Protein 4ZTY (pdb70)

Sequence (768 aa):
VQSSVLGFPRMGVLRDLKKANEAYWADKISQEALLAEGKRLRLAHWKIQKDAGVDIIPSNDFAHYDHVLDHIQLFNAVPERYTSQKLSPLDEYFAMGRGHQKGGVDVPALEMVKWFDSNYHYVKPTLQDNQTFSLAKDPKPVREFLEAKEAGFQTRPVLVGPVSFLALGKADRGSSVDPITLLDKLVPVYVELLKQLKAAGAESVVVQIDEPVLVFDLRPEVKAAFKPAYEAIAAAGDAVPKVVVATYFGDIVHNFDVLPAFSGAAGLHVDLVRNPEQLEPVLKQLGPNQILSAGVVDGRNIWKNDFAKSLEILQTAVKALGSERVIVATSSSLIHTPHTLASEKKLPSDVYEWFSFAVEKVKEVATLAKAVTEPEAVKAELEANAAAIKARTDSKRTNDPAVKERQAQVTPEQHNRKAPFNTRYAEQKKHLSLPLFPTTTIGSFPQTSEIRVQRNKFTKGEISAEEYERFIEKEIELAVKIQDELDLDVYVHGEPERNDMVQYFGERLNGYVFTTHAWVQSYGSRCVRPPIIVGDISRPAPMTVKESKYAASISKKPMKGMLTGPVTCLRWSFPRVDVHQSVQCQQLALALRDEVVDLEKNGIYVIQVDEPALREGLPLRKGQEREAYLKWAVDSFKLATAGVENSTQIHSHFCYSEFQDFFHAIAALDADVLSIENSKSDAKLLKVFIDEEYPRHIGPGVYDIHSPRVPTLEEFKQRIEEMLAYLKPEQLWINPDCCGLKTRKWDEVKGALSHMVEAAKYFREKYANKA

Solvent-accessible surface area: 30976 Å² total; per-residue (Å²): 43,92,0,0,1,2,0,4,10,5,11,6,68,117,69,23,1,47,161,9,0,68,13,32,60,62,134,157,56,50,48,122,43,0,79,60,45,0,100,106,3,23,50,39,13,8,113,42,1,107,97,14,42,9,73,23,7,2,0,6,20,10,0,18,11,0,23,0,0,14,3,0,34,6,0,68,0,21,2,131,40,1,60,57,22,177,37,37,99,16,37,26,7,8,1,0,3,116,13,45,132,89,72,80,64,112,12,78,40,8,78,22,46,84,6,25,14,3,54,4,13,5,0,33,0,2,0,46,73,124,16,91,19,58,34,20,201,91,14,21,0,20,104,4,0,65,27,0,94,153,50,46,20,92,7,9,0,16,0,2,0,1,0,0,0,1,36,13,12,66,28,7,165,85,27,102,24,49,15,9,93,5,11,112,104,0,14,76,14,0,20,78,0,0,84,62,0,63,90,16,19,0,100,26,0,1,0,12,0,0,1,0,1,58,60,24,107,104,92,5,68,68,5,0,123,57,0,8,86,33,7,47,90,23,45,133,48,9,5,124,6,8,0,0,0,7,6,9,11,0,46,50,2,46,98,6,16,90,17,8,88,57,12,25,1,7,1,0,4,3,55,94,6,62,110,1,8,107,59,0,14,166,84,22,19,120,128,20,42,0,1,0,0,6,0,23,0,62,7,0,11,51,17,33,16,62,131,7,26,127,32,0,76,48,0,26,186,60,21,35,33,147,51,4,12,0,0,0,1,0,23,0,10,14,1,0,20,17,22,82,22,6,177,170,13,49,106,61,0,63,81,8,2,2,0,0,40,43,1,0,99,9,0,14,8,0,4,92,3,10,74,86,64,125,68,16,128,78,76,37,116,58,6,55,50,5,26,134,34,22,84,88,16,186,80,18,83,42,103,73,12,157,97,98,31,73,112,30,53,103,126,73,28,82,24,132,15,92,20,134,74,0,59,47,68,0,97,136,81,1,88,31,47,64,1,10,0,3,0,9,2,19,12,2,43,56,69,88,11,103,58,18,18,82,74,73,103,150,62,109,17,64,54,113,87,16,70,127,20,8,49,114,36,1,68,66,4,5,102,6,0,49,120,18,55,0,11,0,0,0,1,5,32,10,15,20,83,72,72,4,52,13,0,2,98,83,12,70,14,22,10,64,8,52,73,2,58,14,9,6,66,1,5,132,13,50,90,20,5,0,0,0,1,19,2,31,48,87,54,82,7,0,12,114,24,0,108,55,0,26,83,69,24,134,62,10,2,2,0,10,3,3,0,0,0,0,1,0,50,65,6,14,21,4,74,52,50,113,59,32,54,0,0,45,5,0,0,10,2,1,44,43,0,1,41,26,0,37,160,44,40,0,54,0,0,2,0,15,3,22,0,2,74,31,7,31,10,29,66,134,32,162,77,51,122,54,12,38,137,38,0,12,38,6,1,43,1,0,5,6,19,0,87,20,26,2,0,3,6,1,12,3,58,44,28,89,12,128,126,6,9,134,7,0,34,44,5,38,0,0,4,0,9,2,42,3,23,154,29,84,10,121,44,1,116,43,7,87,87,74,146,13,84,20,11,0,0,0,0,10,1,37,2,106,32,81,133,52,14,66,63,109,73,1,34,98,27,0,66,64,0,27,75,62,6,134,38,104,17,1,2,0,1,0,5,25,14,0,92,88,33,132,47,104,25,0,81,23,0,0,44,60,0,2,84,0,0,68,97,2,47,134,98,82,49,151,178,168

Secondary structure (DSSP, 8-state):
-EEE-S---SS-TT-HHHHHHHHHHTTSS-HHHHHHHHHHHHHHHHHHHHHHT-SBEEES---SS-HHHHHHHHTT---HHHHTT---HHHHHHHHHH-B--TT--BPPPPEEE-TTSS-EEEPPEE-TT----PPSS-HHHHHHHHHHHTT--EEEEEE-HHHHHHT-EEPTT----GGGGHHHHHHHHHHHHHHHHHHT--EEEEE-GGGGSPPPHHHHTTHHHHHHHHHHTGGGS-EEEEE--SS--GGGTTTGGGGTTSSEEEEETTT-GGGHHHHHTTS-TTPEEEEEEE-SSS-BPP-HHHHHHHHHHHHHHH-GGGEEEEESS-GGGS-S-GGG--SS-TTTGGGB--HHHHHHHHHHHHHHHH-GGGGHHHHHHHHHHHHHHHH-GGG--HHHHHHHHT--GGGGS-SS-HHHHHHHHHHHHTPPSS-BB--SB----HHHHHHHHHHHTTSS-HHHHHHHHHHHHHHHHHHHHHHT-SBB--B-TT-S-TTHHHHTTSEEEE--SS--EEEETTEEE---EEEEEEE--S-SSHHHHHHHHHT-SS-BEEEEE-HHHHHHTSB--SSS-HHHHHHHHHHHHHHHHHHHHHTT--EEEEE-TTTTTTS-SS-SHHHHHHHHHHHHHHHHHHTTS-TTSEEEEEES-S--TTTHHHHHHT--SEEEE--TTS-GGGGHHHHHTT--SEEEE--S-TTS-----HHHHHHHHHHHTTTS-GGGB-B--SS--TTS-HHHHHHHHHHHHHHHHHHHHHTSPP-

Structure (mmCIF, N/CA/C/O backbone):
data_4ZTY
#
_entry.id   4ZTY
#
_cell.length_a   78.045
_cell.length_b   95.198
_cell.length_c   115.124
_cell.angle_alpha   90.00
_cell.angle_beta   90.00
_cell.angle_gamma   90.00
#
_symmetry.space_group_name_H-M   'P 21 21 21'
#
loop_
_entity.id
_entity.type
_entity.pdbx_description
1 polymer 'Cobalamin-Independent Methionine synthase'
2 non-polymer 'CADMIUM ION'
3 non-polymer GLYCEROL
4 non-polymer 'NITRATE ION'
5 non-polymer 2-AMINO-2-HYDROXYMETHYL-PROPANE-1,3-DIOL
6 water water
#
loop_
_atom_site.group_PDB
_atom_site.id
_atom_site.type_symbol
_atom_site.label_atom_id
_atom_site.label_alt_id
_atom_site.label_comp_id
_atom_site.label_asym_id
_atom_site.label_entity_id
_atom_site.label_seq_id
_atom_site.pdbx_PDB_ins_code
_atom_site.Cartn_x
_atom_site.Cartn_y
_atom_site.Cartn_z
_atom_site.occupancy
_atom_site.B_iso_or_equiv
_atom_site.auth_seq_id
_atom_site.auth_comp_id
_atom_site.auth_asym_id
_atom_site.auth_atom_id
_atom_site.pdbx_PDB_model_num
ATOM 1 N N . VAL A 1 2 ? 51.862 -16.628 -4.374 1.00 36.25 2 VAL A N 1
ATOM 2 C CA . VAL A 1 2 ? 50.888 -15.626 -3.960 1.00 44.07 2 VAL A CA 1
ATOM 3 C C . VAL A 1 2 ? 51.441 -14.846 -2.781 1.00 24.88 2 VAL A C 1
ATOM 4 O O . VAL A 1 2 ? 51.987 -15.431 -1.845 1.00 26.66 2 VAL A O 1
ATOM 8 N N . GLN A 1 3 ? 51.307 -13.522 -2.830 1.00 16.27 3 GLN A N 1
ATOM 9 C CA . GLN A 1 3 ? 51.838 -12.670 -1.778 1.00 12.93 3 GLN A CA 1
ATOM 10 C C . GLN A 1 3 ? 50.784 -12.318 -0.743 1.00 23.54 3 GLN A C 1
ATOM 11 O O . GLN A 1 3 ? 49.597 -12.224 -1.059 1.00 18.47 3 GLN A O 1
ATOM 17 N N . SER A 1 4 ? 51.234 -12.123 0.490 1.00 15.62 4 SER A N 1
ATOM 18 C CA . SER A 1 4 ? 50.374 -11.642 1.570 1.00 15.04 4 SER A CA 1
ATOM 19 C C . SER A 1 4 ? 50.595 -10.146 1.806 1.00 17.62 4 SER A C 1
ATOM 20 O O . SER A 1 4 ? 51.692 -9.626 1.579 1.00 18.31 4 SER A O 1
ATOM 23 N N . SER A 1 5 ? 49.550 -9.461 2.271 1.00 14.04 5 SER A N 1
ATOM 24 C CA . SER A 1 5 ? 49.577 -8.006 2.416 1.00 9.41 5 SER A CA 1
ATOM 25 C C . SER A 1 5 ? 48.815 -7.574 3.670 1.00 14.03 5 SER A C 1
ATOM 26 O O . SER A 1 5 ? 47.767 -8.132 3.970 1.00 14.31 5 SER A O 1
ATOM 29 N N . VAL A 1 6 ? 49.345 -6.580 4.382 1.00 16.32 6 VAL A N 1
ATOM 30 C CA . VAL A 1 6 ? 48.681 -5.974 5.542 1.00 8.35 6 VAL A CA 1
ATOM 31 C C . VAL A 1 6 ? 48.468 -4.494 5.206 1.00 10.66 6 VAL A C 1
ATOM 32 O O . VAL A 1 6 ? 49.401 -3.812 4.803 1.00 15.51 6 VAL A O 1
ATOM 36 N N . LEU A 1 7 ? 47.237 -4.006 5.326 1.00 10.63 7 LEU A N 1
ATOM 37 C CA . LEU A 1 7 ? 46.945 -2.653 4.874 1.00 15.17 7 LEU A CA 1
ATOM 38 C C . LEU A 1 7 ? 47.385 -1.627 5.894 1.00 13.36 7 LEU A C 1
ATOM 39 O O . LEU A 1 7 ? 47.610 -0.472 5.558 1.00 13.83 7 LEU A O 1
ATOM 44 N N . GLY A 1 8 ? 47.502 -2.048 7.148 1.00 11.90 8 GLY A N 1
ATOM 45 C CA . GLY A 1 8 ? 47.932 -1.141 8.203 1.00 12.22 8 GLY A CA 1
ATOM 46 C C . GLY A 1 8 ? 47.988 -1.898 9.514 1.00 12.75 8 GLY A C 1
ATOM 47 O O . GLY A 1 8 ? 47.250 -2.859 9.678 1.00 12.31 8 GLY A O 1
ATOM 48 N N . PHE A 1 9 ? 48.852 -1.461 10.433 1.00 12.48 9 PHE A N 1
ATOM 49 C CA . PHE A 1 9 ? 49.046 -2.153 11.710 1.00 11.70 9 PHE A CA 1
ATOM 50 C C . PHE A 1 9 ? 48.683 -1.204 12.861 1.00 10.43 9 PHE A C 1
ATOM 51 O O . PHE A 1 9 ? 48.943 -0.007 12.773 1.00 14.87 9 PHE A O 1
ATOM 59 N N . PRO A 1 10 ? 48.077 -1.732 13.939 1.00 13.95 10 PRO A N 1
ATOM 60 C CA . PRO A 1 10 ? 47.726 -0.827 15.045 1.00 13.44 10 PRO A CA 1
ATOM 61 C C . PRO A 1 10 ? 48.961 -0.105 15.615 1.00 15.05 10 PRO A C 1
ATOM 62 O O . PRO A 1 10 ? 50.066 -0.659 15.699 1.00 17.23 10 PRO A O 1
ATOM 66 N N . ARG A 1 11 ? 48.757 1.149 15.992 1.00 13.72 11 ARG A N 1
ATOM 67 C CA . ARG A 1 11 ? 49.861 2.051 16.283 1.00 18.15 11 ARG A CA 1
ATOM 68 C C . ARG A 1 11 ? 50.260 2.125 17.748 1.00 15.59 11 ARG A C 1
ATOM 69 O O . ARG A 1 11 ? 51.375 2.527 18.050 1.00 17.39 11 ARG A O 1
ATOM 77 N N . MET A 1 12 ? 49.348 1.765 18.651 1.00 17.61 12 MET A N 1
ATOM 78 C CA . MET A 1 12 ? 49.504 2.143 20.068 1.00 18.19 12 MET A CA 1
ATOM 79 C C . MET A 1 12 ? 50.583 1.362 20.808 1.00 24.29 12 MET A C 1
ATOM 80 O O . MET A 1 12 ? 51.152 1.863 21.781 1.00 23.37 12 MET A O 1
ATOM 85 N N . GLY A 1 13 ? 50.873 0.147 20.349 1.00 18.73 13 GLY A N 1
ATOM 86 C CA . GLY A 1 13 ? 51.876 -0.681 20.992 1.00 20.91 13 GLY A CA 1
ATOM 87 C C . GLY A 1 13 ? 51.290 -1.669 21.978 1.00 12.35 13 GLY A C 1
ATOM 88 O O . GLY A 1 13 ? 50.165 -1.503 22.466 1.00 17.14 13 GLY A O 1
ATOM 89 N N . VAL A 1 14 ? 52.058 -2.706 22.277 1.00 19.52 14 VAL A N 1
ATOM 90 C CA . VAL A 1 14 ? 51.556 -3.824 23.071 1.00 19.56 14 VAL A CA 1
ATOM 91 C C . VAL A 1 14 ? 50.947 -3.367 24.412 1.00 20.74 14 VAL A C 1
ATOM 92 O O . VAL A 1 14 ? 49.961 -3.947 24.873 1.00 18.10 14 VAL A O 1
ATOM 96 N N . LEU A 1 15 ? 51.483 -2.294 24.999 1.00 15.58 15 LEU A N 1
ATOM 97 C CA . LEU A 1 15 ? 50.968 -1.791 26.280 1.00 18.50 15 LEU A CA 1
ATOM 98 C C . LEU A 1 15 ? 50.537 -0.333 26.177 1.00 23.15 15 LEU A C 1
ATOM 99 O O . LEU A 1 15 ? 50.667 0.433 27.128 1.00 20.59 15 LEU A O 1
ATOM 104 N N . ARG A 1 16 ? 50.016 0.037 25.012 1.00 21.24 16 ARG A N 1
ATOM 105 C CA . ARG A 1 16 ? 49.642 1.419 24.712 1.00 17.49 16 ARG A CA 1
ATOM 106 C C . ARG A 1 16 ? 50.821 2.370 24.929 1.00 13.25 16 ARG A C 1
ATOM 107 O O . ARG A 1 16 ? 50.651 3.500 25.389 1.00 26.74 16 ARG A O 1
ATOM 115 N N . ASP A 1 17 ? 52.008 1.889 24.565 1.00 17.32 17 ASP A N 1
ATOM 116 C CA . ASP A 1 17 ? 53.248 2.647 24.647 1.00 29.51 17 ASP A CA 1
ATOM 117 C C . ASP A 1 17 ? 53.114 4.039 24.042 1.00 26.74 17 ASP A C 1
ATOM 118 O O . ASP A 1 17 ? 53.660 5.004 24.569 1.00 18.54 17 ASP A O 1
ATOM 123 N N . LEU A 1 18 ? 52.404 4.135 22.919 1.00 22.12 18 LEU A N 1
ATOM 124 C CA . LEU A 1 18 ? 52.287 5.402 22.204 1.00 16.45 18 LEU A CA 1
ATOM 125 C C . LEU A 1 18 ? 51.459 6.395 22.996 1.00 22.90 18 LEU A C 1
ATOM 126 O O . LEU A 1 18 ? 51.780 7.575 23.044 1.00 21.65 18 LEU A O 1
ATOM 131 N N . LYS A 1 19 ? 50.379 5.912 23.598 1.00 14.78 19 LYS A N 1
ATOM 132 C CA . LYS A 1 19 ? 49.559 6.745 24.463 1.00 22.80 19 LYS A CA 1
ATOM 133 C C . LYS A 1 19 ? 50.401 7.275 25.628 1.00 24.08 19 LYS A C 1
ATOM 134 O O . LYS A 1 19 ? 50.391 8.472 25.929 1.00 17.13 19 LYS A O 1
ATOM 140 N N . LYS A 1 20 ? 51.150 6.385 26.264 1.00 22.08 20 LYS A N 1
ATOM 141 C CA . LYS A 1 20 ? 51.939 6.774 27.436 1.00 23.72 20 LYS A CA 1
ATOM 142 C C . LYS A 1 20 ? 52.980 7.824 27.077 1.00 36.41 20 LYS A C 1
ATOM 143 O O . LYS A 1 20 ? 53.192 8.786 27.823 1.00 26.43 20 LYS A O 1
ATOM 149 N N . ALA A 1 21 ? 53.617 7.641 25.923 1.00 25.50 21 ALA A N 1
ATOM 150 C CA . ALA A 1 21 ? 54.684 8.528 25.501 1.00 27.03 21 ALA A CA 1
ATOM 151 C C . ALA A 1 21 ? 54.126 9.864 25.028 1.00 19.84 21 ALA A C 1
ATOM 152 O O . ALA A 1 21 ? 54.652 10.918 25.392 1.00 23.05 21 ALA A O 1
ATOM 154 N N . ASN A 1 22 ? 53.068 9.824 24.216 1.00 19.61 22 ASN A N 1
ATOM 155 C CA . ASN A 1 22 ? 52.393 11.054 23.803 1.00 21.51 22 ASN A CA 1
ATOM 156 C C . ASN A 1 22 ? 52.015 11.910 25.003 1.00 31.21 22 ASN A C 1
ATOM 157 O O . ASN A 1 22 ? 52.338 13.093 25.067 1.00 21.52 22 ASN A O 1
ATOM 162 N N . GLU A 1 23 ? 51.319 11.292 25.950 1.00 23.23 23 GLU A N 1
ATOM 163 C CA . GLU A 1 23 ? 50.819 12.004 27.119 1.00 21.54 23 GLU A CA 1
ATOM 164 C C . GLU A 1 23 ? 51.959 12.480 28.026 1.00 14.21 23 GLU A C 1
ATOM 165 O O . GLU A 1 23 ? 51.856 13.546 28.638 1.00 29.35 23 GLU A O 1
ATOM 171 N N . ALA A 1 24 ? 53.050 11.718 28.095 1.00 23.47 24 ALA A N 1
ATOM 172 C CA . ALA A 1 24 ? 54.191 12.154 28.902 1.00 24.67 24 ALA A CA 1
ATOM 173 C C . ALA A 1 24 ? 54.833 13.377 28.263 1.00 36.76 24 ALA A C 1
ATOM 174 O O . ALA A 1 24 ? 55.291 14.284 28.961 1.00 31.91 24 ALA A O 1
ATOM 176 N N . TYR A 1 25 ? 54.839 13.411 26.932 1.00 27.81 25 TYR A N 1
ATOM 177 C CA . TYR A 1 25 ? 55.316 14.577 26.202 1.00 28.22 25 TYR A CA 1
ATOM 178 C C . TYR A 1 25 ? 54.398 15.786 26.401 1.00 28.94 25 TYR A C 1
ATOM 179 O O . TYR A 1 25 ? 54.877 16.899 26.604 1.00 30.29 25 TYR A O 1
ATOM 188 N N . TRP A 1 26 ? 53.086 15.577 26.348 1.00 17.90 26 TRP A N 1
ATOM 189 C CA . TRP A 1 26 ? 52.156 16.697 26.495 1.00 19.87 26 TRP A CA 1
ATOM 190 C C . TRP A 1 26 ? 52.242 17.276 27.907 1.00 40.08 26 TRP A C 1
ATOM 191 O O . TRP A 1 26 ? 51.900 18.433 28.139 1.00 32.15 26 TRP A O 1
ATOM 202 N N . ALA A 1 27 ? 52.706 16.464 28.848 1.00 21.04 27 ALA A N 1
ATOM 203 C CA . ALA A 1 27 ? 52.791 16.889 30.245 1.00 23.97 27 ALA A CA 1
ATOM 204 C C . ALA A 1 27 ? 54.212 17.318 30.612 1.00 61.93 27 ALA A C 1
ATOM 205 O O . ALA A 1 27 ? 54.539 17.450 31.794 1.00 38.41 27 ALA A O 1
ATOM 207 N N . ASP A 1 28 ? 55.044 17.526 29.590 1.00 27.42 28 ASP A N 1
ATOM 208 C CA . ASP A 1 28 ? 56.427 17.978 29.755 1.00 27.28 28 ASP A CA 1
ATOM 209 C C . ASP A 1 28 ? 57.324 16.998 30.498 1.00 41.03 28 ASP A C 1
ATOM 210 O O . ASP A 1 28 ? 58.367 17.393 31.016 1.00 47.63 28 ASP A O 1
ATOM 215 N N . LYS A 1 29 ? 56.943 15.727 30.549 1.00 27.17 29 LYS A N 1
ATOM 216 C CA . LYS A 1 29 ? 57.754 14.756 31.278 1.00 27.02 29 LYS A CA 1
ATOM 217 C C . LYS A 1 29 ? 58.824 14.112 30.395 1.00 49.12 29 LYS A C 1
ATOM 218 O O . LYS A 1 29 ? 59.795 13.564 30.909 1.00 40.34 29 LYS A O 1
ATOM 224 N N . ILE A 1 30 ? 58.659 14.178 29.074 1.00 39.79 30 ILE A N 1
ATOM 225 C CA . ILE A 1 30 ? 59.721 13.747 28.158 1.00 37.50 30 ILE A CA 1
ATOM 226 C C . ILE A 1 30 ? 59.918 14.768 27.034 1.00 21.92 30 ILE A C 1
ATOM 227 O O . ILE A 1 30 ? 59.026 15.564 26.742 1.00 29.32 30 ILE A O 1
ATOM 232 N N . SER A 1 31 ? 61.098 14.747 26.421 1.00 29.80 31 SER A N 1
ATOM 233 C CA . SER A 1 31 ? 61.421 15.685 25.355 1.00 28.02 31 SER A CA 1
ATOM 234 C C . SER A 1 31 ? 60.796 15.250 24.039 1.00 37.88 31 SER A C 1
ATOM 235 O O . SER A 1 31 ? 60.300 14.133 23.925 1.00 26.42 31 SER A O 1
ATOM 238 N N . GLN A 1 32 ? 60.843 16.136 23.050 1.00 31.63 32 GLN A N 1
ATOM 239 C CA . GLN A 1 32 ? 60.410 15.803 21.700 1.00 32.73 32 GLN A CA 1
ATOM 240 C C . GLN A 1 32 ? 61.226 14.652 21.124 1.00 31.85 32 GLN A C 1
ATOM 241 O O . GLN A 1 32 ? 60.666 13.715 20.554 1.00 29.27 32 GLN A O 1
ATOM 247 N N . GLU A 1 33 ? 62.547 14.719 21.282 1.00 23.40 33 GLU A N 1
ATOM 248 C CA . GLU A 1 33 ? 63.432 13.661 20.796 1.00 31.30 33 GLU A CA 1
ATOM 249 C C . GLU A 1 33 ? 63.041 12.310 21.388 1.00 28.12 33 GLU A C 1
ATOM 250 O O . GLU A 1 33 ? 62.983 11.302 20.679 1.00 27.53 33 GLU A O 1
ATOM 256 N N . ALA A 1 34 ? 62.759 12.300 22.688 1.00 26.40 34 ALA A N 1
ATOM 257 C CA . ALA A 1 34 ? 62.371 11.072 23.372 1.00 23.20 34 ALA A CA 1
ATOM 258 C C . ALA A 1 34 ? 61.063 10.515 22.814 1.00 44.61 34 ALA A C 1
ATOM 259 O O . ALA A 1 34 ? 60.925 9.309 22.618 1.00 27.58 34 ALA A O 1
ATOM 261 N N . LEU A 1 35 ? 60.100 11.396 22.572 1.00 22.72 35 LEU A N 1
ATOM 262 C CA . LEU A 1 35 ? 58.814 10.970 22.039 1.00 30.34 35 LEU A CA 1
ATOM 263 C C . LEU A 1 35 ? 58.969 10.427 20.621 1.00 29.73 35 LEU A C 1
ATOM 264 O O . LEU A 1 35 ? 58.424 9.374 20.287 1.00 26.03 35 LEU A O 1
ATOM 269 N N . LEU A 1 36 ? 59.721 11.142 19.791 1.00 20.51 36 LEU A N 1
ATOM 270 C CA . LEU A 1 36 ? 59.963 10.695 18.423 1.00 22.62 36 LEU A CA 1
ATOM 271 C C . LEU A 1 36 ? 60.716 9.369 18.415 1.00 38.19 36 LEU A C 1
ATOM 272 O O . LEU A 1 36 ? 60.484 8.527 17.554 1.00 23.27 36 LEU A O 1
ATOM 277 N N . ALA A 1 37 ? 61.605 9.174 19.385 1.00 21.40 37 ALA A N 1
ATOM 278 C CA . ALA A 1 37 ? 62.347 7.921 19.483 1.00 21.95 37 ALA A CA 1
ATOM 279 C C . ALA A 1 37 ? 61.421 6.761 19.821 1.00 22.69 37 ALA A C 1
ATOM 280 O O . ALA A 1 37 ? 61.625 5.637 19.355 1.00 28.24 37 ALA A O 1
ATOM 282 N N . GLU A 1 38 ? 60.408 7.021 20.642 1.00 19.33 38 GLU A N 1
ATOM 283 C CA . GLU A 1 38 ? 59.453 5.972 20.962 1.00 19.31 38 GLU A CA 1
ATOM 284 C C . GLU A 1 38 ? 58.603 5.633 19.725 1.00 18.38 38 GLU A C 1
ATOM 285 O O . GLU A 1 38 ? 58.316 4.469 19.465 1.00 21.63 38 GLU A O 1
ATOM 291 N N . GLY A 1 39 ? 58.201 6.659 18.983 1.00 17.75 39 GLY A N 1
ATOM 292 C CA . GLY A 1 39 ? 57.488 6.446 17.735 1.00 21.25 39 GLY A CA 1
ATOM 293 C C . GLY A 1 39 ? 58.315 5.559 16.818 1.00 19.95 39 GLY A C 1
ATOM 294 O O . GLY A 1 39 ? 57.811 4.592 16.253 1.00 20.78 39 GLY A O 1
ATOM 295 N N . LYS A 1 40 ? 59.602 5.870 16.697 1.00 21.41 40 LYS A N 1
ATOM 296 C CA . LYS A 1 40 ? 60.490 5.076 15.859 1.00 19.56 40 LYS A CA 1
ATOM 297 C C . LYS A 1 40 ? 60.610 3.650 16.373 1.00 27.36 40 LYS A C 1
ATOM 298 O O . LYS A 1 40 ? 60.573 2.701 15.594 1.00 18.24 40 LYS A O 1
ATOM 304 N N . ARG A 1 41 ? 60.752 3.492 17.684 1.00 20.72 41 ARG A N 1
ATOM 305 C CA . ARG A 1 41 ? 60.890 2.160 18.254 1.00 13.59 41 ARG A CA 1
ATOM 306 C C . ARG A 1 41 ? 59.663 1.303 17.946 1.00 19.39 41 ARG A C 1
ATOM 307 O O . ARG A 1 41 ? 59.791 0.121 17.641 1.00 18.78 41 ARG A O 1
ATOM 315 N N . LEU A 1 42 ? 58.478 1.903 18.035 1.00 15.21 42 LEU A N 1
ATOM 316 C CA . LEU A 1 42 ? 57.223 1.194 17.751 1.00 21.32 42 LEU A CA 1
ATOM 317 C C . LEU A 1 42 ? 57.098 0.789 16.272 1.00 16.80 42 LEU A C 1
ATOM 318 O O . LEU A 1 42 ? 56.734 -0.345 15.960 1.00 16.04 42 LEU A O 1
ATOM 323 N N . ARG A 1 43 ? 57.382 1.715 15.364 1.00 17.55 43 ARG A N 1
ATOM 324 C CA . ARG A 1 43 ? 57.337 1.369 13.942 1.00 16.75 43 ARG A CA 1
ATOM 325 C C . ARG A 1 43 ? 58.236 0.174 13.658 1.00 19.42 43 ARG A C 1
ATOM 326 O O . ARG A 1 43 ? 57.813 -0.782 13.010 1.00 20.59 43 ARG A O 1
ATOM 334 N N . LEU A 1 44 ? 59.455 0.204 14.199 1.00 17.08 44 LEU A N 1
ATOM 335 C CA . LEU A 1 44 ? 60.424 -0.862 13.964 1.00 22.05 44 LEU A CA 1
ATOM 336 C C . LEU A 1 44 ? 59.936 -2.190 14.525 1.00 19.57 44 LEU A C 1
ATOM 337 O O . LEU A 1 44 ? 60.041 -3.222 13.861 1.00 19.22 44 LEU A O 1
ATOM 342 N N . ALA A 1 45 ? 59.401 -2.153 15.746 1.00 21.32 45 ALA A N 1
ATOM 343 C CA . ALA A 1 45 ? 58.900 -3.351 16.407 1.00 20.12 45 ALA A CA 1
ATOM 344 C C . ALA A 1 45 ? 57.751 -3.974 15.626 1.00 21.45 45 ALA A C 1
ATOM 345 O O . ALA A 1 45 ? 57.646 -5.195 15.523 1.00 18.66 45 ALA A O 1
ATOM 347 N N . HIS A 1 46 ? 56.885 -3.129 15.082 1.00 18.27 46 HIS A N 1
ATOM 348 C CA . HIS A 1 46 ? 55.701 -3.626 14.384 1.00 16.03 46 HIS A CA 1
ATOM 349 C C . HIS A 1 46 ? 56.037 -4.108 12.972 1.00 16.83 46 HIS A C 1
ATOM 350 O O . HIS A 1 46 ? 55.442 -5.074 12.488 1.00 16.57 46 HIS A O 1
ATOM 357 N N . TRP A 1 47 ? 56.987 -3.447 12.314 1.00 16.76 47 TRP A N 1
ATOM 358 C CA . TRP A 1 47 ? 57.495 -3.971 11.046 1.00 18.52 47 TRP A CA 1
ATOM 359 C C . TRP A 1 47 ? 58.091 -5.360 11.261 1.00 19.93 47 TRP A C 1
ATOM 360 O O . TRP A 1 47 ? 57.868 -6.266 10.459 1.00 17.42 47 TRP A O 1
ATOM 371 N N . LYS A 1 48 ? 58.842 -5.528 12.353 1.00 16.35 48 LYS A N 1
ATOM 372 C CA . LYS A 1 48 ? 59.450 -6.819 12.685 1.00 17.19 48 LYS A CA 1
ATOM 373 C C . LYS A 1 48 ? 58.416 -7.917 12.929 1.00 17.58 48 LYS A C 1
ATOM 374 O O . LYS A 1 48 ? 58.580 -9.050 12.477 1.00 16.27 48 LYS A O 1
ATOM 380 N N . ILE A 1 49 ? 57.371 -7.589 13.681 1.00 15.95 49 ILE A N 1
ATOM 381 C CA . ILE A 1 49 ? 56.262 -8.511 13.873 1.00 17.09 49 ILE A CA 1
ATOM 382 C C . ILE A 1 49 ? 55.757 -9.011 12.526 1.00 14.88 49 ILE A C 1
ATOM 383 O O . ILE A 1 49 ? 55.561 -10.211 12.309 1.00 19.45 49 ILE A O 1
ATOM 388 N N . GLN A 1 50 ? 55.569 -8.081 11.604 1.00 14.44 50 GLN A N 1
ATOM 389 C CA . GLN A 1 50 ? 54.990 -8.442 10.318 1.00 14.54 50 GLN A CA 1
ATOM 390 C C . GLN A 1 50 ? 55.970 -9.247 9.460 1.00 16.76 50 GLN A C 1
ATOM 391 O O . GLN A 1 50 ? 55.590 -10.238 8.839 1.00 14.69 50 GLN A O 1
ATOM 397 N N . LYS A 1 51 ? 57.233 -8.842 9.445 1.00 18.34 51 LYS A N 1
ATOM 398 C CA . LYS A 1 51 ? 58.228 -9.603 8.689 1.00 17.36 51 LYS A CA 1
ATOM 399 C C . LYS A 1 51 ? 58.417 -11.004 9.276 1.00 19.27 51 LYS A C 1
ATOM 400 O O . LYS A 1 51 ? 58.495 -11.981 8.534 1.00 16.95 51 LYS A O 1
ATOM 406 N N . ASP A 1 52 ? 58.471 -11.103 10.607 1.00 19.74 52 ASP A N 1
ATOM 407 C CA . ASP A 1 52 ? 58.658 -12.391 11.280 1.00 24.15 52 ASP A CA 1
ATOM 408 C C . ASP A 1 52 ? 57.492 -13.331 11.016 1.00 32.23 52 ASP A C 1
ATOM 409 O O . ASP A 1 52 ? 57.667 -14.552 10.985 1.00 18.46 52 ASP A O 1
ATOM 414 N N . ALA A 1 53 ? 56.305 -12.755 10.839 1.00 15.88 53 ALA A N 1
ATOM 415 C CA . ALA A 1 53 ? 55.098 -13.531 10.529 1.00 18.03 53 ALA A CA 1
ATOM 416 C C . ALA A 1 53 ? 55.090 -14.044 9.086 1.00 18.58 53 ALA A C 1
ATOM 417 O O . ALA A 1 53 ? 54.292 -14.908 8.736 1.00 21.48 53 ALA A O 1
ATOM 419 N N . GLY A 1 54 ? 55.961 -13.497 8.248 1.00 17.56 54 GLY A N 1
ATOM 420 C CA . GLY A 1 54 ? 56.048 -13.955 6.873 1.00 14.30 54 GLY A CA 1
ATOM 421 C C . GLY A 1 54 ? 55.264 -13.097 5.893 1.00 25.62 54 GLY A C 1
ATOM 422 O O . GLY A 1 54 ? 55.071 -13.493 4.753 1.00 21.37 54 GLY A O 1
ATOM 423 N N . VAL A 1 55 ? 54.813 -11.924 6.327 1.00 17.76 55 VAL A N 1
ATOM 424 C CA . VAL A 1 55 ? 54.085 -11.012 5.434 1.00 17.19 55 VAL A CA 1
ATOM 425 C C . VAL A 1 55 ? 54.978 -10.490 4.307 1.00 14.08 55 VAL A C 1
ATOM 426 O O . VAL A 1 55 ? 56.063 -9.991 4.570 1.00 16.15 55 VAL A O 1
ATOM 430 N N . ASP A 1 56 ? 54.520 -10.588 3.057 1.00 14.70 56 ASP A N 1
ATOM 431 C CA . ASP A 1 56 ? 55.315 -10.119 1.919 1.00 20.08 56 ASP A CA 1
ATOM 432 C C . ASP A 1 56 ? 55.232 -8.617 1.715 1.00 20.62 56 ASP A C 1
ATOM 433 O O . ASP A 1 56 ? 56.229 -7.957 1.428 1.00 19.99 56 ASP A O 1
ATOM 438 N N . ILE A 1 57 ? 54.026 -8.086 1.842 1.00 15.64 57 ILE A N 1
ATOM 439 C CA . ILE A 1 57 ? 53.785 -6.684 1.583 1.00 11.66 57 ILE A CA 1
ATOM 440 C C . ILE A 1 57 ? 53.442 -6.001 2.898 1.00 19.85 57 ILE A C 1
ATOM 441 O O . ILE A 1 57 ? 52.345 -6.157 3.416 1.00 17.20 57 ILE A O 1
ATOM 446 N N . ILE A 1 58 ? 54.415 -5.267 3.429 1.00 17.09 58 ILE A N 1
ATOM 447 C CA . ILE A 1 58 ? 54.349 -4.650 4.755 1.00 14.91 58 ILE A CA 1
ATOM 448 C C . ILE A 1 58 ? 54.134 -3.150 4.601 1.00 9.20 58 ILE A C 1
ATOM 449 O O . ILE A 1 58 ? 54.853 -2.504 3.846 1.00 15.00 58 ILE A O 1
ATOM 454 N N . PRO A 1 59 ? 53.118 -2.596 5.281 1.00 12.39 59 PRO A N 1
ATOM 455 C CA . PRO A 1 59 ? 52.811 -1.177 5.104 1.00 16.30 59 PRO A CA 1
ATOM 456 C C . PRO A 1 59 ? 53.763 -0.247 5.852 1.00 18.63 59 PRO A C 1
ATOM 457 O O . PRO A 1 59 ? 54.235 -0.570 6.943 1.00 17.52 59 PRO A O 1
ATOM 461 N N . SER A 1 60 ? 54.042 0.905 5.255 1.00 14.03 60 SER A N 1
ATOM 462 C CA . SER A 1 60 ? 54.624 2.014 5.998 1.00 16.30 60 SER A CA 1
ATOM 463 C C . SER A 1 60 ? 53.742 3.237 5.768 1.00 13.54 60 SER A C 1
ATOM 464 O O . SER A 1 60 ? 52.854 3.218 4.918 1.00 17.63 60 SER A O 1
ATOM 467 N N . ASN A 1 61 ? 53.984 4.283 6.555 1.00 15.06 61 ASN A N 1
ATOM 468 C CA . ASN A 1 61 ? 53.150 5.488 6.630 1.00 15.10 61 ASN A CA 1
ATOM 469 C C . ASN A 1 61 ? 51.776 5.221 7.264 1.00 16.78 61 ASN A C 1
ATOM 470 O O . ASN A 1 61 ? 50.957 6.127 7.368 1.00 18.57 61 ASN A O 1
ATOM 475 N N . ASP A 1 62 ? 51.533 3.989 7.704 1.00 15.04 62 ASP A N 1
ATOM 476 C CA . ASP A 1 62 ? 50.306 3.687 8.448 1.00 12.32 62 ASP A CA 1
ATOM 477 C C . ASP A 1 62 ? 50.401 4.170 9.898 1.00 21.56 62 ASP A C 1
ATOM 478 O O . ASP A 1 62 ? 49.388 4.450 10.544 1.00 21.48 62 ASP A O 1
ATOM 483 N N . PHE A 1 63 ? 51.622 4.257 10.408 1.00 14.77 63 PHE A N 1
ATOM 484 C CA . PHE A 1 63 ? 51.835 4.774 11.761 1.00 14.79 63 PHE A CA 1
ATOM 485 C C . PHE A 1 63 ? 51.443 6.242 11.827 1.00 21.45 63 PHE A C 1
ATOM 486 O O . PHE A 1 63 ? 51.604 6.978 10.856 1.00 21.24 63 PHE A O 1
ATOM 494 N N . ALA A 1 64 ? 50.916 6.659 12.975 1.00 21.40 64 ALA A N 1
ATOM 495 C CA . ALA A 1 64 ? 50.625 8.064 13.224 1.00 17.04 64 ALA A CA 1
ATOM 496 C C . ALA A 1 64 ? 50.735 8.346 14.724 1.00 20.29 64 ALA A C 1
ATOM 497 O O . ALA A 1 64 ? 50.432 7.477 15.540 1.00 16.97 64 ALA A O 1
ATOM 499 N N . HIS A 1 65 ? 51.191 9.539 15.091 1.00 21.83 65 HIS A N 1
ATOM 500 C CA . HIS A 1 65 ? 51.245 9.908 16.505 1.00 17.42 65 HIS A CA 1
ATOM 501 C C . HIS A 1 65 ? 49.863 10.287 17.001 1.00 20.61 65 HIS A C 1
ATOM 502 O O . HIS A 1 65 ? 49.581 10.206 18.194 1.00 26.07 65 HIS A O 1
ATOM 509 N N . TYR A 1 66 ? 48.989 10.681 16.083 1.00 18.00 66 TYR A N 1
ATOM 510 C CA . TYR A 1 66 ? 47.643 11.083 16.477 1.00 17.17 66 TYR A CA 1
ATOM 511 C C . TYR A 1 66 ? 46.567 10.606 15.489 1.00 23.17 66 TYR A C 1
ATOM 512 O O . TYR A 1 66 ? 45.607 9.942 15.865 1.00 18.80 66 TYR A O 1
ATOM 521 N N . ASP A 1 67 ? 46.732 10.953 14.218 1.00 22.18 67 ASP A N 1
ATOM 522 C CA . ASP A 1 67 ? 45.773 10.574 13.185 1.00 23.04 67 ASP A CA 1
ATOM 523 C C . ASP A 1 67 ? 46.469 10.615 11.826 1.00 16.68 67 ASP A C 1
ATOM 524 O O . ASP A 1 67 ? 47.271 11.508 11.575 1.00 15.80 67 ASP A O 1
ATOM 529 N N . HIS A 1 68 ? 46.187 9.646 10.958 1.00 15.25 68 HIS A N 1
ATOM 530 C CA . HIS A 1 68 ? 46.860 9.619 9.670 1.00 15.57 68 HIS A CA 1
ATOM 531 C C . HIS A 1 68 ? 46.294 10.661 8.692 1.00 16.89 68 HIS A C 1
ATOM 532 O O . HIS A 1 68 ? 47.017 11.142 7.822 1.00 19.13 68 HIS A O 1
ATOM 539 N N . VAL A 1 69 ? 45.021 11.013 8.818 1.00 15.83 69 VAL A N 1
ATOM 540 C CA . VAL A 1 69 ? 44.489 12.053 7.932 1.00 17.05 69 VAL A CA 1
ATOM 541 C C . VAL A 1 69 ? 45.137 13.374 8.330 1.00 19.62 69 VAL A C 1
ATOM 542 O O . VAL A 1 69 ? 45.556 14.153 7.477 1.00 18.03 69 VAL A O 1
ATOM 546 N N . LEU A 1 70 ? 45.264 13.598 9.635 1.00 14.65 70 LEU A N 1
ATOM 547 C CA . LEU A 1 70 ? 46.026 14.737 10.142 1.00 14.11 70 LEU A CA 1
ATOM 548 C C . LEU A 1 70 ? 47.454 14.770 9.591 1.00 13.07 70 LEU A C 1
ATOM 549 O O . LEU A 1 70 ? 47.966 15.843 9.283 1.00 17.90 70 LEU A O 1
ATOM 554 N N . ASP A 1 71 ? 48.097 13.604 9.474 1.00 18.45 71 ASP A N 1
ATOM 555 C CA . ASP A 1 71 ? 49.436 13.533 8.889 1.00 16.14 71 ASP A CA 1
ATOM 556 C C . ASP A 1 71 ? 49.429 14.077 7.471 1.00 18.24 71 ASP A C 1
ATOM 557 O O . ASP A 1 71 ? 50.386 14.714 7.049 1.00 17.34 71 ASP A O 1
ATOM 562 N N . HIS A 1 72 ? 48.356 13.802 6.742 1.00 17.36 72 HIS A N 1
ATOM 563 C CA . HIS A 1 72 ? 48.247 14.245 5.346 1.00 18.20 72 HIS A CA 1
ATOM 564 C C . HIS A 1 72 ? 47.994 15.745 5.259 1.00 18.50 72 HIS A C 1
ATOM 565 O O . HIS A 1 72 ? 48.424 16.405 4.317 1.00 16.49 72 HIS A O 1
ATOM 572 N N . ILE A 1 73 ? 47.284 16.290 6.237 1.00 21.94 73 ILE A N 1
ATOM 573 C CA . ILE A 1 73 ? 47.063 17.727 6.263 1.00 21.49 73 ILE A CA 1
ATOM 574 C C . ILE A 1 73 ? 48.400 18.438 6.350 1.00 13.47 73 ILE A C 1
ATOM 575 O O . ILE A 1 73 ? 48.677 19.382 5.609 1.00 20.95 73 ILE A O 1
ATOM 580 N N . GLN A 1 74 ? 49.239 17.966 7.259 1.00 14.67 74 GLN A N 1
ATOM 581 C CA . GLN A 1 74 ? 50.551 18.551 7.430 1.00 18.21 74 GLN A CA 1
ATOM 582 C C . GLN A 1 74 ? 51.436 18.278 6.209 1.00 21.66 74 GLN A C 1
ATOM 583 O O . GLN A 1 74 ? 52.234 19.123 5.797 1.00 22.24 74 GLN A O 1
ATOM 589 N N . LEU A 1 75 ? 51.269 17.098 5.625 1.00 18.94 75 LEU A N 1
ATOM 590 C CA . LEU A 1 75 ? 52.105 16.649 4.506 1.00 25.79 75 LEU A CA 1
ATOM 591 C C . LEU A 1 75 ? 51.934 17.517 3.259 1.00 24.26 75 LEU A C 1
ATOM 592 O O . LEU A 1 75 ? 52.882 17.718 2.484 1.00 17.91 75 LEU A O 1
ATOM 597 N N . PHE A 1 76 ? 50.717 18.015 3.061 1.00 17.48 76 PHE A N 1
ATOM 598 C CA . PHE A 1 76 ? 50.392 18.817 1.888 1.00 19.37 76 PHE A CA 1
ATOM 599 C C . PHE A 1 76 ? 50.334 20.304 2.231 1.00 26.66 76 PHE A C 1
ATOM 600 O O . PHE A 1 76 ? 49.786 21.117 1.473 1.00 17.06 76 PHE A O 1
ATOM 608 N N . ASN A 1 77 ? 50.932 20.647 3.367 1.00 18.69 77 ASN A N 1
ATOM 609 C CA . ASN A 1 77 ? 50.919 22.012 3.901 1.00 26.77 77 ASN A CA 1
ATOM 610 C C . ASN A 1 77 ? 49.531 22.659 3.857 1.00 29.48 77 ASN A C 1
ATOM 611 O O . ASN A 1 77 ? 49.380 23.807 3.426 1.00 27.48 77 ASN A O 1
ATOM 616 N N . ALA A 1 78 ? 48.520 21.917 4.304 1.00 22.11 78 ALA A N 1
ATOM 617 C CA . ALA A 1 78 ? 47.149 22.414 4.311 1.00 16.82 78 ALA A CA 1
ATOM 618 C C . ALA A 1 78 ? 46.760 22.940 5.688 1.00 36.13 78 ALA A C 1
ATOM 619 O O . ALA A 1 78 ? 45.582 22.964 6.039 1.00 23.15 78 ALA A O 1
ATOM 621 N N . VAL A 1 79 ? 47.761 23.361 6.456 1.00 32.73 79 VAL A N 1
ATOM 622 C CA . VAL A 1 79 ? 47.561 23.855 7.817 1.00 26.55 79 VAL A CA 1
ATOM 623 C C . VAL A 1 79 ? 47.024 25.289 7.854 1.00 26.47 79 VAL A C 1
ATOM 624 O O . VAL A 1 79 ? 47.629 26.191 7.294 1.00 26.02 79 VAL A O 1
ATOM 628 N N . PRO A 1 80 ? 45.880 25.505 8.515 1.00 25.26 80 PRO A N 1
ATOM 629 C CA . PRO A 1 80 ? 45.363 26.879 8.617 1.00 28.37 80 PRO A CA 1
ATOM 630 C C . PRO A 1 80 ? 46.323 27.848 9.331 1.00 29.11 80 PRO A C 1
ATOM 631 O O . PRO A 1 80 ? 47.184 27.433 10.117 1.00 27.41 80 PRO A O 1
ATOM 635 N N . GLU A 1 81 ? 46.165 29.136 9.045 1.00 32.59 81 GLU A N 1
ATOM 636 C CA . GLU A 1 81 ? 47.080 30.159 9.546 1.00 36.44 81 GLU A CA 1
ATOM 637 C C . GLU A 1 81 ? 47.150 30.199 11.071 1.00 62.58 81 GLU A C 1
ATOM 638 O O . GLU A 1 81 ? 48.223 30.377 11.655 1.00 28.17 81 GLU A O 1
ATOM 644 N N . ARG A 1 82 ? 46.009 30.012 11.721 1.00 24.39 82 ARG A N 1
ATOM 645 C CA . ARG A 1 82 ? 45.976 30.073 13.184 1.00 24.73 82 ARG A CA 1
ATOM 646 C C . ARG A 1 82 ? 46.927 29.066 13.839 1.00 46.41 82 ARG A C 1
ATOM 647 O O . ARG A 1 82 ? 47.289 29.227 14.999 1.00 29.21 82 ARG A O 1
ATOM 655 N N . TYR A 1 83 ? 47.363 28.048 13.099 1.00 24.76 83 TYR A N 1
ATOM 656 C CA . TYR A 1 83 ? 48.337 27.106 13.652 1.00 33.04 83 TYR A CA 1
ATOM 657 C C . TYR A 1 83 ? 49.763 27.451 13.236 1.00 31.65 83 TYR A C 1
ATOM 658 O O . TYR A 1 83 ? 50.699 27.322 14.023 1.00 33.95 83 TYR A O 1
ATOM 667 N N . THR A 1 84 ? 49.935 27.888 11.997 1.00 28.75 84 THR A N 1
ATOM 668 C CA . THR A 1 84 ? 51.272 28.156 11.492 1.00 40.28 84 THR A CA 1
ATOM 669 C C . THR A 1 84 ?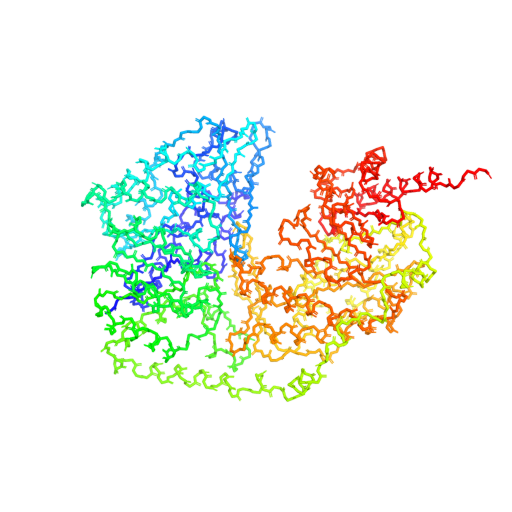 51.862 29.458 12.054 1.00 28.22 84 THR A C 1
ATOM 670 O O . THR A 1 84 ? 53.083 29.618 12.105 1.00 31.39 84 THR A O 1
ATOM 674 N N . SER A 1 85 ? 51.006 30.376 12.488 1.00 39.58 85 SER A N 1
ATOM 675 C CA . SER A 1 85 ? 51.487 31.663 12.991 1.00 55.74 85 SER A CA 1
ATOM 676 C C . SER A 1 85 ? 52.115 31.539 14.378 1.00 49.11 85 SER A C 1
ATOM 677 O O . SER A 1 85 ? 52.842 32.429 14.819 1.00 40.89 85 SER A O 1
ATOM 680 N N . GLN A 1 86 ? 51.856 30.427 15.059 1.00 43.11 86 GLN A N 1
ATOM 681 C CA . GLN A 1 86 ? 52.409 30.221 16.399 1.00 41.00 86 GLN A CA 1
ATOM 682 C C . GLN A 1 86 ? 53.878 29.792 16.349 1.00 32.32 86 GLN A C 1
ATOM 683 O O . GLN A 1 86 ? 54.523 29.660 17.382 1.00 41.74 86 GLN A O 1
ATOM 689 N N . LYS A 1 87 ? 54.392 29.567 15.143 1.00 40.68 87 LYS A N 1
ATOM 690 C CA . LYS A 1 87 ? 55.797 29.219 14.953 1.00 42.60 87 LYS A CA 1
ATOM 691 C C . LYS A 1 87 ? 56.227 28.026 15.802 1.00 78.55 87 LYS A C 1
ATOM 692 O O . LYS A 1 87 ? 57.289 28.050 16.425 1.00 32.47 87 LYS A O 1
ATOM 698 N N . LEU A 1 88 ? 55.395 26.990 15.835 1.00 32.82 88 LEU A N 1
ATOM 699 C CA . LEU A 1 88 ? 55.706 25.791 16.608 1.00 25.28 88 LEU A CA 1
ATOM 700 C C . LEU A 1 88 ? 56.583 24.832 15.819 1.00 48.66 88 LEU A C 1
ATOM 701 O O . LEU A 1 88 ? 56.724 24.965 14.606 1.00 30.80 88 LEU A O 1
ATOM 706 N N . SER A 1 89 ? 57.177 23.866 16.512 1.00 39.91 89 SER A N 1
ATOM 707 C CA . SER A 1 89 ? 57.839 22.764 15.833 1.00 30.86 89 SER A CA 1
ATOM 708 C C . SER A 1 89 ? 56.767 22.001 15.048 1.00 31.41 89 SER A C 1
ATOM 709 O O . SER A 1 89 ? 55.582 22.074 15.387 1.00 25.00 89 SER A O 1
ATOM 712 N N . PRO A 1 90 ? 57.170 21.296 13.979 1.00 34.33 90 PRO A N 1
ATOM 713 C CA . PRO A 1 90 ? 56.214 20.490 13.208 1.00 32.17 90 PRO A CA 1
ATOM 714 C C . PRO A 1 90 ? 55.367 19.564 14.088 1.00 22.84 90 PRO A C 1
ATOM 715 O O . PRO A 1 90 ? 54.163 19.429 13.862 1.00 30.46 90 PRO A O 1
ATOM 719 N N . LEU A 1 91 ? 55.995 18.939 15.081 1.00 26.58 91 LEU A N 1
ATOM 720 C CA . LEU A 1 91 ? 55.281 18.035 15.974 1.00 22.24 91 LEU A CA 1
ATOM 721 C C . LEU A 1 91 ? 54.229 18.765 16.810 1.00 21.69 91 LEU A C 1
ATOM 722 O O . LEU A 1 91 ? 53.098 18.293 16.957 1.00 26.77 91 LEU A O 1
ATOM 727 N N . ASP A 1 92 ? 54.598 19.916 17.360 1.00 28.05 92 ASP A N 1
ATOM 728 C CA . ASP A 1 92 ? 53.689 20.651 18.231 1.00 32.94 92 ASP A CA 1
ATOM 729 C C . ASP A 1 92 ? 52.565 21.240 17.401 1.00 27.73 92 ASP A C 1
ATOM 730 O O . ASP A 1 92 ? 51.419 21.319 17.847 1.00 29.09 92 ASP A O 1
ATOM 735 N N . GLU A 1 93 ? 52.900 21.640 16.179 1.00 26.46 93 GLU A N 1
ATOM 736 C CA . GLU A 1 93 ? 51.907 22.137 15.230 1.00 19.17 93 GLU A CA 1
ATOM 737 C C . GLU A 1 93 ? 50.894 21.044 14.875 1.00 18.40 93 GLU A C 1
ATOM 738 O O . GLU A 1 93 ? 49.685 21.272 14.809 1.00 25.66 93 GLU A O 1
ATOM 744 N N . TYR A 1 94 ? 51.423 19.855 14.623 1.00 29.46 94 TYR A N 1
ATOM 745 C CA . TYR A 1 94 ? 50.625 18.663 14.383 1.00 21.63 94 TYR A CA 1
ATOM 746 C C . TYR A 1 94 ? 49.653 18.435 15.535 1.00 33.06 94 TYR A C 1
ATOM 747 O O . TYR A 1 94 ? 48.437 18.377 15.344 1.00 23.31 94 TYR A O 1
ATOM 756 N N . PHE A 1 95 ? 50.196 18.340 16.741 1.00 22.78 95 PHE A N 1
ATOM 757 C CA . PHE A 1 95 ? 49.359 18.150 17.921 1.00 29.22 95 PHE A CA 1
ATOM 758 C C . PHE A 1 95 ? 48.363 19.294 18.123 1.00 25.13 95 PHE A C 1
ATOM 759 O O . PHE A 1 95 ? 47.221 19.058 18.519 1.00 33.12 95 PHE A O 1
ATOM 767 N N . ALA A 1 96 ? 48.786 20.524 17.839 1.00 28.62 96 ALA A N 1
ATOM 768 C CA . ALA A 1 96 ? 47.897 21.682 17.953 1.00 21.51 96 ALA A CA 1
ATOM 769 C C . ALA A 1 96 ? 46.613 21.479 17.159 1.00 29.60 96 ALA A C 1
ATOM 770 O O . ALA A 1 96 ? 45.517 21.704 17.668 1.00 27.33 96 ALA A O 1
ATOM 772 N N . MET A 1 97 ? 46.747 21.043 15.911 1.00 29.92 97 MET A N 1
ATOM 773 C CA . MET A 1 97 ? 45.573 20.786 15.080 1.00 17.66 97 MET A CA 1
ATOM 774 C C . MET A 1 97 ? 44.683 19.665 15.623 1.00 22.00 97 MET A C 1
ATOM 775 O O . MET A 1 97 ? 43.464 19.693 15.468 1.00 28.20 97 MET A O 1
ATOM 780 N N . GLY A 1 98 ? 45.305 18.660 16.225 1.00 22.54 98 GLY A N 1
ATOM 781 C CA . GLY A 1 98 ? 44.569 17.520 16.737 1.00 28.73 98 GLY A CA 1
ATOM 782 C C . GLY A 1 98 ? 43.880 17.755 18.069 1.00 23.53 98 GLY A C 1
ATOM 783 O O . GLY A 1 98 ? 42.770 17.274 18.274 1.00 26.26 98 GLY A O 1
ATOM 784 N N . ARG A 1 99 ? 44.530 18.480 18.979 1.00 32.88 99 ARG A N 1
ATOM 785 C CA . ARG A 1 99 ? 43.967 18.668 20.319 1.00 42.83 99 ARG A CA 1
ATOM 786 C C . ARG A 1 99 ? 43.934 20.109 20.834 1.00 38.56 99 ARG A C 1
ATOM 787 O O . ARG A 1 99 ? 43.297 20.373 21.848 1.00 42.47 99 ARG A O 1
ATOM 795 N N . GLY A 1 100 ? 44.611 21.036 20.162 1.00 35.20 100 GLY A N 1
ATOM 796 C CA . GLY A 1 100 ? 44.610 22.428 20.591 1.00 27.36 100 GLY A CA 1
ATOM 797 C C . GLY A 1 100 ? 45.959 22.907 21.092 1.00 36.51 100 GLY A C 1
ATOM 798 O O . GLY A 1 100 ? 46.874 22.101 21.248 1.00 42.49 100 GLY A O 1
ATOM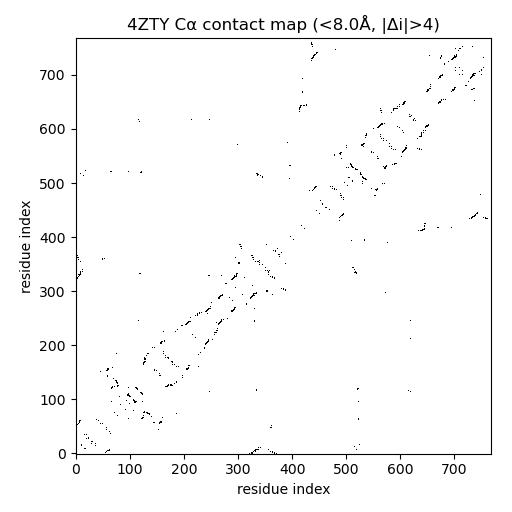 799 N N . HIS A 1 101 ? 46.090 24.213 21.339 1.00 44.00 101 HIS A N 1
ATOM 800 C CA . HIS A 1 101 ? 47.353 24.788 21.830 1.00 51.51 101 HIS A CA 1
ATOM 801 C C . HIS A 1 101 ? 47.170 26.159 22.502 1.00 34.11 101 HIS A C 1
ATOM 802 O O . HIS A 1 101 ? 46.180 26.845 22.253 1.00 39.37 101 HIS A O 1
ATOM 809 N N . GLN A 1 102 ? 48.130 26.547 23.348 1.00 128.02 102 GLN A N 1
ATOM 810 C CA . GLN A 1 102 ? 48.093 27.832 24.064 1.00 115.70 102 GLN A CA 1
ATOM 811 C C . GLN A 1 102 ? 49.431 28.589 24.047 1.00 125.42 102 GLN A C 1
ATOM 812 O O . GLN A 1 102 ? 50.212 28.484 24.995 1.00 60.75 102 GLN A O 1
ATOM 818 N N . LYS A 1 103 ? 49.679 29.366 22.991 1.00 110.74 103 LYS A N 1
ATOM 819 C CA . LYS A 1 103 ? 50.925 30.135 22.858 1.00 132.21 103 LYS A CA 1
ATOM 820 C C . LYS A 1 103 ? 50.695 31.642 22.996 1.00 144.76 103 LYS A C 1
ATOM 821 O O . LYS A 1 103 ? 49.648 32.149 22.605 1.00 140.58 103 LYS A O 1
ATOM 827 N N . GLY A 1 104 ? 51.673 32.352 23.557 1.00 84.10 104 GLY A N 1
ATOM 828 C CA . GLY A 1 104 ? 51.643 33.807 23.621 1.00 86.09 104 GLY A CA 1
ATOM 829 C C . GLY A 1 104 ? 50.409 34.406 24.269 1.00 99.60 104 GLY A C 1
ATOM 830 O O . GLY A 1 104 ? 50.148 35.603 24.137 1.00 93.35 104 GLY A O 1
ATOM 831 N N . GLY A 1 105 ? 49.654 33.570 24.976 1.00 118.24 105 GLY A N 1
ATOM 832 C CA . GLY A 1 105 ? 48.387 33.972 25.553 1.00 97.85 105 GLY A CA 1
ATOM 833 C C . GLY A 1 105 ? 47.215 33.339 24.825 1.00 118.34 105 GLY A C 1
ATOM 834 O O . GLY A 1 105 ? 46.201 33.007 25.441 1.00 116.39 105 GLY A O 1
ATOM 835 N N . VAL A 1 106 ? 47.367 33.155 23.515 1.00 114.04 106 VAL A N 1
ATOM 836 C CA . VAL A 1 106 ? 46.272 32.697 22.660 1.00 127.66 106 VAL A CA 1
ATOM 837 C C . VAL A 1 106 ? 45.814 31.274 22.994 1.00 102.52 106 VAL A C 1
ATOM 838 O O . VAL A 1 106 ? 46.534 30.505 23.634 1.00 66.59 106 VAL A O 1
ATOM 842 N N . ASP A 1 107 ? 44.601 30.944 22.561 1.00 50.64 107 ASP A N 1
ATOM 843 C CA . ASP A 1 107 ? 44.000 29.639 22.823 1.00 79.31 107 ASP A CA 1
ATOM 844 C C . ASP A 1 107 ? 43.440 29.049 21.534 1.00 38.63 107 ASP A C 1
ATOM 845 O O . ASP A 1 107 ? 42.291 29.312 21.170 1.00 40.71 107 ASP A O 1
ATOM 850 N N . VAL A 1 108 ? 44.248 28.249 20.847 1.00 41.91 108 VAL A N 1
ATOM 851 C CA . VAL A 1 108 ? 43.856 27.729 19.541 1.00 42.67 108 VAL A CA 1
ATOM 852 C C . VAL A 1 108 ? 43.192 26.362 19.662 1.00 30.26 108 VAL A C 1
ATOM 853 O O . VAL A 1 108 ? 43.808 25.406 20.140 1.00 32.42 108 VAL A O 1
ATOM 857 N N . PRO A 1 109 ? 41.928 26.267 19.220 1.00 21.67 109 PRO A N 1
ATOM 858 C CA . PRO A 1 109 ? 41.144 25.032 19.285 1.00 25.11 109 PRO A CA 1
ATOM 859 C C . PRO A 1 109 ? 41.617 24.025 18.253 1.00 36.56 109 PRO A C 1
ATOM 860 O O . PRO A 1 109 ? 42.339 24.395 17.332 1.00 31.51 109 PRO A O 1
ATOM 864 N N . ALA A 1 110 ? 41.205 22.773 18.407 1.00 30.38 110 ALA A N 1
ATOM 865 C CA . ALA A 1 110 ? 41.573 21.724 17.469 1.00 25.56 110 ALA A CA 1
ATOM 866 C C . ALA A 1 110 ? 40.720 21.823 16.219 1.00 26.34 110 ALA A C 1
ATOM 867 O O . ALA A 1 110 ? 39.671 22.465 16.222 1.00 27.41 110 ALA A O 1
ATOM 869 N N . LEU A 1 111 ? 41.174 21.187 15.147 1.00 23.85 111 LEU A N 1
ATOM 870 C CA . LEU A 1 111 ? 40.321 20.965 13.996 1.00 22.48 111 LEU A CA 1
ATOM 871 C C . LEU A 1 111 ? 39.229 19.962 14.355 1.00 17.99 111 LEU A C 1
ATOM 872 O O . LEU A 1 111 ? 39.377 19.174 15.293 1.00 23.99 111 LEU A O 1
ATOM 877 N N . GLU A 1 112 ? 38.128 20.002 13.617 1.00 18.73 112 GLU A N 1
ATOM 878 C CA . GLU A 1 112 ? 37.039 19.066 13.823 1.00 18.37 112 GLU A CA 1
ATOM 879 C C . GLU A 1 112 ? 37.474 17.620 13.605 1.00 52.07 112 GLU A C 1
ATOM 880 O O . GLU A 1 112 ? 38.174 17.303 12.646 1.00 21.49 112 GLU A O 1
ATOM 886 N N . MET A 1 113 ? 37.070 16.744 14.515 1.00 21.47 113 MET A N 1
ATOM 887 C CA . MET A 1 113 ? 37.272 15.320 14.321 1.00 25.72 113 MET A CA 1
ATOM 888 C C . MET A 1 113 ? 35.921 14.643 14.229 1.00 24.17 113 MET A C 1
ATOM 889 O O . MET A 1 113 ? 34.998 14.994 14.959 1.00 22.06 113 MET A O 1
ATOM 894 N N . VAL A 1 114 ? 35.793 13.707 13.293 1.00 20.64 114 VAL A N 1
ATOM 895 C CA . VAL A 1 114 ? 34.557 12.970 13.089 1.00 16.86 114 VAL A CA 1
ATOM 896 C C . VAL A 1 114 ? 34.907 11.509 12.880 1.00 22.54 114 VAL A C 1
ATOM 897 O O . VAL A 1 114 ? 36.071 11.166 12.739 1.00 17.13 114 VAL A O 1
ATOM 901 N N . LYS A 1 115 ? 33.895 10.655 12.853 1.00 14.91 115 LYS A N 1
ATOM 902 C CA . LYS A 1 115 ? 34.131 9.228 12.792 1.00 25.43 115 LYS A CA 1
ATOM 903 C C . LYS A 1 115 ? 34.583 8.819 11.392 1.00 34.00 115 LYS A C 1
ATOM 904 O O . LYS A 1 115 ? 34.106 9.351 10.388 1.00 19.46 115 LYS A O 1
ATOM 910 N N . TRP A 1 116 ? 35.544 7.900 11.354 1.00 15.68 116 TRP A N 1
ATOM 911 C CA . TRP A 1 116 ? 36.073 7.323 10.115 1.00 15.96 116 TRP A CA 1
ATOM 912 C C . TRP A 1 116 ? 35.103 6.270 9.592 1.00 17.15 116 TRP A C 1
ATOM 913 O O . TRP A 1 116 ? 35.084 5.141 10.088 1.00 17.48 116 TRP A O 1
ATOM 924 N N . PHE A 1 117 ? 34.302 6.661 8.602 1.00 16.80 117 PHE A N 1
ATOM 925 C CA . PHE A 1 117 ? 33.283 5.804 7.981 1.00 12.76 117 PHE A CA 1
ATOM 926 C C . PHE A 1 117 ? 32.375 5.205 9.050 1.00 14.77 117 PHE A C 1
ATOM 927 O O . PHE A 1 117 ? 31.839 5.954 9.857 1.00 23.69 117 PHE A O 1
ATOM 935 N N . ASP A 1 118 ? 32.198 3.890 9.072 1.00 14.15 118 ASP A N 1
ATOM 936 C CA . ASP A 1 118 ? 31.315 3.290 10.070 1.00 17.65 118 ASP A CA 1
ATOM 937 C C . ASP A 1 118 ? 32.101 2.671 11.221 1.00 23.66 118 ASP A C 1
ATOM 938 O O . ASP A 1 118 ? 31.568 1.873 11.990 1.00 17.94 118 ASP A O 1
ATOM 943 N N . SER A 1 119 ? 33.372 3.036 11.334 1.00 24.35 119 SER A N 1
ATOM 944 C CA . SER A 1 119 ? 34.217 2.518 12.410 1.00 27.14 119 SER A CA 1
ATOM 945 C C . SER A 1 119 ? 34.099 3.369 13.671 1.00 32.54 119 SER A C 1
ATOM 946 O O . SER A 1 119 ? 33.430 4.408 13.674 1.00 23.58 119 SER A O 1
ATOM 949 N N . ASN A 1 120 ? 34.765 2.938 14.739 1.00 37.27 120 ASN A N 1
ATOM 950 C CA . ASN A 1 120 ? 34.797 3.719 15.970 1.00 55.30 120 ASN A CA 1
ATOM 951 C C . ASN A 1 120 ? 36.051 4.589 16.038 1.00 32.86 120 ASN A C 1
ATOM 952 O O . ASN A 1 120 ? 36.323 5.242 17.043 1.00 26.56 120 ASN A O 1
ATOM 957 N N . TYR A 1 121 ? 36.813 4.596 14.954 1.00 17.14 121 TYR A N 1
ATOM 958 C CA . TYR A 1 121 ? 37.993 5.433 14.862 1.00 22.55 121 TYR A CA 1
ATOM 959 C C . TYR A 1 121 ? 37.590 6.841 14.402 1.00 17.56 121 TYR A C 1
ATOM 960 O O . TYR A 1 121 ? 36.637 6.997 13.627 1.00 18.50 121 TYR A O 1
ATOM 969 N N . HIS A 1 122 ? 38.299 7.857 14.889 1.00 17.66 122 HIS A N 1
ATOM 970 C CA . HIS A 1 122 ? 38.063 9.250 14.480 1.00 22.11 122 HIS A CA 1
ATOM 971 C C . HIS A 1 122 ? 39.241 9.879 13.762 1.00 17.02 122 HIS A C 1
ATOM 972 O O . HIS A 1 122 ? 40.388 9.747 14.203 1.00 19.14 122 HIS A O 1
ATOM 979 N N . TYR A 1 123 ? 38.954 10.610 12.689 1.00 16.25 123 TYR A N 1
ATOM 980 C CA . TYR A 1 123 ? 40.006 11.318 11.964 1.00 13.49 123 TYR A CA 1
ATOM 981 C C . TYR A 1 123 ? 39.778 12.815 12.020 1.00 20.89 123 TYR A C 1
ATOM 982 O O . TYR A 1 123 ? 38.678 13.287 12.325 1.00 20.28 123 TYR A O 1
ATOM 991 N N . VAL A 1 124 ? 40.837 13.551 11.716 1.00 17.56 124 VAL A N 1
ATOM 992 C CA . VAL A 1 124 ? 40.799 15.004 11.683 1.00 19.72 124 VAL A CA 1
ATOM 993 C C . VAL A 1 124 ? 40.472 15.448 10.274 1.00 31.69 124 VAL A C 1
ATOM 994 O O . VAL A 1 124 ? 41.178 15.063 9.348 1.00 17.32 124 VAL A O 1
ATOM 998 N N . LYS A 1 125 ? 39.417 16.245 10.113 1.00 23.28 125 LYS A N 1
ATOM 999 C CA . LYS A 1 125 ? 38.991 16.692 8.789 1.00 21.18 125 LYS A CA 1
ATOM 1000 C C . LYS A 1 125 ? 39.910 17.765 8.209 1.00 17.95 125 LYS A C 1
ATOM 1001 O O . LYS A 1 125 ? 40.174 18.783 8.848 1.00 19.18 125 LYS A O 1
ATOM 1007 N N . PRO A 1 126 ? 40.403 17.532 6.982 1.00 20.82 126 PRO A N 1
ATOM 1008 C CA . PRO A 1 126 ? 41.103 18.588 6.240 1.00 18.51 126 PRO A CA 1
ATOM 1009 C C . PRO A 1 126 ? 40.220 19.838 6.196 1.00 15.01 126 PRO A C 1
ATOM 1010 O O . PRO A 1 126 ? 39.059 19.769 5.804 1.00 17.38 126 PRO A O 1
ATOM 1014 N N . THR A 1 127 ? 40.781 20.958 6.623 1.00 18.41 127 THR A N 1
ATOM 1015 C CA . THR A 1 127 ? 40.031 22.185 6.829 1.00 16.22 127 THR A CA 1
ATOM 1016 C C . THR A 1 127 ? 40.675 23.287 6.001 1.00 17.75 127 THR A C 1
ATOM 1017 O O . THR A 1 127 ? 41.766 23.750 6.316 1.00 24.26 127 THR A O 1
ATOM 1021 N N . LEU A 1 128 ? 39.983 23.687 4.939 1.00 20.73 128 LEU A N 1
ATOM 1022 C CA . LEU A 1 128 ? 40.627 24.338 3.798 1.00 19.60 128 LEU A CA 1
ATOM 1023 C C . LEU A 1 128 ? 40.096 25.737 3.522 1.00 20.80 128 LEU A C 1
ATOM 1024 O O . LEU A 1 128 ? 38.913 26.016 3.759 1.00 23.46 128 LEU A O 1
ATOM 1029 N N . GLN A 1 129 ? 40.976 26.606 3.021 1.00 19.75 129 GLN A N 1
ATOM 1030 C CA . GLN A 1 129 ? 40.623 27.991 2.698 1.00 21.82 129 GLN A CA 1
ATOM 1031 C C . GLN A 1 129 ? 40.147 28.128 1.247 1.00 40.73 129 GLN A C 1
ATOM 1032 O O . GLN A 1 129 ? 40.444 27.280 0.399 1.00 25.28 129 GLN A O 1
ATOM 1038 N N . ASP A 1 130 ? 39.413 29.200 0.963 1.00 26.53 130 ASP A N 1
ATOM 1039 C CA . ASP A 1 130 ? 39.015 29.507 -0.407 1.00 29.25 130 ASP A CA 1
ATOM 1040 C C . ASP A 1 130 ? 40.239 29.614 -1.295 1.00 19.16 130 ASP A C 1
ATOM 1041 O O . ASP A 1 130 ? 40.246 29.141 -2.426 1.00 29.02 130 ASP A O 1
ATOM 1046 N N . ASN A 1 131 ? 41.278 30.244 -0.765 1.00 23.50 131 ASN A N 1
ATOM 1047 C CA . ASN A 1 131 ? 42.489 30.469 -1.541 1.00 39.81 131 ASN A CA 1
ATOM 1048 C C . ASN A 1 131 ? 43.531 29.386 -1.290 1.00 31.52 131 ASN A C 1
ATOM 1049 O O . ASN A 1 131 ? 44.720 29.599 -1.511 1.00 33.82 131 ASN A O 1
ATOM 1054 N N . GLN A 1 132 ? 43.078 28.222 -0.830 1.00 19.26 132 GLN A N 1
ATOM 1055 C CA . GLN A 1 132 ? 43.986 27.122 -0.523 1.00 18.53 132 GLN A CA 1
ATOM 1056 C C . GLN A 1 132 ? 44.863 26.714 -1.694 1.00 15.77 132 GLN A C 1
ATOM 1057 O O . GLN A 1 132 ? 44.356 26.455 -2.784 1.00 20.26 132 GLN A O 1
ATOM 1063 N N . THR A 1 133 ? 46.166 26.636 -1.453 1.00 22.20 133 THR A N 1
ATOM 1064 C CA . THR A 1 133 ? 47.063 25.903 -2.334 1.00 26.16 133 THR A CA 1
ATOM 1065 C C . THR A 1 133 ? 47.787 24.840 -1.508 1.00 18.59 133 THR A C 1
ATOM 1066 O O . THR A 1 133 ? 47.723 24.836 -0.276 1.00 24.21 133 THR A O 1
ATOM 1070 N N . PHE A 1 134 ? 48.471 23.935 -2.187 1.00 16.77 134 PHE A N 1
ATOM 1071 C CA . PHE A 1 134 ? 49.169 22.846 -1.520 1.00 27.35 134 PHE A CA 1
ATOM 1072 C C . PHE A 1 134 ? 50.635 22.773 -1.937 1.00 28.83 134 PHE A C 1
ATOM 1073 O O . PHE A 1 134 ? 50.994 23.138 -3.053 1.00 27.08 134 PHE A O 1
ATOM 1081 N N . SER A 1 135 ? 51.485 22.303 -1.036 1.00 18.85 135 SER A N 1
ATOM 1082 C CA . SER A 1 135 ? 52.862 21.977 -1.410 1.00 19.28 135 SER A CA 1
ATOM 1083 C C . SER A 1 135 ? 53.378 20.885 -0.487 1.00 27.96 135 SER A C 1
ATOM 1084 O O . SER A 1 135 ? 52.840 20.688 0.600 1.00 22.85 135 SER A O 1
ATOM 1087 N N . LEU A 1 136 ? 54.415 20.172 -0.913 1.00 17.10 136 LEU A N 1
ATOM 1088 C CA . LEU A 1 136 ? 54.920 19.055 -0.126 1.00 19.26 136 LEU A CA 1
ATOM 1089 C C . LEU A 1 136 ? 55.747 19.557 1.059 1.00 26.68 136 LEU A C 1
ATOM 1090 O O . LEU A 1 136 ? 56.629 20.393 0.898 1.00 28.14 136 LEU A O 1
ATOM 1095 N N . ALA A 1 137 ? 55.447 19.053 2.250 1.00 24.90 137 ALA A N 1
ATOM 1096 C CA . ALA A 1 137 ? 56.185 19.433 3.448 1.00 22.93 137 ALA A CA 1
ATOM 1097 C C . ALA A 1 137 ? 57.658 19.074 3.326 1.00 32.16 137 ALA A C 1
ATOM 1098 O O . ALA A 1 137 ? 58.038 18.176 2.564 1.00 32.98 137 ALA A O 1
ATOM 1100 N N . LYS A 1 138 ? 58.493 19.795 4.063 1.00 29.19 138 LYS A N 1
ATOM 1101 C CA . LYS A 1 138 ? 59.888 19.418 4.170 1.00 26.93 138 LYS A CA 1
ATOM 1102 C C . LYS A 1 138 ? 59.962 18.094 4.908 1.00 31.46 138 LYS A C 1
ATOM 1103 O O . LYS A 1 138 ? 59.190 17.859 5.844 1.00 29.94 138 LYS A O 1
ATOM 1109 N N . ASP A 1 139 ? 60.874 17.230 4.473 1.00 25.65 139 ASP A N 1
ATOM 1110 C CA . ASP A 1 139 ? 61.044 15.918 5.088 1.00 24.59 139 ASP A CA 1
ATOM 1111 C C . ASP A 1 139 ? 59.700 15.178 5.168 1.00 20.42 139 ASP A C 1
ATOM 1112 O O . ASP A 1 139 ? 59.204 14.896 6.262 1.00 27.83 139 ASP A O 1
ATOM 1117 N N . PRO A 1 140 ? 59.095 14.884 4.006 1.00 22.59 140 PRO A N 1
ATOM 1118 C CA . PRO A 1 140 ? 57.742 14.315 4.023 1.00 19.80 140 PRO A CA 1
ATOM 1119 C C . PRO A 1 140 ? 57.701 12.947 4.707 1.00 20.35 140 PRO A C 1
ATOM 1120 O O . PRO A 1 140 ? 58.549 12.095 4.459 1.00 19.63 140 PRO A O 1
ATOM 1124 N N . LYS A 1 141 ? 56.710 12.770 5.576 1.00 20.92 141 LYS A N 1
ATOM 1125 C CA . LYS A 1 141 ? 56.604 11.600 6.449 1.00 16.74 141 LYS A CA 1
ATOM 1126 C C . LYS A 1 141 ? 56.673 10.252 5.722 1.00 16.38 141 LYS A C 1
ATOM 1127 O O . LYS A 1 141 ? 57.444 9.383 6.136 1.00 21.29 141 LYS A O 1
ATOM 1133 N N . PRO A 1 142 ? 55.887 10.067 4.630 1.00 16.08 142 PRO A N 1
ATOM 1134 C CA . PRO A 1 142 ? 55.957 8.774 3.935 1.00 14.07 142 PRO A CA 1
ATOM 1135 C C . PRO A 1 142 ? 57.366 8.409 3.469 1.00 20.83 142 PRO A C 1
ATOM 1136 O O . PRO A 1 142 ? 57.748 7.240 3.520 1.00 17.84 142 PRO A O 1
ATOM 1140 N N . VAL A 1 143 ? 58.114 9.404 3.000 1.00 15.88 143 VAL A N 1
ATOM 1141 C CA . VAL A 1 143 ? 59.464 9.172 2.493 1.00 17.89 143 VAL A CA 1
ATOM 1142 C C . VAL A 1 143 ? 60.407 8.814 3.636 1.00 14.76 143 VAL A C 1
ATOM 1143 O O . VAL A 1 143 ? 61.128 7.816 3.583 1.00 17.29 143 VAL A O 1
ATOM 1147 N N . ARG A 1 144 ? 60.362 9.654 4.665 1.00 18.64 144 ARG A N 1
ATOM 1148 C CA . ARG A 1 144 ? 61.073 9.470 5.927 1.00 24.57 144 ARG A CA 1
ATOM 1149 C C . ARG A 1 144 ? 60.898 8.054 6.480 1.00 22.91 144 ARG A C 1
ATOM 1150 O O . ARG A 1 144 ? 61.861 7.372 6.851 1.00 19.39 144 ARG A O 1
ATOM 1158 N N . GLU A 1 145 ? 59.650 7.613 6.549 1.00 20.57 145 GLU A N 1
ATOM 1159 C CA . GLU A 1 145 ? 59.354 6.351 7.205 1.00 17.39 145 GLU A CA 1
ATOM 1160 C C . GLU A 1 145 ? 59.658 5.150 6.312 1.00 15.01 145 GLU A C 1
ATOM 1161 O O . GLU A 1 145 ? 60.099 4.104 6.801 1.00 19.17 145 GLU A O 1
ATOM 1167 N N . PHE A 1 146 ? 59.468 5.311 5.010 1.00 18.99 146 PHE A N 1
ATOM 1168 C CA . PHE A 1 146 ? 59.878 4.281 4.067 1.00 18.86 146 PHE A CA 1
ATOM 1169 C C . PHE A 1 146 ? 61.391 4.023 4.175 1.00 20.57 146 PHE A C 1
ATOM 1170 O O . PHE A 1 146 ? 61.834 2.871 4.174 1.00 16.93 146 PHE A O 1
ATOM 1178 N N . LEU A 1 147 ? 62.171 5.099 4.270 1.00 15.91 147 LEU A N 1
ATOM 1179 C CA . LEU A 1 147 ? 63.631 4.997 4.312 1.00 22.37 147 LEU A CA 1
ATOM 1180 C C . LEU A 1 147 ? 64.083 4.425 5.646 1.00 19.64 147 LEU A C 1
ATOM 1181 O O . LEU A 1 147 ? 65.042 3.662 5.719 1.00 26.15 147 LEU A O 1
ATOM 1186 N N . GLU A 1 148 ? 63.368 4.801 6.697 1.00 18.93 148 GLU A N 1
ATOM 1187 C CA . GLU A 1 148 ? 63.562 4.233 8.019 1.00 18.87 148 GLU A CA 1
ATOM 1188 C C . GLU A 1 148 ? 63.387 2.719 8.031 1.00 21.68 148 GLU A C 1
ATOM 1189 O O . GLU A 1 148 ? 64.237 1.989 8.530 1.00 19.19 148 GLU A O 1
ATOM 1195 N N . ALA A 1 149 ? 62.284 2.243 7.469 1.00 17.25 149 ALA A N 1
ATOM 1196 C CA . ALA A 1 149 ? 62.054 0.808 7.358 1.00 22.79 149 ALA A CA 1
ATOM 1197 C C . ALA A 1 149 ? 63.127 0.159 6.493 1.00 21.00 149 ALA A C 1
ATOM 1198 O O . ALA A 1 149 ? 63.678 -0.893 6.841 1.00 21.96 149 ALA A O 1
ATOM 1200 N N . LYS A 1 150 ? 63.422 0.796 5.367 1.00 15.84 150 LYS A N 1
ATOM 1201 C CA . LYS A 1 150 ? 64.408 0.270 4.428 1.00 20.21 150 LYS A CA 1
ATOM 1202 C C . LYS A 1 150 ? 65.759 0.084 5.102 1.00 25.48 150 LYS A C 1
ATOM 1203 O O . LYS A 1 150 ? 66.398 -0.955 4.944 1.00 24.63 150 LYS A O 1
ATOM 1209 N N . GLU A 1 151 ? 66.175 1.087 5.869 1.00 21.29 151 GLU A N 1
ATOM 1210 C CA . GLU A 1 151 ? 67.450 1.029 6.585 1.00 31.03 151 GLU A CA 1
ATOM 1211 C C . GLU A 1 151 ? 67.498 -0.084 7.629 1.00 36.46 151 GLU A C 1
ATOM 1212 O O . GLU A 1 151 ? 68.570 -0.600 7.949 1.00 29.62 151 GLU A O 1
ATOM 1218 N N . ALA A 1 152 ? 66.343 -0.459 8.164 1.00 27.93 152 ALA A N 1
ATOM 1219 C CA . ALA A 1 152 ? 66.299 -1.518 9.162 1.00 23.05 152 ALA A CA 1
ATOM 1220 C C . ALA A 1 152 ? 66.098 -2.887 8.515 1.00 27.42 152 ALA A C 1
ATOM 1221 O O . ALA A 1 152 ? 65.916 -3.885 9.208 1.00 29.68 152 ALA A O 1
ATOM 1223 N N . GLY A 1 153 ? 66.121 -2.931 7.185 1.00 25.39 153 GLY A N 1
ATOM 1224 C CA . GLY A 1 153 ? 65.993 -4.189 6.472 1.00 27.13 153 GLY A CA 1
ATOM 1225 C C . GLY A 1 153 ? 64.584 -4.563 6.040 1.00 39.05 153 GLY A C 1
ATOM 1226 O O . GLY A 1 153 ? 64.353 -5.692 5.599 1.00 27.66 153 GLY A O 1
ATOM 1227 N N . PHE A 1 154 ? 63.645 -3.627 6.155 1.00 18.20 154 PHE A N 1
ATOM 1228 C CA . PHE A 1 154 ? 62.267 -3.867 5.718 1.00 24.28 154 PHE A CA 1
ATOM 1229 C C . PHE A 1 154 ? 61.911 -3.111 4.435 1.00 24.79 154 PHE A C 1
ATOM 1230 O O . PHE A 1 154 ? 61.840 -1.887 4.439 1.00 29.63 154 PHE A O 1
ATOM 1238 N N . GLN A 1 155 ? 61.665 -3.835 3.348 1.00 23.65 155 GLN A N 1
ATOM 1239 C CA . GLN A 1 155 ? 61.047 -3.223 2.177 1.00 16.79 155 GLN A CA 1
ATOM 1240 C C . GLN A 1 155 ? 59.553 -3.098 2.489 1.00 25.60 155 GLN A C 1
ATOM 1241 O O . GLN A 1 155 ? 58.910 -4.064 2.896 1.00 25.95 155 GLN A O 1
ATOM 1247 N N . THR A 1 156 ? 59.008 -1.898 2.355 1.00 18.22 156 THR A N 1
ATOM 1248 C CA . THR A 1 156 ? 57.593 -1.695 2.673 1.00 11.06 156 THR A CA 1
ATOM 1249 C C . THR A 1 156 ? 56.829 -1.051 1.525 1.00 16.78 156 THR A C 1
ATOM 1250 O O . THR A 1 156 ? 57.431 -0.572 0.556 1.00 16.14 156 THR A O 1
ATOM 1254 N N . ARG A 1 157 ? 55.504 -1.062 1.645 1.00 16.09 157 ARG A N 1
ATOM 1255 C CA . ARG A 1 157 ? 54.619 -0.403 0.691 1.00 15.40 157 ARG A CA 1
ATOM 1256 C C . ARG A 1 157 ? 53.941 0.796 1.352 1.00 12.44 157 ARG A C 1
ATOM 1257 O O . ARG A 1 157 ? 53.096 0.624 2.238 1.00 18.71 157 ARG A O 1
ATOM 1265 N N . PRO A 1 158 ? 54.323 2.017 0.949 1.00 16.15 158 PRO A N 1
ATOM 1266 C CA . PRO A 1 158 ? 53.707 3.205 1.554 1.00 16.10 158 PRO A CA 1
ATOM 1267 C C . PRO A 1 158 ? 52.200 3.247 1.351 1.00 21.53 158 PRO A C 1
ATOM 1268 O O . PRO A 1 158 ? 51.694 2.845 0.293 1.00 14.37 158 PRO A O 1
ATOM 1272 N N . VAL A 1 159 ? 51.498 3.714 2.380 1.00 15.46 159 VAL A N 1
ATOM 1273 C CA . VAL A 1 159 ? 50.062 3.939 2.324 1.00 15.36 159 VAL A CA 1
ATOM 1274 C C . VAL A 1 159 ? 49.720 5.426 2.341 1.00 18.59 159 VAL A C 1
ATOM 1275 O O . VAL A 1 159 ? 50.059 6.152 3.285 1.00 15.35 159 VAL A O 1
ATOM 1279 N N . LEU A 1 160 ? 49.011 5.863 1.311 1.00 14.00 160 LEU A N 1
ATOM 1280 C CA . LEU A 1 160 ? 48.506 7.226 1.243 1.00 14.35 160 LEU A CA 1
ATOM 1281 C C . LEU A 1 160 ? 46.989 7.210 1.237 1.00 19.72 160 LEU A C 1
ATOM 1282 O O . LEU A 1 160 ? 46.384 6.301 0.691 1.00 18.90 160 LEU A O 1
ATOM 1287 N N . VAL A 1 161 ? 46.380 8.218 1.842 1.00 15.24 161 VAL A N 1
ATOM 1288 C CA . VAL A 1 161 ? 44.984 8.522 1.561 1.00 13.82 161 VAL A CA 1
ATOM 1289 C C . VAL A 1 161 ? 44.985 9.252 0.229 1.00 18.54 161 VAL A C 1
ATOM 1290 O O . VAL A 1 161 ? 45.735 10.211 0.070 1.00 14.06 161 VAL A O 1
ATOM 1294 N N . GLY A 1 162 ? 44.182 8.792 -0.729 1.00 13.91 162 GLY A N 1
ATOM 1295 C CA . GLY A 1 162 ? 44.204 9.376 -2.066 1.00 9.61 162 GLY A CA 1
ATOM 1296 C C . GLY A 1 162 ? 43.647 10.783 -2.152 1.00 14.39 162 GLY A C 1
ATOM 1297 O O . GLY A 1 162 ? 42.919 11.231 -1.260 1.00 16.09 162 GLY A O 1
ATOM 1298 N N . PRO A 1 163 ? 43.957 11.486 -3.253 1.00 15.02 163 PRO A N 1
ATOM 1299 C CA . PRO A 1 163 ? 43.601 12.904 -3.368 1.00 15.41 163 PRO A CA 1
ATOM 1300 C C . PRO A 1 163 ? 42.102 13.138 -3.338 1.00 13.51 163 PRO A C 1
ATOM 1301 O O . PRO A 1 163 ? 41.680 14.138 -2.777 1.00 18.57 163 PRO A O 1
ATOM 1305 N N . VAL A 1 164 ? 41.315 12.243 -3.933 1.00 12.22 164 VAL A N 1
ATOM 1306 C CA . VAL A 1 164 ? 39.871 12.463 -3.999 1.00 13.61 164 VAL A CA 1
ATOM 1307 C C . VAL A 1 164 ? 39.246 12.294 -2.615 1.00 12.52 164 VAL A C 1
ATOM 1308 O O . VAL A 1 164 ? 38.533 13.176 -2.145 1.00 18.91 164 VAL A O 1
ATOM 1312 N N . SER A 1 165 ? 39.536 11.176 -1.962 1.00 16.04 165 SER A N 1
ATOM 1313 C CA . SER A 1 165 ? 39.055 10.958 -0.595 1.00 17.21 165 SER A CA 1
ATOM 1314 C C . SER A 1 165 ? 39.526 12.056 0.364 1.00 18.19 165 SER A C 1
ATOM 1315 O O . SER A 1 165 ? 38.753 12.514 1.205 1.00 16.66 165 SER A O 1
ATOM 1318 N N . PHE A 1 166 ? 40.773 12.501 0.222 1.00 12.45 166 PHE A N 1
ATOM 1319 C CA . PHE A 1 166 ? 41.314 13.548 1.099 1.00 14.03 166 PHE A CA 1
ATOM 1320 C C . PHE A 1 166 ? 40.448 14.803 1.050 1.00 22.56 166 PHE A C 1
ATOM 1321 O O . PHE A 1 166 ? 40.122 15.377 2.084 1.00 16.13 166 PHE A O 1
ATOM 1329 N N . LEU A 1 167 ? 40.059 15.215 -0.153 1.00 18.42 167 LEU A N 1
ATOM 1330 C CA . LEU A 1 167 ? 39.212 16.395 -0.305 1.00 21.28 167 LEU A CA 1
ATOM 1331 C C . LEU A 1 167 ? 37.765 16.073 0.033 1.00 18.73 167 LEU A C 1
ATOM 1332 O O . LEU A 1 167 ? 37.069 16.893 0.629 1.00 21.47 167 LEU A O 1
ATOM 1337 N N . ALA A 1 168 ? 37.312 14.877 -0.337 1.00 12.48 168 ALA A N 1
ATOM 1338 C CA . ALA A 1 168 ? 35.917 14.496 -0.078 1.00 19.10 168 ALA A CA 1
ATOM 1339 C C . ALA A 1 168 ? 35.645 14.424 1.423 1.00 27.47 168 ALA A C 1
ATOM 1340 O O . ALA A 1 168 ? 34.523 14.656 1.878 1.00 22.52 168 ALA A O 1
ATOM 1342 N N . LEU A 1 169 ? 36.681 14.119 2.192 1.00 15.41 169 LEU A N 1
ATOM 1343 C CA . LEU A 1 169 ? 36.540 14.018 3.646 1.00 12.18 169 LEU A CA 1
ATOM 1344 C C . LEU A 1 169 ? 36.820 15.352 4.322 1.00 24.58 169 LEU A C 1
ATOM 1345 O O . LEU A 1 169 ? 36.827 15.448 5.548 1.00 19.30 169 LEU A O 1
ATOM 1350 N N . GLY A 1 170 ? 37.041 16.387 3.515 1.00 21.74 170 GLY A N 1
ATOM 1351 C CA . GLY A 1 170 ? 37.407 17.689 4.037 1.00 18.16 170 GLY A CA 1
ATOM 1352 C C . GLY A 1 170 ? 36.240 18.659 4.108 1.00 19.80 170 GLY A C 1
ATOM 1353 O O . GLY A 1 170 ? 35.110 18.312 3.785 1.00 16.82 170 GLY A O 1
ATOM 1354 N N . LYS A 1 171 ? 36.525 19.884 4.532 1.00 20.03 171 LYS A N 1
ATOM 1355 C CA . LYS A 1 171 ? 35.495 20.901 4.699 1.00 23.37 171 LYS A CA 1
ATOM 1356 C C . LYS A 1 171 ? 36.098 22.272 4.496 1.00 21.07 171 LYS A C 1
ATOM 1357 O O . LYS A 1 171 ? 37.310 22.435 4.614 1.00 19.14 171 LYS A O 1
ATOM 1363 N N . ALA A 1 172 ? 35.259 23.266 4.222 1.00 23.36 172 ALA A N 1
ATOM 1364 C CA . ALA A 1 172 ? 35.738 24.645 4.211 1.00 28.06 172 ALA A CA 1
ATOM 1365 C C . ALA A 1 172 ? 35.997 25.127 5.632 1.00 36.81 172 ALA A C 1
ATOM 1366 O O . ALA A 1 172 ? 35.242 24.809 6.554 1.00 24.75 172 ALA A O 1
ATOM 1368 N N . ASP A 1 173 ? 37.065 25.898 5.808 1.00 23.71 173 ASP A N 1
ATOM 1369 C CA . ASP A 1 173 ? 37.353 26.510 7.099 1.00 29.94 173 ASP A CA 1
ATOM 1370 C C . ASP A 1 173 ? 36.344 27.612 7.403 1.00 33.68 173 ASP A C 1
ATOM 1371 O O . ASP A 1 173 ? 35.572 28.012 6.535 1.00 25.16 173 ASP A O 1
ATOM 1376 N N . ARG A 1 174 ? 36.341 28.101 8.636 1.00 31.20 174 ARG A N 1
ATOM 1377 C CA . ARG A 1 174 ? 35.485 29.232 8.953 1.00 33.25 174 ARG A CA 1
ATOM 1378 C C . ARG A 1 174 ? 36.024 30.439 8.202 1.00 24.95 174 ARG A C 1
ATOM 1379 O O . ARG A 1 174 ? 37.238 30.673 8.169 1.00 33.46 174 ARG A O 1
ATOM 1387 N N . GLY A 1 175 ? 35.124 31.176 7.564 1.00 29.72 175 GLY A N 1
ATOM 1388 C CA . GLY A 1 175 ? 35.503 32.332 6.773 1.00 27.79 175 GLY A CA 1
ATOM 1389 C C . GLY A 1 175 ? 35.595 31.998 5.296 1.00 37.85 175 GLY A C 1
ATOM 1390 O O . GLY A 1 175 ? 35.797 32.880 4.463 1.00 45.81 175 GLY A O 1
ATOM 1391 N N . SER A 1 176 ? 35.458 30.715 4.976 1.00 28.18 176 SER A N 1
ATOM 1392 C CA . SER A 1 176 ? 35.548 30.248 3.596 1.00 38.98 176 SER A CA 1
ATOM 1393 C C . SER A 1 176 ? 34.315 29.433 3.256 1.00 28.98 176 SER A C 1
ATOM 1394 O O . SER A 1 176 ? 33.590 28.990 4.144 1.00 35.56 176 SER A O 1
ATOM 1397 N N . SER A 1 177 ? 34.074 29.241 1.968 1.00 25.16 177 SER A N 1
ATOM 1398 C CA . SER A 1 177 ? 32.904 28.499 1.526 1.00 30.99 177 SER A CA 1
ATOM 1399 C C . SER A 1 177 ? 33.275 27.517 0.421 1.00 22.12 177 SER A C 1
ATOM 1400 O O . SER A 1 177 ? 32.396 26.927 -0.217 1.00 27.54 177 SER A O 1
ATOM 1403 N N . VAL A 1 178 ? 34.575 27.358 0.192 1.00 24.50 178 VAL A N 1
ATOM 1404 C CA . VAL A 1 178 ? 35.053 26.490 -0.883 1.00 21.06 178 VAL A CA 1
ATOM 1405 C C . VAL A 1 178 ? 34.509 25.066 -0.727 1.00 36.39 178 VAL A C 1
ATOM 1406 O O . VAL A 1 178 ? 34.443 24.519 0.375 1.00 26.77 178 VAL A O 1
ATOM 1410 N N . ASP A 1 179 ? 34.056 24.501 -1.834 1.00 21.69 179 ASP A N 1
ATOM 1411 C CA . ASP A 1 179 ? 33.752 23.080 -1.902 1.00 35.07 179 ASP A CA 1
ATOM 1412 C C . ASP A 1 179 ? 35.059 22.339 -2.169 1.00 30.90 179 ASP A C 1
ATOM 1413 O O . ASP A 1 179 ? 35.620 22.446 -3.264 1.00 22.68 179 ASP A O 1
ATOM 1418 N N . PRO A 1 180 ? 35.564 21.608 -1.159 1.00 26.72 180 PRO A N 1
ATOM 1419 C CA . PRO A 1 180 ? 36.922 21.043 -1.190 1.00 23.58 180 PRO A CA 1
ATOM 1420 C C . PRO A 1 180 ? 37.311 20.320 -2.486 1.00 16.58 180 PRO A C 1
ATOM 1421 O O . PRO A 1 180 ? 38.445 20.483 -2.926 1.00 18.55 180 PRO A O 1
ATOM 1425 N N . ILE A 1 181 ? 36.400 19.560 -3.084 1.00 18.56 181 ILE A N 1
ATOM 1426 C CA . ILE A 1 181 ? 36.749 18.767 -4.261 1.00 19.55 181 ILE A CA 1
ATOM 1427 C C . ILE A 1 181 ? 37.180 19.665 -5.429 1.00 24.74 181 ILE A C 1
ATOM 1428 O O . ILE A 1 181 ? 37.932 19.229 -6.301 1.00 17.69 181 ILE A O 1
ATOM 1433 N N . THR A 1 182 ? 36.738 20.922 -5.429 1.00 19.09 182 THR A N 1
ATOM 1434 C CA . THR A 1 182 ? 37.108 21.863 -6.499 1.00 23.20 182 THR A CA 1
ATOM 1435 C C . THR A 1 182 ? 38.570 22.267 -6.423 1.00 28.17 182 THR A C 1
ATOM 1436 O O . THR A 1 182 ? 39.086 22.907 -7.336 1.00 18.32 182 THR A O 1
ATOM 1440 N N . LEU A 1 183 ? 39.235 21.904 -5.331 1.00 20.78 183 LEU A N 1
ATOM 1441 C CA . LEU A 1 183 ? 40.662 22.172 -5.181 1.00 18.22 183 LEU A CA 1
ATOM 1442 C C . LEU A 1 183 ? 41.529 21.068 -5.785 1.00 17.22 183 LEU A C 1
ATOM 1443 O O . LEU A 1 183 ? 42.754 21.077 -5.626 1.00 22.77 183 LEU A O 1
ATOM 1448 N N . LEU A 1 184 ? 40.890 20.110 -6.454 1.00 14.85 184 LEU A N 1
ATOM 1449 C CA . LEU A 1 184 ? 41.583 18.908 -6.924 1.00 25.09 184 LEU A CA 1
ATOM 1450 C C . LEU A 1 184 ? 42.825 19.250 -7.740 1.00 24.75 184 LEU A C 1
ATOM 1451 O O . LEU A 1 184 ? 43.916 18.742 -7.470 1.00 18.27 184 LEU A O 1
ATOM 1456 N N . ASP A 1 185 ? 42.662 20.138 -8.720 1.00 18.09 185 ASP A N 1
ATOM 1457 C CA . ASP A 1 185 ? 43.756 20.479 -9.635 1.00 13.41 185 ASP A CA 1
ATOM 1458 C C . ASP A 1 185 ? 44.970 21.072 -8.926 1.00 17.89 185 ASP A C 1
ATOM 1459 O O . ASP A 1 185 ? 46.102 20.953 -9.398 1.00 17.23 185 ASP A O 1
ATOM 1464 N N . LYS A 1 186 ? 44.732 21.694 -7.779 1.00 20.17 186 LYS A N 1
ATOM 1465 C CA . LYS A 1 186 ? 45.812 22.255 -6.977 1.00 18.71 186 LYS A CA 1
ATOM 1466 C C . LYS A 1 186 ? 46.519 21.210 -6.122 1.00 20.22 186 LYS A C 1
ATOM 1467 O O . LYS A 1 186 ? 47.675 21.397 -5.732 1.00 17.73 186 LYS A O 1
ATOM 1473 N N . LEU A 1 187 ? 45.830 20.103 -5.860 1.00 16.42 187 LEU A N 1
ATOM 1474 C CA . LEU A 1 187 ? 46.336 19.069 -4.965 1.00 17.71 187 LEU A CA 1
ATOM 1475 C C . LEU A 1 187 ? 47.052 17.952 -5.722 1.00 21.99 187 LEU A C 1
ATOM 1476 O O . LEU A 1 187 ? 48.094 17.469 -5.295 1.00 15.63 187 LEU A O 1
ATOM 1481 N N . VAL A 1 188 ? 46.491 17.543 -6.851 1.00 15.09 188 VAL A N 1
ATOM 1482 C CA . VAL A 1 188 ? 47.040 16.401 -7.575 1.00 18.54 188 VAL A CA 1
ATOM 1483 C C . VAL A 1 188 ? 48.558 16.522 -7.894 1.00 18.71 188 VAL A C 1
ATOM 1484 O O . VAL A 1 188 ? 49.301 15.552 -7.713 1.00 18.02 188 VAL A O 1
ATOM 1488 N N . PRO A 1 189 ? 49.037 17.707 -8.331 1.00 22.74 189 PRO A N 1
ATOM 1489 C CA . PRO A 1 189 ? 50.477 17.782 -8.639 1.00 17.26 189 PRO A CA 1
ATOM 1490 C C . PRO A 1 189 ? 51.374 17.464 -7.443 1.00 23.47 189 PRO A C 1
ATOM 1491 O O . PRO A 1 189 ? 52.493 16.974 -7.620 1.00 16.03 189 PRO A O 1
ATOM 1495 N N . VAL A 1 190 ? 50.889 17.756 -6.241 1.00 18.22 190 VAL A N 1
ATOM 1496 C CA . VAL A 1 190 ? 51.649 17.475 -5.028 1.00 15.37 190 VAL A CA 1
ATOM 1497 C C . VAL A 1 190 ? 51.704 15.965 -4.739 1.00 15.42 190 VAL A C 1
ATOM 1498 O O . VAL A 1 190 ? 52.727 15.456 -4.282 1.00 19.67 190 VAL A O 1
ATOM 1502 N N . TYR A 1 191 ? 50.613 15.246 -5.001 1.00 13.77 191 TYR A N 1
ATOM 1503 C CA . TYR A 1 191 ? 50.661 13.790 -4.937 1.00 13.12 191 TYR A CA 1
ATOM 1504 C C . TYR A 1 191 ? 51.673 13.244 -5.934 1.00 18.56 191 TYR A C 1
ATOM 1505 O O . TYR A 1 191 ? 52.494 12.379 -5.609 1.00 17.09 191 TYR A O 1
ATOM 1514 N N . VAL A 1 192 ? 51.609 13.751 -7.158 1.00 17.09 192 VAL A N 1
ATOM 1515 C CA . VAL A 1 192 ? 52.522 13.286 -8.192 1.00 19.12 192 VAL A CA 1
ATOM 1516 C C . VAL A 1 192 ? 53.978 13.511 -7.740 1.00 14.12 192 VAL A C 1
ATOM 1517 O O . VAL A 1 192 ? 54.822 12.617 -7.860 1.00 17.24 192 VAL A O 1
ATOM 1521 N N . GLU A 1 193 ? 54.264 14.673 -7.168 1.00 19.02 193 GLU A N 1
ATOM 1522 C CA . GLU A 1 193 ? 55.624 14.950 -6.702 1.00 16.05 193 GLU A CA 1
ATOM 1523 C C . GLU A 1 193 ? 56.009 14.001 -5.570 1.00 21.02 193 GLU A C 1
ATOM 1524 O O . GLU A 1 193 ? 57.123 13.468 -5.549 1.00 17.42 193 GLU A O 1
ATOM 1530 N N . LEU A 1 194 ? 55.088 13.794 -4.627 1.00 18.95 194 LEU A N 1
ATOM 1531 C CA . LEU A 1 194 ? 55.328 12.879 -3.509 1.00 20.38 194 LEU A CA 1
ATOM 1532 C C . LEU A 1 194 ? 55.599 11.474 -4.023 1.00 20.74 194 LEU A C 1
ATOM 1533 O O . LEU A 1 194 ? 56.497 10.792 -3.549 1.00 18.87 194 LEU A O 1
ATOM 1538 N N . LEU A 1 195 ? 54.813 11.047 -5.004 1.00 17.52 195 LEU A N 1
ATOM 1539 C CA . LEU A 1 195 ? 54.976 9.713 -5.557 1.00 16.13 195 LEU A CA 1
ATOM 1540 C C . LEU A 1 195 ? 56.310 9.571 -6.274 1.00 23.10 195 LEU A C 1
ATOM 1541 O O . LEU A 1 195 ? 56.928 8.512 -6.233 1.00 15.88 195 LEU A O 1
ATOM 1546 N N . LYS A 1 196 ? 56.766 10.633 -6.927 1.00 20.99 196 LYS A N 1
ATOM 1547 C CA . LYS A 1 196 ? 58.082 10.582 -7.548 1.00 16.93 196 LYS A CA 1
ATOM 1548 C C . LYS A 1 196 ? 59.174 10.442 -6.487 1.00 15.88 196 LYS A C 1
ATOM 1549 O O . LYS A 1 196 ? 60.148 9.698 -6.670 1.00 17.88 196 LYS A O 1
ATOM 1555 N N . GLN A 1 197 ? 58.997 11.126 -5.362 1.00 17.36 197 GLN A N 1
ATOM 1556 C CA . GLN A 1 197 ? 59.995 11.041 -4.307 1.00 15.20 197 GLN A CA 1
ATOM 1557 C C . GLN A 1 197 ? 60.031 9.657 -3.672 1.00 24.00 197 GLN A C 1
ATOM 1558 O O . GLN A 1 197 ? 61.105 9.174 -3.313 1.00 20.92 197 GLN A O 1
ATOM 1564 N N . LEU A 1 198 ? 58.873 9.008 -3.552 1.00 16.78 198 LEU A N 1
ATOM 1565 C CA . LEU A 1 198 ? 58.834 7.657 -3.002 1.00 17.01 198 LEU A CA 1
ATOM 1566 C C . LEU A 1 198 ? 59.499 6.671 -3.949 1.00 20.27 198 LEU A C 1
ATOM 1567 O O . LEU A 1 198 ? 60.250 5.793 -3.514 1.00 20.86 198 LEU A O 1
ATOM 1572 N N . LYS A 1 199 ? 59.217 6.816 -5.241 1.00 19.63 199 LYS A N 1
ATOM 1573 C CA . LYS A 1 199 ? 59.834 5.964 -6.249 1.00 21.16 199 LYS A CA 1
ATOM 1574 C C . LYS A 1 199 ? 61.356 6.114 -6.203 1.00 19.96 199 LYS A C 1
ATOM 1575 O O . LYS A 1 199 ? 62.092 5.130 -6.224 1.00 25.25 199 LYS A O 1
ATOM 1581 N N . ALA A 1 200 ? 61.813 7.354 -6.106 1.00 24.95 200 ALA A N 1
ATOM 1582 C CA . ALA A 1 200 ? 63.239 7.640 -6.049 1.00 32.52 200 ALA A CA 1
ATOM 1583 C C . ALA A 1 200 ? 63.884 7.063 -4.785 1.00 28.61 200 ALA A C 1
ATOM 1584 O O . ALA A 1 200 ? 65.045 6.654 -4.804 1.00 20.78 200 ALA A O 1
ATOM 1586 N N . ALA A 1 201 ? 63.131 7.017 -3.689 1.00 22.89 201 ALA A N 1
ATOM 1587 C CA . ALA A 1 201 ? 63.647 6.465 -2.439 1.00 26.23 201 ALA A CA 1
ATOM 1588 C C . ALA A 1 201 ? 63.736 4.943 -2.492 1.00 23.94 201 ALA A C 1
ATOM 1589 O O . ALA A 1 201 ? 64.406 4.328 -1.665 1.00 21.91 201 ALA A O 1
ATOM 1591 N N . GLY A 1 202 ? 63.052 4.335 -3.460 1.00 25.05 202 GLY A N 1
ATOM 1592 C CA . GLY A 1 202 ? 63.100 2.894 -3.623 1.00 20.23 202 GLY A CA 1
ATOM 1593 C C . GLY A 1 202 ? 61.772 2.160 -3.520 1.00 23.67 202 GLY A C 1
ATOM 1594 O O . GLY A 1 202 ? 61.744 0.936 -3.576 1.00 17.20 202 GLY A O 1
ATOM 1595 N N . ALA A 1 203 ? 60.671 2.891 -3.379 1.00 20.95 203 ALA A N 1
ATOM 1596 C CA . ALA A 1 203 ? 59.363 2.254 -3.235 1.00 22.81 203 ALA A CA 1
ATOM 1597 C C . ALA A 1 203 ? 58.870 1.729 -4.576 1.00 27.64 203 ALA A C 1
ATOM 1598 O O . ALA A 1 203 ? 58.698 2.493 -5.529 1.00 25.24 203 ALA A O 1
ATOM 1600 N N . GLU A 1 204 ? 58.633 0.424 -4.651 1.00 19.00 204 GLU A N 1
ATOM 1601 C CA . GLU A 1 204 ? 58.219 -0.183 -5.919 1.00 21.10 204 GLU A CA 1
ATOM 1602 C C . GLU A 1 204 ? 56.720 -0.042 -6.149 1.00 22.32 204 GLU A C 1
ATOM 1603 O O . GLU A 1 204 ? 56.252 0.004 -7.287 1.00 15.80 204 GLU A O 1
ATOM 1609 N N . SER A 1 205 ? 55.965 0.007 -5.061 1.00 20.24 205 SER A N 1
ATOM 1610 C CA . SER A 1 205 ? 54.527 0.196 -5.152 1.00 15.26 205 SER A CA 1
ATOM 1611 C C . SER A 1 205 ? 54.020 1.006 -3.968 1.00 14.75 205 SER A C 1
ATOM 1612 O O . SER A 1 205 ? 54.717 1.177 -2.962 1.00 20.85 205 SER A O 1
ATOM 1615 N N . VAL A 1 206 ? 52.806 1.513 -4.123 1.00 15.52 206 VAL A N 1
ATOM 1616 C CA A VAL A 1 206 ? 52.155 2.295 -3.079 0.34 11.81 206 VAL A CA 1
ATOM 1617 C CA B VAL A 1 206 ? 52.148 2.284 -3.078 0.33 12.47 206 VAL A CA 1
ATOM 1618 C CA C VAL A 1 206 ? 52.151 2.310 -3.097 0.33 12.51 206 VAL A CA 1
ATOM 1619 C C . VAL A 1 206 ? 50.679 1.898 -2.993 1.00 18.90 206 VAL A C 1
ATOM 1620 O O . VAL A 1 206 ? 50.049 1.580 -3.997 1.00 19.36 206 VAL A O 1
ATOM 1630 N N . GLN A 1 207 ? 50.143 1.892 -1.780 1.00 15.36 207 GLN A N 1
ATOM 1631 C CA . GLN A 1 207 ? 48.728 1.651 -1.546 1.00 13.74 207 GLN A CA 1
ATOM 1632 C C . GLN A 1 207 ? 48.045 3.008 -1.424 1.00 16.20 207 GLN A C 1
ATOM 1633 O O . GLN A 1 207 ? 48.382 3.814 -0.553 1.00 14.06 207 GLN A O 1
ATOM 1639 N N . ILE A 1 208 ? 47.114 3.291 -2.323 1.00 12.34 208 ILE A N 1
ATOM 1640 C CA . ILE A 1 208 ? 46.416 4.559 -2.251 1.00 13.00 208 ILE A CA 1
ATOM 1641 C C . ILE A 1 208 ? 44.965 4.302 -1.900 1.00 17.58 208 ILE A C 1
ATOM 1642 O O . ILE A 1 208 ? 44.212 3.743 -2.693 1.00 16.53 208 ILE A O 1
ATOM 1647 N N . ASP A 1 209 ? 44.585 4.704 -0.697 1.00 9.89 209 ASP A N 1
ATOM 1648 C CA . ASP A 1 209 ? 43.239 4.453 -0.211 1.00 8.00 209 ASP A CA 1
ATOM 1649 C C . ASP A 1 209 ? 42.295 5.453 -0.821 1.00 18.68 209 ASP A C 1
ATOM 1650 O O . ASP A 1 209 ? 42.474 6.650 -0.637 1.00 14.51 209 ASP A O 1
ATOM 1655 N N . GLU A 1 210 ? 41.279 4.967 -1.526 1.00 14.06 210 GLU A N 1
ATOM 1656 C CA . GLU A 1 210 ? 40.178 5.824 -1.904 1.00 10.58 210 GLU A CA 1
ATOM 1657 C C . GLU A 1 210 ? 38.887 5.282 -1.324 1.00 17.27 210 GLU A C 1
ATOM 1658 O O . GLU A 1 210 ? 38.016 4.842 -2.059 1.00 15.92 210 GLU A O 1
ATOM 1664 N N . PRO A 1 211 ? 38.762 5.311 0.011 1.00 12.60 211 PRO A N 1
ATOM 1665 C CA . PRO A 1 211 ? 37.612 4.673 0.649 1.00 15.18 211 PRO A CA 1
ATOM 1666 C C . PRO A 1 211 ? 36.249 5.303 0.312 1.00 15.62 211 PRO A C 1
ATOM 1667 O O . PRO A 1 211 ? 35.240 4.614 0.448 1.00 14.23 211 PRO A O 1
ATOM 1671 N N . VAL A 1 212 ? 36.196 6.552 -0.139 1.00 12.78 212 VAL A N 1
ATOM 1672 C CA . VAL A 1 212 ? 34.894 7.130 -0.488 1.00 13.24 212 VAL A CA 1
ATOM 1673 C C . VAL A 1 212 ? 34.198 6.410 -1.652 1.00 17.44 212 VAL A C 1
ATOM 1674 O O . VAL A 1 212 ? 33.022 6.675 -1.917 1.00 15.62 212 VAL A O 1
ATOM 1678 N N . LEU A 1 213 ? 34.903 5.499 -2.332 1.00 13.47 213 LEU A N 1
ATOM 1679 C CA . LEU A 1 213 ? 34.273 4.671 -3.369 1.00 12.48 213 LEU A CA 1
ATOM 1680 C C . LEU A 1 213 ? 33.166 3.765 -2.831 1.00 11.40 213 LEU A C 1
ATOM 1681 O O . LEU A 1 213 ? 32.367 3.248 -3.614 1.00 14.99 213 LEU A O 1
ATOM 1686 N N . VAL A 1 214 ? 33.112 3.552 -1.513 1.00 15.34 214 VAL A N 1
ATOM 1687 C CA . VAL A 1 214 ? 32.001 2.771 -0.959 1.00 12.40 214 VAL A CA 1
ATOM 1688 C C . VAL A 1 214 ? 30.750 3.634 -0.731 1.00 17.20 214 VAL A C 1
ATOM 1689 O O . VAL A 1 214 ? 29.668 3.110 -0.441 1.00 18.46 214 VAL A O 1
ATOM 1693 N N . PHE A 1 215 ? 30.897 4.948 -0.883 1.00 17.04 215 PHE A N 1
ATOM 1694 C CA . PHE A 1 215 ? 29.782 5.883 -0.739 1.00 20.09 215 PHE A CA 1
ATOM 1695 C C . PHE A 1 215 ? 28.931 5.954 -2.006 1.00 19.32 215 PHE A C 1
ATOM 1696 O O . PHE A 1 215 ? 29.375 5.558 -3.095 1.00 15.01 215 PHE A O 1
ATOM 1704 N N . ASP A 1 216 ? 27.714 6.482 -1.870 1.00 16.68 216 ASP A N 1
ATOM 1705 C CA . ASP A 1 216 ? 27.027 7.077 -3.021 1.00 16.95 216 ASP A CA 1
ATOM 1706 C C . ASP A 1 216 ? 27.695 8.420 -3.268 1.00 22.47 216 ASP A C 1
ATOM 1707 O O . ASP A 1 216 ? 27.694 9.293 -2.398 1.00 21.87 216 ASP A O 1
ATOM 1712 N N . LEU A 1 217 ? 28.281 8.583 -4.443 1.00 18.30 217 LEU A N 1
ATOM 1713 C CA . LEU A 1 217 ? 29.134 9.737 -4.695 1.00 24.67 217 LEU A CA 1
ATOM 1714 C C . LEU A 1 217 ? 28.394 10.898 -5.356 1.00 15.76 217 LEU A C 1
ATOM 1715 O O . LEU A 1 217 ? 27.657 10.693 -6.313 1.00 22.61 217 LEU A O 1
ATOM 1720 N N . ARG A 1 218 ? 28.622 12.108 -4.852 1.00 30.93 218 ARG A N 1
ATOM 1721 C CA . ARG A 1 218 ? 28.231 13.314 -5.574 1.00 40.91 218 ARG A CA 1
ATOM 1722 C C . ARG A 1 218 ? 28.935 13.295 -6.925 1.00 39.85 218 ARG A C 1
ATOM 1723 O O . ARG A 1 218 ? 30.079 12.854 -7.018 1.00 31.38 218 ARG A O 1
ATOM 1731 N N . PRO A 1 219 ? 28.254 13.755 -7.981 1.00 49.48 219 PRO A N 1
ATOM 1732 C CA . PRO A 1 219 ? 28.838 13.754 -9.328 1.00 34.29 219 PRO A CA 1
ATOM 1733 C C . PRO A 1 219 ? 30.165 14.523 -9.431 1.00 17.81 219 PRO A C 1
ATOM 1734 O O . PRO A 1 219 ? 31.021 14.129 -10.217 1.00 30.00 219 PRO A O 1
ATOM 1738 N N . GLU A 1 220 ? 30.330 15.582 -8.643 1.00 37.21 220 GLU A N 1
ATOM 1739 C CA . GLU A 1 220 ? 31.585 16.332 -8.632 1.00 40.23 220 GLU A CA 1
ATOM 1740 C C . GLU A 1 220 ? 32.741 15.487 -8.106 1.00 40.17 220 GLU A C 1
ATOM 1741 O O . GLU A 1 220 ? 33.855 15.561 -8.605 1.00 21.38 220 GLU A O 1
ATOM 1747 N N . VAL A 1 221 ? 32.474 14.693 -7.080 1.00 20.75 221 VAL A N 1
ATOM 1748 C CA . VAL A 1 221 ? 33.498 13.837 -6.499 1.00 27.57 221 VAL A CA 1
ATOM 1749 C C . VAL A 1 221 ? 33.788 12.681 -7.444 1.00 18.46 221 VAL A C 1
ATOM 1750 O O . VAL A 1 221 ? 34.941 12.328 -7.683 1.00 24.37 221 VAL A O 1
ATOM 1754 N N . LYS A 1 222 ? 32.730 12.104 -7.998 1.00 19.30 222 LYS A N 1
ATOM 1755 C CA . LYS A 1 222 ? 32.870 11.018 -8.955 1.00 16.89 222 LYS A CA 1
ATOM 1756 C C . LYS A 1 222 ? 33.709 11.459 -10.165 1.00 42.39 222 LYS A C 1
ATOM 1757 O O . LYS A 1 222 ? 34.531 10.697 -10.673 1.00 18.01 222 LYS A O 1
ATOM 1763 N N . ALA A 1 223 ? 33.512 12.700 -10.604 1.00 22.05 223 ALA A N 1
ATOM 1764 C CA . ALA A 1 223 ? 34.230 13.239 -11.768 1.00 22.81 223 ALA A CA 1
ATOM 1765 C C . ALA A 1 223 ? 35.713 13.490 -11.487 1.00 20.66 223 ALA A C 1
ATOM 1766 O O . ALA A 1 223 ? 36.506 13.684 -12.409 1.00 28.90 223 ALA A O 1
ATOM 1768 N N . ALA A 1 224 ? 36.098 13.449 -10.215 1.00 15.96 224 ALA A N 1
ATOM 1769 C CA . ALA A 1 224 ? 37.458 13.800 -9.820 1.00 14.19 224 ALA A CA 1
ATOM 1770 C C . ALA A 1 224 ? 38.460 12.675 -10.050 1.00 19.16 224 ALA A C 1
ATOM 1771 O O . ALA A 1 224 ? 39.654 12.931 -10.203 1.00 18.49 224 ALA A O 1
ATOM 1773 N N . PHE A 1 225 ? 37.986 11.431 -10.075 1.00 17.32 225 PHE A N 1
ATOM 1774 C CA . PHE A 1 225 ? 38.909 10.298 -10.112 1.00 14.87 225 PHE A CA 1
ATOM 1775 C C . PHE A 1 225 ? 39.667 10.243 -11.437 1.00 16.79 225 PHE A C 1
ATOM 1776 O O . PHE A 1 225 ? 40.863 9.958 -11.466 1.00 14.48 225 PHE A O 1
ATOM 1784 N N . LYS A 1 226 ? 38.977 10.535 -12.539 1.00 15.30 226 LYS A N 1
ATOM 1785 C CA . LYS A 1 226 ? 39.626 10.457 -13.844 1.00 16.46 226 LYS A CA 1
ATOM 1786 C C . LYS A 1 226 ? 40.858 11.383 -13.935 1.00 10.11 226 LYS A C 1
ATOM 1787 O O . LYS A 1 226 ? 41.966 10.883 -14.157 1.00 21.10 226 LYS A O 1
ATOM 1793 N N . PRO A 1 227 ? 40.688 12.714 -13.735 1.00 16.22 227 PRO A N 1
ATOM 1794 C CA . PRO A 1 227 ? 41.900 13.529 -13.827 1.00 17.05 227 PRO A CA 1
ATOM 1795 C C . PRO A 1 227 ? 42.939 13.192 -12.761 1.00 19.04 227 PRO A C 1
ATOM 1796 O O . PRO A 1 227 ? 44.123 13.249 -13.067 1.00 17.28 227 PRO A O 1
ATOM 1800 N N . ALA A 1 228 ? 42.523 12.835 -11.547 1.00 16.13 228 ALA A N 1
ATOM 1801 C CA . ALA A 1 228 ? 43.505 12.545 -10.509 1.00 16.90 228 ALA A CA 1
ATOM 1802 C C . ALA A 1 228 ? 44.365 11.357 -10.910 1.00 18.80 228 ALA A C 1
ATOM 1803 O O . ALA A 1 228 ? 45.595 11.394 -10.824 1.00 17.86 228 ALA A O 1
ATOM 1805 N N . TYR A 1 229 ? 43.731 10.290 -11.359 1.00 14.36 229 TYR A N 1
ATOM 1806 C CA . TYR A 1 229 ? 44.505 9.079 -11.591 1.00 17.30 229 TYR A CA 1
ATOM 1807 C C . TYR A 1 229 ? 45.096 9.044 -12.995 1.00 20.43 229 TYR A C 1
ATOM 1808 O O . TYR A 1 229 ? 46.073 8.339 -13.228 1.00 14.91 229 TYR A O 1
ATOM 1817 N N . GLU A 1 230 ? 44.560 9.847 -13.911 1.00 17.17 230 GLU A N 1
ATOM 1818 C CA . GLU A 1 230 ? 45.259 10.049 -15.186 1.00 27.97 230 GLU A CA 1
ATOM 1819 C C . GLU A 1 230 ? 46.629 10.696 -14.966 1.00 23.22 230 GLU A C 1
ATOM 1820 O O . GLU A 1 230 ? 47.614 10.303 -15.589 1.00 18.55 230 GLU A O 1
ATOM 1826 N N . ALA A 1 231 ? 46.689 11.680 -14.072 1.00 21.88 231 ALA A N 1
ATOM 1827 C CA . ALA A 1 231 ? 47.945 12.373 -13.787 1.00 16.61 231 ALA A CA 1
ATOM 1828 C C . ALA A 1 231 ? 48.998 11.426 -13.237 1.00 31.04 231 ALA A C 1
ATOM 1829 O O . ALA A 1 231 ? 50.178 11.502 -13.595 1.00 19.70 231 ALA A O 1
ATOM 1831 N N . ILE A 1 232 ? 48.567 10.542 -12.347 1.00 17.65 232 ILE A N 1
ATOM 1832 C CA . ILE A 1 232 ? 49.467 9.566 -11.764 1.00 15.81 232 ILE A CA 1
ATOM 1833 C C . ILE A 1 232 ? 49.954 8.569 -12.821 1.00 15.94 232 ILE A C 1
ATOM 1834 O O . ILE A 1 232 ? 51.151 8.289 -12.915 1.00 23.67 232 ILE A O 1
ATOM 1839 N N . ALA A 1 233 ? 49.041 8.042 -13.625 1.00 14.47 233 ALA A N 1
ATOM 1840 C CA . ALA A 1 233 ? 49.448 7.121 -14.689 1.00 15.77 233 ALA A CA 1
ATOM 1841 C C . ALA A 1 233 ? 50.394 7.783 -15.694 1.00 21.31 233 ALA A C 1
ATOM 1842 O O . ALA A 1 233 ? 51.351 7.152 -16.158 1.00 18.52 233 ALA A O 1
ATOM 1844 N N . ALA A 1 234 ? 50.144 9.054 -16.008 1.00 20.00 234 ALA A N 1
ATOM 1845 C CA . ALA A 1 234 ? 50.946 9.757 -17.014 1.00 25.79 234 ALA A CA 1
ATOM 1846 C C . ALA A 1 234 ? 52.405 9.906 -16.581 1.00 47.91 234 ALA A C 1
ATOM 1847 O O . ALA A 1 234 ? 53.281 10.100 -17.415 1.00 21.26 234 ALA A O 1
ATOM 1849 N N . ALA A 1 235 ? 52.674 9.794 -15.284 1.00 25.46 235 ALA A N 1
ATOM 1850 C CA . ALA A 1 235 ? 54.042 9.918 -14.784 1.00 27.29 235 ALA A CA 1
ATOM 1851 C C . ALA A 1 235 ? 54.884 8.672 -15.091 1.00 22.03 235 ALA A C 1
ATOM 1852 O O . ALA A 1 235 ? 56.097 8.670 -14.907 1.00 22.62 235 ALA A O 1
ATOM 1854 N N . GLY A 1 236 ? 54.239 7.611 -15.559 1.00 22.28 236 GLY A N 1
ATOM 1855 C CA . GLY A 1 236 ? 54.954 6.417 -15.985 1.00 22.61 236 GLY A CA 1
ATOM 1856 C C . GLY A 1 236 ? 55.801 5.757 -14.910 1.00 45.97 236 GLY A C 1
ATOM 1857 O O . GLY A 1 236 ? 55.356 5.597 -13.775 1.00 19.95 236 GLY A O 1
ATOM 1858 N N . ASP A 1 237 ? 57.027 5.382 -15.268 1.00 21.47 237 ASP A N 1
ATOM 1859 C CA . ASP A 1 237 ? 57.938 4.700 -14.347 1.00 31.27 237 ASP A CA 1
ATOM 1860 C C . ASP A 1 237 ? 58.544 5.635 -13.306 1.00 16.00 237 ASP A C 1
ATOM 1861 O O . ASP A 1 237 ? 59.286 5.189 -12.432 1.00 21.34 237 ASP A O 1
ATOM 1866 N N . ALA A 1 238 ? 58.243 6.927 -13.401 1.00 18.95 238 ALA A N 1
ATOM 1867 C CA . ALA A 1 238 ? 58.758 7.890 -12.434 1.00 18.24 238 ALA A CA 1
ATOM 1868 C C . ALA A 1 238 ? 58.011 7.794 -11.101 1.00 19.62 238 ALA A C 1
ATOM 1869 O O . ALA A 1 238 ? 58.441 8.381 -10.120 1.00 18.43 238 ALA A O 1
ATOM 1871 N N . VAL A 1 239 ? 56.884 7.079 -11.077 1.00 20.83 239 VAL A N 1
ATOM 1872 C CA . VAL A 1 239 ? 56.144 6.868 -9.825 1.00 17.70 239 VAL A CA 1
ATOM 1873 C C . VAL A 1 239 ? 55.977 5.373 -9.576 1.00 17.71 239 VAL A C 1
ATOM 1874 O O . VAL A 1 239 ? 56.158 4.574 -10.492 1.00 19.28 239 VAL A O 1
ATOM 1878 N N . PRO A 1 240 ? 55.650 4.979 -8.331 1.00 18.21 240 PRO A N 1
ATOM 1879 C CA . PRO A 1 240 ? 55.483 3.546 -8.075 1.00 19.23 240 PRO A CA 1
ATOM 1880 C C . PRO A 1 240 ? 54.226 2.976 -8.722 1.00 17.11 240 PRO A C 1
ATOM 1881 O O . PRO A 1 240 ? 53.354 3.730 -9.128 1.00 15.90 240 PRO A O 1
ATOM 1885 N N . LYS A 1 241 ? 54.144 1.653 -8.788 1.00 15.33 241 LYS A N 1
ATOM 1886 C CA . LYS A 1 241 ? 52.900 0.968 -9.094 1.00 13.60 241 LYS A CA 1
ATOM 1887 C C . LYS A 1 241 ? 51.871 1.299 -8.014 1.00 18.49 241 LYS A C 1
ATOM 1888 O O . LYS A 1 241 ? 52.226 1.438 -6.848 1.00 18.06 241 LYS A O 1
ATOM 1894 N N . VAL A 1 242 ? 50.608 1.430 -8.407 1.00 18.45 242 VAL A N 1
ATOM 1895 C CA . VAL A 1 242 ? 49.570 1.890 -7.491 1.00 12.92 242 VAL A CA 1
ATOM 1896 C C . VAL A 1 242 ? 48.494 0.834 -7.293 1.00 15.13 242 VAL A C 1
ATOM 1897 O O . VAL A 1 242 ? 47.909 0.344 -8.254 1.00 14.77 242 VAL A O 1
ATOM 1901 N N . VAL A 1 243 ? 48.250 0.474 -6.041 1.00 14.27 243 VAL A N 1
ATOM 1902 C CA . VAL A 1 243 ? 47.100 -0.358 -5.707 1.00 15.63 243 VAL A CA 1
ATOM 1903 C C . VAL A 1 243 ? 46.075 0.562 -5.054 1.00 16.05 243 VAL A C 1
ATOM 1904 O O . VAL A 1 243 ? 46.344 1.161 -4.004 1.00 13.67 243 VAL A O 1
ATOM 1908 N N . VAL A 1 244 ? 44.922 0.712 -5.701 1.00 16.31 244 VAL A N 1
ATOM 1909 C CA . VAL A 1 244 ? 43.836 1.511 -5.140 1.00 13.33 244 VAL A CA 1
ATOM 1910 C C . VAL A 1 244 ? 43.021 0.666 -4.159 1.00 10.89 244 VAL A C 1
ATOM 1911 O O . VAL A 1 244 ? 42.558 -0.420 -4.507 1.00 17.43 244 VAL A O 1
ATOM 1915 N N . ALA A 1 245 ? 42.853 1.159 -2.928 1.00 11.04 245 ALA A N 1
ATOM 1916 C CA . ALA A 1 245 ? 42.215 0.357 -1.891 1.00 10.90 245 ALA A CA 1
ATOM 1917 C C . ALA A 1 245 ? 40.857 0.895 -1.461 1.00 11.47 245 ALA A C 1
ATOM 1918 O O . ALA A 1 245 ? 40.679 2.095 -1.320 1.00 10.84 245 ALA A O 1
ATOM 1920 N N . THR A 1 246 ? 39.916 -0.022 -1.231 1.00 12.48 246 THR A N 1
ATOM 1921 C CA . THR A 1 246 ? 38.576 0.295 -0.741 1.00 16.82 246 THR A CA 1
ATOM 1922 C C . THR A 1 246 ? 38.227 -0.687 0.371 1.00 13.32 246 THR A C 1
ATOM 1923 O O . THR A 1 246 ? 38.713 -1.810 0.370 1.00 13.31 246 THR A O 1
ATOM 1927 N N . TYR A 1 247 ? 37.386 -0.284 1.321 1.00 14.18 247 TYR A N 1
ATOM 1928 C CA . TYR A 1 247 ? 37.046 -1.193 2.411 1.00 11.20 247 TYR A CA 1
ATOM 1929 C C . TYR A 1 247 ? 35.785 -0.717 3.135 1.00 14.20 247 TYR A C 1
ATOM 1930 O O . TYR A 1 247 ? 35.342 0.418 2.931 1.00 11.34 247 TYR A O 1
ATOM 1939 N N . PHE A 1 248 ? 35.217 -1.605 3.953 1.00 15.67 248 PHE A N 1
ATOM 1940 C CA . PHE A 1 248 ? 34.033 -1.330 4.788 1.00 15.38 248 PHE A CA 1
ATOM 1941 C C . PHE A 1 248 ? 32.735 -1.344 3.990 1.00 23.65 248 PHE A C 1
ATOM 1942 O O . PHE A 1 248 ? 31.664 -1.042 4.524 1.00 22.94 248 PHE A O 1
ATOM 1950 N N . GLY A 1 249 ? 32.815 -1.687 2.715 1.00 14.88 249 GLY A N 1
ATOM 1951 C CA . GLY A 1 249 ? 31.613 -1.757 1.903 1.00 10.63 249 GLY A CA 1
ATOM 1952 C C . GLY A 1 249 ? 31.973 -2.255 0.527 1.00 13.62 249 GLY A C 1
ATOM 1953 O O . GLY A 1 249 ? 33.159 -2.432 0.233 1.00 16.30 249 GLY A O 1
ATOM 1954 N N . ASP A 1 250 ? 30.966 -2.490 -0.311 1.00 11.98 250 ASP A N 1
ATOM 1955 C CA . ASP A 1 250 ? 31.249 -2.917 -1.670 1.00 11.37 250 ASP A CA 1
ATOM 1956 C C . ASP A 1 250 ? 31.372 -1.685 -2.571 1.00 16.76 250 ASP A C 1
ATOM 1957 O O . ASP A 1 250 ? 31.022 -0.570 -2.174 1.00 14.80 250 ASP A O 1
ATOM 1962 N N . ILE A 1 251 ? 31.903 -1.890 -3.772 1.00 12.76 251 ILE A N 1
ATOM 1963 C CA . ILE A 1 251 ? 32.104 -0.803 -4.724 1.00 12.78 251 ILE A CA 1
ATOM 1964 C C . ILE A 1 251 ? 31.361 -1.075 -6.043 1.00 16.40 251 ILE A C 1
ATOM 1965 O O . ILE A 1 251 ? 31.530 -0.363 -7.021 1.00 12.87 251 ILE A O 1
ATOM 1970 N N . VAL A 1 252 ? 30.522 -2.100 -6.057 1.00 9.81 252 VAL A N 1
ATOM 1971 C CA . VAL A 1 252 ? 29.886 -2.551 -7.307 1.00 12.74 252 VAL A CA 1
ATOM 1972 C C . VAL A 1 252 ? 28.893 -1.531 -7.870 1.00 19.67 252 VAL A C 1
ATOM 1973 O O . VAL A 1 252 ? 28.517 -1.597 -9.046 1.00 11.92 252 VAL A O 1
ATOM 1977 N N . HIS A 1 253 ? 28.480 -0.585 -7.036 1.00 16.69 253 HIS A N 1
ATOM 1978 C CA . HIS A 1 253 ? 27.629 0.507 -7.495 1.00 13.63 253 HIS A CA 1
ATOM 1979 C C . HIS A 1 253 ? 28.428 1.598 -8.202 1.00 17.35 253 HIS A C 1
ATOM 1980 O O . HIS A 1 253 ? 27.858 2.541 -8.758 1.00 16.25 253 HIS A O 1
ATOM 1987 N N . ASN A 1 254 ? 29.748 1.476 -8.177 1.00 13.37 254 ASN A N 1
ATOM 1988 C CA . ASN A 1 254 ? 30.596 2.510 -8.762 1.00 16.57 254 ASN A CA 1
ATOM 1989 C C . ASN A 1 254 ? 31.490 1.971 -9.876 1.00 13.51 254 ASN A C 1
ATOM 1990 O O . ASN A 1 254 ? 32.586 2.475 -10.095 1.00 13.10 254 ASN A O 1
ATOM 1995 N N . PHE A 1 255 ? 31.005 0.967 -10.603 1.00 11.60 255 PHE A N 1
ATOM 1996 C CA . PHE A 1 255 ? 31.807 0.392 -11.686 1.00 17.12 255 PHE A CA 1
ATOM 1997 C C . PHE A 1 255 ? 32.091 1.422 -12.791 1.00 19.17 255 PHE A C 1
ATOM 1998 O O . PHE A 1 255 ? 33.041 1.271 -13.552 1.00 14.11 255 PHE A O 1
ATOM 2006 N N . ASP A 1 256 ? 31.279 2.472 -12.868 1.00 14.76 256 ASP A N 1
ATOM 2007 C CA . ASP A 1 256 ? 31.530 3.554 -13.828 1.00 20.96 256 ASP A CA 1
ATOM 2008 C C . ASP A 1 256 ? 32.696 4.468 -13.400 1.00 25.27 256 ASP A C 1
ATOM 2009 O O . ASP A 1 256 ? 33.163 5.305 -14.173 1.00 18.45 256 ASP A O 1
ATOM 2014 N N . VAL A 1 257 ? 33.184 4.298 -12.177 1.00 16.44 257 VAL A N 1
ATOM 2015 C CA . VAL A 1 257 ? 34.330 5.081 -11.717 1.00 16.66 257 VAL A CA 1
ATOM 2016 C C . VAL A 1 257 ? 35.638 4.335 -11.971 1.00 20.93 257 VAL A C 1
ATOM 2017 O O . VAL A 1 257 ? 36.680 4.950 -12.234 1.00 19.01 257 VAL A O 1
ATOM 2021 N N . LEU A 1 258 ? 35.571 3.003 -11.928 1.00 17.89 258 LEU A N 1
ATOM 2022 C CA . LEU A 1 258 ? 36.750 2.152 -12.119 1.00 16.15 258 LEU A CA 1
ATOM 2023 C C . LEU A 1 258 ? 37.620 2.399 -13.364 1.00 18.79 258 LEU A C 1
ATOM 2024 O O . LEU A 1 258 ? 38.822 2.180 -13.296 1.00 15.47 258 LEU A O 1
ATOM 2029 N N . PRO A 1 259 ? 37.031 2.817 -14.505 1.00 16.75 259 PRO A N 1
ATOM 2030 C CA . PRO A 1 259 ? 37.930 3.119 -15.634 1.00 16.57 259 PRO A CA 1
ATOM 2031 C C . PRO A 1 259 ? 39.020 4.161 -15.316 1.00 26.49 259 PRO A C 1
ATOM 2032 O O . PRO A 1 259 ? 40.065 4.167 -15.964 1.00 20.71 259 PRO A O 1
ATOM 2036 N N . ALA A 1 260 ? 38.795 5.012 -14.320 1.00 16.04 260 ALA A N 1
ATOM 2037 C CA . ALA A 1 260 ? 39.813 5.978 -13.927 1.00 18.33 260 ALA A CA 1
ATOM 2038 C C . ALA A 1 260 ? 41.083 5.273 -13.456 1.00 17.17 260 ALA A C 1
ATOM 2039 O O . ALA A 1 260 ? 42.171 5.839 -13.500 1.00 18.82 260 ALA A O 1
ATOM 2041 N N . PHE A 1 261 ? 40.937 4.033 -13.003 1.00 19.26 261 PHE A N 1
ATOM 2042 C CA . PHE A 1 261 ? 42.055 3.290 -12.450 1.00 18.59 261 PHE A CA 1
ATOM 2043 C C . PHE A 1 261 ? 42.673 2.313 -13.435 1.00 14.08 261 PHE A C 1
ATOM 2044 O O . PHE A 1 261 ? 43.418 1.438 -13.027 1.00 18.15 261 PHE A O 1
ATOM 2052 N N . SER A 1 262 ? 42.389 2.453 -14.731 1.00 11.67 262 SER A N 1
ATOM 2053 C CA . SER A 1 262 ? 42.890 1.459 -15.678 1.00 12.59 262 SER A CA 1
ATOM 2054 C C . SER A 1 262 ? 44.412 1.470 -15.781 1.00 17.89 262 SER A C 1
ATOM 2055 O O . SER A 1 262 ? 45.018 0.457 -16.116 1.00 16.98 262 SER A O 1
ATOM 2058 N N . GLY A 1 263 ? 45.030 2.610 -15.485 1.00 17.33 263 GLY A N 1
ATOM 2059 C CA . GLY A 1 263 ? 46.477 2.680 -15.475 1.00 13.88 263 GLY A CA 1
ATOM 2060 C C . GLY A 1 263 ? 47.099 2.362 -14.124 1.00 22.74 263 GLY A C 1
ATOM 2061 O O . GLY A 1 263 ? 48.312 2.500 -13.954 1.00 20.97 263 GLY A O 1
ATOM 2062 N N . ALA A 1 264 ? 46.272 1.958 -13.156 1.00 19.57 264 ALA A N 1
ATOM 2063 C CA . ALA A 1 264 ? 46.773 1.522 -11.846 1.00 22.48 264 ALA A CA 1
ATOM 2064 C C . ALA A 1 264 ? 47.049 0.017 -11.855 1.00 21.49 264 ALA A C 1
ATOM 2065 O O . ALA A 1 264 ? 46.449 -0.716 -12.637 1.00 16.75 264 ALA A O 1
ATOM 2067 N N . ALA A 1 265 ? 47.952 -0.435 -10.988 1.00 15.80 265 ALA A N 1
ATOM 2068 C CA . ALA A 1 265 ? 48.417 -1.821 -11.008 1.00 13.09 265 ALA A CA 1
ATOM 2069 C C . ALA A 1 265 ? 47.447 -2.790 -10.351 1.00 15.84 265 ALA A C 1
ATOM 2070 O O . ALA A 1 265 ? 47.438 -3.986 -10.663 1.00 15.27 265 ALA A O 1
ATOM 2072 N N . GLY A 1 266 ? 46.639 -2.289 -9.426 1.00 15.80 266 GLY A N 1
ATOM 2073 C CA . GLY A 1 266 ? 45.768 -3.183 -8.692 1.00 20.26 266 GLY A CA 1
ATOM 2074 C C . GLY A 1 266 ? 44.646 -2.495 -7.951 1.00 15.12 266 GLY A C 1
ATOM 2075 O O . GLY A 1 266 ? 44.631 -1.274 -7.795 1.00 12.83 266 GLY A O 1
ATOM 2076 N N . LEU A 1 267 ? 43.700 -3.308 -7.502 1.00 12.25 267 LEU A N 1
ATOM 2077 C CA . LEU A 1 267 ? 42.542 -2.839 -6.772 1.00 15.07 267 LEU A CA 1
ATOM 2078 C C . LEU A 1 267 ? 42.352 -3.722 -5.556 1.00 17.29 267 LEU A C 1
ATOM 2079 O O . LEU A 1 267 ? 42.386 -4.946 -5.674 1.00 13.08 267 LEU A O 1
ATOM 2084 N N . HIS A 1 268 ? 42.159 -3.103 -4.398 1.00 13.10 268 HIS A N 1
ATOM 2085 C CA . HIS A 1 268 ? 41.820 -3.834 -3.182 1.00 10.64 268 HIS A CA 1
ATOM 2086 C C . HIS A 1 268 ? 40.337 -3.690 -2.829 1.00 8.03 268 HIS A C 1
ATOM 2087 O O . HIS A 1 268 ? 39.796 -2.578 -2.805 1.00 12.55 268 HIS A O 1
ATOM 2094 N N . VAL A 1 269 ? 39.679 -4.820 -2.571 1.00 12.44 269 VAL A N 1
ATOM 2095 C CA . VAL A 1 269 ? 38.304 -4.789 -2.088 1.00 10.50 269 VAL A CA 1
ATOM 2096 C C . VAL A 1 269 ? 38.157 -5.599 -0.819 1.00 17.16 269 VAL A C 1
ATOM 2097 O O . VAL A 1 269 ? 38.885 -6.567 -0.591 1.00 10.07 269 VAL A O 1
ATOM 2101 N N . ASP A 1 270 ? 37.192 -5.179 -0.011 1.00 13.12 270 ASP A N 1
ATOM 2102 C CA . ASP A 1 270 ? 36.856 -5.790 1.273 1.00 15.40 270 ASP A CA 1
ATOM 2103 C C . ASP A 1 270 ? 35.922 -6.971 1.038 1.00 14.76 270 ASP A C 1
ATOM 2104 O O . ASP A 1 270 ? 34.723 -6.796 0.788 1.00 16.56 270 ASP A O 1
ATOM 2109 N N . LEU A 1 271 ? 36.469 -8.177 1.087 1.00 12.92 271 LEU A N 1
ATOM 2110 C CA . LEU A 1 271 ? 35.663 -9.373 0.885 1.00 10.47 271 LEU A CA 1
ATOM 2111 C C . LEU A 1 271 ? 35.197 -10.014 2.189 1.00 12.53 271 LEU A C 1
ATOM 2112 O O . LEU A 1 271 ? 34.644 -11.119 2.180 1.00 14.77 271 LEU A O 1
ATOM 2117 N N . VAL A 1 272 ? 35.407 -9.321 3.304 1.00 13.27 272 VAL A N 1
ATOM 2118 C CA . VAL A 1 272 ? 34.879 -9.776 4.593 1.00 10.92 272 VAL A CA 1
ATOM 2119 C C . VAL A 1 272 ? 33.488 -9.165 4.801 1.00 12.93 272 VAL A C 1
ATOM 2120 O O . VAL A 1 272 ? 32.521 -9.865 5.095 1.00 17.45 272 VAL A O 1
ATOM 2124 N N . ARG A 1 273 ? 33.388 -7.858 4.597 1.00 17.55 273 ARG A N 1
ATOM 2125 C CA . ARG A 1 273 ? 32.108 -7.168 4.663 1.00 21.02 273 ARG A CA 1
ATOM 2126 C C . ARG A 1 273 ? 31.204 -7.574 3.495 1.00 16.88 273 ARG A C 1
ATOM 2127 O O . ARG A 1 273 ? 30.004 -7.779 3.666 1.00 20.10 273 ARG A O 1
ATOM 2135 N N . ASN A 1 274 ? 31.794 -7.714 2.313 1.00 15.00 274 ASN A N 1
ATOM 2136 C CA . ASN A 1 274 ? 31.026 -8.009 1.107 1.00 12.80 274 ASN A CA 1
ATOM 2137 C C . ASN A 1 274 ? 31.689 -9.066 0.237 1.00 17.50 274 ASN A C 1
ATOM 2138 O O . ASN A 1 274 ? 32.180 -8.762 -0.855 1.00 17.07 274 ASN A O 1
ATOM 2143 N N . PRO A 1 275 ? 31.704 -10.322 0.711 1.00 14.89 275 PRO A N 1
ATOM 2144 C CA . PRO A 1 275 ? 32.324 -11.392 -0.075 1.00 10.57 275 PRO A CA 1
ATOM 2145 C C . PRO A 1 275 ? 31.660 -11.548 -1.445 1.00 15.47 275 PRO A C 1
ATOM 2146 O O . PRO A 1 275 ? 32.301 -11.975 -2.400 1.00 17.07 275 PRO A O 1
ATOM 2150 N N . GLU A 1 276 ? 30.389 -11.184 -1.540 1.00 15.81 276 GLU A N 1
ATOM 2151 C CA . GLU A 1 276 ? 29.637 -11.426 -2.776 1.00 17.61 276 GLU A CA 1
ATOM 2152 C C . GLU A 1 276 ? 30.071 -10.518 -3.930 1.00 19.84 276 GLU A C 1
ATOM 2153 O O . GLU A 1 276 ? 29.783 -10.805 -5.092 1.00 17.60 276 GLU A O 1
ATOM 2159 N N . GLN A 1 277 ? 30.765 -9.431 -3.625 1.00 12.66 277 GLN A N 1
ATOM 2160 C CA . GLN A 1 277 ? 31.219 -8.534 -4.691 1.00 12.32 277 GLN A CA 1
ATOM 2161 C C . GLN A 1 277 ? 32.413 -9.096 -5.462 1.00 11.40 277 GLN A C 1
ATOM 2162 O O . GLN A 1 277 ? 32.835 -8.507 -6.463 1.00 13.97 277 GLN A O 1
ATOM 2168 N N . LEU A 1 278 ? 32.967 -10.221 -5.011 1.00 11.72 278 LEU A N 1
ATOM 2169 C CA . LEU A 1 278 ? 34.197 -10.735 -5.623 1.00 14.92 278 LEU A CA 1
ATOM 2170 C C . LEU A 1 278 ? 34.078 -10.921 -7.133 1.00 16.66 278 LEU A C 1
ATOM 2171 O O . LEU A 1 278 ? 34.832 -10.342 -7.901 1.00 14.61 278 LEU A O 1
ATOM 2176 N N . GLU A 1 279 ? 33.133 -11.741 -7.563 1.00 11.71 279 GLU A N 1
ATOM 2177 C CA . GLU A 1 279 ? 33.087 -12.112 -8.975 1.00 18.87 279 GLU A CA 1
ATOM 2178 C C . GLU A 1 279 ? 32.635 -10.969 -9.906 1.00 14.30 279 GLU A C 1
ATOM 2179 O O . GLU A 1 279 ? 33.193 -10.812 -10.990 1.00 17.13 279 GLU A O 1
ATOM 2185 N N . PRO A 1 280 ? 31.646 -10.159 -9.488 1.00 12.97 280 PRO A N 1
ATOM 2186 C CA . PRO A 1 280 ? 31.368 -8.969 -10.307 1.00 14.08 280 PRO A CA 1
ATOM 2187 C C . PRO A 1 280 ? 32.588 -8.046 -10.450 1.00 16.64 280 PRO A C 1
ATOM 2188 O O . PRO A 1 280 ? 32.843 -7.493 -11.514 1.00 15.62 280 PRO A O 1
ATOM 2192 N N . VAL A 1 281 ? 33.350 -7.884 -9.381 1.00 10.67 281 VAL A N 1
ATOM 2193 C CA . VAL A 1 281 ? 34.574 -7.081 -9.469 1.00 10.74 281 VAL A CA 1
ATOM 2194 C C . VAL A 1 281 ? 35.616 -7.720 -10.397 1.00 12.94 281 VAL A C 1
ATOM 2195 O O . VAL A 1 281 ? 36.293 -7.019 -11.149 1.00 18.07 281 VAL A O 1
ATOM 2199 N N . LEU A 1 282 ? 35.731 -9.041 -10.365 1.00 15.47 282 LEU A N 1
ATOM 2200 C CA . LEU A 1 282 ? 36.678 -9.730 -11.250 1.00 16.30 282 LEU A CA 1
ATOM 2201 C C . LEU A 1 282 ? 36.436 -9.347 -12.707 1.00 19.22 282 LEU A C 1
ATOM 2202 O O . LEU A 1 282 ? 37.372 -9.131 -13.465 1.00 20.34 282 LEU A O 1
ATOM 2207 N N . LYS A 1 283 ? 35.168 -9.241 -13.080 1.00 15.11 283 LYS A N 1
ATOM 2208 C CA . LYS A 1 283 ? 34.808 -8.919 -14.461 1.00 20.40 283 LYS A CA 1
ATOM 2209 C C . LYS A 1 283 ? 35.219 -7.503 -14.870 1.00 30.19 283 LYS A C 1
ATOM 2210 O O . LYS A 1 283 ? 35.277 -7.186 -16.052 1.00 22.57 283 LYS A O 1
ATOM 2216 N N . GLN A 1 284 ? 35.487 -6.652 -13.889 1.00 13.37 284 GLN A N 1
ATOM 2217 C CA . GLN A 1 284 ? 35.781 -5.250 -14.155 1.00 16.51 284 GLN A CA 1
ATOM 2218 C C . GLN A 1 284 ? 37.281 -4.935 -14.115 1.00 25.04 284 GLN A C 1
ATOM 2219 O O . GLN A 1 284 ? 37.688 -3.796 -14.330 1.00 24.09 284 GLN A O 1
ATOM 2225 N N . LEU A 1 285 ? 38.099 -5.939 -13.824 1.00 16.74 285 LEU A N 1
ATOM 2226 C CA . LEU A 1 285 ? 39.539 -5.729 -13.754 1.00 17.91 285 LEU A CA 1
ATOM 2227 C C . LEU A 1 285 ? 40.156 -5.649 -15.146 1.00 21.69 285 LEU A C 1
ATOM 2228 O O . LEU A 1 285 ? 39.731 -6.355 -16.069 1.00 21.09 285 LEU A O 1
ATOM 2233 N N . GLY A 1 286 ? 41.153 -4.784 -15.292 1.00 15.14 286 GLY A N 1
ATOM 2234 C CA . GLY A 1 286 ? 41.959 -4.745 -16.501 1.00 19.88 286 GLY A CA 1
ATOM 2235 C C . GLY A 1 286 ? 42.758 -6.029 -16.660 1.00 16.60 286 GLY A C 1
ATOM 2236 O O . GLY A 1 286 ? 43.009 -6.729 -15.678 1.00 15.84 286 GLY A O 1
ATOM 2237 N N . PRO A 1 287 ? 43.170 -6.340 -17.905 1.00 18.72 287 PRO A N 1
ATOM 2238 C CA . PRO A 1 287 ? 43.891 -7.548 -18.327 1.00 29.63 287 PRO A CA 1
ATOM 2239 C C . PRO A 1 287 ? 45.092 -7.902 -17.456 1.00 20.61 287 PRO A C 1
ATOM 2240 O O . PRO A 1 287 ? 45.367 -9.081 -17.242 1.00 24.03 287 PRO A O 1
ATOM 2244 N N . ASN A 1 288 ? 45.805 -6.894 -16.968 1.00 18.15 288 ASN A N 1
ATOM 2245 C CA . ASN A 1 288 ? 46.996 -7.138 -16.163 1.00 20.85 288 ASN A CA 1
ATOM 2246 C C . ASN A 1 288 ? 46.891 -6.634 -14.726 1.00 21.08 288 ASN A C 1
ATOM 2247 O O . ASN A 1 288 ? 47.887 -6.609 -14.012 1.00 25.04 288 ASN A O 1
ATOM 2252 N N . GLN A 1 289 ? 45.696 -6.241 -14.302 1.00 15.39 289 GLN A N 1
ATOM 2253 C CA . GLN A 1 289 ? 45.539 -5.688 -12.958 1.00 15.32 289 GLN A CA 1
ATOM 2254 C C . GLN A 1 289 ? 45.491 -6.785 -11.914 1.00 16.02 289 GLN A C 1
ATOM 2255 O O . GLN A 1 289 ? 45.034 -7.891 -12.182 1.00 16.05 289 GLN A O 1
ATOM 2261 N N . ILE A 1 290 ? 45.966 -6.455 -10.716 1.00 14.09 290 ILE A N 1
ATOM 2262 C CA . ILE A 1 290 ? 46.073 -7.407 -9.625 1.00 9.88 290 ILE A CA 1
ATOM 2263 C C . ILE A 1 290 ? 44.888 -7.195 -8.695 1.00 15.29 290 ILE A C 1
ATOM 2264 O O . ILE A 1 290 ? 44.518 -6.060 -8.433 1.00 21.78 290 ILE A O 1
ATOM 2269 N N . LEU A 1 291 ? 44.289 -8.273 -8.202 1.00 11.90 291 LEU A N 1
ATOM 2270 C CA . LEU A 1 291 ? 43.242 -8.131 -7.195 1.00 11.31 291 LEU A CA 1
ATOM 2271 C C . LEU A 1 291 ? 43.839 -8.367 -5.801 1.00 17.38 291 LEU A C 1
ATOM 2272 O O . LEU A 1 291 ? 44.380 -9.440 -5.523 1.00 17.41 291 LEU A O 1
ATOM 2277 N N . SER A 1 292 ? 43.765 -7.353 -4.948 1.00 13.54 292 SER A N 1
ATOM 2278 C CA . SER A 1 292 ? 44.129 -7.521 -3.554 1.00 23.83 292 SER A CA 1
ATOM 2279 C C . SER A 1 292 ? 42.853 -7.948 -2.827 1.00 20.12 292 SER A C 1
ATOM 2280 O O . SER A 1 292 ? 41.902 -7.177 -2.684 1.00 13.38 292 SER A O 1
ATOM 2283 N N . ALA A 1 293 ? 42.817 -9.218 -2.439 1.00 10.66 293 ALA A N 1
ATOM 2284 C CA . ALA A 1 293 ? 41.600 -9.815 -1.905 1.00 12.28 293 ALA A CA 1
ATOM 2285 C C . ALA A 1 293 ? 41.601 -9.704 -0.377 1.00 14.72 293 ALA A C 1
ATOM 2286 O O . ALA A 1 293 ? 42.320 -10.433 0.306 1.00 10.69 293 ALA A O 1
ATOM 2288 N N . GLY A 1 294 ? 40.819 -8.768 0.149 1.00 13.00 294 GLY A N 1
ATOM 2289 C CA . GLY A 1 294 ? 40.775 -8.536 1.584 1.00 12.80 294 GLY A CA 1
ATOM 2290 C C . GLY A 1 294 ? 39.894 -9.558 2.288 1.00 15.96 294 GLY A C 1
ATOM 2291 O O . GLY A 1 294 ? 38.678 -9.381 2.361 1.00 12.28 294 GLY A O 1
ATOM 2292 N N . VAL A 1 295 ? 40.506 -10.632 2.783 1.00 14.99 295 VAL A N 1
ATOM 2293 C CA . VAL A 1 295 ? 39.767 -11.771 3.344 1.00 14.82 295 VAL A CA 1
ATOM 2294 C C . VAL A 1 295 ? 40.047 -12.020 4.832 1.00 13.91 295 VAL A C 1
ATOM 2295 O O . VAL A 1 295 ? 39.400 -12.866 5.450 1.00 13.38 295 VAL A O 1
ATOM 2299 N N . VAL A 1 296 ? 40.995 -11.289 5.410 1.00 11.01 296 VAL A N 1
ATOM 2300 C CA . VAL A 1 296 ? 41.222 -11.389 6.859 1.00 11.02 296 VAL A CA 1
ATOM 2301 C C . VAL A 1 296 ? 40.674 -10.134 7.546 1.00 15.90 296 VAL A C 1
ATOM 2302 O O . VAL A 1 296 ? 41.126 -9.026 7.285 1.00 15.44 296 VAL A O 1
ATOM 2306 N N . ASP A 1 297 ? 39.684 -10.327 8.414 1.00 13.09 297 ASP A N 1
ATOM 2307 C CA . ASP A 1 297 ? 38.895 -9.233 8.996 1.00 8.54 297 ASP A CA 1
ATOM 2308 C C . ASP A 1 297 ? 39.744 -8.181 9.717 1.00 16.65 297 ASP A C 1
ATOM 2309 O O . ASP A 1 297 ? 40.476 -8.500 10.650 1.00 15.46 297 ASP A O 1
ATOM 2314 N N . GLY A 1 298 ? 39.634 -6.924 9.302 1.00 9.44 298 GLY A N 1
ATOM 2315 C CA . GLY A 1 298 ? 40.416 -5.869 9.931 1.00 9.65 298 GLY A CA 1
ATOM 2316 C C . GLY A 1 298 ? 39.624 -5.144 11.017 1.00 15.05 298 GLY A C 1
ATOM 2317 O O . GLY A 1 298 ? 40.136 -4.224 11.666 1.00 17.17 298 GLY A O 1
ATOM 2318 N N . ARG A 1 299 ? 38.378 -5.566 11.218 1.00 15.41 299 ARG A N 1
ATOM 2319 C CA . ARG A 1 299 ? 37.448 -4.831 12.085 1.00 17.83 299 ARG A CA 1
ATOM 2320 C C . ARG A 1 299 ? 36.939 -5.645 13.267 1.00 25.82 299 ARG A C 1
ATOM 2321 O O . ARG A 1 299 ? 36.151 -5.150 14.069 1.00 18.76 299 ARG A O 1
ATOM 2329 N N . ASN A 1 300 ? 37.358 -6.898 13.375 1.00 22.29 300 ASN A N 1
ATOM 2330 C CA . ASN A 1 300 ? 36.864 -7.742 14.466 1.00 16.81 300 ASN A CA 1
ATOM 2331 C C . ASN A 1 300 ? 37.963 -8.684 14.950 1.00 19.21 300 ASN A C 1
ATOM 2332 O O . ASN A 1 300 ? 39.061 -8.690 14.396 1.00 19.90 300 ASN A O 1
ATOM 2337 N N . ILE A 1 301 ? 37.672 -9.489 15.965 1.00 15.74 301 ILE A N 1
ATOM 2338 C CA . ILE A 1 301 ? 38.731 -10.206 16.664 1.00 15.61 301 ILE A CA 1
ATOM 2339 C C . ILE A 1 301 ? 38.654 -11.725 16.555 1.00 17.14 301 ILE A C 1
ATOM 2340 O O . ILE A 1 301 ? 39.235 -12.438 17.381 1.00 15.50 301 ILE A O 1
ATOM 2345 N N . TRP A 1 302 ? 37.940 -12.219 15.549 1.00 14.83 302 TRP A N 1
ATOM 2346 C CA . TRP A 1 302 ? 37.758 -13.656 15.404 1.00 11.57 302 TRP A CA 1
ATOM 2347 C C . TRP A 1 302 ? 38.838 -14.263 14.534 1.00 15.07 302 TRP A C 1
ATOM 2348 O O . TRP A 1 302 ? 39.277 -13.661 13.569 1.00 18.57 302 TRP A O 1
ATOM 2359 N N . LYS A 1 303 ? 39.266 -15.461 14.905 1.00 15.92 303 LYS A N 1
ATOM 2360 C CA . LYS A 1 303 ? 40.162 -16.261 14.075 1.00 15.62 303 LYS A CA 1
ATOM 2361 C C . LYS A 1 303 ? 39.562 -16.451 12.690 1.00 14.41 303 LYS A C 1
ATOM 2362 O O . LYS A 1 303 ? 38.376 -16.760 12.562 1.00 16.55 303 LYS A O 1
ATOM 2368 N N . ASN A 1 304 ? 40.375 -16.276 11.651 1.00 14.13 304 ASN A N 1
ATOM 2369 C CA . ASN A 1 304 ? 39.875 -16.427 10.287 1.00 12.45 304 ASN A CA 1
ATOM 2370 C C . ASN A 1 304 ? 39.427 -17.857 10.019 1.00 17.55 304 ASN A C 1
ATOM 2371 O O . ASN A 1 304 ? 40.045 -18.809 10.483 1.00 18.48 304 ASN A O 1
ATOM 2376 N N . ASP A 1 305 ? 38.339 -18.003 9.272 1.00 11.90 305 ASP A N 1
ATOM 2377 C CA . ASP A 1 305 ? 37.925 -19.310 8.782 1.00 11.92 305 ASP A CA 1
ATOM 2378 C C . ASP A 1 305 ? 38.752 -19.584 7.529 1.00 15.90 305 ASP A C 1
ATOM 2379 O O . ASP A 1 305 ? 38.398 -19.107 6.453 1.00 17.38 305 ASP A O 1
ATOM 2384 N N . PHE A 1 306 ? 39.860 -20.318 7.674 1.00 18.10 306 PHE A N 1
ATOM 2385 C CA . PHE A 1 306 ? 40.801 -20.495 6.559 1.00 13.51 306 PHE A CA 1
ATOM 2386 C C . PHE A 1 306 ? 40.142 -21.161 5.364 1.00 17.94 306 PHE A C 1
ATOM 2387 O O . PHE A 1 306 ? 40.374 -20.758 4.228 1.00 17.20 306 PHE A O 1
ATOM 2395 N N . ALA A 1 307 ? 39.331 -22.187 5.611 1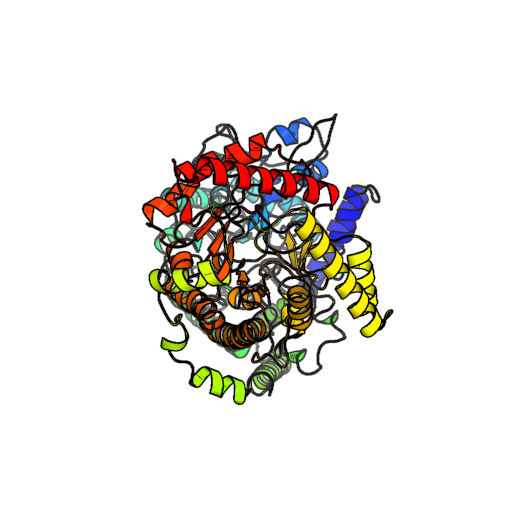.00 18.51 307 ALA A N 1
ATOM 2396 C CA . ALA A 1 307 ? 38.721 -22.929 4.509 1.00 20.07 307 ALA A CA 1
ATOM 2397 C C . ALA A 1 307 ? 37.816 -22.020 3.680 1.00 21.20 307 ALA A C 1
ATOM 2398 O O . ALA A 1 307 ? 37.836 -22.052 2.456 1.00 18.63 307 ALA A O 1
ATOM 2400 N N . LYS A 1 308 ? 37.035 -21.194 4.355 1.00 14.76 308 LYS A N 1
ATOM 2401 C CA . LYS A 1 308 ? 36.146 -20.264 3.666 1.00 22.86 308 LYS A CA 1
ATOM 2402 C C . LYS A 1 308 ? 36.938 -19.200 2.888 1.00 22.19 308 LYS A C 1
ATOM 2403 O O . LYS A 1 308 ? 36.600 -18.876 1.746 1.00 17.72 308 LYS A O 1
ATOM 2409 N N . SER A 1 309 ? 37.984 -18.655 3.508 1.00 16.43 309 SER A N 1
ATOM 2410 C CA . SER A 1 309 ? 38.873 -17.710 2.823 1.00 16.13 309 SER A CA 1
ATOM 2411 C C . SER A 1 309 ? 39.547 -18.332 1.587 1.00 19.87 309 SER A C 1
ATOM 2412 O O . SER A 1 309 ? 39.669 -17.677 0.552 1.00 19.17 309 SER A O 1
ATOM 2415 N N . LEU A 1 310 ? 39.968 -19.592 1.673 1.00 16.25 310 LEU A N 1
ATOM 2416 C CA . LEU A 1 310 ? 40.677 -20.203 0.534 1.00 12.52 310 LEU A CA 1
ATOM 2417 C C . LEU A 1 310 ? 39.749 -20.459 -0.645 1.00 14.62 310 LEU A C 1
ATOM 2418 O O . LEU A 1 310 ? 40.173 -20.387 -1.800 1.00 14.94 310 LEU A O 1
ATOM 2423 N N . GLU A 1 311 ? 38.486 -20.753 -0.361 1.00 18.07 311 GLU A N 1
ATOM 2424 C CA . GLU A 1 311 ? 37.507 -20.886 -1.437 1.00 18.90 311 GLU A CA 1
ATOM 2425 C C . GLU A 1 311 ? 37.355 -19.572 -2.210 1.00 26.41 311 GLU A C 1
ATOM 2426 O O . GLU A 1 311 ? 37.293 -19.558 -3.444 1.00 21.32 311 GLU A O 1
ATOM 2432 N N . ILE A 1 312 ? 37.294 -18.468 -1.477 1.00 17.34 312 ILE A N 1
ATOM 2433 C CA . ILE A 1 312 ? 37.252 -17.138 -2.083 1.00 18.77 312 ILE A CA 1
ATOM 2434 C C . ILE A 1 312 ? 38.512 -16.868 -2.912 1.00 25.75 312 ILE A C 1
ATOM 2435 O O . ILE A 1 312 ? 38.431 -16.461 -4.069 1.00 15.27 312 ILE A O 1
ATOM 2440 N N . LEU A 1 313 ? 39.676 -17.113 -2.316 1.00 16.23 313 LEU A N 1
ATOM 2441 C CA . LEU A 1 313 ? 40.953 -16.915 -2.992 1.00 11.22 313 LEU A CA 1
ATOM 2442 C C . LEU A 1 313 ? 41.085 -17.792 -4.234 1.00 18.42 313 LEU A C 1
ATOM 2443 O O . LEU A 1 313 ? 41.562 -17.326 -5.266 1.00 20.48 313 LEU A O 1
ATOM 2448 N N . GLN A 1 314 ? 40.646 -19.047 -4.158 1.00 17.57 314 GLN A N 1
ATOM 2449 C CA . GLN A 1 314 ? 40.821 -19.934 -5.316 1.00 19.91 314 GLN A CA 1
ATOM 2450 C C . GLN A 1 314 ? 39.909 -19.504 -6.462 1.00 17.37 314 GLN A C 1
ATOM 2451 O O . GLN A 1 314 ? 40.250 -19.686 -7.631 1.00 18.67 314 GLN A O 1
ATOM 2457 N N . THR A 1 315 ? 38.758 -18.934 -6.130 1.00 16.94 315 THR A N 1
ATOM 2458 C CA . THR A 1 315 ? 37.901 -18.357 -7.170 1.00 19.56 315 THR A CA 1
ATOM 2459 C C . THR A 1 315 ? 38.645 -17.264 -7.923 1.00 19.90 315 THR A C 1
ATOM 2460 O O . THR A 1 315 ? 38.632 -17.226 -9.155 1.00 16.56 315 THR A O 1
ATOM 2464 N N . ALA A 1 316 ? 39.308 -16.387 -7.175 1.00 19.29 316 ALA A N 1
ATOM 2465 C CA . ALA A 1 316 ? 40.098 -15.314 -7.768 1.00 19.26 316 ALA A CA 1
ATOM 2466 C C . ALA A 1 316 ? 41.289 -15.846 -8.574 1.00 20.95 316 ALA A C 1
ATOM 2467 O O . ALA A 1 316 ? 41.557 -15.375 -9.672 1.00 16.89 316 ALA A O 1
ATOM 2469 N N . VAL A 1 317 ? 42.018 -16.807 -8.015 1.00 14.13 317 VAL A N 1
ATOM 2470 C CA . VAL A 1 317 ? 43.176 -17.391 -8.710 1.00 14.96 317 VAL A CA 1
ATOM 2471 C C . VAL A 1 317 ? 42.753 -18.086 -10.000 1.00 18.24 317 VAL A C 1
ATOM 2472 O O . VAL A 1 317 ? 43.450 -18.017 -11.016 1.00 21.90 317 VAL A O 1
ATOM 2476 N N . LYS A 1 318 ? 41.608 -18.756 -9.955 1.00 15.60 318 LYS A N 1
ATOM 2477 C CA . LYS A 1 318 ? 41.085 -19.426 -11.151 1.00 21.08 318 LYS A CA 1
ATOM 2478 C C . LYS A 1 318 ? 40.778 -18.418 -12.273 1.00 24.42 318 LYS A C 1
ATOM 2479 O O . LYS A 1 318 ? 41.065 -18.667 -13.446 1.00 22.93 318 LYS A O 1
ATOM 2485 N N . ALA A 1 319 ? 40.216 -17.271 -11.919 1.00 18.06 319 ALA A N 1
ATOM 2486 C CA . ALA A 1 319 ? 39.907 -16.254 -12.928 1.00 14.97 319 ALA A CA 1
ATOM 2487 C C . ALA A 1 319 ? 41.135 -15.482 -13.396 1.00 30.78 319 ALA A C 1
ATOM 2488 O O . ALA A 1 319 ? 41.235 -15.121 -14.570 1.00 21.47 319 ALA A O 1
ATOM 2490 N N . LEU A 1 320 ? 42.066 -15.212 -12.490 1.00 14.83 320 LEU A N 1
ATOM 2491 C CA . LEU A 1 320 ? 43.148 -14.274 -12.815 1.00 17.35 320 LEU A CA 1
ATOM 2492 C C . LEU A 1 320 ? 44.536 -14.885 -12.965 1.00 20.68 320 LEU A C 1
ATOM 2493 O O . LEU A 1 320 ? 45.419 -14.262 -13.546 1.00 19.75 320 LEU A O 1
ATOM 2498 N N . GLY A 1 321 ? 44.734 -16.087 -12.432 1.00 20.05 321 GLY A N 1
ATOM 2499 C CA . GLY A 1 321 ? 46.074 -16.632 -12.285 1.00 17.28 321 GLY A CA 1
ATOM 2500 C C . GLY A 1 321 ? 46.650 -16.205 -10.947 1.00 22.52 321 GLY A C 1
ATOM 2501 O O . GLY A 1 321 ? 46.321 -15.131 -10.433 1.00 19.21 321 GLY A O 1
ATOM 2502 N N . SER A 1 322 ? 47.519 -17.029 -10.374 1.00 22.89 322 SER A N 1
ATOM 2503 C CA . SER A 1 322 ? 48.010 -16.754 -9.025 1.00 25.54 322 SER A CA 1
ATOM 2504 C C . SER A 1 322 ? 48.845 -15.465 -8.957 1.00 29.23 322 SER A C 1
ATOM 2505 O O . SER A 1 322 ? 48.859 -14.798 -7.928 1.00 24.03 322 SER A O 1
ATOM 2508 N N . GLU A 1 323 ? 49.508 -15.084 -10.047 1.00 21.05 323 GLU A N 1
ATOM 2509 C CA . GLU A 1 323 ? 50.335 -13.880 -10.014 1.00 21.91 323 GLU A CA 1
ATOM 2510 C C . GLU A 1 323 ? 49.519 -12.580 -9.983 1.00 19.49 323 GLU A C 1
ATOM 2511 O O . GLU A 1 323 ? 50.072 -11.496 -9.828 1.00 21.07 323 GLU A O 1
ATOM 2517 N N . ARG A 1 324 ? 48.206 -12.679 -10.123 1.00 15.61 324 ARG A N 1
ATOM 2518 C CA . ARG A 1 324 ? 47.374 -11.478 -10.107 1.00 16.82 324 ARG A CA 1
ATOM 2519 C C . ARG A 1 324 ? 46.467 -11.440 -8.876 1.00 13.08 324 ARG A C 1
ATOM 2520 O O . ARG A 1 324 ? 45.464 -10.727 -8.866 1.00 15.05 324 ARG A O 1
ATOM 2528 N N . VAL A 1 325 ? 46.824 -12.227 -7.861 1.00 9.79 325 VAL A N 1
ATOM 2529 C CA . VAL A 1 325 ? 46.065 -12.251 -6.605 1.00 10.31 325 VAL A CA 1
ATOM 2530 C C . VAL A 1 325 ? 46.974 -12.011 -5.411 1.00 20.30 325 VAL A C 1
ATOM 2531 O O . VAL A 1 325 ? 48.030 -12.627 -5.309 1.00 13.78 325 VAL A O 1
ATOM 2535 N N . ILE A 1 326 ? 46.544 -11.126 -4.511 1.00 12.00 326 ILE A N 1
ATOM 2536 C CA . ILE A 1 326 ? 47.247 -10.846 -3.259 1.00 11.06 326 ILE A CA 1
ATOM 2537 C C . ILE A 1 326 ? 46.301 -11.169 -2.110 1.00 13.68 326 ILE A C 1
ATOM 2538 O O . ILE A 1 326 ? 45.133 -10.799 -2.170 1.00 15.97 326 ILE A O 1
ATOM 2543 N N . VAL A 1 327 ? 46.775 -11.889 -1.092 1.00 11.90 327 VAL A N 1
ATOM 2544 C CA . VAL A 1 327 ? 45.956 -12.128 0.100 1.00 10.41 327 VAL A CA 1
ATOM 2545 C C . VAL A 1 327 ? 46.157 -10.986 1.076 1.00 12.22 327 VAL A C 1
ATOM 2546 O O . VAL A 1 327 ? 47.275 -10.703 1.483 1.00 15.47 327 VAL A O 1
ATOM 2550 N N . ALA A 1 328 ? 45.075 -10.329 1.467 1.00 12.84 328 ALA A N 1
ATOM 2551 C CA . ALA A 1 328 ? 45.224 -9.100 2.238 1.00 13.91 328 ALA A CA 1
ATOM 2552 C C . ALA A 1 328 ? 44.270 -9.053 3.420 1.00 11.62 328 ALA A C 1
ATOM 2553 O O . ALA A 1 328 ? 43.281 -9.792 3.467 1.00 13.61 328 ALA A O 1
ATOM 2555 N N . THR A 1 329 ? 44.573 -8.190 4.378 1.00 12.58 329 THR A N 1
ATOM 2556 C CA . THR A 1 329 ? 43.598 -7.864 5.400 1.00 11.38 329 THR A CA 1
ATOM 2557 C C . THR A 1 329 ? 42.470 -7.076 4.713 1.00 15.38 329 THR A C 1
ATOM 2558 O O . THR A 1 329 ? 42.710 -6.365 3.734 1.00 10.67 329 THR A O 1
ATOM 2562 N N . SER A 1 330 ? 41.242 -7.209 5.205 1.00 12.29 330 SER A N 1
ATOM 2563 C CA . SER A 1 330 ? 40.102 -6.532 4.566 1.00 12.78 330 SER A CA 1
ATOM 2564 C C . SER A 1 330 ? 40.254 -5.016 4.665 1.00 15.83 330 SER A C 1
ATOM 2565 O O . SER A 1 330 ? 39.895 -4.269 3.757 1.00 13.20 330 SER A O 1
ATOM 2568 N N . SER A 1 331 ? 40.800 -4.564 5.785 1.00 16.00 331 SER A N 1
ATOM 2569 C CA . SER A 1 331 ? 41.086 -3.154 5.970 1.00 11.53 331 SER A CA 1
ATOM 2570 C C . SER A 1 331 ? 42.368 -3.050 6.766 1.00 16.55 331 SER A C 1
ATOM 2571 O O . SER A 1 331 ? 42.988 -4.063 7.075 1.00 17.46 331 SER A O 1
ATOM 2574 N N . SER A 1 332 ? 42.746 -1.832 7.123 1.00 14.64 332 SER A N 1
ATOM 2575 C CA . SER A 1 332 ? 43.834 -1.645 8.059 1.00 19.83 332 SER A CA 1
ATOM 2576 C C . SER A 1 332 ? 43.522 -2.364 9.360 1.00 14.56 332 SER A C 1
ATOM 2577 O O . SER A 1 332 ? 42.352 -2.499 9.741 1.00 13.77 332 SER A O 1
ATOM 2580 N N . LEU A 1 333 ? 44.563 -2.815 10.054 1.00 15.93 333 LEU A N 1
ATOM 2581 C CA . LEU A 1 333 ? 44.350 -3.449 11.351 1.00 21.40 333 LEU A CA 1
ATOM 2582 C C . LEU A 1 333 ? 44.362 -2.458 12.518 1.00 17.84 333 LEU A C 1
ATOM 2583 O O . LEU A 1 333 ? 44.335 -2.880 13.671 1.00 16.28 333 LEU A O 1
ATOM 2588 N N . ILE A 1 334 ? 44.367 -1.150 12.252 1.00 14.38 334 ILE A N 1
ATOM 2589 C CA . ILE A 1 334 ? 44.267 -0.203 13.376 1.00 19.27 334 ILE A CA 1
ATOM 2590 C C . ILE A 1 334 ? 42.959 -0.359 14.139 1.00 19.06 334 ILE A C 1
ATOM 2591 O O . ILE A 1 334 ? 42.843 0.117 15.272 1.00 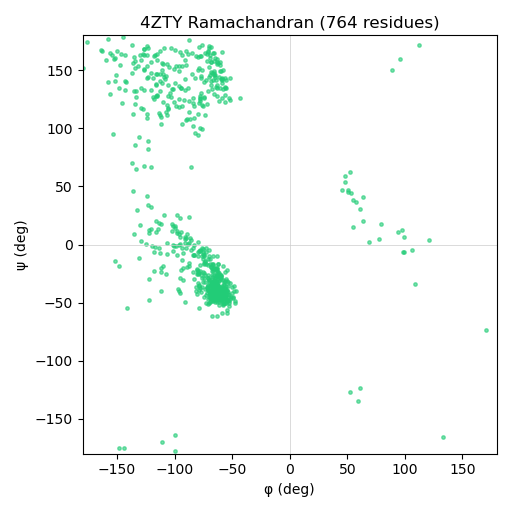21.41 334 ILE A O 1
ATOM 2596 N N . HIS A 1 335 ? 41.979 -1.028 13.535 1.00 14.57 335 HIS A N 1
ATOM 2597 C CA . HIS A 1 335 ? 40.702 -1.258 14.210 1.00 16.45 335 HIS A CA 1
ATOM 2598 C C . HIS A 1 335 ? 40.684 -2.502 15.102 1.00 29.74 335 HIS A C 1
ATOM 2599 O O . HIS A 1 335 ? 39.649 -2.832 15.664 1.00 15.07 335 HIS A O 1
ATOM 2606 N N . THR A 1 336 ? 41.820 -3.183 15.246 1.00 13.75 336 THR A N 1
ATOM 2607 C CA . THR A 1 336 ? 41.880 -4.386 16.078 1.00 13.32 336 THR A CA 1
ATOM 2608 C C . THR A 1 336 ? 42.908 -4.191 17.206 1.00 19.28 336 THR A C 1
ATOM 2609 O O . THR A 1 336 ? 43.795 -3.342 17.093 1.00 15.33 336 THR A O 1
ATOM 2613 N N . PRO A 1 337 ? 42.778 -4.954 18.311 1.00 14.30 337 PRO A N 1
ATOM 2614 C CA . PRO A 1 337 ? 43.755 -4.941 19.409 1.00 11.96 337 PRO A CA 1
ATOM 2615 C C . PRO A 1 337 ? 45.107 -5.489 18.968 1.00 18.58 337 PRO A C 1
ATOM 2616 O O . PRO A 1 337 ? 45.167 -6.161 17.943 1.00 17.43 337 PRO A O 1
ATOM 2620 N N . HIS A 1 338 ? 46.155 -5.246 19.750 1.00 21.31 338 HIS A N 1
ATOM 2621 C CA . HIS A 1 338 ? 47.510 -5.654 19.368 1.00 20.85 338 HIS A CA 1
ATOM 2622 C C . HIS A 1 338 ? 47.674 -7.166 19.360 1.00 16.56 338 HIS A C 1
ATOM 2623 O O . HIS A 1 338 ? 47.953 -7.748 18.323 1.00 12.77 338 HIS A O 1
ATOM 2630 N N . THR A 1 339 ? 47.498 -7.823 20.502 1.00 18.99 339 THR A N 1
ATOM 2631 C CA . THR A 1 339 ? 47.736 -9.264 20.527 1.00 15.01 339 THR A CA 1
ATOM 2632 C C . THR A 1 339 ? 46.916 -10.013 21.553 1.00 21.69 339 THR A C 1
ATOM 2633 O O . THR A 1 339 ? 46.690 -9.547 22.681 1.00 17.36 339 THR A O 1
ATOM 2637 N N . LEU A 1 340 ? 46.469 -11.190 21.135 1.00 15.32 340 LEU A N 1
ATOM 2638 C CA . LEU A 1 340 ? 45.719 -12.081 21.995 1.00 12.31 340 LEU A CA 1
ATOM 2639 C C . LEU A 1 340 ? 46.579 -12.558 23.166 1.00 21.83 340 LEU A C 1
ATOM 2640 O O . LEU A 1 340 ? 46.059 -12.868 24.232 1.00 15.29 340 LEU A O 1
ATOM 2645 N N . ALA A 1 341 ? 47.893 -12.600 22.965 1.00 14.93 341 ALA A N 1
ATOM 2646 C CA . ALA A 1 341 ? 48.803 -13.154 23.976 1.00 22.39 341 ALA A CA 1
ATOM 2647 C C . ALA A 1 341 ? 48.804 -12.360 25.291 1.00 29.60 341 ALA A C 1
ATOM 2648 O O . ALA A 1 341 ? 49.160 -12.898 26.343 1.00 25.53 341 ALA A O 1
ATOM 2650 N N . SER A 1 342 ? 48.403 -11.091 25.238 1.00 18.74 342 SER A N 1
ATOM 2651 C CA . SER A 1 342 ? 48.348 -10.261 26.445 1.00 21.02 342 SER A CA 1
ATOM 2652 C C . SER A 1 342 ? 47.191 -10.634 27.358 1.00 19.04 342 SER A C 1
ATOM 2653 O O . SER A 1 342 ? 47.150 -10.214 28.518 1.00 19.98 342 SER A O 1
ATOM 2656 N N . GLU A 1 343 ? 46.253 -11.415 26.835 1.00 16.65 343 GLU A N 1
ATOM 2657 C CA . GLU A 1 343 ? 45.069 -11.810 27.595 1.00 12.14 343 GLU A CA 1
ATOM 2658 C C . GLU A 1 343 ? 45.328 -13.072 28.413 1.00 29.93 343 GLU A C 1
ATOM 2659 O O . GLU A 1 343 ? 45.523 -14.148 27.846 1.00 26.12 343 GLU A O 1
ATOM 2665 N N . LYS A 1 344 ? 45.310 -12.952 29.736 1.00 28.39 344 LYS A N 1
ATOM 2666 C CA . LYS A 1 344 ? 45.637 -14.105 30.579 1.00 21.24 344 LYS A CA 1
ATOM 2667 C C . LYS A 1 344 ? 44.458 -14.594 31.397 1.00 28.55 344 LYS A C 1
ATOM 2668 O O . LYS A 1 344 ? 44.562 -15.596 32.099 1.00 33.92 344 LYS A O 1
ATOM 2674 N N . LYS A 1 345 ? 43.328 -13.909 31.302 1.00 19.63 345 LYS A N 1
ATOM 2675 C CA . LYS A 1 345 ? 42.184 -14.270 32.139 1.00 26.29 345 LYS A CA 1
ATOM 2676 C C . LYS A 1 345 ? 40.927 -14.609 31.352 1.00 27.53 345 LYS A C 1
ATOM 2677 O O . LYS A 1 345 ? 39.846 -14.683 31.927 1.00 22.12 345 LYS A O 1
ATOM 2683 N N . LEU A 1 346 ? 41.050 -14.798 30.042 1.00 18.99 346 LEU A N 1
ATOM 2684 C CA . LEU A 1 346 ? 39.903 -15.208 29.241 1.00 15.06 346 LEU A CA 1
ATOM 2685 C C . LEU A 1 346 ? 39.522 -16.644 29.577 1.00 21.41 346 LEU A C 1
ATOM 2686 O O . LEU A 1 346 ? 40.374 -17.426 29.998 1.00 30.04 346 LEU A O 1
ATOM 2691 N N . PRO A 1 347 ? 38.240 -16.995 29.402 1.00 19.30 347 PRO A N 1
ATOM 2692 C CA . PRO A 1 347 ? 37.822 -18.393 29.549 1.00 21.54 347 PRO A CA 1
ATOM 2693 C C . PRO A 1 347 ? 38.591 -19.275 28.576 1.00 43.09 347 PRO A C 1
ATOM 2694 O O . PRO A 1 347 ? 38.717 -18.920 27.404 1.00 24.01 347 PRO A O 1
ATOM 2698 N N . SER A 1 348 ? 39.099 -20.406 29.053 1.00 23.16 348 SER A N 1
ATOM 2699 C CA . SER A 1 348 ? 40.007 -21.228 28.260 1.00 33.21 348 SER A CA 1
ATOM 2700 C C . SER A 1 348 ? 39.434 -21.642 26.906 1.00 25.48 348 SER A C 1
ATOM 2701 O O . SER A 1 348 ? 40.186 -21.822 25.946 1.00 25.06 348 SER A O 1
ATOM 2704 N N . ASP A 1 349 ? 38.112 -21.776 26.812 1.00 23.30 349 ASP A N 1
ATOM 2705 C CA . ASP A 1 349 ? 37.514 -22.251 25.568 1.00 19.71 349 ASP A CA 1
ATOM 2706 C C . ASP A 1 349 ? 37.418 -21.182 24.461 1.00 24.16 349 ASP A C 1
ATOM 2707 O O . ASP A 1 349 ? 37.249 -21.527 23.286 1.00 21.63 349 ASP A O 1
ATOM 2712 N N . VAL A 1 350 ? 37.536 -19.903 24.808 1.00 27.11 350 VAL A N 1
ATOM 2713 C CA . VAL A 1 350 ? 37.360 -18.866 23.785 1.00 20.47 350 VAL A CA 1
ATOM 2714 C C . VAL A 1 350 ? 38.669 -18.425 23.113 1.00 29.01 350 VAL A C 1
ATOM 2715 O O . VAL A 1 350 ? 38.623 -17.870 22.011 1.00 16.96 350 VAL A O 1
ATOM 2719 N N . TYR A 1 351 ? 39.825 -18.672 23.741 1.00 18.51 351 TYR A N 1
ATOM 2720 C CA . TYR A 1 351 ? 41.116 -18.337 23.105 1.00 22.28 351 TYR A CA 1
ATOM 2721 C C . TYR A 1 351 ? 41.238 -18.831 21.684 1.00 18.28 351 TYR A C 1
ATOM 2722 O O . TYR A 1 351 ? 41.701 -18.102 20.799 1.00 23.39 351 TYR A O 1
ATOM 2731 N N . GLU A 1 352 ? 40.858 -20.082 21.458 1.00 19.63 352 GLU A N 1
ATOM 2732 C CA . GLU A 1 352 ? 41.087 -20.667 20.150 1.00 21.54 352 GLU A CA 1
ATOM 2733 C C . GLU A 1 352 ? 40.148 -20.109 19.078 1.00 12.31 352 GLU A C 1
ATOM 2734 O O . GLU A 1 352 ? 40.293 -20.446 17.907 1.00 19.65 352 GLU A O 1
ATOM 2740 N N . TRP A 1 353 ? 39.222 -19.230 19.465 1.00 21.47 353 TRP A N 1
ATOM 2741 C CA . TRP A 1 353 ? 38.328 -18.582 18.496 1.00 12.79 353 TRP A CA 1
ATOM 2742 C C . TRP A 1 353 ? 38.813 -17.187 18.109 1.00 18.05 353 TRP A C 1
ATOM 2743 O O . TRP A 1 353 ? 38.251 -16.568 17.206 1.00 18.82 353 TRP A O 1
ATOM 2754 N N . PHE A 1 354 ? 39.832 -16.677 18.801 1.00 12.40 354 PHE A N 1
ATOM 2755 C CA . PHE A 1 354 ? 40.257 -15.292 18.607 1.00 16.76 354 PHE A CA 1
ATOM 2756 C C . PHE A 1 354 ? 41.552 -15.148 17.805 1.00 19.10 354 PHE A C 1
ATOM 2757 O O . PHE A 1 354 ? 42.405 -16.034 17.808 1.00 19.47 354 PHE A O 1
ATOM 2765 N N . SER A 1 355 ? 41.669 -13.998 17.142 1.00 14.61 355 SER A N 1
ATOM 2766 C CA . SER A 1 355 ? 42.895 -13.504 16.510 1.00 13.25 355 SER A CA 1
ATOM 2767 C C . SER A 1 355 ? 42.899 -11.987 16.636 1.00 9.94 355 SER A C 1
ATOM 2768 O O . SER A 1 355 ? 41.960 -11.333 16.177 1.00 14.65 355 SER A O 1
ATOM 2771 N N . PHE A 1 356 ? 43.916 -11.418 17.270 1.00 13.87 356 PHE A N 1
ATOM 2772 C CA . PHE A 1 356 ? 44.039 -9.967 17.280 1.00 16.30 356 PHE A CA 1
ATOM 2773 C C . PHE A 1 356 ? 45.064 -9.647 16.194 1.00 9.90 356 PHE A C 1
ATOM 2774 O O . PHE A 1 356 ? 45.367 -10.513 15.369 1.00 12.86 356 PHE A O 1
ATOM 2782 N N . ALA A 1 357 ? 45.622 -8.444 16.178 1.00 15.42 357 ALA A N 1
ATOM 2783 C CA . ALA A 1 357 ? 46.410 -8.038 15.002 1.00 14.02 357 ALA A CA 1
ATOM 2784 C C . ALA A 1 357 ? 47.678 -8.877 14.786 1.00 19.84 357 ALA A C 1
ATOM 2785 O O . ALA A 1 357 ? 48.012 -9.227 13.652 1.00 13.36 357 ALA A O 1
ATOM 2787 N N . VAL A 1 358 ? 48.388 -9.204 15.862 1.00 12.05 358 VAL A N 1
ATOM 2788 C CA . VAL A 1 358 ? 49.601 -10.006 15.704 1.00 19.26 358 VAL A CA 1
ATOM 2789 C C . VAL A 1 358 ? 49.246 -11.368 15.098 1.00 15.20 358 VAL A C 1
ATOM 2790 O O . VAL A 1 358 ? 49.946 -11.879 14.218 1.00 17.79 358 VAL A O 1
ATOM 2794 N N . GLU A 1 359 ? 48.127 -11.931 15.537 1.00 13.37 359 GLU A N 1
ATOM 2795 C CA . GLU A 1 359 ? 47.642 -13.194 14.977 1.00 9.27 359 GLU A CA 1
ATOM 2796 C C . GLU A 1 359 ? 47.133 -13.066 13.525 1.00 16.28 359 GLU A C 1
ATOM 2797 O O . GLU A 1 359 ? 47.326 -13.978 12.700 1.00 16.70 359 GLU A O 1
ATOM 2803 N N . LYS A 1 360 ? 46.508 -11.938 13.198 1.00 10.46 360 LYS A N 1
ATOM 2804 C CA . LYS A 1 360 ? 46.008 -11.735 11.825 1.00 10.51 360 LYS A CA 1
ATOM 2805 C C . LYS A 1 360 ? 47.102 -11.575 10.771 1.00 13.47 360 LYS A C 1
ATOM 2806 O O . LYS A 1 360 ? 46.913 -11.982 9.612 1.00 15.09 360 LYS A O 1
ATOM 2812 N N . VAL A 1 361 ? 48.228 -10.958 11.127 1.00 14.75 361 VAL A N 1
ATOM 2813 C CA . VAL A 1 361 ? 49.257 -10.768 10.105 1.00 20.41 361 VAL A CA 1
ATOM 2814 C C . VAL A 1 361 ? 49.881 -12.122 9.792 1.00 17.30 361 VAL A C 1
ATOM 2815 O O . VAL A 1 361 ? 50.318 -12.352 8.666 1.00 18.47 361 VAL A O 1
ATOM 2819 N N . LYS A 1 362 ? 49.890 -13.021 10.778 1.00 16.69 362 LYS A N 1
ATOM 2820 C CA . LYS A 1 362 ? 50.287 -14.406 10.556 1.00 18.61 362 LYS A CA 1
ATOM 2821 C C . LYS A 1 362 ? 49.259 -15.113 9.665 1.00 24.82 362 LYS A C 1
ATOM 2822 O O . LYS A 1 362 ? 49.622 -15.854 8.756 1.00 20.86 362 LYS A O 1
ATOM 2828 N N . GLU A 1 363 ? 47.976 -14.875 9.920 1.00 16.41 363 GLU A N 1
ATOM 2829 C CA . GLU A 1 363 ? 46.916 -15.454 9.084 1.00 17.42 363 GLU A CA 1
ATOM 2830 C C . GLU A 1 363 ? 47.037 -15.128 7.586 1.00 17.28 363 GLU A C 1
ATOM 2831 O O . GLU A 1 363 ? 46.827 -16.015 6.741 1.00 12.77 363 GLU A O 1
ATOM 2837 N N . VAL A 1 364 ? 47.362 -13.889 7.222 1.00 15.94 364 VAL A N 1
ATOM 2838 C CA . VAL A 1 364 ? 47.423 -13.598 5.779 1.00 13.66 364 VAL A CA 1
ATOM 2839 C C . VAL A 1 364 ? 48.596 -14.353 5.155 1.00 18.07 364 VAL A C 1
ATOM 2840 O O . VAL A 1 364 ? 48.520 -14.789 4.009 1.00 13.68 364 VAL A O 1
ATOM 2844 N N . ALA A 1 365 ? 49.667 -14.538 5.918 1.00 18.54 365 ALA A N 1
ATOM 2845 C CA . ALA A 1 365 ? 50.833 -15.256 5.415 1.00 20.20 365 ALA A CA 1
ATOM 2846 C C . ALA A 1 365 ? 50.532 -16.750 5.251 1.00 17.69 365 ALA A C 1
ATOM 2847 O O . ALA A 1 365 ? 50.877 -17.352 4.239 1.00 15.20 365 ALA A O 1
ATOM 2849 N N . THR A 1 366 ? 49.883 -17.342 6.251 1.00 12.48 366 THR A N 1
ATOM 2850 C CA . THR A 1 366 ? 49.490 -18.743 6.191 1.00 17.39 366 THR A CA 1
ATOM 2851 C C . THR A 1 366 ? 48.569 -19.008 4.996 1.00 18.57 366 THR A C 1
ATOM 2852 O O . THR A 1 366 ? 48.756 -19.969 4.242 1.00 15.50 366 THR A O 1
ATOM 2856 N N . LEU A 1 367 ? 47.574 -18.146 4.826 1.00 12.74 367 LEU A N 1
ATOM 2857 C CA . LEU A 1 367 ? 46.667 -18.234 3.675 1.00 10.00 367 LEU A CA 1
ATOM 2858 C C . LEU A 1 367 ? 47.395 -18.135 2.345 1.00 10.24 367 LEU A C 1
ATOM 2859 O O . LEU A 1 367 ? 47.094 -18.882 1.410 1.00 18.72 367 LEU A O 1
ATOM 2864 N N . ALA A 1 368 ? 48.330 -17.200 2.238 1.00 17.96 368 ALA A N 1
ATOM 2865 C CA . ALA A 1 368 ? 49.025 -17.005 0.967 1.00 15.85 368 ALA A CA 1
ATOM 2866 C C . ALA A 1 368 ? 49.824 -18.254 0.613 1.00 21.32 368 ALA A C 1
ATOM 2867 O O . ALA A 1 368 ? 49.852 -18.677 -0.543 1.00 16.31 368 ALA A O 1
ATOM 2869 N N . LYS A 1 369 ? 50.456 -18.858 1.612 1.00 20.56 369 LYS A N 1
ATOM 2870 C CA . LYS A 1 369 ? 51.185 -20.105 1.396 1.00 20.43 369 LYS A CA 1
ATOM 2871 C C . LYS A 1 369 ? 50.231 -21.241 1.025 1.00 15.56 369 LYS A C 1
ATOM 2872 O O . LYS A 1 369 ? 50.524 -22.068 0.150 1.00 16.47 369 LYS A O 1
ATOM 2878 N N . ALA A 1 370 ? 49.079 -21.273 1.684 1.00 11.28 370 ALA A N 1
ATOM 2879 C CA . ALA A 1 370 ? 48.098 -22.337 1.474 1.00 12.53 370 ALA A CA 1
ATOM 2880 C C . ALA A 1 370 ? 47.450 -22.306 0.093 1.00 17.02 370 ALA A C 1
ATOM 2881 O O . ALA A 1 370 ? 46.980 -23.339 -0.400 1.00 15.74 370 ALA A O 1
ATOM 2883 N N . VAL A 1 371 ? 47.406 -21.128 -0.521 1.00 17.33 371 VAL A N 1
ATOM 2884 C CA . VAL A 1 371 ? 46.816 -20.998 -1.858 1.00 15.47 371 VAL A CA 1
ATOM 2885 C C . VAL A 1 371 ? 47.490 -21.926 -2.857 1.00 27.71 371 VAL A C 1
ATOM 2886 O O . VAL A 1 371 ? 46.816 -22.610 -3.636 1.00 25.67 371 VAL A O 1
ATOM 2890 N N . THR A 1 372 ? 48.816 -21.973 -2.816 1.00 19.50 372 THR A N 1
ATOM 2891 C CA . THR A 1 372 ? 49.562 -22.792 -3.769 1.00 29.99 372 THR A CA 1
ATOM 2892 C C . THR A 1 372 ? 50.270 -24.008 -3.149 1.00 45.38 372 THR A C 1
ATOM 2893 O O . THR A 1 372 ? 50.556 -24.976 -3.838 1.00 19.82 372 THR A O 1
ATOM 2897 N N . GLU A 1 373 ? 50.562 -23.969 -1.854 1.00 26.27 373 GLU A N 1
ATOM 2898 C CA . GLU A 1 373 ? 51.228 -25.104 -1.211 1.00 20.20 373 GLU A CA 1
ATOM 2899 C C . GLU A 1 373 ? 50.575 -25.494 0.107 1.00 16.24 373 GLU A C 1
ATOM 2900 O O . GLU A 1 373 ? 51.204 -25.380 1.155 1.00 24.87 373 GLU A O 1
ATOM 2906 N N . PRO A 1 374 ? 49.324 -25.965 0.065 1.00 15.21 374 PRO A N 1
ATOM 2907 C CA . PRO A 1 374 ? 48.633 -26.253 1.333 1.00 17.43 374 PRO A CA 1
ATOM 2908 C C . PRO A 1 374 ? 49.308 -27.351 2.170 1.00 26.07 374 PRO A C 1
ATOM 2909 O O . PRO A 1 374 ? 49.148 -27.373 3.390 1.00 22.52 374 PRO A O 1
ATOM 2913 N N . GLU A 1 375 ? 50.046 -28.253 1.527 1.00 21.03 375 GLU A N 1
ATOM 2914 C CA . GLU A 1 375 ? 50.760 -29.298 2.257 1.00 24.47 375 GLU A CA 1
ATOM 2915 C C . GLU A 1 375 ? 51.790 -28.712 3.219 1.00 20.53 375 GLU A C 1
ATOM 2916 O O . GLU A 1 375 ? 52.065 -29.290 4.279 1.00 20.86 375 GLU A O 1
ATOM 2922 N N . ALA A 1 376 ? 52.353 -27.565 2.855 1.00 17.81 376 ALA A N 1
ATOM 2923 C CA . ALA A 1 376 ? 53.379 -26.927 3.671 1.00 23.65 376 ALA A CA 1
ATOM 2924 C C . ALA A 1 376 ? 52.816 -26.441 5.010 1.00 18.70 376 ALA A C 1
ATOM 2925 O O . ALA A 1 376 ? 53.568 -26.255 5.972 1.00 21.40 376 ALA A O 1
ATOM 2927 N N . VAL A 1 377 ? 51.499 -26.258 5.073 1.00 14.03 377 VAL A N 1
ATOM 2928 C CA . VAL A 1 377 ? 50.855 -25.746 6.290 1.00 16.67 377 VAL A CA 1
ATOM 2929 C C . VAL A 1 377 ? 49.633 -26.561 6.681 1.00 20.24 377 VAL A C 1
ATOM 2930 O O . VAL A 1 377 ? 48.693 -26.033 7.287 1.00 15.81 377 VAL A O 1
ATOM 2934 N N . LYS A 1 378 ? 49.646 -27.852 6.350 1.00 17.22 378 LYS A N 1
ATOM 2935 C CA . LYS A 1 378 ? 48.473 -28.685 6.557 1.00 18.20 378 LYS A CA 1
ATOM 2936 C C . LYS A 1 378 ? 48.099 -28.764 8.039 1.00 15.12 378 LYS A C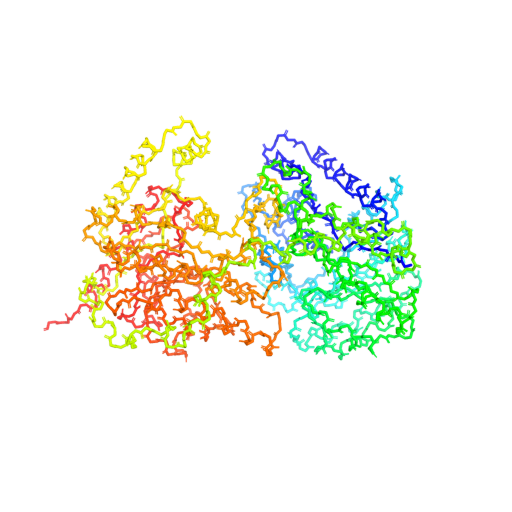 1
ATOM 2937 O O . LYS A 1 378 ? 46.918 -28.744 8.373 1.00 19.85 378 LYS A O 1
ATOM 2943 N N . ALA A 1 379 ? 49.100 -28.824 8.917 1.00 20.87 379 ALA A N 1
ATOM 2944 C CA . ALA A 1 379 ? 48.841 -28.869 10.354 1.00 16.14 379 ALA A CA 1
ATOM 2945 C C . ALA A 1 379 ? 48.128 -27.595 10.817 1.00 19.38 379 ALA A C 1
ATOM 2946 O O . ALA A 1 379 ? 47.212 -27.639 11.644 1.00 17.93 379 ALA A O 1
ATOM 2948 N N . GLU A 1 380 ? 48.532 -26.455 10.264 1.00 18.48 380 GLU A N 1
ATOM 2949 C CA . GLU A 1 380 ? 47.886 -25.193 10.602 1.00 23.36 380 GLU A CA 1
ATOM 2950 C C . GLU A 1 380 ? 46.482 -25.109 10.006 1.00 15.79 380 GLU A C 1
ATOM 2951 O O . GLU A 1 380 ? 45.564 -24.570 10.637 1.00 14.89 380 GLU A O 1
ATOM 2957 N N . LEU A 1 381 ? 46.293 -25.656 8.811 1.00 14.13 381 LEU A N 1
ATOM 2958 C CA . LEU A 1 381 ? 44.963 -25.623 8.210 1.00 16.78 381 LEU A CA 1
ATOM 2959 C C . LEU A 1 381 ? 44.009 -26.494 9.007 1.00 16.08 381 LEU A C 1
ATOM 2960 O O . LEU A 1 381 ? 42.853 -26.134 9.233 1.00 19.04 381 LEU A O 1
ATOM 2965 N N . GLU A 1 382 ? 44.499 -27.652 9.430 1.00 15.58 382 GLU A N 1
ATOM 2966 C CA . GLU A 1 382 ? 43.682 -28.564 10.228 1.00 14.42 382 GLU A CA 1
ATOM 2967 C C . GLU A 1 382 ? 43.336 -27.937 11.575 1.00 13.89 382 GLU A C 1
ATOM 2968 O O . GLU A 1 382 ? 42.195 -28.042 12.044 1.00 20.73 382 GLU A O 1
ATOM 2974 N N . ALA A 1 383 ? 44.309 -27.285 12.204 1.00 16.11 383 ALA A N 1
ATOM 2975 C CA . ALA A 1 383 ? 44.061 -26.711 13.524 1.00 17.55 383 ALA A CA 1
ATOM 2976 C C . ALA A 1 383 ? 42.988 -25.628 13.408 1.00 20.24 383 ALA A C 1
ATOM 2977 O O . ALA A 1 383 ? 42.117 -25.483 14.271 1.00 17.21 383 ALA A O 1
ATOM 2979 N N . ASN A 1 384 ? 43.058 -24.874 12.319 1.00 14.34 384 ASN A N 1
ATOM 2980 C CA . ASN A 1 384 ? 42.110 -23.802 12.081 1.00 12.97 384 ASN A CA 1
ATOM 2981 C C . ASN A 1 384 ? 40.692 -24.334 11.905 1.00 12.04 384 ASN A C 1
ATOM 2982 O O . ASN A 1 384 ? 39.749 -23.806 12.499 1.00 20.39 384 ASN A O 1
ATOM 2987 N N . ALA A 1 385 ? 40.552 -25.388 11.107 1.00 15.02 385 ALA A N 1
ATOM 2988 C CA . ALA A 1 385 ? 39.257 -26.012 10.884 1.00 22.40 385 ALA A CA 1
ATOM 2989 C C . ALA A 1 385 ? 38.654 -26.495 12.201 1.00 22.28 385 ALA A C 1
ATOM 2990 O O . ALA A 1 385 ? 37.466 -26.316 12.451 1.00 16.47 385 ALA A O 1
ATOM 2992 N N . ALA A 1 386 ? 39.482 -27.101 13.046 1.00 25.36 386 ALA A N 1
ATOM 2993 C CA . ALA A 1 386 ? 39.017 -27.602 14.336 1.00 20.33 386 ALA A CA 1
ATOM 2994 C C . ALA A 1 386 ? 38.517 -26.463 15.230 1.00 27.15 386 ALA A C 1
ATOM 2995 O O . ALA A 1 386 ? 37.522 -26.615 15.948 1.00 21.52 386 ALA A O 1
ATOM 2997 N N . ALA A 1 387 ? 39.197 -25.320 15.178 1.00 19.95 387 ALA A N 1
ATOM 2998 C CA . ALA A 1 387 ? 38.818 -24.177 16.006 1.00 29.11 387 ALA A CA 1
ATOM 2999 C C . ALA A 1 387 ? 37.463 -23.646 15.577 1.00 17.77 387 ALA A C 1
ATOM 3000 O O . ALA A 1 387 ? 36.606 -23.350 16.420 1.00 26.13 387 ALA A O 1
ATOM 3002 N N . ILE A 1 388 ? 37.269 -23.519 14.267 1.00 19.82 388 ILE A N 1
ATOM 3003 C CA . ILE A 1 388 ? 35.985 -23.074 13.731 1.00 14.03 388 ILE A CA 1
ATOM 3004 C C . ILE A 1 388 ? 34.871 -24.040 14.124 1.00 21.21 388 ILE A C 1
ATOM 3005 O O . ILE A 1 388 ? 33.790 -23.620 14.533 1.00 23.99 388 ILE A O 1
ATOM 3010 N N . LYS A 1 389 ? 35.145 -25.338 14.015 1.00 17.96 389 LYS A N 1
ATOM 3011 C CA . LYS A 1 389 ? 34.194 -26.358 14.437 1.00 20.28 389 LYS A CA 1
ATOM 3012 C C . LYS A 1 389 ? 33.871 -26.276 15.932 1.00 20.91 389 LYS A C 1
ATOM 3013 O O . LYS A 1 389 ? 32.715 -26.445 16.332 1.00 19.04 389 LYS A O 1
ATOM 3019 N N . ALA A 1 390 ? 34.894 -26.036 16.750 1.00 20.05 390 ALA A N 1
ATOM 3020 C CA . ALA A 1 390 ? 34.714 -25.875 18.191 1.00 23.01 390 ALA A CA 1
ATOM 3021 C C . ALA A 1 390 ? 33.763 -24.725 18.487 1.00 33.69 390 ALA A C 1
ATOM 3022 O O . ALA A 1 390 ? 32.876 -24.840 19.336 1.00 18.94 390 ALA A O 1
ATOM 3024 N N . ARG A 1 391 ? 33.956 -23.614 17.777 1.00 15.79 391 ARG A N 1
ATOM 3025 C CA . ARG A 1 391 ? 33.081 -22.452 17.913 1.00 24.15 391 ARG A CA 1
ATOM 3026 C C . ARG A 1 391 ? 31.645 -22.799 17.522 1.00 20.56 391 ARG A C 1
ATOM 3027 O O . ARG A 1 391 ? 30.704 -22.444 18.229 1.00 19.83 391 ARG A O 1
ATOM 3035 N N . THR A 1 392 ? 31.477 -23.493 16.397 1.00 18.25 392 THR A N 1
ATOM 3036 C CA . THR A 1 392 ? 30.149 -23.868 15.922 1.00 22.08 392 THR A CA 1
ATOM 3037 C C . THR A 1 392 ? 29.423 -24.779 16.921 1.00 25.74 392 THR A C 1
ATOM 3038 O O . THR A 1 392 ? 28.208 -24.679 17.106 1.00 22.56 392 THR A O 1
ATOM 3042 N N . ASP A 1 393 ? 30.177 -25.661 17.568 1.00 22.04 393 ASP A N 1
ATOM 3043 C CA . ASP A 1 393 ? 29.581 -26.699 18.411 1.00 26.47 393 ASP A CA 1
ATOM 3044 C C . ASP A 1 393 ? 29.509 -26.314 19.884 1.00 25.76 393 ASP A C 1
ATOM 3045 O O . ASP A 1 393 ? 29.042 -27.097 20.702 1.00 24.32 393 ASP A O 1
ATOM 3050 N N . SER A 1 394 ? 29.978 -25.118 20.223 1.00 21.46 394 SER A N 1
ATOM 3051 C CA . SER A 1 394 ? 30.042 -24.687 21.625 1.00 23.41 394 SER A CA 1
ATOM 3052 C C . SER A 1 394 ? 28.665 -24.494 22.253 1.00 18.68 394 SER A C 1
ATOM 3053 O O . SER A 1 394 ? 27.719 -24.097 21.580 1.00 17.12 394 SER A O 1
ATOM 3056 N N . LYS A 1 395 ? 28.568 -24.769 23.554 1.00 17.51 395 LYS A N 1
ATOM 3057 C CA . LYS A 1 395 ? 27.361 -24.478 24.319 1.00 22.63 395 LYS A CA 1
ATOM 3058 C C . LYS A 1 395 ? 27.036 -22.977 24.248 1.00 27.44 395 LYS A C 1
ATOM 3059 O O . LYS A 1 395 ? 25.873 -22.574 24.203 1.00 20.66 395 LYS A O 1
ATOM 3065 N N . ARG A 1 396 ? 28.076 -22.150 24.223 1.00 25.40 396 ARG A N 1
ATOM 3066 C CA . ARG A 1 396 ? 27.901 -20.697 24.177 1.00 20.43 396 ARG A CA 1
ATOM 3067 C C . ARG A 1 396 ? 27.084 -20.232 22.979 1.00 23.22 396 ARG A C 1
ATOM 3068 O O . ARG A 1 396 ? 26.316 -19.271 23.076 1.00 24.67 396 ARG A O 1
ATOM 3076 N N . THR A 1 397 ? 27.242 -20.915 21.848 1.00 17.12 397 THR A N 1
ATOM 3077 C CA . THR A 1 397 ? 26.561 -20.511 20.620 1.00 20.70 397 THR A CA 1
ATOM 3078 C C . THR A 1 397 ? 25.343 -21.366 20.300 1.00 28.75 397 THR A C 1
ATOM 3079 O O . THR A 1 397 ? 24.790 -21.282 19.199 1.00 23.05 397 THR A O 1
ATOM 3083 N N . ASN A 1 398 ? 24.922 -22.182 21.260 1.00 23.73 398 ASN A N 1
ATOM 3084 C CA . ASN A 1 398 ? 23.765 -23.055 21.063 1.00 21.24 398 ASN A CA 1
ATOM 3085 C C . ASN A 1 398 ? 22.829 -23.071 22.267 1.00 33.23 398 ASN A C 1
ATOM 3086 O O . ASN A 1 398 ? 22.403 -24.133 22.712 1.00 35.90 398 ASN A O 1
ATOM 3091 N N . ASP A 1 399 ? 22.517 -21.894 22.793 1.00 27.92 399 ASP A N 1
ATOM 3092 C CA . ASP A 1 399 ? 21.645 -21.785 23.954 1.00 21.74 399 ASP A CA 1
ATOM 3093 C C . ASP A 1 399 ? 20.203 -22.078 23.523 1.00 26.30 399 ASP A C 1
ATOM 3094 O O . ASP A 1 399 ? 19.602 -21.295 22.793 1.00 24.80 399 ASP A O 1
ATOM 3099 N N . PRO A 1 400 ? 19.642 -23.214 23.974 1.00 26.97 400 PRO A N 1
ATOM 3100 C CA . PRO A 1 400 ? 18.302 -23.617 23.518 1.00 35.47 400 PRO A CA 1
ATOM 3101 C C . PRO A 1 400 ? 17.180 -22.676 23.978 1.00 20.72 400 PRO A C 1
ATOM 3102 O O . PRO A 1 400 ? 16.250 -22.419 23.213 1.00 26.55 400 PRO A O 1
ATOM 3106 N N . ALA A 1 401 ? 17.265 -22.180 25.208 1.00 23.46 401 ALA A N 1
ATOM 3107 C CA . ALA A 1 401 ? 16.249 -21.265 25.743 1.00 18.95 401 ALA A CA 1
ATOM 3108 C C . ALA A 1 401 ? 16.180 -19.970 24.931 1.00 22.81 401 ALA A C 1
ATOM 3109 O O . ALA A 1 401 ? 15.108 -19.521 24.550 1.00 20.81 401 ALA A O 1
ATOM 3111 N N . VAL A 1 402 ? 17.334 -19.375 24.652 1.00 27.40 402 VAL A N 1
ATOM 3112 C CA . VAL A 1 402 ? 17.359 -18.151 23.849 1.00 25.64 402 VAL A CA 1
ATOM 3113 C C . VAL A 1 402 ? 16.821 -18.427 22.442 1.00 21.00 402 VAL A C 1
ATOM 3114 O O . VAL A 1 402 ? 16.015 -17.660 21.909 1.00 24.28 402 VAL A O 1
ATOM 3118 N N . LYS A 1 403 ? 17.234 -19.548 21.856 1.00 24.78 403 LYS A N 1
ATOM 3119 C CA . LYS A 1 403 ? 16.749 -19.920 20.529 1.00 25.42 403 LYS A CA 1
ATOM 3120 C C . LYS A 1 403 ? 15.219 -20.011 20.491 1.00 20.04 403 LYS A C 1
ATOM 3121 O O . LYS A 1 403 ? 14.580 -19.497 19.576 1.00 23.40 403 LYS A O 1
ATOM 3127 N N . GLU A 1 404 ? 14.639 -20.656 21.497 1.00 25.57 404 GLU A N 1
ATOM 3128 C CA . GLU A 1 404 ? 13.191 -20.805 21.570 1.00 32.51 404 GLU A CA 1
ATOM 3129 C C . GLU A 1 404 ? 12.491 -19.467 21.810 1.00 21.76 404 GLU A C 1
ATOM 3130 O O . GLU A 1 404 ? 11.446 -19.196 21.217 1.00 22.55 404 GLU A O 1
ATOM 3136 N N . ARG A 1 405 ? 13.062 -18.622 22.666 1.00 25.07 405 ARG A N 1
ATOM 3137 C CA . ARG A 1 405 ? 12.446 -17.319 22.918 1.00 24.35 405 ARG A CA 1
ATOM 3138 C C . ARG A 1 405 ? 12.397 -16.462 21.645 1.00 21.16 405 ARG A C 1
ATOM 3139 O O . ARG A 1 405 ? 11.368 -15.860 21.336 1.00 25.90 405 ARG A O 1
ATOM 3147 N N . GLN A 1 406 ? 13.499 -16.427 20.898 1.00 21.68 406 GLN A N 1
ATOM 3148 C CA . GLN A 1 406 ? 13.533 -15.680 19.641 1.00 16.84 406 GLN A CA 1
ATOM 3149 C C . GLN A 1 406 ? 12.493 -16.208 18.668 1.00 24.73 406 GLN A C 1
ATOM 3150 O O . GLN A 1 406 ? 11.790 -15.436 18.011 1.00 24.60 406 GLN A O 1
ATOM 3156 N N . ALA A 1 407 ? 12.388 -17.532 18.594 1.00 26.34 407 ALA A N 1
ATOM 3157 C CA . ALA A 1 407 ? 11.494 -18.178 17.634 1.00 34.38 407 ALA A CA 1
ATOM 3158 C C . ALA A 1 407 ? 10.044 -17.761 17.835 1.00 25.32 407 ALA A C 1
ATOM 3159 O O . ALA A 1 407 ? 9.252 -17.786 16.903 1.00 27.91 407 ALA A O 1
ATOM 3161 N N . GLN A 1 408 ? 9.705 -17.368 19.058 1.00 26.58 408 GLN A N 1
ATOM 3162 C CA . GLN A 1 408 ? 8.323 -17.071 19.405 1.00 26.19 408 GLN A CA 1
ATOM 3163 C C . GLN A 1 408 ? 7.998 -15.580 19.375 1.00 28.57 408 GLN A C 1
ATOM 3164 O O . GLN A 1 408 ? 6.867 -15.194 19.638 1.00 29.24 408 GLN A O 1
ATOM 3170 N N . VAL A 1 409 ? 8.985 -14.742 19.068 1.00 30.07 409 VAL A N 1
ATOM 3171 C CA . VAL A 1 409 ? 8.742 -13.305 18.969 1.00 21.60 409 VAL A CA 1
ATOM 3172 C C . VAL A 1 409 ? 7.779 -13.002 17.823 1.00 31.45 409 VAL A C 1
ATOM 3173 O O . VAL A 1 409 ? 7.914 -13.547 16.726 1.00 26.53 409 VAL A O 1
ATOM 3177 N N . THR A 1 410 ? 6.813 -12.127 18.081 1.00 28.86 410 THR A N 1
ATOM 3178 C CA . THR A 1 410 ? 5.812 -11.763 17.082 1.00 28.91 410 THR A CA 1
ATOM 3179 C C . THR A 1 410 ? 5.932 -10.295 16.687 1.00 28.67 410 THR A C 1
ATOM 3180 O O . THR A 1 410 ? 6.500 -9.495 17.429 1.00 27.32 410 THR A O 1
ATOM 3184 N N . PRO A 1 411 ? 5.401 -9.930 15.513 1.00 25.63 411 PRO A N 1
ATOM 3185 C CA . PRO A 1 411 ? 5.430 -8.510 15.136 1.00 33.92 411 PRO A CA 1
ATOM 3186 C C . PRO A 1 411 ? 4.725 -7.607 16.148 1.00 27.64 411 PRO A C 1
ATOM 3187 O O . PRO A 1 411 ? 5.226 -6.532 16.472 1.00 28.39 411 PRO A O 1
ATOM 3191 N N . GLU A 1 412 ? 3.588 -8.059 16.663 1.00 25.23 412 GLU A N 1
ATOM 3192 C CA . GLU A 1 412 ? 2.790 -7.270 17.594 1.00 23.74 412 GLU A CA 1
ATOM 3193 C C . GLU A 1 412 ? 3.554 -6.905 18.880 1.00 36.10 412 GLU A C 1
ATOM 3194 O O . GLU A 1 412 ? 3.282 -5.888 19.516 1.00 22.33 412 GLU A O 1
ATOM 3200 N N . GLN A 1 413 ? 4.514 -7.732 19.264 1.00 24.31 413 GLN A N 1
ATOM 3201 C CA . GLN A 1 413 ? 5.266 -7.475 20.483 1.00 16.69 413 GLN A CA 1
ATOM 3202 C C . GLN A 1 413 ? 6.182 -6.247 20.332 1.00 21.13 413 GLN A C 1
ATOM 3203 O O . GLN A 1 413 ? 6.705 -5.734 21.326 1.00 21.44 413 GLN A O 1
ATOM 3209 N N . HIS A 1 414 ? 6.354 -5.769 19.097 1.00 19.05 414 HIS A N 1
ATOM 3210 C CA . HIS A 1 414 ? 7.179 -4.585 18.836 1.00 16.28 414 HIS A CA 1
ATOM 3211 C C . HIS A 1 414 ? 6.444 -3.254 19.057 1.00 23.22 414 HIS A C 1
ATOM 3212 O O . HIS A 1 414 ? 7.058 -2.187 19.034 1.00 24.78 414 HIS A O 1
ATOM 3219 N N . ASN A 1 415 ? 5.136 -3.309 19.271 1.00 25.87 415 ASN A N 1
ATOM 3220 C CA . ASN A 1 415 ? 4.334 -2.085 19.325 1.00 17.11 415 ASN A CA 1
ATOM 3221 C C . ASN A 1 415 ? 3.842 -1.760 20.720 1.00 21.46 415 ASN A C 1
ATOM 3222 O O . ASN A 1 415 ? 3.509 -2.666 21.478 1.00 25.49 415 ASN A O 1
ATOM 3227 N N . ARG A 1 416 ? 3.781 -0.473 21.056 1.00 19.26 416 ARG A N 1
ATOM 3228 C CA . ARG A 1 416 ? 3.162 -0.042 22.316 1.00 25.14 416 ARG A CA 1
ATOM 3229 C C . ARG A 1 416 ? 1.684 -0.416 22.305 1.00 21.77 416 ARG A C 1
ATOM 3230 O O . ARG A 1 416 ? 1.096 -0.575 21.233 1.00 22.25 416 ARG A O 1
ATOM 3238 N N . LYS A 1 417 ? 1.084 -0.535 23.486 1.00 30.77 417 LYS A N 1
ATOM 3239 C CA . LYS A 1 417 ? -0.338 -0.867 23.601 1.00 24.23 417 LYS A CA 1
ATOM 3240 C C . LYS A 1 417 ? -1.246 0.100 22.832 1.00 43.33 417 LYS A C 1
ATOM 3241 O O . LYS A 1 417 ? -2.259 -0.309 22.270 1.00 33.74 417 LYS A O 1
ATOM 3247 N N . ALA A 1 418 ? -0.875 1.376 22.808 1.00 30.45 418 ALA A N 1
ATOM 3248 C CA . ALA A 1 418 ? -1.679 2.415 22.167 1.00 31.38 418 ALA A CA 1
ATOM 3249 C C . ALA A 1 418 ? -0.785 3.505 21.571 1.00 37.58 418 ALA A C 1
ATOM 3250 O O . ALA A 1 418 ? 0.329 3.706 22.043 1.00 24.22 418 ALA A O 1
ATOM 3252 N N . PRO A 1 419 ? -1.266 4.217 20.534 1.00 42.87 419 PRO A N 1
ATOM 3253 C CA . PRO A 1 419 ? -0.470 5.322 19.974 1.00 25.97 419 PRO A CA 1
ATOM 3254 C C . PRO A 1 419 ? -0.322 6.470 20.961 1.00 22.42 419 PRO A C 1
ATOM 3255 O O . PRO A 1 419 ? -1.064 6.530 21.936 1.00 22.64 419 PRO A O 1
ATOM 3259 N N . PHE A 1 420 ? 0.617 7.374 20.700 1.00 22.67 420 PHE A N 1
ATOM 3260 C CA . PHE A 1 420 ? 0.941 8.470 21.616 1.00 18.20 420 PHE A CA 1
ATOM 3261 C C . PHE A 1 420 ? -0.251 9.355 21.980 1.00 25.44 420 PHE A C 1
ATOM 3262 O O . PHE A 1 420 ? -0.353 9.812 23.117 1.00 24.08 420 PHE A O 1
ATOM 3270 N N . ASN A 1 421 ? -1.136 9.614 21.017 1.00 28.59 421 ASN A N 1
ATOM 3271 C CA . ASN A 1 421 ? -2.357 10.382 21.285 1.00 31.44 421 ASN A CA 1
ATOM 3272 C C . ASN A 1 421 ? -3.134 9.799 22.462 1.00 37.69 421 ASN A C 1
ATOM 3273 O O . ASN A 1 421 ? -3.591 10.521 23.349 1.00 47.63 421 ASN A O 1
ATOM 3278 N N . THR A 1 422 ? -3.268 8.479 22.468 1.00 35.93 422 THR A N 1
ATOM 3279 C CA . THR A 1 422 ? -3.933 7.789 23.564 1.00 29.65 422 THR A CA 1
ATOM 3280 C C . THR A 1 422 ? -3.061 7.771 24.819 1.00 60.34 422 THR A C 1
ATOM 3281 O O . THR A 1 422 ? -3.522 8.136 25.904 1.00 34.56 422 THR A O 1
ATOM 3285 N N . ARG A 1 423 ? -1.803 7.357 24.653 1.00 29.84 423 ARG A N 1
ATOM 3286 C CA . ARG A 1 423 ? -0.845 7.235 25.763 1.00 26.97 423 ARG A CA 1
ATOM 3287 C C . ARG A 1 423 ? -0.678 8.491 26.572 1.00 30.96 423 ARG A C 1
ATOM 3288 O O . ARG A 1 423 ? -0.662 8.453 27.809 1.00 29.54 423 ARG A O 1
ATOM 3296 N N . TYR A 1 424 ? -0.487 9.604 25.871 1.00 27.93 424 TYR A N 1
ATOM 3297 C CA . TYR A 1 424 ? -0.018 10.800 26.541 1.00 25.15 424 TYR A CA 1
ATOM 3298 C C . TYR A 1 424 ? -0.992 11.259 27.616 1.00 40.59 424 TYR A C 1
ATOM 3299 O O . TYR A 1 424 ? -0.588 11.871 28.602 1.00 28.03 424 TYR A O 1
ATOM 3308 N N . ALA A 1 425 ? -2.270 10.962 27.415 1.00 24.99 425 ALA A N 1
ATOM 3309 C CA . ALA A 1 425 ? -3.289 11.287 28.403 1.00 48.84 425 ALA A CA 1
ATOM 3310 C C . ALA A 1 425 ? -2.955 10.621 29.735 1.00 32.63 425 ALA A C 1
ATOM 3311 O O . ALA A 1 425 ? -2.899 11.283 30.766 1.00 31.11 425 ALA A O 1
ATOM 3313 N N . GLU A 1 426 ? -2.710 9.315 29.705 1.00 41.37 426 GLU A N 1
ATOM 3314 C CA . GLU A 1 426 ? -2.352 8.590 30.921 1.00 32.91 426 GLU A CA 1
ATOM 3315 C C . GLU A 1 426 ? -1.067 9.143 31.541 1.00 35.75 426 GLU A C 1
ATOM 3316 O O . GLU A 1 426 ? -0.971 9.301 32.751 1.00 33.11 426 GLU A O 1
ATOM 3322 N N . GLN A 1 427 ? -0.094 9.471 30.698 1.00 25.34 427 GLN A N 1
ATOM 3323 C CA . GLN A 1 427 ? 1.213 9.922 31.166 1.00 15.89 427 GLN A CA 1
ATOM 3324 C C . GLN A 1 427 ? 1.210 11.268 31.898 1.00 28.35 427 GLN A C 1
ATOM 3325 O O . GLN A 1 427 ? 1.895 11.427 32.923 1.00 24.66 427 GLN A O 1
ATOM 3331 N N . LYS A 1 428 ? 0.462 12.241 31.382 1.00 29.67 428 LYS A N 1
ATOM 3332 C CA . LYS A 1 428 ? 0.488 13.585 31.969 1.00 49.75 428 LYS A CA 1
ATOM 3333 C C . LYS A 1 428 ? -0.022 13.571 33.415 1.00 71.36 428 LYS A C 1
ATOM 3334 O O . LYS A 1 428 ? 0.524 14.253 34.283 1.00 37.59 428 LYS A O 1
ATOM 3340 N N . LYS A 1 429 ? -1.057 12.777 33.668 1.00 27.21 429 LYS A N 1
ATOM 3341 C CA . LYS A 1 429 ? -1.565 12.573 35.024 1.00 46.55 429 LYS A CA 1
ATOM 3342 C C . LYS A 1 429 ? -0.523 11.904 35.905 1.00 100.74 429 LYS A C 1
ATOM 3343 O O . LYS A 1 429 ? -0.091 12.466 36.915 1.00 38.87 429 LYS A O 1
ATOM 3349 N N . HIS A 1 430 ? -0.142 10.692 35.503 1.00 32.23 430 HIS A N 1
ATOM 3350 C CA . HIS A 1 430 ? 0.764 9.833 36.261 1.00 29.53 430 HIS A CA 1
ATOM 3351 C C . HIS A 1 430 ? 2.011 10.583 36.696 1.00 36.99 430 HIS A C 1
ATOM 3352 O O . HIS A 1 430 ? 2.428 10.509 37.852 1.00 42.40 430 HIS A O 1
ATOM 3359 N N . LEU A 1 431 ? 2.580 11.340 35.766 1.00 32.20 431 LEU A N 1
ATOM 3360 C CA . LEU A 1 431 ? 3.832 12.042 36.000 1.00 26.19 431 LEU A CA 1
ATOM 3361 C C . LEU A 1 431 ? 3.614 13.416 36.617 1.00 25.37 431 LEU A C 1
ATOM 3362 O O . LEU A 1 431 ? 4.560 14.030 37.120 1.00 44.57 431 LEU A O 1
ATOM 3367 N N . SER A 1 432 ? 2.370 13.888 36.546 1.00 30.16 432 SER A N 1
ATOM 3368 C CA . SER A 1 432 ? 1.979 15.224 37.000 1.00 39.03 432 SER A CA 1
ATOM 3369 C C . SER A 1 432 ? 2.925 16.296 36.480 1.00 35.64 432 SER A C 1
ATOM 3370 O O . SER A 1 432 ? 3.480 17.078 37.247 1.00 49.95 432 SER A O 1
ATOM 3373 N N . LEU A 1 433 ? 3.111 16.327 35.167 1.00 21.89 433 LEU A N 1
ATOM 3374 C CA . LEU A 1 433 ? 4.062 17.253 34.589 1.00 22.88 433 LEU A CA 1
ATOM 3375 C C . LEU A 1 433 ? 3.425 18.596 34.287 1.00 24.57 433 LEU A C 1
ATOM 3376 O O . LEU A 1 433 ? 2.330 18.668 33.721 1.00 27.10 433 LEU A O 1
ATOM 3381 N N . PRO A 1 434 ? 4.125 19.674 34.652 1.00 22.54 434 PRO A N 1
ATOM 3382 C CA . PRO A 1 434 ? 3.731 21.020 34.246 1.00 27.11 434 PRO A CA 1
ATOM 3383 C C . PRO A 1 434 ? 4.107 21.259 32.790 1.00 33.26 434 PRO A C 1
ATOM 3384 O O . PRO A 1 434 ? 4.806 20.436 32.191 1.00 23.07 434 PRO A O 1
ATOM 3388 N N . LEU A 1 435 ? 3.656 22.373 32.230 1.00 21.78 435 LEU A N 1
ATOM 3389 C CA . LEU A 1 435 ? 4.187 22.851 30.966 1.00 18.27 435 LEU A CA 1
ATOM 3390 C C . LEU A 1 435 ? 5.685 23.096 31.135 1.00 22.96 435 LEU A C 1
ATOM 3391 O O . LEU A 1 435 ? 6.146 23.408 32.244 1.00 21.85 435 LEU A O 1
ATOM 3396 N N . PHE A 1 436 ? 6.445 22.913 30.054 1.00 18.21 436 PHE A N 1
ATOM 3397 C CA . PHE A 1 436 ? 7.905 23.041 30.102 1.00 14.24 436 PHE A CA 1
ATOM 3398 C C . PHE A 1 436 ? 8.551 22.272 31.266 1.00 12.89 436 PHE A C 1
ATOM 3399 O O . PHE A 1 436 ? 9.236 22.867 32.098 1.00 17.61 436 PHE A O 1
ATOM 3407 N N . PRO A 1 437 ? 8.342 20.947 31.315 1.00 14.29 437 PRO A N 1
ATOM 3408 C CA . PRO A 1 437 ? 8.950 20.151 32.383 1.00 15.08 437 PRO A CA 1
ATOM 3409 C C . PRO A 1 437 ? 10.473 20.145 32.279 1.00 20.14 437 PRO A C 1
ATOM 3410 O O . PRO A 1 437 ? 11.026 20.181 31.176 1.00 16.83 437 PRO A O 1
ATOM 3414 N N . THR A 1 438 ? 11.137 20.107 33.431 1.00 14.89 438 THR A N 1
ATOM 3415 C CA . THR A 1 438 ? 12.588 20.164 33.489 1.00 14.51 438 THR A CA 1
ATOM 3416 C C . THR A 1 438 ? 13.148 18.801 33.878 1.00 16.09 438 THR A C 1
ATOM 3417 O O . THR A 1 438 ? 12.557 18.091 34.683 1.00 13.47 438 THR A O 1
ATOM 3421 N N . THR A 1 439 ? 14.279 18.434 33.287 1.00 15.50 439 THR A N 1
ATOM 3422 C CA . THR A 1 439 ? 14.938 17.196 33.649 1.00 18.04 439 THR A CA 1
ATOM 3423 C C . THR A 1 439 ? 16.409 17.281 33.258 1.00 16.25 439 THR A C 1
ATOM 3424 O O . THR A 1 439 ? 16.852 18.278 32.688 1.00 18.41 439 THR A O 1
ATOM 3428 N N . THR A 1 440 ? 17.174 16.245 33.573 1.00 14.57 440 THR A N 1
ATOM 3429 C CA . THR A 1 440 ? 18.527 16.159 33.059 1.00 15.60 440 THR A CA 1
ATOM 3430 C C . THR A 1 440 ? 18.678 14.841 32.320 1.00 14.94 440 THR A C 1
ATOM 3431 O O . THR A 1 440 ? 17.807 13.969 32.390 1.00 17.76 440 THR A O 1
ATOM 3435 N N . ILE A 1 441 ? 19.800 14.699 31.629 1.00 17.64 441 ILE A N 1
ATOM 3436 C CA . ILE A 1 441 ? 19.984 13.646 30.651 1.00 17.09 441 ILE A CA 1
ATOM 3437 C C . ILE A 1 441 ? 20.368 12.331 31.299 1.00 18.82 441 ILE A C 1
ATOM 3438 O O . ILE A 1 441 ? 19.926 11.270 30.865 1.00 30.10 441 ILE A O 1
ATOM 3443 N N . GLY A 1 442 ? 21.174 12.390 32.353 1.00 21.36 442 GLY A N 1
ATOM 3444 C CA . GLY A 1 442 ? 21.482 11.172 33.078 1.00 37.26 442 GLY A CA 1
ATOM 3445 C C . GLY A 1 442 ? 22.572 11.229 34.129 1.00 26.79 442 GLY A C 1
ATOM 3446 O O . GLY A 1 442 ? 22.285 11.158 35.322 1.00 30.85 442 GLY A O 1
ATOM 3447 N N . SER A 1 443 ? 23.828 11.304 33.699 1.00 21.23 443 SER A N 1
ATOM 3448 C CA . SER A 1 443 ? 24.932 11.239 34.657 1.00 17.45 443 SER A CA 1
ATOM 3449 C C . SER A 1 443 ? 25.091 12.546 35.412 1.00 15.55 443 SER A C 1
ATOM 3450 O O . SER A 1 443 ? 24.789 13.628 34.899 1.00 17.37 443 SER A O 1
ATOM 3453 N N . PHE A 1 444 ? 25.579 12.431 36.643 1.00 17.04 444 PHE A N 1
ATOM 3454 C CA . PHE A 1 444 ? 25.898 13.584 37.472 1.00 15.21 444 PHE A CA 1
ATOM 3455 C C . PHE A 1 444 ? 27.423 13.627 37.664 1.00 22.02 444 PHE A C 1
ATOM 3456 O O . PHE A 1 444 ? 28.096 12.651 37.344 1.00 23.90 444 PHE A O 1
ATOM 3464 N N . PRO A 1 445 ? 27.971 14.751 38.168 1.00 18.23 445 PRO A N 1
ATOM 3465 C CA . PRO A 1 445 ? 29.429 14.869 38.289 1.00 22.36 445 PRO A CA 1
ATOM 3466 C C . PRO A 1 445 ? 30.164 13.643 38.824 1.00 34.32 445 PRO A C 1
ATOM 3467 O O . PRO A 1 445 ? 29.822 13.104 39.876 1.00 21.64 445 PRO A O 1
ATOM 3471 N N . GLN A 1 446 ? 31.152 13.189 38.055 1.00 25.60 446 GLN A N 1
ATOM 3472 C CA . GLN A 1 446 ? 32.050 12.149 38.521 1.00 33.13 446 GLN A CA 1
ATOM 3473 C C . GLN A 1 446 ? 33.188 12.796 39.285 1.00 34.32 446 GLN A C 1
ATOM 3474 O O . GLN A 1 446 ? 34.063 13.439 38.708 1.00 53.51 446 GLN A O 1
ATOM 3480 N N . THR A 1 447 ? 33.158 12.622 40.596 1.00 26.89 447 THR A N 1
ATOM 3481 C CA . THR A 1 447 ? 34.169 13.192 41.466 1.00 29.46 447 THR A CA 1
ATOM 3482 C C . THR A 1 447 ? 35.267 12.175 41.712 1.00 46.03 447 THR A C 1
ATOM 3483 O O . THR A 1 447 ? 35.074 10.985 41.474 1.00 24.54 447 THR A O 1
ATOM 3487 N N . SER A 1 448 ? 36.413 12.651 42.189 1.00 27.98 448 SER A N 1
ATOM 3488 C CA . SER A 1 448 ? 37.509 11.782 42.603 1.00 31.56 448 SER A CA 1
ATOM 3489 C C . SER A 1 448 ? 37.035 10.640 43.510 1.00 28.23 448 SER A C 1
ATOM 3490 O O . SER A 1 448 ? 37.363 9.475 43.282 1.00 30.92 448 SER A O 1
ATOM 3493 N N . GLU A 1 449 ? 36.256 10.969 44.534 1.00 18.56 449 GLU A N 1
ATOM 3494 C CA . GLU A 1 449 ? 35.789 9.944 45.469 1.00 23.07 449 GLU A CA 1
ATOM 3495 C C . GLU A 1 449 ? 34.923 8.882 44.775 1.00 49.19 449 GLU A C 1
ATOM 3496 O O . GLU A 1 449 ? 35.006 7.699 45.091 1.00 26.06 449 GLU A O 1
ATOM 3502 N N . ILE A 1 450 ? 34.101 9.297 43.819 1.00 37.66 450 ILE A N 1
ATOM 3503 C CA . ILE A 1 450 ? 33.266 8.337 43.098 1.00 27.70 450 ILE A CA 1
ATOM 3504 C C . ILE A 1 450 ? 34.145 7.340 42.330 1.00 25.90 450 ILE A C 1
ATOM 3505 O O . ILE A 1 450 ? 33.888 6.135 42.336 1.00 24.90 450 ILE A O 1
ATOM 3510 N N . ARG A 1 451 ? 35.197 7.841 41.691 1.00 23.79 451 ARG A N 1
ATOM 3511 C CA . ARG A 1 451 ? 36.097 6.982 40.925 1.00 30.11 451 ARG A CA 1
ATOM 3512 C C . ARG A 1 451 ? 36.878 6.056 41.840 1.00 38.43 451 ARG A C 1
ATOM 3513 O O . ARG A 1 451 ? 36.993 4.860 41.577 1.00 55.66 451 ARG A O 1
ATOM 3521 N N . VAL A 1 452 ? 37.412 6.628 42.915 1.00 30.17 452 VAL A N 1
ATOM 3522 C CA . VAL A 1 452 ? 38.211 5.890 43.888 1.00 48.55 452 VAL A CA 1
ATOM 3523 C C . VAL A 1 452 ? 37.431 4.732 44.494 1.00 35.42 452 VAL A C 1
ATOM 3524 O O . VAL A 1 452 ? 37.904 3.592 44.522 1.00 38.54 452 VAL A O 1
ATOM 3528 N N . GLN A 1 453 ? 36.231 5.028 44.976 1.00 40.96 453 GLN A N 1
ATOM 3529 C CA . GLN A 1 453 ? 35.393 4.008 45.589 1.00 32.46 453 GLN A CA 1
ATOM 3530 C C . GLN A 1 453 ? 35.052 2.903 44.597 1.00 41.07 453 GLN A C 1
ATOM 3531 O O . GLN A 1 453 ? 35.111 1.726 44.941 1.00 23.58 453 GLN A O 1
ATOM 3537 N N . ARG A 1 454 ? 34.713 3.284 43.366 1.00 23.00 454 ARG A N 1
ATOM 3538 C CA . ARG A 1 454 ? 34.401 2.299 42.331 1.00 26.02 454 ARG A CA 1
ATOM 3539 C C . ARG A 1 454 ? 35.615 1.406 42.075 1.00 78.84 454 ARG A C 1
ATOM 3540 O O . ARG A 1 454 ? 35.491 0.188 41.962 1.00 35.12 454 ARG A O 1
ATOM 3548 N N . ASN A 1 455 ? 36.790 2.021 42.009 1.00 45.54 455 ASN A N 1
ATOM 3549 C CA . ASN A 1 455 ? 38.036 1.286 41.824 1.00 37.25 455 ASN A CA 1
ATOM 3550 C C . ASN A 1 455 ? 38.324 0.308 42.959 1.00 43.53 455 ASN A C 1
ATOM 3551 O O . ASN A 1 455 ? 38.760 -0.818 42.718 1.00 44.58 455 ASN A O 1
ATOM 3556 N N . LYS A 1 456 ? 38.076 0.736 44.193 1.00 32.49 456 LYS A N 1
ATOM 3557 C CA . LYS A 1 456 ? 38.318 -0.116 45.349 1.00 28.78 456 LYS A CA 1
ATOM 3558 C C . LYS A 1 456 ? 37.402 -1.329 45.345 1.00 69.07 456 LYS A C 1
ATOM 3559 O O . LYS A 1 456 ? 37.814 -2.427 45.713 1.00 48.07 456 LYS A O 1
ATOM 3565 N N . PHE A 1 457 ? 36.157 -1.133 44.930 1.00 42.28 457 PHE A N 1
ATOM 3566 C CA . PHE A 1 457 ? 35.203 -2.229 44.946 1.00 54.05 457 PHE A CA 1
ATOM 3567 C C . PHE A 1 457 ? 35.532 -3.262 43.871 1.00 70.24 457 PHE A C 1
ATOM 3568 O O . PHE A 1 457 ? 35.546 -4.463 44.141 1.00 43.99 457 PHE A O 1
ATOM 3576 N N . THR A 1 458 ? 35.802 -2.791 42.657 1.00 40.34 458 THR A N 1
ATOM 3577 C CA . THR A 1 458 ? 36.100 -3.683 41.538 1.00 45.60 458 THR A CA 1
ATOM 3578 C C . THR A 1 458 ? 37.432 -4.403 41.741 1.00 53.74 458 THR A C 1
ATOM 3579 O O . THR A 1 458 ? 37.664 -5.464 41.171 1.00 56.19 458 THR A O 1
ATOM 3583 N N . LYS A 1 459 ? 38.301 -3.817 42.558 1.00 44.57 459 LYS A N 1
ATOM 3584 C CA . LYS A 1 459 ? 39.575 -4.439 42.899 1.00 69.19 459 LYS A CA 1
ATOM 3585 C C . LYS A 1 459 ? 39.480 -5.256 44.184 1.00 60.24 459 LYS A C 1
ATOM 3586 O O . LYS A 1 459 ? 40.452 -5.884 44.600 1.00 69.70 459 LYS A O 1
ATOM 3592 N N . GLY A 1 460 ? 38.311 -5.233 44.818 1.00 65.53 460 GLY A N 1
ATOM 3593 C CA . GLY A 1 460 ? 38.070 -6.041 46.001 1.00 42.78 460 GLY A CA 1
ATOM 3594 C C . GLY A 1 460 ? 38.626 -5.511 47.315 1.00 47.29 460 GLY A C 1
ATOM 3595 O O . GLY A 1 460 ? 38.741 -6.265 48.284 1.00 53.96 460 GLY A O 1
ATOM 3596 N N . GLU A 1 461 ? 38.960 -4.222 47.364 1.00 46.12 461 GLU A N 1
ATOM 3597 C CA . GLU A 1 461 ? 39.478 -3.612 48.593 1.00 46.88 461 GLU A CA 1
ATOM 3598 C C . GLU A 1 461 ? 38.380 -3.286 49.611 1.00 58.62 461 GLU A C 1
ATOM 3599 O O . GLU A 1 461 ? 38.596 -3.386 50.820 1.00 61.60 461 GLU A O 1
ATOM 3605 N N . ILE A 1 462 ? 37.211 -2.877 49.126 1.00 51.74 462 ILE A N 1
ATOM 3606 C CA . ILE A 1 462 ? 36.057 -2.692 50.004 1.00 53.28 462 ILE A CA 1
ATOM 3607 C C . ILE A 1 462 ? 35.017 -3.767 49.711 1.00 36.35 462 ILE A C 1
ATOM 3608 O O . ILE A 1 462 ? 34.973 -4.320 48.612 1.00 50.13 462 ILE A O 1
ATOM 3613 N N . SER A 1 463 ? 34.187 -4.068 50.701 1.00 30.65 463 SER A N 1
ATOM 3614 C CA . SER A 1 463 ? 33.152 -5.082 50.544 1.00 42.19 463 SER A CA 1
ATOM 3615 C C . SER A 1 463 ? 32.035 -4.588 49.638 1.00 53.95 463 SER A C 1
ATOM 3616 O O . SER A 1 463 ? 31.913 -3.391 49.381 1.00 37.42 463 SER A O 1
ATOM 3619 N N . ALA A 1 464 ? 31.224 -5.520 49.158 1.00 38.63 464 ALA A N 1
ATOM 3620 C CA . ALA A 1 464 ? 30.013 -5.174 48.435 1.00 42.22 464 ALA A CA 1
ATOM 3621 C C . ALA A 1 464 ? 29.094 -4.315 49.303 1.00 41.86 464 ALA A C 1
ATOM 3622 O O . ALA A 1 464 ? 28.510 -3.351 48.824 1.00 39.96 464 ALA A O 1
ATOM 3624 N N . GLU A 1 465 ? 28.986 -4.657 50.585 1.00 35.37 465 GLU A N 1
ATOM 3625 C CA . GLU A 1 465 ? 28.077 -3.954 51.494 1.00 36.42 465 GLU A CA 1
ATOM 3626 C C . GLU A 1 465 ? 28.515 -2.508 51.692 1.00 48.19 465 GLU A C 1
ATOM 3627 O O . GLU A 1 465 ? 27.687 -1.596 51.686 1.00 43.38 465 GLU A O 1
ATOM 3633 N N . GLU A 1 466 ? 29.819 -2.302 51.856 1.00 29.07 466 GLU A N 1
ATOM 3634 C CA . GLU A 1 466 ? 30.363 -0.963 52.056 1.00 48.67 466 GLU A CA 1
ATOM 3635 C C . GLU A 1 466 ? 30.175 -0.091 50.805 1.00 63.42 466 GLU A C 1
ATOM 3636 O O . GLU A 1 466 ? 29.821 1.090 50.893 1.00 26.22 466 GLU A O 1
ATOM 3642 N N . TYR A 1 467 ? 30.398 -0.681 49.637 1.00 19.97 467 TYR A N 1
ATOM 3643 C CA . TYR A 1 467 ? 30.242 0.045 48.374 1.00 19.45 467 TYR A CA 1
ATOM 3644 C C . TYR A 1 467 ? 28.779 0.371 48.119 1.00 30.21 467 TYR A C 1
ATOM 3645 O O . TYR A 1 467 ? 28.431 1.481 47.706 1.00 23.43 467 TYR A O 1
ATOM 3654 N N . GLU A 1 468 ? 27.920 -0.609 48.366 1.00 24.23 468 GLU A N 1
ATOM 3655 C CA . GLU A 1 468 ? 26.489 -0.407 48.213 1.00 20.32 468 GLU A CA 1
ATOM 3656 C C . GLU A 1 468 ? 25.997 0.755 49.068 1.00 28.59 468 GLU A C 1
ATOM 3657 O O . GLU A 1 468 ? 25.192 1.568 48.614 1.00 19.25 468 GLU A O 1
ATOM 3663 N N . ARG A 1 469 ? 26.500 0.855 50.292 1.00 25.56 469 ARG A N 1
ATOM 3664 C CA . ARG A 1 469 ? 26.127 1.965 51.156 1.00 27.17 469 ARG A CA 1
ATOM 3665 C C . ARG A 1 469 ? 26.651 3.302 50.609 1.00 22.10 469 ARG A C 1
ATOM 3666 O O . ARG A 1 469 ? 25.954 4.311 50.675 1.00 24.04 469 ARG A O 1
ATOM 3674 N N . PHE A 1 470 ? 27.870 3.310 50.070 1.00 18.83 470 PHE A N 1
ATOM 3675 C CA . PHE A 1 470 ? 28.416 4.513 49.441 1.00 21.73 470 PHE A CA 1
ATOM 3676 C C . PHE A 1 470 ? 27.530 4.977 48.271 1.00 13.61 470 PHE A C 1
ATOM 3677 O O . PHE A 1 470 ? 27.247 6.166 48.127 1.00 22.59 470 PHE A O 1
ATOM 3685 N N . ILE A 1 471 ? 27.103 4.027 47.452 1.00 17.57 471 ILE A N 1
ATOM 3686 C CA . ILE A 1 471 ? 26.250 4.331 46.301 1.00 25.99 471 ILE A CA 1
ATOM 3687 C C . ILE A 1 471 ? 24.893 4.880 46.748 1.00 15.09 471 ILE A C 1
ATOM 3688 O O . ILE A 1 471 ? 24.363 5.820 46.155 1.00 21.08 471 ILE A O 1
ATOM 3693 N N . GLU A 1 472 ? 24.339 4.304 47.808 1.00 22.96 472 GLU A N 1
ATOM 3694 C CA . GLU A 1 472 ? 23.123 4.844 48.392 1.00 20.11 472 GLU A CA 1
ATOM 3695 C C . GLU A 1 472 ? 23.296 6.299 48.781 1.00 20.17 472 GLU A C 1
ATOM 3696 O O . GLU A 1 472 ? 22.432 7.116 48.492 1.00 18.19 472 GLU A O 1
ATOM 3702 N N . LYS A 1 473 ? 24.399 6.626 49.455 1.00 14.64 473 LYS A N 1
ATOM 3703 C CA . LYS A 1 473 ? 24.583 7.998 49.918 1.00 17.52 473 LYS A CA 1
ATOM 3704 C C . LYS A 1 473 ? 24.786 8.965 48.747 1.00 14.19 473 LYS A C 1
ATOM 3705 O O . LYS A 1 473 ? 24.379 10.122 48.812 1.00 21.49 473 LYS A O 1
ATOM 3711 N N . GLU A 1 474 ? 25.408 8.477 47.683 1.00 18.65 474 GLU A N 1
ATOM 3712 C CA . GLU A 1 474 ? 25.569 9.264 46.468 1.00 15.94 474 GLU A CA 1
ATOM 3713 C C . GLU A 1 474 ? 24.219 9.556 45.822 1.00 18.41 474 GLU A C 1
ATOM 3714 O O . GLU A 1 474 ? 23.958 10.672 45.382 1.00 18.10 474 GLU A O 1
ATOM 3720 N N . ILE A 1 475 ? 23.363 8.541 45.766 1.00 19.35 475 ILE A N 1
ATOM 3721 C CA . ILE A 1 475 ? 22.024 8.717 45.221 1.00 18.25 475 ILE A CA 1
ATOM 3722 C C . ILE A 1 475 ? 21.213 9.663 46.118 1.00 17.71 475 ILE A C 1
ATOM 3723 O O . ILE A 1 475 ? 20.496 10.520 45.618 1.00 16.81 475 ILE A O 1
ATOM 3728 N N . GLU A 1 476 ? 21.364 9.554 47.439 1.00 15.51 476 GLU A N 1
ATOM 3729 C CA . GLU A 1 476 ? 20.632 10.433 48.346 1.00 20.69 476 GLU A CA 1
ATOM 3730 C C . GLU A 1 476 ? 21.037 11.871 48.125 1.00 15.02 476 GLU A C 1
ATOM 3731 O O . GLU A 1 476 ? 20.200 12.771 48.124 1.00 18.97 476 GLU A O 1
ATOM 3737 N N . LEU A 1 477 ? 22.333 12.077 47.942 1.00 15.72 477 LEU A N 1
ATOM 3738 C CA . LEU A 1 477 ? 22.864 13.396 47.636 1.00 18.21 477 LEU A CA 1
ATOM 3739 C C . LEU A 1 477 ? 22.275 13.959 46.344 1.00 11.24 477 LEU A C 1
ATOM 3740 O O . LEU A 1 477 ? 21.855 15.116 46.291 1.00 16.78 477 LEU A O 1
ATOM 3745 N N . ALA A 1 478 ? 22.272 13.144 45.290 1.00 14.19 478 ALA A N 1
ATOM 3746 C CA . ALA A 1 478 ? 21.703 13.573 44.010 1.00 13.12 478 ALA A CA 1
ATOM 3747 C C . ALA A 1 478 ? 20.246 13.998 44.159 1.00 13.11 478 ALA A C 1
ATOM 3748 O O . ALA A 1 478 ? 19.824 15.028 43.638 1.00 16.77 478 ALA A O 1
ATOM 3750 N N . VAL A 1 479 ? 19.481 13.199 44.893 1.00 15.10 479 VAL A N 1
ATOM 3751 C CA . VAL A 1 479 ? 18.071 13.488 45.099 1.00 15.57 479 VAL A CA 1
ATOM 3752 C C . VAL A 1 479 ? 17.880 14.753 45.932 1.00 14.56 479 VAL A C 1
ATOM 3753 O O . VAL A 1 479 ? 17.007 15.564 45.639 1.00 18.29 479 VAL A O 1
ATOM 3757 N N . LYS A 1 480 ? 18.701 14.925 46.964 1.00 14.52 480 LYS A N 1
ATOM 3758 C CA . LYS A 1 480 ? 18.624 16.125 47.790 1.00 10.66 480 LYS A CA 1
ATOM 3759 C C . LYS A 1 480 ? 18.888 17.359 46.937 1.00 12.52 480 LYS A C 1
ATOM 3760 O O . LYS A 1 480 ? 18.153 18.332 46.988 1.00 18.04 480 LYS A O 1
ATOM 3766 N N . ILE A 1 481 ? 19.932 17.303 46.120 1.00 13.80 481 ILE A N 1
ATOM 3767 C CA . ILE A 1 481 ? 20.252 18.427 45.250 1.00 12.97 481 ILE A CA 1
ATOM 3768 C C . ILE A 1 481 ? 19.139 18.697 44.229 1.00 16.97 481 ILE A C 1
ATOM 3769 O O . ILE A 1 481 ? 18.784 19.852 43.986 1.00 15.28 481 ILE A O 1
ATOM 3774 N N . GLN A 1 482 ? 18.563 17.645 43.656 1.00 15.11 482 GLN A N 1
ATOM 3775 C CA . GLN A 1 482 ? 17.462 17.838 42.720 1.00 13.81 482 GLN A CA 1
ATOM 3776 C C . GLN A 1 482 ? 16.224 18.397 43.412 1.00 16.04 482 GLN A C 1
ATOM 3777 O O . GLN A 1 482 ? 15.461 19.157 42.805 1.00 20.64 482 GLN A O 1
ATOM 3783 N N . ASP A 1 483 ? 16.032 18.028 44.675 1.00 14.95 483 ASP A N 1
ATOM 3784 C CA . ASP A 1 483 ? 14.968 18.631 45.486 1.00 19.12 483 ASP A CA 1
ATOM 3785 C C . ASP A 1 483 ? 15.163 20.137 45.558 1.00 16.62 483 ASP A C 1
ATOM 3786 O O . ASP A 1 483 ? 14.224 20.902 45.400 1.00 18.41 483 ASP A O 1
ATOM 3791 N N . GLU A 1 484 ? 16.395 20.560 45.830 1.00 19.11 484 GLU A N 1
ATOM 3792 C CA . GLU A 1 484 ? 16.666 21.974 46.034 1.00 17.32 484 GLU A CA 1
ATOM 3793 C C . GLU A 1 484 ? 16.556 22.722 44.717 1.00 18.56 484 GLU A C 1
ATOM 3794 O O . GLU A 1 484 ? 16.228 23.903 44.694 1.00 22.84 484 GLU A O 1
ATOM 3800 N N . LEU A 1 485 ? 16.785 22.021 43.612 1.00 16.61 485 LEU A N 1
ATOM 3801 C CA . LEU A 1 485 ? 16.685 22.644 42.301 1.00 14.03 485 LEU A CA 1
ATOM 3802 C C . LEU A 1 485 ? 15.243 22.748 41.799 1.00 17.53 485 LEU A C 1
ATOM 3803 O O . LEU A 1 485 ? 14.947 23.559 40.928 1.00 19.60 485 LEU A O 1
ATOM 3808 N N . ASP A 1 486 ? 14.357 21.925 42.353 1.00 19.79 486 ASP A N 1
ATOM 3809 C CA . ASP A 1 486 ? 12.957 21.856 41.910 1.00 18.90 486 ASP A CA 1
ATOM 3810 C C . ASP A 1 486 ? 12.824 21.366 40.464 1.00 17.75 486 ASP A C 1
ATOM 3811 O O . ASP A 1 486 ? 12.004 21.875 39.695 1.00 17.69 486 ASP A O 1
ATOM 3816 N N . LEU A 1 487 ? 13.629 20.373 40.105 1.00 17.24 487 LEU A N 1
ATOM 3817 C CA . LEU A 1 487 ? 13.486 19.698 38.811 1.00 17.91 487 LEU A CA 1
ATOM 3818 C C . LEU A 1 487 ? 12.188 18.883 38.792 1.00 20.97 487 LEU A C 1
ATOM 3819 O O . LEU A 1 487 ? 11.685 18.514 39.841 1.00 16.44 487 LEU A O 1
ATOM 3824 N N . ASP A 1 488 ? 11.651 18.591 37.611 1.00 16.33 488 ASP A N 1
ATOM 3825 C CA . ASP A 1 488 ? 10.377 17.871 37.522 1.00 13.99 488 ASP A CA 1
ATOM 3826 C C . ASP A 1 488 ? 10.504 16.359 37.340 1.00 20.53 488 ASP A C 1
ATOM 3827 O O . ASP A 1 488 ? 9.613 15.604 37.741 1.00 13.68 488 ASP A O 1
ATOM 3832 N N . VAL A 1 489 ? 11.599 15.929 36.719 1.00 13.06 489 VAL A N 1
ATOM 3833 C CA . VAL A 1 489 ? 11.901 14.507 36.558 1.00 17.18 489 VAL A CA 1
ATOM 3834 C C . VAL A 1 489 ? 13.348 14.291 36.939 1.00 13.46 489 VAL A C 1
ATOM 3835 O O . VAL A 1 489 ? 14.235 14.967 36.407 1.00 12.88 489 VAL A O 1
ATOM 3839 N N . TYR A 1 490 ? 13.578 13.351 37.855 1.00 13.98 490 TYR A N 1
ATOM 3840 C CA . TYR A 1 490 ? 14.891 13.131 38.443 1.00 14.49 490 TYR A CA 1
ATOM 3841 C C . TYR A 1 490 ? 15.678 12.027 37.743 1.00 17.42 490 TYR A C 1
ATOM 3842 O O . TYR A 1 490 ? 15.123 11.226 36.991 1.00 15.93 490 TYR A O 1
ATOM 3851 N N . VAL A 1 491 ? 16.975 11.989 38.033 1.00 12.32 491 VAL A N 1
ATOM 3852 C CA . VAL A 1 491 ? 17.855 10.890 37.645 1.00 13.71 491 VAL A CA 1
ATOM 3853 C C . VAL A 1 491 ? 18.621 10.471 38.912 1.00 18.12 491 VAL A C 1
ATOM 3854 O O . VAL A 1 491 ? 18.640 11.224 39.871 1.00 18.41 491 VAL A O 1
ATOM 3858 N N . HIS A 1 492 ? 19.232 9.285 38.941 1.00 13.29 492 HIS A N 1
ATOM 3859 C CA . HIS A 1 492 ? 19.982 8.900 40.142 1.00 11.00 492 HIS A CA 1
ATOM 3860 C C . HIS A 1 492 ? 21.465 9.267 40.042 1.00 18.58 492 HIS A C 1
ATOM 3861 O O . HIS A 1 492 ? 22.179 9.262 41.048 1.00 15.74 492 HIS A O 1
ATOM 3868 N N . GLY A 1 493 ? 21.908 9.601 38.828 1.00 18.71 493 GLY A N 1
ATOM 3869 C CA . GLY A 1 493 ? 23.216 10.186 38.589 1.00 17.35 493 GLY A CA 1
ATOM 3870 C C . GLY A 1 493 ? 24.265 9.197 38.122 1.00 19.29 493 GLY A C 1
ATOM 3871 O O . GLY A 1 493 ? 25.387 9.584 37.791 1.00 16.22 493 GLY A O 1
ATOM 3872 N N . GLU A 1 494 ? 23.892 7.918 38.131 1.00 13.39 494 GLU A N 1
ATOM 3873 C CA . GLU A 1 494 ? 24.759 6.810 37.724 1.00 14.70 494 GLU A CA 1
ATOM 3874 C C . GLU A 1 494 ? 26.148 6.790 38.386 1.00 21.82 494 GLU A C 1
ATOM 3875 O O . GLU A 1 494 ? 27.145 6.565 37.705 1.00 17.96 494 GLU A O 1
ATOM 3881 N N . PRO A 1 495 ? 26.214 7.000 39.714 1.00 17.99 495 PRO A N 1
ATOM 3882 C CA . PRO A 1 495 ? 27.528 6.927 40.368 1.00 19.92 495 PRO A CA 1
ATOM 3883 C C . PRO A 1 495 ? 28.135 5.531 40.285 1.00 20.81 495 PRO A C 1
ATOM 3884 O O . PRO A 1 495 ? 29.352 5.384 40.380 1.00 24.91 495 PRO A O 1
ATOM 3888 N N . GLU A 1 496 ? 27.293 4.524 40.072 1.00 13.87 496 GLU A N 1
ATOM 3889 C CA . GLU A 1 496 ? 27.752 3.146 40.068 1.00 19.43 496 GLU A CA 1
ATOM 3890 C C . GLU A 1 496 ? 28.277 2.683 38.708 1.00 21.78 496 GLU A C 1
ATOM 3891 O O . GLU A 1 496 ? 28.777 1.569 38.590 1.00 20.18 496 GLU A O 1
ATOM 3897 N N . ARG A 1 497 ? 28.162 3.527 37.683 1.00 21.18 497 ARG A N 1
ATOM 3898 C CA . ARG A 1 497 ? 28.510 3.118 36.323 1.00 18.55 497 ARG A CA 1
ATOM 3899 C C . ARG A 1 497 ? 29.734 3.857 35.807 1.00 20.60 497 ARG A C 1
ATOM 3900 O O . ARG A 1 497 ? 29.947 5.020 36.143 1.00 21.39 497 ARG A O 1
ATOM 3908 N N . ASN A 1 498 ? 30.538 3.197 34.984 1.00 25.83 498 ASN A N 1
ATOM 3909 C CA . ASN A 1 498 ? 31.698 3.886 34.421 1.00 38.65 498 ASN A CA 1
ATOM 3910 C C . ASN A 1 498 ? 31.649 3.995 32.905 1.00 34.64 498 ASN A C 1
ATOM 3911 O O . ASN A 1 498 ? 32.283 4.869 32.321 1.00 39.21 498 ASN A O 1
ATOM 3916 N N . ASP A 1 499 ? 30.885 3.111 32.275 1.00 22.92 499 ASP A N 1
ATOM 3917 C CA . ASP A 1 499 ? 30.836 3.029 30.811 1.00 24.88 499 ASP A CA 1
ATOM 3918 C C . ASP A 1 499 ? 29.517 2.396 30.389 1.00 29.59 499 ASP A C 1
ATOM 3919 O O . ASP A 1 499 ? 29.148 1.337 30.895 1.00 46.99 499 ASP A O 1
ATOM 3924 N N . MET A 1 500 ? 28.811 3.032 29.458 1.00 18.24 500 MET A N 1
ATOM 3925 C CA . MET A 1 500 ? 27.427 2.646 29.187 1.00 33.97 500 MET A CA 1
ATOM 3926 C C . MET A 1 500 ? 27.254 1.357 28.376 1.00 31.54 500 MET A C 1
ATOM 3927 O O . MET A 1 500 ? 26.129 0.914 28.164 1.00 33.64 500 MET A O 1
ATOM 3932 N N . VAL A 1 501 ? 28.345 0.741 27.934 1.00 16.88 501 VAL A N 1
ATOM 3933 C CA . VAL A 1 501 ? 28.227 -0.592 27.331 1.00 14.99 501 VAL A CA 1
ATOM 3934 C C . VAL A 1 501 ? 28.873 -1.669 28.211 1.00 22.70 501 VAL A C 1
ATOM 3935 O O . VAL A 1 501 ? 28.329 -2.758 28.375 1.00 24.16 501 VAL A O 1
ATOM 3939 N N . GLN A 1 502 ? 30.021 -1.355 28.799 1.00 15.98 502 GLN A N 1
ATOM 3940 C CA . GLN A 1 502 ? 30.701 -2.309 29.665 1.00 26.36 502 GLN A CA 1
ATOM 3941 C C . GLN A 1 502 ? 29.816 -2.671 30.856 1.00 31.82 502 GLN A C 1
ATOM 3942 O O . GLN A 1 502 ? 29.766 -3.827 31.283 1.00 21.33 502 GLN A O 1
ATOM 3948 N N . TYR A 1 503 ? 29.102 -1.678 31.375 1.00 18.08 503 TYR A N 1
ATOM 3949 C CA . TYR A 1 503 ? 28.261 -1.889 32.558 1.00 16.97 503 TYR A CA 1
ATOM 3950 C C . TYR A 1 503 ? 27.228 -2.968 32.275 1.00 23.29 503 TYR A C 1
ATOM 3951 O O . TYR A 1 503 ? 26.950 -3.830 33.123 1.00 16.53 503 TYR A O 1
ATOM 3960 N N . PHE A 1 504 ? 26.678 -2.936 31.065 1.00 11.80 504 PHE A N 1
ATOM 3961 C CA . PHE A 1 504 ? 25.670 -3.915 30.682 1.00 16.85 504 PHE A CA 1
ATOM 3962 C C . PHE A 1 504 ? 26.260 -5.243 30.241 1.00 19.32 504 PHE A C 1
ATOM 3963 O O . PHE A 1 504 ? 25.723 -6.300 30.577 1.00 20.46 504 PHE A O 1
ATOM 3971 N N . GLY A 1 505 ? 27.359 -5.188 29.496 1.00 24.03 505 GLY A N 1
ATOM 3972 C CA . GLY A 1 505 ? 28.060 -6.399 29.115 1.00 15.91 505 GLY A CA 1
ATOM 3973 C C . GLY A 1 505 ? 28.408 -7.268 30.320 1.00 19.63 505 GLY A C 1
ATOM 3974 O O . GLY A 1 505 ? 28.271 -8.485 30.266 1.00 18.18 505 GLY A O 1
ATOM 3975 N N . GLU A 1 506 ? 28.840 -6.642 31.412 1.00 18.21 506 GLU A N 1
ATOM 3976 C CA . GLU A 1 506 ? 29.206 -7.379 32.625 1.00 19.37 506 GLU A CA 1
ATOM 3977 C C . GLU A 1 506 ? 28.014 -8.078 33.267 1.00 28.15 506 GLU A C 1
ATOM 3978 O O . GLU A 1 506 ? 28.184 -9.017 34.045 1.00 26.40 506 GLU A O 1
ATOM 3984 N N . ARG A 1 507 ? 26.808 -7.619 32.945 1.00 16.70 507 ARG A N 1
ATOM 3985 C CA . ARG A 1 507 ? 25.605 -8.133 33.582 1.00 18.13 507 ARG A CA 1
ATOM 3986 C C . ARG A 1 507 ? 24.733 -8.932 32.621 1.00 21.42 507 ARG A C 1
ATOM 3987 O O . ARG A 1 507 ? 23.550 -9.153 32.883 1.00 22.61 507 ARG A O 1
ATOM 3995 N N . LEU A 1 508 ? 25.335 -9.357 31.510 1.00 18.62 508 LEU A N 1
ATOM 3996 C CA . LEU A 1 508 ? 24.679 -10.197 30.507 1.00 14.78 508 LEU A CA 1
ATOM 3997 C C . LEU A 1 508 ? 25.461 -11.487 30.258 1.00 26.99 508 LEU A C 1
ATOM 3998 O O . LEU A 1 508 ? 26.694 -11.487 30.273 1.00 28.12 508 LEU A O 1
ATOM 4003 N N . ASN A 1 509 ? 24.742 -12.582 30.029 1.00 25.82 509 ASN A N 1
ATOM 4004 C CA . ASN A 1 509 ? 25.347 -13.792 29.487 1.00 23.33 509 ASN A CA 1
ATOM 4005 C C . ASN A 1 509 ? 25.746 -13.535 28.045 1.00 17.37 509 ASN A C 1
ATOM 4006 O O . ASN A 1 509 ? 25.062 -12.793 27.349 1.00 18.23 509 ASN A O 1
ATOM 4011 N N . GLY A 1 510 ? 26.840 -14.141 27.599 1.00 21.55 510 GLY A N 1
ATOM 4012 C CA . GLY A 1 510 ? 27.225 -14.077 26.194 1.00 17.30 510 GLY A CA 1
ATOM 4013 C C . GLY A 1 510 ? 28.409 -13.165 25.912 1.00 20.15 510 GLY A C 1
ATOM 4014 O O . GLY A 1 510 ? 28.880 -13.081 24.780 1.00 20.36 510 GLY A O 1
ATOM 4015 N N . TYR A 1 511 ? 28.886 -12.475 26.944 1.00 12.53 511 TYR A N 1
ATOM 4016 C CA . TYR A 1 511 ? 30.009 -11.542 26.814 1.00 21.43 511 TYR A CA 1
ATOM 4017 C C . TYR A 1 511 ? 31.253 -12.047 27.512 1.00 26.71 511 TYR A C 1
ATOM 4018 O O . TYR A 1 511 ? 31.157 -12.745 28.532 1.00 23.76 511 TYR A O 1
ATOM 4027 N N . VAL A 1 512 ? 32.418 -11.660 26.997 1.00 18.44 512 VAL A N 1
ATOM 4028 C CA . VAL A 1 512 ? 33.656 -11.792 27.762 1.00 17.80 512 VAL A CA 1
ATOM 4029 C C . VAL A 1 512 ? 34.391 -10.461 27.738 1.00 19.74 512 VAL A C 1
ATOM 4030 O O . VAL A 1 512 ? 34.142 -9.618 26.888 1.00 17.74 512 VAL A O 1
ATOM 4034 N N . PHE A 1 513 ? 35.278 -10.261 28.698 1.00 15.01 513 PHE A N 1
ATOM 4035 C CA . PHE A 1 513 ? 35.998 -9.008 28.789 1.00 14.48 513 PHE A CA 1
ATOM 4036 C C . PHE A 1 513 ? 37.486 -9.257 28.755 1.00 15.91 513 PHE A C 1
ATOM 4037 O O . PHE A 1 513 ? 37.977 -10.254 29.278 1.00 20.30 513 PHE A O 1
ATOM 4045 N N . THR A 1 514 ? 38.201 -8.341 28.126 1.00 17.67 514 THR A N 1
ATOM 4046 C CA . THR A 1 514 ? 39.640 -8.438 28.041 1.00 15.11 514 THR A CA 1
ATOM 4047 C C . THR A 1 514 ? 40.247 -7.477 29.036 1.00 12.84 514 THR A C 1
ATOM 4048 O O . THR A 1 514 ? 39.550 -6.619 29.595 1.00 19.91 514 THR A O 1
ATOM 4052 N N . THR A 1 515 ? 41.553 -7.604 29.243 1.00 14.25 515 THR A N 1
ATOM 4053 C CA . THR A 1 515 ? 42.272 -6.672 30.094 1.00 18.99 515 THR A CA 1
ATOM 4054 C C . THR A 1 515 ? 43.159 -5.745 29.278 1.00 16.61 515 THR A C 1
ATOM 4055 O O . THR A 1 515 ? 43.464 -4.637 29.712 1.00 14.93 515 THR A O 1
ATOM 4059 N N . HIS A 1 516 ? 43.567 -6.197 28.092 1.00 12.20 516 HIS A N 1
ATOM 4060 C CA . HIS A 1 516 ? 44.567 -5.468 27.311 1.00 22.34 516 HIS A CA 1
ATOM 4061 C C . HIS A 1 516 ? 44.189 -5.184 25.864 1.00 18.67 516 HIS A C 1
ATOM 4062 O O . HIS A 1 516 ? 45.001 -4.629 25.123 1.00 18.59 516 HIS A O 1
ATOM 4069 N N . ALA A 1 517 ? 42.979 -5.554 25.460 1.00 17.30 517 ALA A N 1
ATOM 4070 C CA . ALA A 1 517 ? 42.616 -5.471 24.040 1.00 18.23 517 ALA A CA 1
ATOM 4071 C C . ALA A 1 517 ? 42.101 -4.073 23.667 1.00 9.72 517 ALA A C 1
ATOM 4072 O O . ALA A 1 517 ? 40.922 -3.889 23.331 1.00 15.60 517 ALA A O 1
ATOM 4074 N N . TRP A 1 518 ? 43.010 -3.105 23.739 1.00 14.49 518 TRP A N 1
ATOM 4075 C CA . TRP A 1 518 ? 42.723 -1.701 23.474 1.00 11.26 518 TRP A CA 1
ATOM 4076 C C . TRP A 1 518 ? 42.748 -1.391 21.978 1.00 21.07 518 TRP A C 1
ATOM 4077 O O . TRP A 1 518 ? 43.565 -1.941 21.247 1.00 16.15 518 TRP A O 1
ATOM 4088 N N . VAL A 1 519 ? 41.856 -0.504 21.538 1.00 15.72 519 VAL A N 1
ATOM 4089 C CA . VAL A 1 519 ? 41.811 -0.059 20.146 1.00 15.64 519 VAL A CA 1
ATOM 4090 C C . VAL A 1 519 ? 41.800 1.467 20.129 1.00 13.88 519 VAL A C 1
ATOM 4091 O O . VAL A 1 519 ? 41.091 2.093 20.920 1.00 13.83 519 VAL A O 1
ATOM 4095 N N . GLN A 1 520 ? 42.613 2.071 19.268 1.00 12.00 520 GLN A N 1
ATOM 4096 C CA . GLN A 1 520 ? 42.648 3.521 19.190 1.00 19.52 520 GLN A CA 1
ATOM 4097 C C . GLN A 1 520 ? 41.298 4.037 18.732 1.00 20.05 520 GLN A C 1
ATOM 4098 O O . GLN A 1 520 ? 40.699 3.486 17.813 1.00 18.95 520 GLN A O 1
ATOM 4104 N N . SER A 1 521 ? 40.826 5.104 19.360 1.00 15.77 521 SER A N 1
ATOM 4105 C CA . SER A 1 521 ? 39.522 5.648 19.016 1.00 16.67 521 SER A CA 1
ATOM 4106 C C . SER A 1 521 ? 39.594 7.103 18.583 1.00 17.96 521 SER A C 1
ATOM 4107 O O . SER A 1 521 ? 39.021 7.494 17.576 1.00 24.31 521 SER A O 1
ATOM 4110 N N . TYR A 1 522 ? 40.308 7.895 19.366 1.00 18.16 522 TYR A N 1
ATOM 4111 C CA . TYR A 1 522 ? 40.234 9.338 19.281 1.00 21.63 522 TYR A CA 1
ATOM 4112 C C . TYR A 1 522 ? 41.560 9.892 19.768 1.00 31.38 522 TYR A C 1
ATOM 4113 O O . TYR A 1 522 ? 41.759 10.055 20.972 1.00 30.36 522 TYR A O 1
ATOM 4122 N N . GLY A 1 523 ? 42.479 10.167 18.848 1.00 24.60 523 GLY A N 1
ATOM 4123 C CA . GLY A 1 523 ? 43.815 10.571 19.248 1.00 19.39 523 GLY A CA 1
ATOM 4124 C C . GLY A 1 523 ? 44.466 9.461 20.048 1.00 23.53 523 GLY A C 1
ATOM 4125 O O . GLY A 1 523 ? 44.563 8.332 19.571 1.00 22.71 523 GLY A O 1
ATOM 4126 N N . SER A 1 524 ? 44.907 9.763 21.266 1.00 28.85 524 SER A N 1
ATOM 4127 C CA . SER A 1 524 ? 45.480 8.723 22.117 1.00 23.02 524 SER A CA 1
ATOM 4128 C C . SER A 1 524 ? 44.460 8.191 23.114 1.00 25.70 524 SER A C 1
ATOM 4129 O O . SER A 1 524 ? 44.811 7.448 24.024 1.00 28.14 524 SER A O 1
ATOM 4132 N N . ARG A 1 525 ? 43.195 8.567 22.938 1.00 17.63 525 ARG A N 1
ATOM 4133 C CA . ARG A 1 525 ? 42.133 7.913 23.674 1.00 22.13 525 ARG A CA 1
ATOM 4134 C C . ARG A 1 525 ? 41.838 6.571 23.029 1.00 29.71 525 ARG A C 1
ATOM 4135 O O . ARG A 1 525 ? 41.574 6.492 21.825 1.00 25.52 525 ARG A O 1
ATOM 4143 N N . CYS A 1 526 ? 41.898 5.508 23.826 1.00 19.25 526 CYS A N 1
ATOM 4144 C CA . CYS A 1 526 ? 41.569 4.184 23.314 1.00 16.54 526 CYS A CA 1
ATOM 4145 C C . CYS A 1 526 ? 40.342 3.626 23.993 1.00 25.33 526 CYS A C 1
ATOM 4146 O O . CYS A 1 526 ? 39.934 4.105 25.053 1.00 20.58 526 CYS A O 1
ATOM 4149 N N . VAL A 1 527 ? 39.768 2.600 23.382 1.00 17.69 527 VAL A N 1
ATOM 4150 C CA . VAL A 1 527 ? 38.663 1.863 23.989 1.00 17.36 527 VAL A CA 1
ATOM 4151 C C . VAL A 1 527 ? 38.990 0.379 24.097 1.00 19.11 527 VAL A C 1
ATOM 4152 O O . VAL A 1 527 ? 39.794 -0.164 23.331 1.00 16.13 527 VAL A O 1
ATOM 4156 N N . ARG A 1 528 ? 38.361 -0.279 25.063 1.00 16.61 528 ARG A N 1
ATOM 4157 C CA . ARG A 1 528 ? 38.559 -1.709 25.252 1.00 15.28 528 ARG A CA 1
ATOM 4158 C C . ARG A 1 528 ? 37.202 -2.363 25.159 1.00 19.86 528 ARG A C 1
ATOM 4159 O O . ARG A 1 528 ? 36.563 -2.593 26.178 1.00 21.31 528 ARG A O 1
ATOM 4167 N N . PRO A 1 529 ? 36.732 -2.621 23.930 1.00 14.69 529 PRO A N 1
ATOM 4168 C CA . PRO A 1 529 ? 35.356 -3.109 23.767 1.00 14.00 529 PRO A CA 1
ATOM 4169 C C . PRO A 1 529 ? 35.136 -4.485 24.387 1.00 23.66 529 PRO A C 1
ATOM 4170 O O . PRO A 1 529 ? 36.028 -5.327 24.326 1.00 22.71 529 PRO A O 1
ATOM 4174 N N . PRO A 1 530 ? 33.947 -4.717 24.965 1.00 19.83 530 PRO A N 1
ATOM 4175 C CA . PRO A 1 530 ? 33.559 -6.076 25.356 1.00 20.35 530 PRO A CA 1
ATOM 4176 C C . PRO A 1 530 ? 33.469 -6.954 24.118 1.00 21.26 530 PRO A C 1
ATOM 4177 O O . PRO A 1 530 ? 33.321 -6.426 23.022 1.00 17.93 530 PRO A O 1
ATOM 4181 N N . ILE A 1 531 ? 33.539 -8.265 24.286 1.00 19.44 531 ILE A N 1
ATOM 4182 C CA . ILE A 1 531 ? 33.376 -9.156 23.151 1.00 17.95 531 ILE A CA 1
ATOM 4183 C C . ILE A 1 531 ? 32.144 -10.027 23.325 1.00 16.23 531 ILE A C 1
ATOM 4184 O O . ILE A 1 531 ? 31.988 -10.684 24.348 1.00 17.45 531 ILE A O 1
ATOM 4189 N N . ILE A 1 532 ? 31.271 -10.046 22.324 1.00 12.52 532 ILE A N 1
ATOM 4190 C CA . ILE A 1 532 ? 30.156 -10.985 22.342 1.00 20.32 532 ILE A CA 1
ATOM 4191 C C . ILE A 1 532 ? 30.639 -12.333 21.821 1.00 31.52 532 ILE A C 1
ATOM 4192 O O . ILE A 1 532 ? 31.095 -12.422 20.685 1.00 22.72 532 ILE A O 1
ATOM 4197 N N . VAL A 1 533 ? 30.557 -13.379 22.645 1.00 19.35 533 VAL A N 1
ATOM 4198 C CA . VAL A 1 533 ? 31.056 -14.691 22.224 1.00 24.69 533 VAL A CA 1
ATOM 4199 C C . VAL A 1 533 ? 29.942 -15.702 22.025 1.00 28.18 533 VAL A C 1
ATOM 4200 O O . VAL A 1 533 ? 30.115 -16.710 21.335 1.00 31.28 533 VAL A O 1
ATOM 4204 N N . GLY A 1 534 ? 28.794 -15.435 22.625 1.00 20.39 534 GLY A N 1
ATOM 4205 C CA . GLY A 1 534 ? 27.690 -16.372 22.563 1.00 23.76 534 GLY A CA 1
ATOM 4206 C C . GLY A 1 534 ? 26.311 -15.743 22.592 1.00 22.71 534 GLY A C 1
ATOM 4207 O O . GLY A 1 534 ? 26.159 -14.513 22.545 1.00 19.13 534 GLY A O 1
ATOM 4208 N N . ASP A 1 535 ? 25.299 -16.603 22.645 1.00 18.03 535 ASP A N 1
ATOM 4209 C CA . ASP A 1 535 ? 23.922 -16.162 22.769 1.00 13.01 535 ASP A CA 1
ATOM 4210 C C . ASP A 1 535 ? 23.743 -15.328 24.037 1.00 23.01 535 ASP A C 1
ATOM 4211 O O . ASP A 1 535 ? 24.279 -15.660 25.096 1.00 17.84 535 ASP A O 1
ATOM 4216 N N . ILE A 1 536 ? 22.979 -14.252 23.911 1.00 14.40 536 ILE A N 1
ATOM 4217 C CA . ILE A 1 536 ? 22.852 -13.262 24.972 1.00 18.85 536 ILE A CA 1
ATOM 4218 C C . ILE A 1 536 ? 21.532 -13.426 25.724 1.00 13.44 536 ILE A C 1
ATOM 4219 O O . ILE A 1 536 ? 20.475 -13.595 25.121 1.00 18.49 536 ILE A O 1
ATOM 4224 N N . SER A 1 537 ? 21.617 -13.401 27.048 1.00 20.99 537 SER A N 1
ATOM 4225 C CA . SER A 1 537 ? 20.439 -13.351 27.892 1.00 27.85 537 SER A CA 1
ATOM 4226 C C . SER A 1 537 ? 20.791 -12.610 29.181 1.00 18.73 537 SER A C 1
ATOM 4227 O O . SER A 1 537 ? 21.975 -12.382 29.482 1.00 18.93 537 SER A O 1
ATOM 4230 N N . ARG A 1 538 ? 19.755 -12.234 29.931 1.00 21.92 538 ARG A N 1
ATOM 4231 C CA . ARG A 1 538 ? 19.917 -11.500 31.181 1.00 23.34 538 ARG A CA 1
ATOM 4232 C C . ARG A 1 538 ? 19.634 -12.417 32.368 1.00 29.92 538 ARG A C 1
ATOM 4233 O O . ARG A 1 538 ? 18.494 -12.814 32.567 1.00 19.27 538 ARG A O 1
ATOM 4241 N N . PRO A 1 539 ? 20.668 -12.759 33.154 1.00 20.24 539 PRO A N 1
ATOM 4242 C CA . PRO A 1 539 ? 20.477 -13.704 34.261 1.00 27.32 539 PRO A CA 1
ATOM 4243 C C . PRO A 1 539 ? 19.834 -13.078 35.496 1.00 34.49 539 PRO A C 1
ATOM 4244 O O . PRO A 1 539 ? 19.216 -13.793 36.279 1.00 28.85 539 PRO A O 1
ATOM 4248 N N . ALA A 1 540 ? 19.967 -11.767 35.662 1.00 27.23 540 ALA A N 1
ATOM 4249 C CA . ALA A 1 540 ? 19.455 -11.092 36.857 1.00 22.60 540 ALA A CA 1
ATOM 4250 C C . ALA A 1 540 ? 19.195 -9.620 36.546 1.00 29.41 540 ALA A C 1
ATOM 4251 O O . ALA A 1 540 ? 19.662 -9.128 35.522 1.00 22.60 540 ALA A O 1
ATOM 4253 N N . PRO A 1 541 ? 18.441 -8.912 37.410 1.00 28.91 541 PRO A N 1
ATOM 4254 C CA . PRO A 1 541 ? 18.264 -7.468 37.175 1.00 20.74 541 PRO A CA 1
ATOM 4255 C C . PRO A 1 541 ? 19.602 -6.727 37.085 1.00 21.32 541 PRO A C 1
ATOM 4256 O O . PRO A 1 541 ? 20.496 -6.962 37.893 1.00 22.37 541 PRO A O 1
ATOM 4260 N N . MET A 1 542 ? 19.738 -5.850 36.097 1.00 14.11 542 MET A N 1
ATOM 4261 C CA . MET A 1 542 ? 21.005 -5.176 35.860 1.00 9.61 542 MET A CA 1
ATOM 4262 C C . MET A 1 542 ? 21.105 -3.796 36.495 1.00 19.17 542 MET A C 1
ATOM 4263 O O . MET A 1 542 ? 22.161 -3.425 36.985 1.00 19.75 542 MET A O 1
ATOM 4268 N N . THR A 1 543 ? 20.025 -3.018 36.461 1.00 16.96 543 THR A N 1
ATOM 4269 C CA . THR A 1 543 ? 20.098 -1.644 36.950 1.00 11.51 543 THR A CA 1
ATOM 4270 C C . THR A 1 543 ? 19.051 -1.365 38.030 1.00 15.33 543 THR A C 1
ATOM 4271 O O . THR A 1 543 ? 18.952 -0.248 38.536 1.00 16.45 543 THR A O 1
ATOM 4275 N N . VAL A 1 544 ? 18.269 -2.381 38.359 1.00 16.21 544 VAL A N 1
ATOM 4276 C CA . VAL A 1 544 ? 17.082 -2.180 39.181 1.00 17.73 544 VAL A CA 1
ATOM 4277 C C . VAL A 1 544 ? 17.429 -1.746 40.602 1.00 22.51 544 VAL A C 1
ATOM 4278 O O . VAL A 1 544 ? 16.749 -0.898 41.172 1.00 18.71 544 VAL A O 1
ATOM 4282 N N . LYS A 1 545 ? 18.496 -2.303 41.168 1.00 20.80 545 LYS A N 1
ATOM 4283 C CA . LYS A 1 545 ? 18.836 -2.028 42.563 1.00 24.53 545 LYS A CA 1
ATOM 4284 C C . LYS A 1 545 ? 18.978 -0.531 42.856 1.00 20.58 545 LYS A C 1
ATOM 4285 O O . LYS A 1 545 ? 18.397 -0.017 43.817 1.00 15.84 545 LYS A O 1
ATOM 4291 N N . GLU A 1 546 ? 19.759 0.169 42.040 1.00 14.27 546 GLU A N 1
ATOM 4292 C CA . GLU A 1 546 ? 19.970 1.595 42.261 1.00 20.02 546 GLU A CA 1
ATOM 4293 C C . GLU A 1 546 ? 18.731 2.419 41.884 1.00 17.45 546 GLU A C 1
ATOM 4294 O O . GLU A 1 546 ? 18.414 3.394 42.550 1.00 15.99 546 GLU A O 1
ATOM 4300 N N . SER A 1 547 ? 18.040 2.048 40.810 1.00 12.93 547 SER A N 1
ATOM 4301 C CA . SER A 1 547 ? 16.879 2.837 40.388 1.00 11.27 547 SER A CA 1
ATOM 4302 C C . SER A 1 547 ? 15.734 2.702 41.391 1.00 13.17 547 SER A C 1
ATOM 4303 O O . SER A 1 547 ? 15.039 3.673 41.698 1.00 13.21 547 SER A O 1
ATOM 4306 N N . LYS A 1 548 ? 15.558 1.484 41.884 1.00 15.59 548 LYS A N 1
ATOM 4307 C CA . LYS A 1 548 ? 14.564 1.157 42.909 1.00 17.68 548 LYS A CA 1
ATOM 4308 C C . LYS A 1 548 ? 14.822 1.966 44.179 1.00 12.69 548 LYS A C 1
ATOM 4309 O O . LYS A 1 548 ? 13.911 2.562 44.760 1.00 12.86 548 LYS A O 1
ATOM 4315 N N . TYR A 1 549 ? 16.077 2.003 44.603 1.00 17.60 549 TYR A N 1
ATOM 4316 C CA . TYR A 1 549 ? 16.428 2.792 45.762 1.00 14.34 549 TYR A CA 1
ATOM 4317 C C . TYR A 1 549 ? 16.172 4.279 45.506 1.00 17.66 549 TYR A C 1
ATOM 4318 O O . TYR A 1 549 ? 15.603 4.971 46.348 1.00 14.54 549 TYR A O 1
ATOM 4327 N N . ALA A 1 550 ? 16.585 4.764 44.338 1.00 16.05 550 ALA A N 1
ATOM 4328 C CA . ALA A 1 550 ? 16.370 6.163 43.971 1.00 15.83 550 ALA A CA 1
ATOM 4329 C C . ALA A 1 550 ? 14.882 6.538 44.008 1.00 11.38 550 ALA A C 1
ATOM 4330 O O . ALA A 1 550 ? 14.511 7.581 44.571 1.00 14.83 550 ALA A O 1
ATOM 4332 N N . ALA A 1 551 ? 14.029 5.682 43.446 1.00 14.53 551 ALA A N 1
ATOM 4333 C CA . ALA A 1 551 ? 12.592 5.960 43.444 1.00 12.21 551 ALA A CA 1
ATOM 4334 C C . ALA A 1 551 ? 11.992 5.900 44.846 1.00 14.46 551 ALA A C 1
ATOM 4335 O O . ALA A 1 551 ? 10.995 6.564 45.119 1.00 16.05 551 ALA A O 1
ATOM 4337 N N . SER A 1 552 ? 12.591 5.101 45.728 1.00 12.97 552 SER A N 1
ATOM 4338 C CA . SER A 1 552 ? 12.080 4.952 47.092 1.00 17.37 552 SER A CA 1
ATOM 4339 C C . SER A 1 552 ? 12.249 6.243 47.912 1.00 20.52 552 SER A C 1
ATOM 4340 O O . SER A 1 552 ? 11.583 6.440 48.930 1.00 12.03 552 SER A O 1
ATOM 4343 N N . ILE A 1 553 ? 13.133 7.128 47.470 1.00 13.20 553 ILE A N 1
ATOM 4344 C CA . ILE A 1 553 ? 13.347 8.374 48.204 1.00 11.03 553 ILE A CA 1
ATOM 4345 C C . ILE A 1 553 ? 13.047 9.595 47.349 1.00 16.74 553 ILE A C 1
ATOM 4346 O O . ILE A 1 553 ? 13.393 10.716 47.709 1.00 17.48 553 ILE A O 1
ATOM 4351 N N . SER A 1 554 ? 12.396 9.379 46.213 1.00 16.47 554 SER A N 1
ATOM 4352 C CA . SER A 1 554 ? 12.192 10.462 45.264 1.00 19.23 554 SER A CA 1
ATOM 4353 C C . SER A 1 554 ? 10.771 11.023 45.283 1.00 23.85 554 SER A C 1
ATOM 4354 O O . SER A 1 554 ? 9.810 10.277 45.114 1.00 18.60 554 SER A O 1
ATOM 4357 N N . LYS A 1 555 ? 10.642 12.340 45.440 1.00 18.47 555 LYS A N 1
ATOM 4358 C CA . LYS A 1 555 ? 9.321 12.975 45.426 1.00 16.95 555 LYS A CA 1
ATOM 4359 C C . LYS A 1 555 ? 8.837 13.262 44.013 1.00 15.76 555 LYS A C 1
ATOM 4360 O O . LYS A 1 555 ? 7.693 13.651 43.811 1.00 15.88 555 LYS A O 1
ATOM 4366 N N . LYS A 1 556 ? 9.729 13.083 43.048 1.00 12.20 556 LYS A N 1
ATOM 4367 C CA . LYS A 1 556 ? 9.430 13.305 41.638 1.00 14.27 556 LYS A CA 1
ATOM 4368 C C . LYS A 1 556 ? 9.604 11.989 40.889 1.00 15.17 556 LYS A C 1
ATOM 4369 O O . LYS A 1 556 ? 10.225 11.060 41.417 1.00 12.52 556 LYS A O 1
ATOM 4375 N N . PRO A 1 557 ? 9.039 11.889 39.671 1.00 22.47 557 PRO A N 1
ATOM 4376 C CA . PRO A 1 557 ? 9.314 10.700 38.856 1.00 15.87 557 PRO A CA 1
ATOM 4377 C C . PRO A 1 557 ? 10.810 10.522 38.661 1.00 18.83 557 PRO A C 1
ATOM 4378 O O . PRO A 1 557 ? 11.528 11.502 38.546 1.00 14.33 557 PRO A O 1
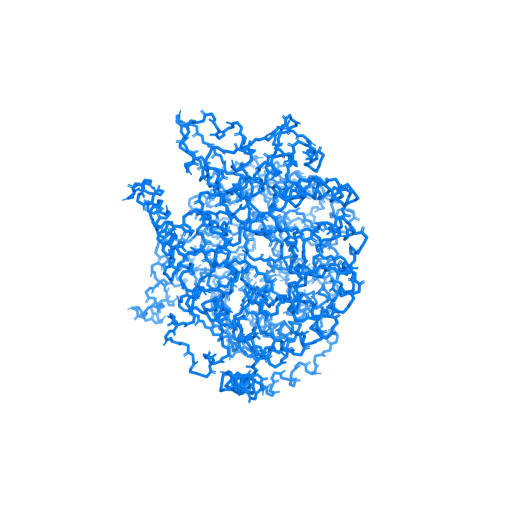ATOM 4382 N N . MET A 1 558 ? 11.265 9.281 38.653 1.00 14.38 558 MET A N 1
ATOM 4383 C CA . MET A 1 558 ? 12.684 8.971 38.578 1.00 16.95 558 MET A CA 1
ATOM 4384 C C . MET A 1 558 ? 12.966 8.252 37.265 1.00 16.90 558 MET A C 1
ATOM 4385 O O . MET A 1 558 ? 12.289 7.276 36.940 1.00 17.61 558 MET A O 1
ATOM 4390 N N . LYS A 1 559 ? 13.951 8.735 36.517 1.00 16.27 559 LYS A N 1
ATOM 4391 C CA . LYS A 1 559 ? 14.349 8.094 35.261 1.00 14.09 559 LYS A CA 1
ATOM 4392 C C . LYS A 1 559 ? 15.127 6.807 35.440 1.00 13.92 559 LYS A C 1
ATOM 4393 O O . LYS A 1 559 ? 16.157 6.800 36.114 1.00 18.51 559 LYS A O 1
ATOM 4399 N N . GLY A 1 560 ? 14.663 5.736 34.807 1.00 9.76 560 GLY A N 1
ATOM 4400 C CA . GLY A 1 560 ? 15.506 4.571 34.583 1.00 11.49 560 GLY A CA 1
ATOM 4401 C C . GLY A 1 560 ? 16.419 4.881 33.405 1.00 15.82 560 GLY A C 1
ATOM 4402 O O . GLY A 1 560 ? 16.069 5.675 32.524 1.00 21.31 560 GLY A O 1
ATOM 4403 N N . MET A 1 561 ? 17.594 4.263 33.381 1.00 15.31 561 MET A N 1
ATOM 4404 C CA . MET A 1 561 ? 18.632 4.633 32.423 1.00 14.45 561 MET A CA 1
ATOM 4405 C C . MET A 1 561 ? 19.276 3.399 31.818 1.00 13.25 561 MET A C 1
ATOM 4406 O O . MET A 1 561 ? 19.976 2.656 32.514 1.00 15.26 561 MET A O 1
ATOM 4411 N N . LEU A 1 562 ? 19.044 3.186 30.524 1.00 15.90 562 LEU A N 1
ATOM 4412 C CA . LEU A 1 562 ? 19.564 2.016 29.829 1.00 8.93 562 LEU A CA 1
ATOM 4413 C C . LEU A 1 562 ? 20.243 2.376 28.510 1.00 14.03 562 LEU A C 1
ATOM 4414 O O . LEU A 1 562 ? 19.899 3.369 27.861 1.00 15.66 562 LEU A O 1
ATOM 4419 N N . THR A 1 563 ? 21.172 1.521 28.107 1.00 10.72 563 THR A N 1
ATOM 4420 C CA . THR A 1 563 ? 21.756 1.574 26.769 1.00 13.45 563 THR A CA 1
ATOM 4421 C C . THR A 1 563 ? 20.992 0.606 25.868 1.00 15.41 563 THR A C 1
ATOM 4422 O O . THR A 1 563 ? 20.713 -0.535 26.260 1.00 18.46 563 THR A O 1
ATOM 4426 N N . GLY A 1 564 ? 20.651 1.058 24.667 1.00 14.12 564 GLY A N 1
ATOM 4427 C CA . GLY A 1 564 ? 19.850 0.254 23.761 1.00 16.58 564 GLY A CA 1
ATOM 4428 C C . GLY A 1 564 ? 20.586 -0.942 23.173 1.00 18.55 564 GLY A C 1
ATOM 4429 O O . GLY A 1 564 ? 21.812 -1.038 23.255 1.00 12.65 564 GLY A O 1
ATOM 4430 N N . PRO A 1 565 ? 19.834 -1.866 22.562 1.00 16.87 565 PRO A N 1
ATOM 4431 C CA . PRO A 1 565 ? 20.409 -3.097 22.009 1.00 20.87 565 PRO A CA 1
ATOM 4432 C C . PRO A 1 565 ? 21.346 -2.842 20.818 1.00 12.49 565 PRO A C 1
ATOM 4433 O O . PRO A 1 565 ? 22.309 -3.573 20.643 1.00 15.32 565 PRO A O 1
ATOM 4437 N N . VAL A 1 566 ? 21.069 -1.830 20.011 1.00 14.64 566 VAL A N 1
ATOM 4438 C CA . VAL A 1 566 ? 21.937 -1.569 18.859 1.00 13.45 566 VAL A CA 1
ATOM 4439 C C . VAL A 1 566 ? 23.320 -1.130 19.326 1.00 18.10 566 VAL A C 1
ATOM 4440 O O . VAL A 1 566 ? 24.343 -1.518 18.760 1.00 19.41 566 VAL A O 1
ATOM 4444 N N . THR A 1 567 ? 23.345 -0.332 20.384 1.00 15.43 567 THR A N 1
ATOM 4445 C CA . THR A 1 567 ? 24.600 0.170 20.918 1.00 19.92 567 THR A CA 1
ATOM 4446 C C . THR A 1 567 ? 25.348 -0.876 21.735 1.00 15.18 567 THR A C 1
ATOM 4447 O O . THR A 1 567 ? 26.559 -0.990 21.615 1.00 20.60 567 THR A O 1
ATOM 4451 N N . CYS A 1 568 ? 24.643 -1.659 22.552 1.00 12.34 568 CYS A N 1
ATOM 4452 C CA . CYS A 1 568 ? 25.300 -2.793 23.220 1.00 13.26 568 CYS A CA 1
ATOM 4453 C C . CYS A 1 568 ? 25.985 -3.718 22.219 1.00 14.00 568 CYS A C 1
ATOM 4454 O O . CYS A 1 568 ? 26.979 -4.360 22.543 1.00 20.28 568 CYS A O 1
ATOM 4457 N N . LEU A 1 569 ? 25.406 -3.803 21.025 1.00 13.30 569 LEU A N 1
ATOM 4458 C CA . LEU A 1 569 ? 25.940 -4.639 19.959 1.00 14.55 569 LEU A CA 1
ATOM 4459 C C . LEU A 1 569 ? 27.121 -3.969 19.261 1.00 24.35 569 LEU A C 1
ATOM 4460 O O . LEU A 1 569 ? 28.206 -4.536 19.168 1.00 16.89 569 LEU A O 1
ATOM 4465 N N . ARG A 1 570 ? 26.910 -2.755 18.771 1.00 20.45 570 ARG A N 1
ATOM 4466 C CA . ARG A 1 570 ? 27.907 -2.114 17.912 1.00 18.78 570 ARG A CA 1
ATOM 4467 C C . ARG A 1 570 ? 29.138 -1.593 18.643 1.00 15.54 570 ARG A C 1
ATOM 4468 O O . ARG A 1 570 ? 30.196 -1.445 18.036 1.00 14.31 570 ARG A O 1
ATOM 4476 N N . TRP A 1 571 ? 29.007 -1.306 19.937 1.00 12.05 571 TRP A N 1
ATOM 4477 C CA . TRP A 1 571 ? 30.156 -0.847 20.711 1.00 14.22 571 TRP A CA 1
ATOM 4478 C C . TRP A 1 571 ? 30.825 -2.017 21.422 1.00 15.36 571 TRP A C 1
ATOM 4479 O O . TRP A 1 571 ? 31.698 -1.830 22.260 1.00 21.16 571 TRP A O 1
ATOM 4490 N N . SER A 1 572 ? 30.421 -3.225 21.048 1.00 15.71 572 SER A N 1
ATOM 4491 C CA . SER A 1 572 ? 31.156 -4.435 21.401 1.00 15.81 572 SER A CA 1
ATOM 4492 C C . SER A 1 572 ? 31.795 -4.987 20.138 1.00 25.64 572 SER A C 1
ATOM 4493 O O . SER A 1 572 ? 31.481 -4.534 19.041 1.00 18.90 572 SER A O 1
ATOM 4496 N N . PHE A 1 573 ? 32.693 -5.953 20.285 1.00 15.81 573 PHE A N 1
ATOM 4497 C CA . PHE A 1 573 ? 33.059 -6.779 19.133 1.00 17.60 573 PHE A CA 1
ATOM 4498 C C . PHE A 1 573 ? 31.963 -7.812 18.949 1.00 22.86 573 PHE A C 1
ATOM 4499 O O . PHE A 1 573 ? 31.774 -8.686 19.787 1.00 19.15 573 PHE A O 1
ATOM 4507 N N . PRO A 1 574 ? 31.212 -7.707 17.852 1.00 14.12 574 PRO A N 1
ATOM 4508 C CA . PRO A 1 574 ? 30.113 -8.656 17.675 1.00 12.58 574 PRO A CA 1
ATOM 4509 C C . PRO A 1 574 ? 30.588 -10.044 17.220 1.00 25.11 574 PRO A C 1
ATOM 4510 O O . PRO A 1 574 ? 31.719 -10.206 16.745 1.00 18.37 574 PRO A O 1
ATOM 4514 N N . ARG A 1 575 ? 29.735 -11.047 17.389 1.00 14.82 575 ARG A N 1
ATOM 4515 C CA . ARG A 1 575 ? 29.976 -12.350 16.777 1.00 19.74 575 ARG A CA 1
ATOM 4516 C C . ARG A 1 575 ? 29.986 -12.212 15.252 1.00 24.48 575 ARG A C 1
ATOM 4517 O O . ARG A 1 575 ? 29.383 -11.282 14.711 1.00 15.18 575 ARG A O 1
ATOM 4525 N N . VAL A 1 576 ? 30.651 -13.137 14.563 1.00 15.67 576 VAL A N 1
ATOM 4526 C CA . VAL A 1 576 ? 30.595 -13.179 13.096 1.00 20.56 576 VAL A CA 1
ATOM 4527 C C . VAL A 1 576 ? 29.968 -14.480 12.605 1.00 22.11 576 VAL A C 1
ATOM 4528 O O . VAL A 1 576 ? 29.782 -14.686 11.401 1.00 19.21 576 VAL A O 1
ATOM 4532 N N . ASP A 1 577 ? 29.624 -15.362 13.536 1.00 18.74 577 ASP A N 1
ATOM 4533 C CA . ASP A 1 577 ? 29.092 -16.669 13.150 1.00 17.82 577 ASP A CA 1
ATOM 4534 C C . ASP A 1 577 ? 27.601 -16.622 12.872 1.00 26.20 577 ASP A C 1
ATOM 4535 O O . ASP A 1 577 ? 27.080 -17.468 12.160 1.00 21.53 577 ASP A O 1
ATOM 4540 N N . VAL A 1 578 ? 26.909 -15.644 13.445 1.00 20.70 578 VAL A N 1
ATOM 4541 C CA . VAL A 1 578 ? 25.505 -15.415 13.116 1.00 14.47 578 VAL A CA 1
ATOM 4542 C C . VAL A 1 578 ? 25.355 -13.949 12.745 1.00 19.83 578 VAL A C 1
ATOM 4543 O O . VAL A 1 578 ? 26.240 -13.152 13.036 1.00 19.84 578 VAL A O 1
ATOM 4547 N N . HIS A 1 579 ? 24.240 -13.604 12.110 1.00 19.52 579 HIS A N 1
ATOM 4548 C CA . HIS A 1 579 ? 23.964 -12.235 11.687 1.00 21.42 579 HIS A CA 1
ATOM 4549 C C . HIS A 1 579 ? 23.798 -11.296 12.879 1.00 24.44 579 HIS A C 1
ATOM 4550 O O . HIS A 1 579 ? 23.321 -11.698 13.948 1.00 15.57 579 HIS A O 1
ATOM 4557 N N . GLN A 1 580 ? 24.194 -10.041 12.700 1.00 20.78 580 GLN A N 1
ATOM 4558 C CA . GLN A 1 580 ? 24.086 -9.069 13.787 1.00 19.63 580 GLN A CA 1
ATOM 4559 C C . GLN A 1 580 ? 22.634 -8.844 14.209 1.00 18.60 580 GLN A C 1
ATOM 4560 O O . GLN A 1 580 ? 22.359 -8.508 15.357 1.00 13.87 580 GLN A O 1
ATOM 4566 N N . SER A 1 581 ? 21.694 -9.051 13.294 1.00 18.32 581 SER A N 1
ATOM 4567 C CA . SER A 1 581 ? 20.282 -8.874 13.641 1.00 15.78 581 SER A CA 1
ATOM 4568 C C . SER A 1 581 ? 19.834 -9.903 14.673 1.00 19.89 581 SER A C 1
ATOM 4569 O O . SER A 1 581 ? 18.951 -9.639 15.483 1.00 15.88 581 SER A O 1
ATOM 4572 N N . VAL A 1 582 ? 20.444 -11.082 14.633 1.00 21.86 582 VAL A N 1
ATOM 4573 C CA . VAL A 1 582 ? 20.141 -12.123 15.600 1.00 14.41 582 VAL A CA 1
ATOM 4574 C C . VAL A 1 582 ? 20.651 -11.704 16.968 1.00 19.92 582 VAL A C 1
ATOM 4575 O O . VAL A 1 582 ? 19.968 -11.858 17.970 1.00 17.76 582 VAL A O 1
ATOM 4579 N N . GLN A 1 583 ? 21.865 -11.164 16.995 1.00 18.14 583 GLN A N 1
ATOM 4580 C CA . GLN A 1 583 ? 22.478 -10.750 18.244 1.00 18.07 583 GLN A CA 1
ATOM 4581 C C . GLN A 1 583 ? 21.691 -9.595 18.852 1.00 16.93 583 GLN A C 1
ATOM 4582 O O . GLN A 1 583 ? 21.459 -9.557 20.066 1.00 14.97 583 GLN A O 1
ATOM 4588 N N . CYS A 1 584 ? 21.267 -8.670 18.000 1.00 15.48 584 CYS A N 1
ATOM 4589 C CA . CYS A 1 584 ? 20.556 -7.480 18.456 1.00 22.13 584 CYS A CA 1
ATOM 4590 C C . CYS A 1 584 ? 19.188 -7.838 19.016 1.00 22.98 584 CYS A C 1
ATOM 4591 O O . CYS A 1 584 ? 18.733 -7.252 20.003 1.00 16.04 584 CYS A O 1
ATOM 4594 N N . GLN A 1 585 ? 18.516 -8.794 18.387 1.00 17.90 585 GLN A N 1
ATOM 4595 C CA . GLN A 1 585 ? 17.250 -9.245 18.944 1.00 17.89 585 GLN A CA 1
ATOM 4596 C C . GLN A 1 585 ? 17.442 -9.883 20.325 1.00 15.22 585 GLN A C 1
ATOM 4597 O O . GLN A 1 585 ? 16.601 -9.698 21.208 1.00 19.75 585 GLN A O 1
ATOM 4603 N N . GLN A 1 586 ? 18.529 -10.635 20.515 1.00 12.71 586 GLN A N 1
ATOM 4604 C CA . GLN A 1 586 ? 18.783 -11.252 21.822 1.00 19.07 586 GLN A CA 1
ATOM 4605 C C . GLN A 1 586 ? 18.979 -10.177 22.875 1.00 18.43 586 GLN A C 1
ATOM 4606 O O . GLN A 1 586 ? 18.448 -10.286 23.976 1.00 13.77 586 GLN A O 1
ATOM 4612 N N . LEU A 1 587 ? 19.753 -9.148 22.536 1.00 16.79 587 LEU A N 1
ATOM 4613 C CA . LEU A 1 587 ? 19.920 -7.977 23.410 1.00 17.92 587 LEU A CA 1
ATOM 4614 C C . LEU A 1 587 ? 18.598 -7.247 23.679 1.00 16.28 587 LEU A C 1
ATOM 4615 O O . LEU A 1 587 ? 18.337 -6.805 24.797 1.00 15.30 587 LEU A O 1
ATOM 4620 N N . ALA A 1 588 ? 17.769 -7.118 22.648 1.00 14.89 588 ALA A N 1
ATOM 4621 C CA . ALA A 1 588 ? 16.509 -6.410 22.795 1.00 15.77 588 ALA A CA 1
ATOM 4622 C C . ALA A 1 588 ? 15.568 -7.134 23.763 1.00 23.75 588 ALA A C 1
ATOM 4623 O O . ALA A 1 588 ? 14.843 -6.493 24.524 1.00 16.81 588 ALA A O 1
ATOM 4625 N N . LEU A 1 589 ? 15.580 -8.464 23.720 1.00 17.62 589 LEU A N 1
ATOM 4626 C CA . LEU A 1 589 ? 14.775 -9.279 24.626 1.00 14.37 589 LEU A CA 1
ATOM 4627 C C . LEU A 1 589 ? 15.288 -9.198 26.059 1.00 15.24 589 LEU A C 1
ATOM 4628 O O . LEU A 1 589 ? 14.506 -9.153 27.013 1.00 18.63 589 LEU A O 1
ATOM 4633 N N . ALA A 1 590 ? 16.607 -9.187 26.219 1.00 13.15 590 ALA A N 1
ATOM 4634 C CA . ALA A 1 590 ? 17.185 -9.055 27.550 1.00 16.97 590 ALA A CA 1
ATOM 4635 C C . ALA A 1 590 ? 16.818 -7.698 28.124 1.00 18.36 590 ALA A C 1
ATOM 4636 O O . ALA A 1 590 ? 16.465 -7.588 29.299 1.00 15.66 590 ALA A O 1
ATOM 4638 N N . LEU A 1 591 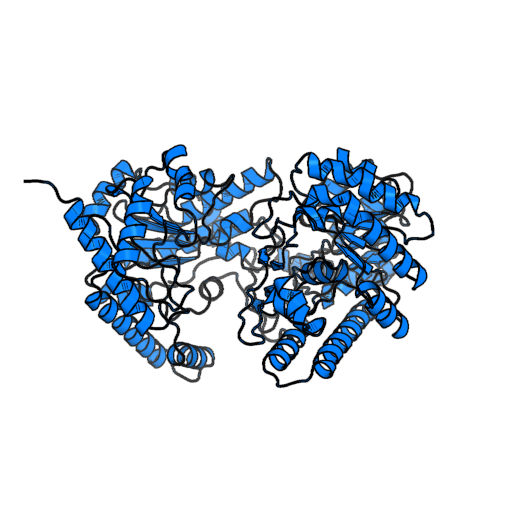? 16.893 -6.667 27.283 1.00 13.62 591 LEU A N 1
ATOM 4639 C CA . LEU A 1 591 ? 16.624 -5.303 27.732 1.00 20.61 591 LEU A CA 1
ATOM 4640 C C . LEU A 1 591 ? 15.124 -5.076 27.931 1.00 21.31 591 LEU A C 1
ATOM 4641 O O . LEU A 1 591 ? 14.718 -4.257 28.770 1.00 15.50 591 LEU A O 1
ATOM 4646 N N . ARG A 1 592 ? 14.301 -5.806 27.175 1.00 15.94 592 ARG A N 1
ATOM 4647 C CA . ARG A 1 592 ? 12.850 -5.744 27.380 1.00 19.77 592 ARG A CA 1
ATOM 4648 C C . ARG A 1 592 ? 12.520 -6.164 28.811 1.00 19.05 592 ARG A C 1
ATOM 4649 O O . ARG A 1 592 ? 11.718 -5.521 29.498 1.00 21.51 592 ARG A O 1
ATOM 4657 N N . ASP A 1 593 ? 13.151 -7.243 29.257 1.00 14.92 593 ASP A N 1
ATOM 4658 C CA . ASP A 1 593 ? 12.958 -7.728 30.616 1.00 19.65 593 ASP A CA 1
ATOM 4659 C C . ASP A 1 593 ? 13.406 -6.690 31.634 1.00 20.33 593 ASP A C 1
ATOM 4660 O O . ASP A 1 593 ? 12.778 -6.521 32.675 1.00 17.10 593 ASP A O 1
ATOM 4665 N N . GLU A 1 594 ? 14.493 -5.990 31.338 1.00 14.98 594 GLU A N 1
ATOM 4666 C CA . GLU A 1 594 ? 15.028 -5.009 32.283 1.00 14.85 594 GLU A CA 1
ATOM 4667 C C . GLU A 1 594 ? 14.080 -3.814 32.402 1.00 15.06 594 GLU A C 1
ATOM 4668 O O . GLU A 1 594 ? 13.829 -3.293 33.502 1.00 17.13 594 GLU A O 1
ATOM 4674 N N . VAL A 1 595 ? 13.553 -3.392 31.259 1.00 19.09 595 VAL A N 1
ATOM 4675 C CA . VAL A 1 595 ? 12.612 -2.283 31.204 1.00 22.26 595 VAL A CA 1
ATOM 4676 C C . VAL A 1 595 ? 11.361 -2.605 32.017 1.00 20.34 595 VAL A C 1
ATOM 4677 O O . VAL A 1 595 ? 10.898 -1.798 32.826 1.00 17.92 595 VAL A O 1
ATOM 4681 N N . VAL A 1 596 ? 10.832 -3.803 31.806 1.00 18.13 596 VAL A N 1
ATOM 4682 C CA . VAL A 1 596 ? 9.628 -4.245 32.493 1.00 27.47 596 VAL A CA 1
ATOM 4683 C C . VAL A 1 596 ? 9.893 -4.359 33.984 1.00 29.21 596 VAL A C 1
ATOM 4684 O O . VAL A 1 596 ? 9.030 -4.026 34.809 1.00 25.28 596 VAL A O 1
ATOM 4688 N N . ASP A 1 597 ? 11.098 -4.813 34.324 1.00 18.21 597 ASP A N 1
ATOM 4689 C CA . ASP A 1 597 ? 11.539 -4.887 35.721 1.00 13.53 597 ASP A CA 1
ATOM 4690 C C . ASP A 1 597 ? 11.644 -3.519 36.386 1.00 27.22 597 ASP A C 1
ATOM 4691 O O . ASP A 1 597 ? 11.275 -3.361 37.543 1.00 18.38 597 ASP A O 1
ATOM 4696 N N . LEU A 1 598 ? 12.164 -2.530 35.665 1.00 14.30 598 LEU A N 1
ATOM 4697 C CA . LEU A 1 598 ? 12.206 -1.167 36.200 1.00 16.38 598 LEU A CA 1
ATOM 4698 C C . LEU A 1 598 ? 10.787 -0.661 36.459 1.00 22.63 598 LEU A C 1
ATOM 4699 O O . LEU A 1 598 ? 10.494 -0.110 37.525 1.00 17.20 598 LEU A O 1
ATOM 4704 N N . GLU A 1 599 ? 9.904 -0.872 35.488 1.00 14.17 599 GLU A N 1
ATOM 4705 C CA . GLU A 1 599 ? 8.516 -0.443 35.627 1.00 18.88 599 GLU A CA 1
ATOM 4706 C C . GLU A 1 599 ? 7.839 -1.084 36.838 1.00 22.22 599 GLU A C 1
ATOM 4707 O O . GLU A 1 599 ? 7.055 -0.433 37.533 1.00 26.75 599 GLU A O 1
ATOM 4713 N N . LYS A 1 600 ? 8.151 -2.355 37.085 1.00 17.87 600 LYS A N 1
ATOM 4714 C CA . LYS A 1 600 ? 7.615 -3.094 38.236 1.00 18.46 600 LYS A CA 1
ATOM 4715 C C . LYS A 1 600 ? 8.134 -2.568 39.569 1.00 17.47 600 LYS A C 1
ATOM 4716 O O . LYS A 1 600 ? 7.536 -2.815 40.610 1.00 41.25 600 LYS A O 1
ATOM 4722 N N . ASN A 1 601 ? 9.252 -1.854 39.542 1.00 18.91 601 ASN A N 1
ATOM 4723 C CA . ASN A 1 601 ? 9.885 -1.415 40.778 1.00 15.57 601 ASN A CA 1
ATOM 4724 C C . ASN A 1 601 ? 9.778 0.088 41.036 1.00 22.29 601 ASN A C 1
ATOM 4725 O O . ASN A 1 601 ? 10.613 0.675 41.728 1.00 19.74 601 ASN A O 1
ATOM 4730 N N . GLY A 1 602 ? 8.761 0.721 40.465 1.00 19.18 602 GLY A N 1
ATOM 4731 C CA . GLY A 1 602 ? 8.453 2.097 40.814 1.00 21.08 602 GLY A CA 1
ATOM 4732 C C . GLY A 1 602 ? 8.969 3.135 39.846 1.00 19.09 602 GLY A C 1
ATOM 4733 O O . GLY A 1 602 ? 8.854 4.336 40.100 1.00 17.01 602 GLY A O 1
ATOM 4734 N N . ILE A 1 603 ? 9.517 2.669 38.723 1.00 18.08 603 ILE A N 1
ATOM 4735 C CA . ILE A 1 603 ? 10.123 3.539 37.721 1.00 14.56 603 ILE A CA 1
ATOM 4736 C C . ILE A 1 603 ? 9.213 3.635 36.486 1.00 19.72 603 ILE A C 1
ATOM 4737 O O . ILE A 1 603 ? 8.920 2.620 35.865 1.00 24.53 603 ILE A O 1
ATOM 4742 N N . TYR A 1 604 ? 8.751 4.831 36.132 1.00 13.64 604 TYR A N 1
ATOM 4743 C CA . TYR A 1 604 ? 7.789 4.915 35.029 1.00 15.39 604 TYR A CA 1
ATOM 4744 C C . TYR A 1 604 ? 8.225 5.974 34.013 1.00 26.98 604 TYR A C 1
ATOM 4745 O O . TYR A 1 604 ? 7.451 6.423 33.182 1.00 19.08 604 TYR A O 1
ATOM 4754 N N . VAL A 1 605 ? 9.491 6.357 34.094 1.00 14.71 605 VAL A N 1
ATOM 4755 C CA . VAL A 1 605 ? 10.148 7.104 33.029 1.00 20.24 605 VAL A CA 1
ATOM 4756 C C . VAL A 1 605 ? 11.434 6.337 32.755 1.00 23.38 605 VAL A C 1
ATOM 4757 O O . VAL A 1 605 ? 12.270 6.186 33.638 1.00 18.78 605 VAL A O 1
ATOM 4761 N N . ILE A 1 606 ? 11.571 5.812 31.546 1.00 15.12 606 ILE A N 1
ATOM 4762 C CA . ILE A 1 606 ? 12.716 4.964 31.228 1.00 14.53 606 ILE A CA 1
ATOM 4763 C C . ILE A 1 606 ? 13.421 5.472 29.982 1.00 15.73 606 ILE A C 1
ATOM 4764 O O . ILE A 1 606 ? 12.835 5.520 28.903 1.00 13.22 606 ILE A O 1
ATOM 4769 N N . GLN A 1 607 ? 14.667 5.887 30.153 1.00 14.48 607 GLN A N 1
ATOM 4770 C CA . GLN A 1 607 ? 15.435 6.418 29.043 1.00 16.31 607 GLN A CA 1
ATOM 4771 C C . GLN A 1 607 ? 16.308 5.326 28.440 1.00 17.04 607 GLN A C 1
ATOM 4772 O O . GLN A 1 607 ? 17.094 4.670 29.139 1.00 16.43 607 GLN A O 1
ATOM 4778 N N . VAL A 1 608 ? 16.154 5.121 27.139 1.00 13.14 608 VAL A N 1
ATOM 4779 C CA . VAL A 1 608 ? 16.907 4.082 26.451 1.00 10.35 608 VAL A CA 1
ATOM 4780 C C . VAL A 1 608 ? 17.667 4.742 25.313 1.00 19.90 608 VAL A C 1
ATOM 4781 O O . VAL A 1 608 ? 17.076 5.228 24.351 1.00 16.18 608 VAL A O 1
ATOM 4785 N N . ASP A 1 609 ? 18.985 4.759 25.435 1.00 14.61 609 ASP A N 1
ATOM 4786 C CA . ASP A 1 609 ? 19.808 5.564 24.549 1.00 11.41 609 ASP A CA 1
ATOM 4787 C C . ASP A 1 609 ? 20.539 4.712 23.536 1.00 16.43 609 ASP A C 1
ATOM 4788 O O . ASP A 1 609 ? 21.101 3.677 23.887 1.00 14.86 609 ASP A O 1
ATOM 4793 N N . GLU A 1 610 ? 20.564 5.176 22.290 1.00 17.38 610 GLU A N 1
ATOM 4794 C CA . GLU A 1 610 ? 21.212 4.430 21.211 1.00 17.65 610 GLU A CA 1
ATOM 4795 C C . GLU A 1 610 ? 22.242 5.244 20.436 1.00 18.37 610 GLU A C 1
ATOM 4796 O O . GLU A 1 610 ? 22.049 5.512 19.245 1.00 19.45 610 GLU A O 1
ATOM 4802 N N . PRO A 1 611 ? 23.354 5.602 21.090 1.00 15.10 611 PRO A N 1
ATOM 4803 C CA . PRO A 1 611 ? 24.310 6.503 20.437 1.00 19.49 611 PRO A CA 1
ATOM 4804 C C . PRO A 1 611 ? 25.002 5.877 19.226 1.00 43.43 611 PRO A C 1
ATOM 4805 O O . PRO A 1 611 ? 25.678 6.587 18.487 1.00 27.73 611 PRO A O 1
ATOM 4809 N N . ALA A 1 612 ? 24.836 4.575 19.023 1.00 22.06 612 ALA A N 1
ATOM 4810 C CA . ALA A 1 612 ? 25.506 3.901 17.907 1.00 26.14 612 ALA A CA 1
ATOM 4811 C C . ALA A 1 612 ? 24.582 3.642 16.717 1.00 30.61 612 ALA A C 1
ATOM 4812 O O . ALA A 1 612 ? 25.015 3.098 15.696 1.00 23.68 612 ALA A O 1
ATOM 4814 N N . LEU A 1 613 ? 23.319 4.039 16.848 1.00 21.00 613 LEU A N 1
ATOM 4815 C CA . LEU A 1 613 ? 22.315 3.762 15.831 1.00 22.39 613 LEU A CA 1
ATOM 4816 C C . LEU A 1 613 ? 22.737 4.304 14.466 1.00 33.12 613 LEU A C 1
ATOM 4817 O O . LEU A 1 613 ? 22.720 3.588 13.465 1.00 24.78 613 LEU A O 1
ATOM 4822 N N . ARG A 1 614 ? 23.135 5.566 14.441 1.00 25.91 614 ARG A N 1
ATOM 4823 C CA . ARG A 1 614 ? 23.528 6.213 13.202 1.00 32.76 614 ARG A CA 1
ATOM 4824 C C . ARG A 1 614 ? 24.861 5.677 12.682 1.00 30.41 614 ARG A C 1
ATOM 4825 O O . ARG A 1 614 ? 25.026 5.484 11.472 1.00 25.27 614 ARG A O 1
ATOM 4833 N N . GLU A 1 615 ? 25.798 5.432 13.595 1.00 23.94 615 GLU A N 1
ATOM 4834 C CA . GLU A 1 615 ? 27.126 4.904 13.252 1.00 25.04 615 GLU A CA 1
ATOM 4835 C C . GLU A 1 615 ? 27.082 3.623 12.424 1.00 33.41 615 GLU A C 1
ATOM 4836 O O . GLU A 1 615 ? 27.940 3.396 11.569 1.00 30.62 615 GLU A O 1
ATOM 4842 N N . GLY A 1 616 ? 26.098 2.776 12.696 1.00 26.50 616 GLY A N 1
ATOM 4843 C CA . GLY A 1 616 ? 26.004 1.485 12.028 1.00 22.72 616 GLY A CA 1
ATOM 4844 C C . GLY A 1 616 ? 25.350 1.485 10.661 1.00 24.38 616 GLY A C 1
ATOM 4845 O O . GLY A 1 616 ? 25.227 0.440 10.033 1.00 19.41 616 GLY A O 1
ATOM 4846 N N . LEU A 1 617 ? 24.916 2.649 10.198 1.00 17.33 617 LEU A N 1
ATOM 4847 C CA . LEU A 1 617 ? 24.258 2.737 8.901 1.00 17.78 617 LEU A CA 1
ATOM 4848 C C . LEU A 1 617 ? 25.183 2.222 7.800 1.00 17.86 617 LEU A C 1
ATOM 4849 O O . LEU A 1 617 ? 26.332 2.655 7.714 1.00 22.65 617 LEU A O 1
ATOM 4854 N N . PRO A 1 618 ? 24.704 1.262 6.995 1.00 19.62 618 PRO A N 1
ATOM 4855 C CA . PRO A 1 618 ? 25.463 0.864 5.806 1.00 15.89 618 PRO A CA 1
ATOM 4856 C C . PRO A 1 618 ? 25.812 2.091 4.968 1.00 18.21 618 PRO A C 1
ATOM 4857 O O . PRO A 1 618 ? 25.000 3.020 4.874 1.00 14.21 618 PRO A O 1
ATOM 4861 N N . LEU A 1 619 ? 27.004 2.079 4.373 1.00 16.38 619 LEU A N 1
ATOM 4862 C CA . LEU A 1 619 ? 27.639 3.282 3.849 1.00 15.40 619 LEU A CA 1
ATOM 4863 C C . LEU A 1 619 ? 27.066 3.799 2.516 1.00 14.68 619 LEU A C 1
ATOM 4864 O O . LEU A 1 619 ? 27.383 4.903 2.09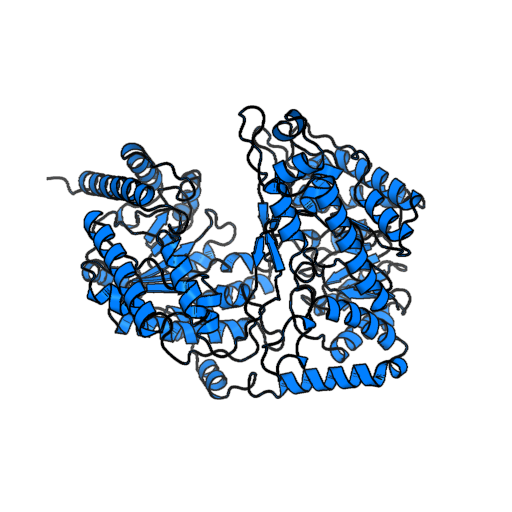0 1.00 18.19 619 LEU A O 1
ATOM 4869 N N . ARG A 1 620 ? 26.208 3.016 1.889 1.00 13.82 620 ARG A N 1
ATOM 4870 C CA . ARG A 1 620 ? 25.512 3.466 0.681 1.00 14.12 620 ARG A CA 1
ATOM 4871 C C . ARG A 1 620 ? 24.046 3.067 0.754 1.00 22.74 620 ARG A C 1
ATOM 4872 O O . ARG A 1 620 ? 23.690 2.120 1.454 1.00 20.57 620 ARG A O 1
ATOM 4880 N N . LYS A 1 621 ? 23.200 3.789 0.029 1.00 21.12 621 LYS A N 1
ATOM 4881 C CA . LYS A 1 621 ? 21.775 3.513 0.033 1.00 14.04 621 LYS A CA 1
ATOM 4882 C C . LYS A 1 621 ? 21.474 2.198 -0.663 1.00 18.70 621 LYS A C 1
ATOM 4883 O O . LYS A 1 621 ? 22.288 1.687 -1.444 1.00 20.71 621 LYS A O 1
ATOM 4889 N N . GLY A 1 622 ? 20.299 1.648 -0.378 1.00 20.34 622 GLY A N 1
ATOM 4890 C CA . GLY A 1 622 ? 19.864 0.419 -1.023 1.00 19.77 622 GLY A CA 1
ATOM 4891 C C . GLY A 1 622 ? 19.299 -0.601 -0.065 1.00 26.26 622 GLY A C 1
ATOM 4892 O O . GLY A 1 622 ? 18.998 -0.283 1.091 1.00 20.25 622 GLY A O 1
ATOM 4893 N N . GLN A 1 623 ? 19.166 -1.838 -0.537 1.00 18.84 623 GLN A N 1
ATOM 4894 C CA . GLN A 1 623 ? 18.449 -2.860 0.222 1.00 28.45 623 GLN A CA 1
ATOM 4895 C C . GLN A 1 623 ? 19.161 -3.191 1.531 1.00 33.40 623 GLN A C 1
ATOM 4896 O O . GLN A 1 623 ? 18.516 -3.486 2.533 1.00 27.71 623 GLN A O 1
ATOM 4902 N N . GLU A 1 624 ? 20.486 -3.119 1.533 1.00 25.16 624 GLU A N 1
ATOM 4903 C CA . GLU A 1 624 ? 21.240 -3.384 2.752 1.00 22.62 624 GLU A CA 1
ATOM 4904 C C . GLU A 1 624 ? 21.013 -2.301 3.817 1.00 23.78 624 GLU A C 1
ATOM 4905 O O . GLU A 1 624 ? 20.800 -2.618 4.990 1.00 22.23 624 GLU A O 1
ATOM 4911 N N . ARG A 1 625 ? 21.040 -1.028 3.416 1.00 17.84 625 ARG A N 1
ATOM 4912 C CA . ARG A 1 625 ? 20.822 0.050 4.375 1.00 25.03 625 ARG A CA 1
ATOM 4913 C C . ARG A 1 625 ? 19.419 -0.060 4.960 1.00 17.65 625 ARG A C 1
ATOM 4914 O O . ARG A 1 625 ? 19.233 0.075 6.171 1.00 15.43 625 ARG A O 1
ATOM 4922 N N . GLU A 1 626 ? 18.442 -0.310 4.091 1.00 21.09 626 GLU A N 1
ATOM 4923 C CA . GLU A 1 626 ? 17.058 -0.488 4.521 1.00 24.33 626 GLU A CA 1
ATOM 4924 C C . GLU A 1 626 ? 16.895 -1.677 5.469 1.00 24.21 626 GLU A C 1
ATOM 4925 O O . GLU A 1 626 ? 16.123 -1.610 6.433 1.00 24.16 626 GLU A O 1
ATOM 4931 N N . ALA A 1 627 ? 17.622 -2.759 5.201 1.00 17.34 627 ALA A N 1
ATOM 4932 C CA . ALA A 1 627 ? 17.593 -3.938 6.074 1.00 23.86 627 ALA A CA 1
ATOM 4933 C C . ALA A 1 627 ? 18.093 -3.594 7.474 1.00 28.37 627 ALA A C 1
ATOM 4934 O O . ALA A 1 627 ? 17.468 -3.958 8.471 1.00 22.74 627 ALA A O 1
ATOM 4936 N N . TYR A 1 628 ? 19.222 -2.894 7.543 1.00 21.60 628 TYR A N 1
ATOM 4937 C CA . TYR A 1 628 ? 19.787 -2.489 8.832 1.00 20.59 628 TYR A CA 1
ATOM 4938 C C . TYR A 1 628 ? 18.818 -1.655 9.643 1.00 19.46 628 TYR A C 1
ATOM 4939 O O . TYR A 1 628 ? 18.601 -1.918 10.825 1.00 20.83 628 TYR A O 1
ATOM 4948 N N . LEU A 1 629 ? 18.265 -0.625 9.013 1.00 23.99 629 LEU A N 1
ATOM 4949 C CA . LEU A 1 629 ? 17.360 0.273 9.717 1.00 19.85 629 LEU A CA 1
ATOM 4950 C C . LEU A 1 629 ? 16.170 -0.501 10.254 1.00 36.02 629 LEU A C 1
ATOM 4951 O O . LEU A 1 629 ? 15.691 -0.223 11.349 1.00 25.87 629 LEU A O 1
ATOM 4956 N N . LYS A 1 630 ? 15.709 -1.485 9.488 1.00 27.55 630 LYS A N 1
ATOM 4957 C CA . LYS A 1 630 ? 14.577 -2.295 9.918 1.00 20.86 630 LYS A CA 1
ATOM 4958 C C . LYS A 1 630 ? 14.861 -3.050 11.220 1.00 16.48 630 LYS A C 1
ATOM 4959 O O . LYS A 1 630 ? 14.077 -2.959 12.161 1.00 22.59 630 LYS A O 1
ATOM 4965 N N . TRP A 1 631 ? 15.967 -3.784 11.296 1.00 17.30 631 TRP A N 1
ATOM 4966 C CA . TRP A 1 631 ? 16.195 -4.568 12.503 1.00 19.08 631 TRP A CA 1
ATOM 4967 C C . TRP A 1 631 ? 16.755 -3.719 13.640 1.00 19.44 631 TRP A C 1
ATOM 4968 O O . TRP A 1 631 ? 16.558 -4.055 14.808 1.00 20.24 631 TRP A O 1
ATOM 4979 N N . ALA A 1 632 ? 17.433 -2.619 13.315 1.00 18.75 632 ALA A N 1
ATOM 4980 C CA . ALA A 1 632 ? 17.925 -1.713 14.354 1.00 20.57 632 ALA A CA 1
ATOM 4981 C C . ALA A 1 632 ? 16.751 -1.032 15.068 1.00 17.31 632 ALA A C 1
ATOM 4982 O O . ALA A 1 632 ? 16.680 -0.994 16.306 1.00 17.22 632 ALA A O 1
ATOM 4984 N N . VAL A 1 633 ? 15.814 -0.526 14.274 1.00 18.35 633 VAL A N 1
ATOM 4985 C CA . VAL A 1 633 ? 14.600 0.086 14.799 1.00 18.06 633 VAL A CA 1
ATOM 4986 C C . VAL A 1 633 ? 13.734 -0.928 15.531 1.00 15.50 633 VAL A C 1
ATOM 4987 O O . VAL A 1 633 ? 13.296 -0.675 16.659 1.00 15.08 633 VAL A O 1
ATOM 4991 N N . ASP A 1 634 ? 13.485 -2.072 14.887 1.00 19.84 634 ASP A N 1
ATOM 4992 C CA . ASP A 1 634 ? 12.706 -3.149 15.502 1.00 23.90 634 ASP A CA 1
ATOM 4993 C C . ASP A 1 634 ? 13.274 -3.586 16.843 1.00 19.91 634 ASP A C 1
ATOM 4994 O O . ASP A 1 634 ? 12.520 -3.905 17.759 1.00 17.59 634 ASP A O 1
ATOM 4999 N N . SER A 1 635 ? 14.598 -3.638 16.945 1.00 14.57 635 SER A N 1
ATOM 5000 C CA . SER A 1 635 ? 15.237 -4.033 18.197 1.00 15.84 635 SER A CA 1
ATOM 5001 C C . SER A 1 635 ? 14.951 -3.029 19.312 1.00 17.69 635 SER A C 1
ATOM 5002 O O . SER A 1 635 ? 14.664 -3.423 20.443 1.00 16.28 635 SER A O 1
ATOM 5005 N N . PHE A 1 636 ? 15.038 -1.737 19.003 1.00 14.91 636 PHE A N 1
ATOM 5006 C CA . PHE A 1 636 ? 14.741 -0.709 19.992 1.00 20.56 636 PHE A CA 1
ATOM 5007 C C . PHE A 1 636 ? 13.294 -0.830 20.428 1.00 23.54 636 PHE A C 1
ATOM 5008 O O . PHE A 1 636 ? 12.983 -0.793 21.621 1.00 13.66 636 PHE A O 1
ATOM 5016 N N . LYS A 1 637 ? 12.406 -0.965 19.450 1.00 13.07 637 LYS A N 1
ATOM 5017 C CA . LYS A 1 637 ? 10.976 -1.124 19.731 1.00 12.77 637 LYS A CA 1
ATOM 5018 C C . LYS A 1 637 ? 10.678 -2.358 20.574 1.00 16.53 637 LYS A C 1
ATOM 5019 O O . LYS A 1 637 ? 9.880 -2.288 21.506 1.00 18.94 637 LYS A O 1
ATOM 5025 N N . LEU A 1 638 ? 11.311 -3.482 20.246 1.00 13.16 638 LEU A N 1
ATOM 5026 C CA . LEU A 1 638 ? 11.096 -4.718 20.995 1.00 13.21 638 LEU A CA 1
ATOM 5027 C C . LEU A 1 638 ? 11.547 -4.544 22.447 1.00 13.13 638 LEU A C 1
ATOM 5028 O O . LEU A 1 638 ? 10.938 -5.083 23.364 1.00 17.88 638 LEU A O 1
ATOM 5033 N N . ALA A 1 639 ? 12.609 -3.772 22.648 1.00 15.35 639 ALA A N 1
ATOM 5034 C CA . ALA A 1 639 ? 13.132 -3.529 23.987 1.00 16.18 639 ALA A CA 1
ATOM 5035 C C . ALA A 1 639 ? 12.204 -2.643 24.822 1.00 20.81 639 ALA A C 1
ATOM 5036 O O . ALA A 1 639 ? 12.164 -2.755 26.039 1.00 15.52 639 ALA A O 1
ATOM 5038 N N . THR A 1 640 ? 11.473 -1.753 24.167 1.00 15.47 640 THR A N 1
ATOM 5039 C CA . THR A 1 640 ? 10.739 -0.716 24.887 1.00 18.42 640 THR A CA 1
ATOM 5040 C C . THR A 1 640 ? 9.210 -0.827 24.819 1.00 16.15 640 THR A C 1
ATOM 5041 O O . THR A 1 640 ? 8.515 -0.086 25.506 1.00 17.76 640 THR A O 1
ATOM 5045 N N . ALA A 1 641 ? 8.693 -1.740 24.001 1.00 22.64 641 ALA A N 1
ATOM 5046 C CA . ALA A 1 641 ? 7.252 -1.788 23.748 1.00 30.95 641 ALA A CA 1
ATOM 5047 C C . ALA A 1 641 ? 6.454 -2.474 24.854 1.00 31.74 641 ALA A C 1
ATOM 5048 O O . ALA A 1 641 ? 5.224 -2.423 24.844 1.00 28.37 641 ALA A O 1
ATOM 5050 N N . GLY A 1 642 ? 7.142 -3.111 25.800 1.00 21.88 642 GLY A N 1
ATOM 5051 C CA . GLY A 1 642 ? 6.466 -3.898 26.821 1.00 31.36 642 GLY A CA 1
ATOM 5052 C C . GLY A 1 642 ? 5.865 -3.106 27.967 1.00 23.00 642 GLY A C 1
ATOM 5053 O O . GLY A 1 642 ? 5.300 -3.682 28.901 1.00 29.73 642 GLY A O 1
ATOM 5054 N N . VAL A 1 643 ? 5.975 -1.785 27.909 1.00 20.67 643 VAL A N 1
ATOM 5055 C CA . VAL A 1 643 ? 5.551 -0.945 29.033 1.00 22.72 643 VAL A CA 1
ATOM 5056 C C . VAL A 1 643 ? 4.081 -0.554 28.976 1.00 17.66 643 VAL A C 1
ATOM 5057 O O . VAL A 1 643 ? 3.438 -0.673 27.937 1.00 22.70 643 VAL A O 1
ATOM 5061 N N . GLU A 1 644 ? 3.558 -0.080 30.107 1.00 17.92 644 GLU A N 1
ATOM 5062 C CA . GLU A 1 644 ? 2.194 0.434 30.173 1.00 23.38 644 GLU A CA 1
ATOM 5063 C C . GLU A 1 644 ? 2.091 1.766 29.450 1.00 31.20 644 GLU A C 1
ATOM 5064 O O . GLU A 1 644 ? 3.091 2.467 29.284 1.00 20.42 644 GLU A O 1
ATOM 5070 N N . ASN A 1 645 ? 0.879 2.127 29.039 1.00 26.12 645 ASN A N 1
ATOM 5071 C CA . ASN A 1 645 ? 0.656 3.406 28.368 1.00 25.06 645 ASN A CA 1
ATOM 5072 C C . ASN A 1 645 ? 1.087 4.601 29.212 1.00 24.58 645 ASN A C 1
ATOM 5073 O O . ASN A 1 645 ? 1.513 5.627 28.684 1.00 27.75 645 ASN A O 1
ATOM 5078 N N . SER A 1 646 ? 0.992 4.463 30.529 1.00 22.06 646 SER A N 1
ATOM 5079 C CA . SER A 1 646 ? 1.276 5.581 31.422 1.00 17.84 646 SER A CA 1
ATOM 5080 C C . SER A 1 646 ? 2.771 5.710 31.718 1.00 22.64 646 SER A C 1
ATOM 5081 O O . SER A 1 646 ? 3.196 6.633 32.411 1.00 29.39 646 SER A O 1
ATOM 5084 N N . THR A 1 647 ? 3.560 4.782 31.187 1.00 22.03 647 THR A N 1
ATOM 5085 C CA . THR A 1 647 ? 5.019 4.827 31.322 1.00 16.07 647 THR A CA 1
ATOM 5086 C C . THR A 1 647 ? 5.618 5.590 30.148 1.00 16.13 647 THR A C 1
ATOM 5087 O O . THR A 1 647 ? 5.229 5.338 29.026 1.00 18.00 647 THR A O 1
ATOM 5091 N N . GLN A 1 648 ? 6.537 6.529 30.389 1.00 16.21 648 GLN A N 1
ATOM 5092 C CA . GLN A 1 648 ? 7.194 7.200 29.257 1.00 14.54 648 GLN A CA 1
ATOM 5093 C C . GLN A 1 648 ? 8.535 6.583 28.891 1.00 17.61 648 GLN A C 1
ATOM 5094 O O . GLN A 1 648 ? 9.354 6.285 29.757 1.00 17.31 648 GLN A O 1
ATOM 5100 N N . ILE A 1 649 ? 8.740 6.421 27.589 1.00 14.68 649 ILE A N 1
ATOM 5101 C CA . ILE A 1 649 ? 10.007 6.005 27.014 1.00 12.73 649 ILE A CA 1
ATOM 5102 C C . ILE A 1 649 ? 10.711 7.251 26.489 1.00 14.80 649 ILE A C 1
ATOM 5103 O O . ILE A 1 649 ? 10.155 7.982 25.666 1.00 12.93 649 ILE A O 1
ATOM 5108 N N . HIS A 1 650 ? 11.918 7.499 26.985 1.00 10.90 650 HIS A N 1
ATOM 5109 C CA . HIS A 1 650 ? 12.735 8.623 26.532 1.00 13.79 650 HIS A CA 1
ATOM 5110 C C . HIS A 1 650 ? 13.939 8.099 25.768 1.00 9.69 650 HIS A C 1
ATOM 5111 O O . HIS A 1 650 ? 14.364 6.961 25.963 1.00 15.29 650 HIS A O 1
ATOM 5118 N N . SER A 1 651 ? 14.495 8.930 24.902 1.00 10.52 651 SER A N 1
ATOM 5119 C CA . SER A 1 651 ? 15.735 8.577 24.244 1.00 13.08 651 SER A CA 1
ATOM 5120 C C . SER A 1 651 ? 16.533 9.836 23.963 1.00 15.39 651 SER A C 1
ATOM 5121 O O . SER A 1 651 ? 15.995 10.840 23.494 1.00 15.23 651 SER A O 1
ATOM 5124 N N . HIS A 1 652 ? 17.823 9.773 24.270 1.00 12.10 652 HIS A N 1
ATOM 5125 C CA . HIS A 1 652 ? 18.728 10.904 24.066 1.00 15.95 652 HIS A CA 1
ATOM 5126 C C . HIS A 1 652 ? 19.553 10.715 22.800 1.00 21.44 652 HIS A C 1
ATOM 5127 O O . HIS A 1 652 ? 20.115 9.640 22.582 1.00 18.39 652 HIS A O 1
ATOM 5134 N N . PHE A 1 653 ? 19.639 11.761 21.985 1.00 18.70 653 PHE A N 1
ATOM 5135 C CA . PHE A 1 653 ? 20.483 11.737 20.794 1.00 22.53 653 PHE A CA 1
ATOM 5136 C C . PHE A 1 653 ? 21.617 12.737 20.881 1.00 25.32 653 PHE A C 1
ATOM 5137 O O . PHE A 1 653 ? 21.413 13.925 21.134 1.00 22.38 653 PHE A O 1
ATOM 5145 N N . CYS A 1 654 ? 22.817 12.228 20.658 1.00 21.85 654 CYS A N 1
ATOM 5146 C CA . CYS A 1 654 ? 24.045 12.990 20.811 1.00 33.72 654 CYS A CA 1
ATOM 5147 C C . CYS A 1 654 ? 24.454 13.768 19.559 1.00 27.50 654 CYS A C 1
ATOM 5148 O O . CYS A 1 654 ? 25.627 14.078 19.378 1.00 54.22 654 CYS A O 1
ATOM 5151 N N . TYR A 1 655 ? 23.497 14.070 18.690 1.00 26.09 655 TYR A N 1
ATOM 5152 C CA . TYR A 1 655 ? 23.792 14.910 17.529 1.00 58.09 655 TYR A CA 1
ATOM 5153 C C . TYR A 1 655 ? 22.612 15.826 17.246 1.00 81.26 655 TYR A C 1
ATOM 5154 O O . TYR A 1 655 ? 21.510 15.599 17.745 1.00 41.04 655 TYR A O 1
ATOM 5163 N N . SER A 1 656 ? 22.852 16.869 16.459 1.00 55.76 656 SER A N 1
ATOM 5164 C CA . SER A 1 656 ? 21.851 17.908 16.239 1.00 48.60 656 SER A CA 1
ATOM 5165 C C . SER A 1 656 ? 21.202 17.850 14.853 1.00 95.89 656 SER A C 1
ATOM 5166 O O . SER A 1 656 ? 20.356 18.683 14.526 1.00 90.02 656 SER A O 1
ATOM 5169 N N . GLU A 1 657 ? 21.595 16.870 14.044 1.00 50.12 657 GLU A N 1
ATOM 5170 C CA . GLU A 1 657 ? 21.057 16.738 12.693 1.00 73.93 657 GLU A CA 1
ATOM 5171 C C . GLU A 1 657 ? 20.843 15.280 12.312 1.00 68.20 657 GLU A C 1
ATOM 5172 O O . GLU A 1 657 ? 21.666 14.418 12.616 1.00 74.64 657 GLU A O 1
ATOM 5178 N N . PHE A 1 658 ? 19.730 15.019 11.635 1.00 36.99 658 PHE A N 1
ATOM 5179 C CA . PHE A 1 658 ? 19.317 13.658 11.312 1.00 55.93 658 PHE A CA 1
ATOM 5180 C C . PHE A 1 658 ? 19.118 13.460 9.820 1.00 68.97 658 PHE A C 1
ATOM 5181 O O . PHE A 1 658 ? 18.156 12.814 9.405 1.00 83.17 658 PHE A O 1
ATOM 5189 N N . GLN A 1 659 ? 20.021 14.022 9.021 1.00 70.11 659 GLN A N 1
ATOM 5190 C CA . GLN A 1 659 ? 19.925 13.937 7.567 1.00 46.16 659 GLN A CA 1
ATOM 5191 C C . GLN A 1 659 ? 19.750 12.500 7.098 1.00 84.89 659 GLN A C 1
ATOM 5192 O O . GLN A 1 659 ? 20.551 11.627 7.437 1.00 62.05 659 GLN A O 1
ATOM 5198 N N . ASP A 1 660 ? 18.685 12.272 6.332 1.00 69.99 660 ASP A N 1
ATOM 5199 C CA . ASP A 1 660 ? 18.371 10.960 5.775 1.00 68.25 660 ASP A CA 1
ATOM 5200 C C . ASP A 1 660 ? 18.240 9.925 6.883 1.00 65.34 660 ASP A C 1
ATOM 5201 O O . ASP A 1 660 ? 18.638 8.769 6.720 1.00 97.02 660 ASP A O 1
ATOM 5206 N N . PHE A 1 661 ? 17.682 10.343 8.013 1.00 83.08 661 PHE A N 1
ATOM 5207 C CA . PHE A 1 661 ? 17.703 9.505 9.200 1.00 97.25 661 PHE A CA 1
ATOM 5208 C C . PHE A 1 661 ? 16.526 9.759 10.133 1.00 78.45 661 PHE A C 1
ATOM 5209 O O . PHE A 1 661 ? 16.260 8.962 11.033 1.00 40.15 661 PHE A O 1
ATOM 5217 N N . PHE A 1 662 ? 15.825 10.868 9.918 1.00 41.84 662 PHE A N 1
ATOM 5218 C CA . PHE A 1 662 ? 14.753 11.271 10.822 1.00 21.19 662 PHE A CA 1
ATOM 5219 C C . PHE A 1 662 ? 13.629 10.239 10.836 1.00 23.58 662 PHE A C 1
ATOM 5220 O O . PHE A 1 662 ? 12.978 10.035 11.862 1.00 24.86 662 PHE A O 1
ATOM 5228 N N . HIS A 1 663 ? 13.414 9.581 9.702 1.00 19.56 663 HIS A N 1
ATOM 5229 C CA . HIS A 1 663 ? 12.336 8.599 9.589 1.00 21.04 663 HIS A CA 1
ATOM 5230 C C . HIS A 1 663 ? 12.533 7.426 10.556 1.00 27.86 663 HIS A C 1
ATOM 5231 O O . HIS A 1 663 ? 11.566 6.892 11.112 1.00 19.14 663 HIS A O 1
ATOM 5238 N N . ALA A 1 664 ? 13.788 7.042 10.753 1.00 23.46 664 ALA A N 1
ATOM 5239 C CA . ALA A 1 664 ? 14.142 5.974 11.681 1.00 26.79 664 ALA A CA 1
ATOM 5240 C C . ALA A 1 664 ? 13.903 6.405 13.124 1.00 18.27 664 ALA A C 1
ATOM 5241 O O . ALA A 1 664 ? 13.385 5.632 13.935 1.00 24.11 664 ALA A O 1
ATOM 5243 N N . ILE A 1 665 ? 14.297 7.636 13.433 1.00 17.93 665 ILE A N 1
ATOM 5244 C CA . ILE A 1 665 ? 14.056 8.213 14.758 1.00 26.57 665 ILE A CA 1
ATOM 5245 C C . ILE A 1 665 ? 12.571 8.220 15.084 1.00 25.20 665 ILE A C 1
ATOM 5246 O O . ILE A 1 665 ? 12.148 7.872 16.196 1.00 21.33 665 ILE A O 1
ATOM 5251 N N . ALA A 1 666 ? 11.780 8.641 14.108 1.00 15.70 666 ALA A N 1
ATOM 5252 C CA . ALA A 1 666 ? 10.339 8.726 14.288 1.00 22.04 666 ALA A CA 1
ATOM 5253 C C . ALA A 1 666 ? 9.758 7.333 14.483 1.00 19.87 666 ALA A C 1
ATOM 5254 O O . ALA A 1 666 ? 8.804 7.145 15.238 1.00 18.54 666 ALA A O 1
ATOM 5256 N N . ALA A 1 667 ? 10.362 6.351 13.824 1.00 18.36 667 ALA A N 1
ATOM 5257 C CA . ALA A 1 667 ? 9.878 4.971 13.892 1.00 21.82 667 ALA A CA 1
ATOM 5258 C C . ALA A 1 667 ? 10.083 4.345 15.280 1.00 24.73 667 ALA A C 1
ATOM 5259 O O . ALA A 1 667 ? 9.437 3.356 15.626 1.00 20.03 667 ALA A O 1
ATOM 5261 N N . LEU A 1 668 ? 10.971 4.924 16.081 1.00 22.45 668 LEU A N 1
ATOM 5262 C CA . LEU A 1 668 ? 11.196 4.420 17.441 1.00 12.79 668 LEU A CA 1
ATOM 5263 C C . LEU A 1 668 ? 9.958 4.546 18.342 1.00 22.16 668 LEU A C 1
ATOM 5264 O O . LEU A 1 668 ? 9.812 3.800 19.313 1.00 19.74 668 LEU A O 1
ATOM 5269 N N . ASP A 1 669 ? 9.084 5.494 18.019 1.00 13.94 669 ASP A N 1
ATOM 5270 C CA . ASP A 1 669 ? 7.857 5.751 18.779 1.00 19.87 669 ASP A CA 1
ATOM 5271 C C . ASP A 1 669 ? 8.159 6.158 20.219 1.00 20.49 669 ASP A C 1
ATOM 5272 O O . ASP A 1 669 ? 7.376 5.881 21.134 1.00 16.36 669 ASP A O 1
ATOM 5277 N N . ALA A 1 670 ? 9.291 6.818 20.428 1.00 12.04 670 ALA A N 1
ATOM 5278 C CA . ALA A 1 670 ? 9.630 7.304 21.772 1.00 22.78 670 ALA A CA 1
ATOM 5279 C C . ALA A 1 670 ? 8.683 8.425 22.207 1.00 25.08 670 ALA A C 1
ATOM 5280 O O . ALA A 1 670 ? 8.303 9.265 21.395 1.00 17.28 670 ALA A O 1
ATOM 5282 N N . ASP A 1 671 ? 8.291 8.434 23.483 1.00 11.61 671 ASP A N 1
ATOM 5283 C CA . ASP A 1 671 ? 7.433 9.497 23.980 1.00 15.21 671 ASP A CA 1
ATOM 5284 C C . ASP A 1 671 ? 8.153 10.845 24.014 1.00 14.74 671 ASP A C 1
ATOM 5285 O O . ASP A 1 671 ? 7.586 11.882 23.666 1.00 12.36 671 ASP A O 1
ATOM 5290 N N . VAL A 1 672 ? 9.405 10.832 24.450 1.00 13.37 672 VAL A N 1
ATOM 5291 C CA . VAL A 1 672 ? 10.176 12.059 24.584 1.00 12.71 672 VAL A CA 1
ATOM 5292 C C . VAL A 1 672 ? 11.582 11.878 24.028 1.00 14.08 672 VAL A C 1
ATOM 5293 O O . VAL A 1 672 ? 12.251 10.894 24.344 1.00 15.51 672 VAL A O 1
ATOM 5297 N N . LEU A 1 673 ? 12.025 12.825 23.198 1.00 17.34 673 LEU A N 1
ATOM 5298 C CA . LEU A 1 673 ? 13.391 12.825 22.655 1.00 17.34 673 LEU A CA 1
ATOM 5299 C C . LEU A 1 673 ? 14.179 13.993 23.221 1.00 28.80 673 LEU A C 1
ATOM 5300 O O . LEU A 1 673 ? 13.693 15.124 23.221 1.00 31.54 673 LEU A O 1
ATOM 5305 N N . SER A 1 674 ? 15.390 13.742 23.700 1.00 14.12 674 SER A N 1
ATOM 5306 C CA . SER A 1 674 ? 16.291 14.858 23.954 1.00 18.39 674 SER A CA 1
ATOM 5307 C C . SER A 1 674 ? 17.367 14.835 22.880 1.00 21.69 674 SER A C 1
ATOM 5308 O O . SER A 1 674 ? 17.762 13.766 22.402 1.00 19.10 674 SER A O 1
ATOM 5311 N N . ILE A 1 675 ? 17.818 16.017 22.471 1.00 18.26 675 ILE A N 1
ATOM 5312 C CA . ILE A 1 675 ? 18.858 16.102 21.449 1.00 19.83 675 ILE A CA 1
ATOM 5313 C C . ILE A 1 675 ? 19.878 17.169 21.846 1.00 21.06 675 ILE A C 1
ATOM 5314 O O . ILE A 1 675 ? 19.538 18.144 22.531 1.00 20.79 675 ILE A O 1
ATOM 5319 N N . GLU A 1 676 ? 21.133 16.953 21.465 1.00 18.94 676 GLU A N 1
ATOM 5320 C CA . GLU A 1 676 ? 22.195 17.939 21.689 1.00 31.03 676 GLU A CA 1
ATOM 5321 C C . GLU A 1 676 ? 21.950 19.083 20.723 1.00 39.90 676 GLU A C 1
ATOM 5322 O O . GLU A 1 676 ? 21.924 18.868 19.514 1.00 61.43 676 GLU A O 1
ATOM 5328 N N . ASN A 1 677 ? 21.763 20.296 21.231 1.00 23.69 677 ASN A N 1
ATOM 5329 C CA . ASN A 1 677 ? 21.334 21.374 20.355 1.00 39.37 677 ASN A CA 1
ATOM 5330 C C . ASN A 1 677 ? 21.809 22.786 20.692 1.00 30.10 677 ASN A C 1
ATOM 5331 O O . ASN A 1 677 ? 21.770 23.662 19.828 1.00 26.56 677 ASN A O 1
ATOM 5336 N N . SER A 1 678 ? 22.259 23.019 21.922 1.00 17.32 678 SER A N 1
ATOM 5337 C CA . SER A 1 678 ? 22.444 24.392 22.396 1.00 25.66 678 SER A CA 1
ATOM 5338 C C . SER A 1 678 ? 23.466 25.192 21.585 1.00 30.62 678 SER A C 1
ATOM 5339 O O . SER A 1 678 ? 23.342 26.407 21.468 1.00 29.66 678 SER A O 1
ATOM 5342 N N . LYS A 1 679 ? 24.468 24.518 21.031 1.00 19.35 679 LYS A N 1
ATOM 5343 C CA . LYS A 1 679 ? 25.493 25.197 20.231 1.00 24.98 679 LYS A CA 1
ATOM 5344 C C . LYS A 1 679 ? 25.106 25.255 18.755 1.00 35.64 679 LYS A C 1
ATOM 5345 O O . LYS A 1 679 ? 25.818 25.822 17.938 1.00 30.00 679 LYS A O 1
ATOM 5351 N N . SER A 1 680 ? 23.973 24.660 18.417 1.00 22.27 680 SER A N 1
ATOM 5352 C CA . SER A 1 680 ? 23.506 24.664 17.036 1.00 26.00 680 SER A CA 1
ATOM 5353 C C . SER A 1 680 ? 22.511 25.790 16.802 1.00 34.76 680 SER A C 1
ATOM 5354 O O . SER A 1 680 ? 21.831 26.243 17.725 1.00 28.31 680 SER A O 1
ATOM 5357 N N . ASP A 1 681 ? 22.432 26.244 15.558 1.00 29.75 681 ASP A N 1
ATOM 5358 C CA . ASP A 1 681 ? 21.412 27.206 15.182 1.00 32.53 681 ASP A CA 1
ATOM 5359 C C . ASP A 1 681 ? 20.031 26.572 15.360 1.00 23.22 681 ASP A C 1
ATOM 5360 O O . ASP A 1 681 ? 19.776 25.482 14.854 1.00 30.11 681 ASP A O 1
ATOM 5365 N N . ALA A 1 682 ? 19.154 27.262 16.082 1.00 22.80 682 ALA A N 1
ATOM 5366 C CA . ALA A 1 682 ? 17.791 26.791 16.326 1.00 28.38 682 ALA A CA 1
ATOM 5367 C C . ALA A 1 682 ? 17.036 26.462 15.035 1.00 30.01 682 ALA A C 1
ATOM 5368 O O . ALA A 1 682 ? 16.069 25.698 15.052 1.00 26.00 682 ALA A O 1
ATOM 5370 N N . LYS A 1 683 ? 17.483 27.030 13.917 1.00 26.87 683 LYS A N 1
ATOM 5371 C CA . LYS A 1 683 ? 16.805 26.821 12.643 1.00 28.24 683 LYS A CA 1
ATOM 5372 C C . LYS A 1 683 ? 16.848 25.355 12.223 1.00 27.38 683 LYS A C 1
ATOM 5373 O O . LYS A 1 683 ? 16.030 24.910 11.423 1.00 29.33 683 LYS A O 1
ATOM 5379 N N . LEU A 1 684 ? 17.792 24.604 12.782 1.00 22.19 684 LEU A N 1
ATOM 5380 C CA . LEU A 1 684 ? 17.902 23.172 12.518 1.00 33.85 684 LEU A CA 1
ATOM 5381 C C . LEU A 1 684 ? 16.699 22.411 13.084 1.00 23.95 684 LEU A C 1
ATOM 5382 O O . LEU A 1 684 ? 16.435 21.276 12.696 1.00 29.01 684 LEU A O 1
ATOM 5387 N N . LEU A 1 685 ? 15.957 23.044 13.989 1.00 19.79 685 LEU A N 1
ATOM 5388 C CA . LEU A 1 685 ? 14.722 22.452 14.494 1.00 18.39 685 LEU A CA 1
ATOM 5389 C C . LEU A 1 685 ? 13.610 22.429 13.431 1.00 16.72 685 LEU A C 1
ATOM 5390 O O . LEU A 1 685 ? 12.538 21.874 13.664 1.00 18.96 685 LEU A O 1
ATOM 5395 N N . LYS A 1 686 ? 13.873 23.018 12.266 1.00 22.35 686 LYS A N 1
ATOM 5396 C CA . LYS A 1 686 ? 12.894 23.039 11.180 1.00 22.12 686 LYS A CA 1
ATOM 5397 C C . LYS A 1 686 ? 12.439 21.633 10.778 1.00 19.81 686 LYS A C 1
ATOM 5398 O O . LYS A 1 686 ? 11.291 21.432 10.379 1.00 23.09 686 LYS A O 1
ATOM 5404 N N . VAL A 1 687 ? 13.333 20.659 10.906 1.00 19.20 687 VAL A N 1
ATOM 5405 C CA . VAL A 1 687 ? 13.013 19.284 10.519 1.00 18.83 687 VAL A CA 1
ATOM 5406 C C . VAL A 1 687 ? 11.783 18.762 11.265 1.00 16.41 687 VAL A C 1
ATOM 5407 O O . VAL A 1 687 ? 10.989 18.007 10.706 1.00 22.63 687 VAL A O 1
ATOM 5411 N N . PHE A 1 688 ? 11.601 19.182 12.517 1.00 17.15 688 PHE A N 1
ATOM 5412 C CA . PHE A 1 688 ? 10.446 18.720 13.279 1.00 18.51 688 PHE A CA 1
ATOM 5413 C C . PHE A 1 688 ? 9.151 19.274 12.705 1.00 17.19 688 PHE A C 1
ATOM 5414 O O . PHE A 1 688 ? 8.120 18.606 12.732 1.00 21.60 688 PHE A O 1
ATOM 5422 N N . ILE A 1 689 ? 9.214 20.496 12.188 1.00 18.60 689 ILE A N 1
ATOM 5423 C CA . ILE A 1 689 ? 8.059 21.108 11.544 1.00 13.42 689 ILE A CA 1
ATOM 5424 C C . ILE A 1 689 ? 7.746 20.395 10.241 1.00 17.33 689 ILE A C 1
ATOM 5425 O O . ILE A 1 689 ? 6.603 20.029 9.980 1.00 22.30 689 ILE A O 1
ATOM 5430 N N . ASP A 1 690 ? 8.777 20.205 9.425 1.00 19.44 690 ASP A N 1
ATOM 5431 C CA . ASP A 1 690 ? 8.617 19.567 8.121 1.00 20.19 690 ASP A CA 1
ATOM 5432 C C . ASP A 1 690 ? 8.105 18.134 8.225 1.00 33.12 690 ASP A C 1
ATOM 5433 O O . ASP A 1 690 ? 7.294 17.695 7.420 1.00 23.56 690 ASP A O 1
ATOM 5438 N N . GLU A 1 691 ? 8.580 17.406 9.223 1.00 26.93 691 GLU A N 1
ATOM 5439 C CA . GLU A 1 691 ? 8.160 16.025 9.404 1.00 20.95 691 GLU A CA 1
ATOM 5440 C C . GLU A 1 691 ? 6.907 15.910 10.275 1.00 28.45 691 GLU A C 1
ATOM 5441 O O . GLU A 1 691 ? 6.417 14.807 10.517 1.00 24.19 691 GLU A O 1
ATOM 5447 N N . GLU A 1 692 ? 6.386 17.053 10.721 1.00 18.93 692 GLU A N 1
ATOM 5448 C CA . GLU A 1 692 ? 5.194 17.097 11.571 1.00 26.20 692 GLU A CA 1
ATOM 5449 C C . GLU A 1 692 ? 5.311 16.148 12.764 1.00 35.31 692 GLU A C 1
ATOM 5450 O O . GLU A 1 692 ? 4.391 15.384 13.062 1.00 21.44 692 GLU A O 1
ATOM 5456 N N . TYR A 1 693 ? 6.454 16.194 13.436 1.00 23.92 693 TYR A N 1
ATOM 5457 C CA . TYR A 1 693 ? 6.715 15.278 14.539 1.00 18.21 693 TYR A CA 1
ATOM 5458 C C . TYR A 1 693 ? 5.690 15.498 15.639 1.00 19.65 693 TYR A C 1
ATOM 5459 O O . TYR A 1 693 ? 5.534 16.613 16.126 1.00 20.69 693 TYR A O 1
ATOM 5468 N N . PRO A 1 694 ? 4.971 14.432 16.021 1.00 22.15 694 PRO A N 1
ATOM 5469 C CA . PRO A 1 694 ? 3.832 14.545 16.937 1.00 18.73 694 PRO A CA 1
ATOM 5470 C C . PRO A 1 694 ? 4.147 14.341 18.421 1.00 25.94 694 PRO A C 1
ATOM 5471 O O . PRO A 1 694 ? 3.267 14.529 19.250 1.00 29.77 694 PRO A O 1
ATOM 5475 N N . ARG A 1 695 ? 5.362 13.944 18.764 1.00 20.31 695 ARG A N 1
ATOM 5476 C CA . ARG A 1 695 ? 5.618 13.588 20.165 1.00 18.73 695 ARG A CA 1
ATOM 5477 C C . ARG A 1 695 ? 6.532 14.625 20.806 1.00 22.30 695 ARG A C 1
ATOM 5478 O O . ARG A 1 695 ? 6.746 15.686 20.222 1.00 18.09 695 ARG A O 1
ATOM 5486 N N . HIS A 1 696 ? 7.040 14.359 22.005 1.00 16.08 696 HIS A N 1
ATOM 5487 C CA . HIS A 1 696 ? 7.694 15.426 22.761 1.00 18.34 696 HIS A CA 1
ATOM 5488 C C . HIS A 1 696 ? 9.201 15.474 22.541 1.00 22.47 696 HIS A C 1
ATOM 5489 O O . HIS A 1 696 ? 9.837 14.476 22.212 1.00 14.34 696 HIS A O 1
ATOM 5496 N N . ILE A 1 697 ? 9.756 16.667 22.714 1.00 13.02 697 ILE A N 1
ATOM 5497 C CA . ILE A 1 697 ? 11.136 16.951 22.316 1.00 12.39 697 ILE A CA 1
ATOM 5498 C C . ILE A 1 697 ? 11.790 17.881 23.321 1.00 12.55 697 ILE A C 1
ATOM 5499 O O . ILE A 1 697 ? 11.191 18.893 23.684 1.00 18.48 697 ILE A O 1
ATOM 5504 N N . GLY A 1 698 ? 13.013 17.552 23.742 1.00 15.78 698 GLY A N 1
ATOM 5505 C CA . GLY A 1 698 ? 13.837 18.466 24.521 1.00 14.22 698 GLY A CA 1
ATOM 5506 C C . GLY A 1 698 ? 15.188 18.754 23.876 1.00 14.88 698 GLY A C 1
ATOM 5507 O O . GLY A 1 698 ? 16.172 18.068 24.151 1.00 14.88 698 GLY A O 1
ATOM 5508 N N . PRO A 1 699 ? 15.253 19.780 23.012 1.00 12.58 699 PRO A N 1
ATOM 5509 C CA . PRO A 1 699 ? 16.559 20.194 22.480 1.00 15.90 699 PRO A CA 1
ATOM 5510 C C . PRO A 1 699 ? 17.326 20.852 23.600 1.00 16.57 699 PRO A C 1
ATOM 5511 O O . PRO A 1 699 ? 16.735 21.695 24.279 1.00 18.15 699 PRO A O 1
ATOM 5515 N N . GLY A 1 700 ? 18.587 20.487 23.806 1.00 12.57 700 GLY A N 1
ATOM 5516 C CA . GLY A 1 700 ? 19.330 20.995 24.956 1.00 18.25 700 GLY A CA 1
ATOM 5517 C C . GLY A 1 700 ? 19.354 22.519 25.028 1.00 21.94 700 GLY A C 1
ATOM 5518 O O . GLY A 1 700 ? 19.447 23.188 24.007 1.00 19.43 700 GLY A O 1
ATOM 5519 N N . VAL A 1 701 ? 19.262 23.080 26.229 1.00 14.15 701 VAL A N 1
ATOM 5520 C CA . VAL A 1 701 ? 19.305 24.536 26.367 1.00 18.43 701 VAL A CA 1
ATOM 5521 C C . VAL A 1 701 ? 20.618 25.032 26.940 1.00 19.83 701 VAL A C 1
ATOM 5522 O O . VAL A 1 701 ? 20.856 26.232 26.979 1.00 26.26 701 VAL A O 1
ATOM 5526 N N . TYR A 1 702 ? 21.455 24.096 27.380 1.00 17.64 702 TYR A N 1
ATOM 5527 C CA . TYR A 1 702 ? 22.635 24.376 28.198 1.00 61.99 702 TYR A CA 1
ATOM 5528 C C . TYR A 1 702 ? 23.795 23.564 27.618 1.00 37.53 702 TYR A C 1
ATOM 5529 O O . TYR A 1 702 ? 23.704 22.345 27.491 1.00 24.38 702 TYR A O 1
ATOM 5538 N N . ASP A 1 703 ? 24.857 24.253 27.205 1.00 18.28 703 ASP A N 1
ATOM 5539 C CA . ASP A 1 703 ? 26.072 23.581 26.753 1.00 18.57 703 ASP A CA 1
ATOM 5540 C C . ASP A 1 703 ? 26.850 23.050 27.948 1.00 24.57 703 ASP A C 1
ATOM 5541 O O . ASP A 1 703 ? 27.590 23.796 28.584 1.00 22.28 703 ASP A O 1
ATOM 5546 N N . ILE A 1 704 ? 26.705 21.758 28.234 1.00 20.54 704 ILE A N 1
ATOM 5547 C CA . ILE A 1 704 ? 27.334 21.172 29.416 1.00 14.81 704 ILE A CA 1
ATOM 5548 C C . ILE A 1 704 ? 28.837 20.961 29.238 1.00 22.14 704 ILE A C 1
ATOM 5549 O O . ILE A 1 704 ? 29.539 20.628 30.194 1.00 18.23 704 ILE A O 1
ATOM 5554 N N . HIS A 1 705 ? 29.342 21.156 28.024 1.00 20.26 705 HIS A N 1
ATOM 5555 C CA . HIS A 1 705 ? 30.762 20.929 27.790 1.00 21.64 705 HIS A CA 1
ATOM 5556 C C . HIS A 1 705 ? 31.572 22.177 28.084 1.00 19.61 705 HIS A C 1
ATOM 5557 O O . HIS A 1 705 ? 32.785 22.195 27.903 1.00 27.25 705 HIS A O 1
ATOM 5564 N N . SER A 1 706 ? 30.881 23.220 28.525 1.00 21.15 706 SER A N 1
ATOM 5565 C CA . SER A 1 706 ? 31.521 24.439 29.000 1.00 22.35 706 SER A CA 1
ATOM 5566 C C . SER A 1 706 ? 31.313 24.547 30.506 1.00 27.57 706 SER A C 1
ATOM 5567 O O . SER A 1 706 ? 30.227 24.256 31.005 1.00 22.01 706 SER A O 1
ATOM 5570 N N . PRO A 1 707 ? 32.351 24.969 31.240 1.00 25.52 707 PRO A N 1
ATOM 5571 C CA . PRO A 1 707 ? 32.190 25.156 32.684 1.00 20.23 707 PRO A CA 1
ATOM 5572 C C . PRO A 1 707 ? 31.467 26.465 33.007 1.00 26.01 707 PRO A C 1
ATOM 5573 O O . PRO A 1 707 ? 31.129 26.724 34.163 1.00 26.21 707 PRO A O 1
ATOM 5577 N N . ARG A 1 708 ? 31.208 27.279 31.989 1.00 18.83 708 ARG A N 1
ATOM 5578 C CA . ARG A 1 708 ? 30.518 28.543 32.209 1.00 24.48 708 ARG A CA 1
ATOM 5579 C C . ARG A 1 708 ? 29.065 28.309 32.615 1.00 19.05 708 ARG A C 1
ATOM 5580 O O . ARG A 1 708 ? 28.394 27.441 32.058 1.00 26.66 708 ARG A O 1
ATOM 5588 N N . VAL A 1 709 ? 28.595 29.070 33.601 1.00 20.79 709 VAL A N 1
ATOM 5589 C CA . VAL A 1 709 ? 27.187 29.049 33.993 1.00 15.72 709 VAL A CA 1
ATOM 5590 C C . VAL A 1 709 ? 26.373 30.079 33.208 1.00 21.32 709 VAL A C 1
ATOM 5591 O O . VAL A 1 709 ? 26.469 31.281 33.462 1.00 19.78 709 VAL A O 1
ATOM 5595 N N . PRO A 1 710 ? 25.545 29.608 32.261 1.00 16.40 710 PRO A N 1
ATOM 5596 C CA . PRO A 1 710 ? 24.703 30.551 31.517 1.00 21.22 710 PRO A CA 1
ATOM 5597 C C . PRO A 1 710 ? 23.753 31.313 32.447 1.00 20.67 710 PRO A C 1
ATOM 5598 O O . PRO A 1 710 ? 23.349 30.786 33.490 1.00 22.94 710 PRO A O 1
ATOM 5602 N N . THR A 1 711 ? 23.431 32.550 32.080 1.00 18.03 711 THR A N 1
ATOM 5603 C CA . THR A 1 711 ? 22.570 33.395 32.902 1.00 19.25 711 THR A CA 1
ATOM 5604 C C . THR A 1 711 ? 21.108 33.042 32.708 1.00 39.20 711 THR A C 1
ATOM 5605 O O . THR A 1 711 ? 20.741 32.426 31.705 1.00 21.23 711 THR A O 1
ATOM 5609 N N . LEU A 1 712 ? 20.270 33.450 33.656 1.00 25.97 712 LEU A N 1
ATOM 5610 C CA . LEU A 1 712 ? 18.828 33.273 33.508 1.00 27.65 712 LEU A CA 1
ATOM 5611 C C . LEU A 1 712 ? 18.330 33.807 32.158 1.00 34.70 712 LEU A C 1
ATOM 5612 O O . LEU A 1 712 ? 17.557 33.145 31.466 1.00 26.61 712 LEU A O 1
ATOM 5617 N N . GLU A 1 713 ? 18.791 34.991 31.770 1.00 23.81 713 GLU A N 1
ATOM 5618 C CA . GLU A 1 713 ? 18.358 35.583 30.503 1.00 20.10 713 GLU A CA 1
ATOM 5619 C C . GLU A 1 713 ? 18.812 34.770 29.297 1.00 20.16 713 GLU A C 1
ATOM 5620 O O . GLU A 1 713 ? 18.126 34.724 28.277 1.00 24.96 713 GLU A O 1
ATOM 5626 N N . GLU A 1 714 ? 19.967 34.127 29.403 1.00 23.26 714 GLU A N 1
ATOM 5627 C CA . GLU A 1 714 ? 20.431 33.300 28.294 1.00 21.87 714 GLU A CA 1
ATOM 5628 C C . GLU A 1 714 ? 19.554 32.057 28.151 1.00 18.07 714 GLU A C 1
ATOM 5629 O O . GLU A 1 714 ? 19.212 31.664 27.036 1.00 20.64 714 GLU A O 1
ATOM 5635 N N . PHE A 1 715 ? 19.185 31.450 29.277 1.00 17.30 715 PHE A N 1
ATOM 5636 C CA . PHE A 1 715 ? 18.260 30.321 29.252 1.00 22.18 715 PHE A CA 1
ATOM 5637 C C . PHE A 1 715 ? 16.909 30.728 28.662 1.00 24.26 715 PHE A C 1
ATOM 5638 O O . PHE A 1 715 ? 16.343 30.009 27.843 1.00 19.16 715 PHE A O 1
ATOM 5646 N N . LYS A 1 716 ? 16.387 31.881 29.076 1.00 15.41 716 LYS A N 1
ATOM 5647 C CA . LYS A 1 716 ? 15.095 32.340 28.557 1.00 17.57 716 LYS A CA 1
ATOM 5648 C C . LYS A 1 716 ? 15.159 32.562 27.048 1.00 21.13 716 LYS A C 1
ATOM 5649 O O . LYS A 1 716 ? 14.245 32.183 26.301 1.00 24.02 716 LYS A O 1
ATOM 5655 N N . GLN A 1 717 ? 16.252 33.163 26.592 1.00 19.13 717 GLN A N 1
ATOM 5656 C CA . GLN A 1 717 ? 16.392 33.473 25.178 1.00 22.68 717 GLN A CA 1
ATOM 5657 C C . GLN A 1 717 ? 16.459 32.194 24.340 1.00 26.75 717 GLN A C 1
ATOM 5658 O O . GLN A 1 717 ? 15.875 32.120 23.259 1.00 21.57 717 GLN A O 1
ATOM 5664 N N . ARG A 1 718 ? 17.165 31.189 24.847 1.00 17.77 718 ARG A N 1
ATOM 5665 C CA . ARG A 1 718 ? 17.246 29.895 24.165 1.00 17.79 718 ARG A CA 1
ATOM 5666 C C . ARG A 1 718 ? 15.881 29.235 24.094 1.00 14.11 718 ARG A C 1
ATOM 5667 O O . ARG A 1 718 ? 15.524 28.621 23.086 1.00 18.57 718 ARG A O 1
ATOM 5675 N N . ILE A 1 719 ? 15.118 29.344 25.179 1.00 17.64 719 ILE A N 1
ATOM 5676 C CA . ILE A 1 719 ? 13.805 28.727 25.208 1.00 17.26 719 ILE A CA 1
ATOM 5677 C C . ILE A 1 719 ? 12.900 29.417 24.188 1.00 25.40 719 ILE A C 1
ATOM 5678 O O . ILE A 1 719 ? 12.200 28.751 23.425 1.00 18.98 719 ILE A O 1
ATOM 5683 N N . GLU A 1 720 ? 12.947 30.747 24.158 1.00 23.29 720 GLU A N 1
ATOM 5684 C CA . GLU A 1 720 ? 12.185 31.516 23.174 1.00 20.96 720 GLU A CA 1
ATOM 5685 C C . GLU A 1 720 ? 12.532 31.076 21.758 1.00 22.70 720 GLU A C 1
ATOM 5686 O O . GLU A 1 720 ? 11.648 30.894 20.919 1.00 26.08 720 GLU A O 1
ATOM 5692 N N . GLU A 1 721 ? 13.822 30.893 21.498 1.00 25.64 721 GLU A N 1
ATOM 5693 C CA . GLU A 1 721 ? 14.283 30.498 20.169 1.00 25.37 721 GLU A CA 1
ATOM 5694 C C . GLU A 1 721 ? 13.792 29.103 19.791 1.00 32.27 721 GLU A C 1
ATOM 5695 O O . GLU A 1 721 ? 13.544 28.819 18.616 1.00 24.10 721 GLU A O 1
ATOM 5701 N N . MET A 1 722 ? 13.634 28.234 20.783 1.00 15.66 722 MET A N 1
ATOM 5702 C CA . MET A 1 722 ? 13.159 26.883 20.512 1.00 27.39 722 MET A CA 1
ATOM 5703 C C . MET A 1 722 ? 11.667 26.893 20.220 1.00 19.54 722 MET A C 1
ATOM 5704 O O . MET A 1 722 ? 11.176 26.093 19.429 1.00 21.98 722 MET A O 1
ATOM 5709 N N . LEU A 1 723 ? 10.959 27.824 20.852 1.00 19.12 723 LEU A N 1
ATOM 5710 C CA . LEU A 1 723 ? 9.513 27.941 20.697 1.00 20.91 723 LEU A CA 1
ATOM 5711 C C . LEU A 1 723 ? 9.146 28.613 19.382 1.00 21.44 723 LEU A C 1
ATOM 5712 O O . LEU A 1 723 ? 7.969 28.730 19.047 1.00 27.70 723 LEU A O 1
ATOM 5717 N N . ALA A 1 724 ? 10.153 29.059 18.643 1.00 24.34 724 ALA A N 1
ATOM 5718 C CA . ALA A 1 724 ? 9.926 29.512 17.275 1.00 32.95 724 ALA A CA 1
ATOM 5719 C C . ALA A 1 724 ? 9.656 28.322 16.359 1.00 50.81 724 ALA A C 1
ATOM 5720 O O . ALA A 1 724 ? 9.124 28.484 15.264 1.00 35.75 724 ALA A O 1
ATOM 5722 N N . TYR A 1 725 ? 10.006 27.122 16.819 1.00 29.64 725 TYR A N 1
ATOM 5723 C CA . TYR A 1 725 ? 9.903 25.932 15.978 1.00 21.11 725 TYR A CA 1
ATOM 5724 C C . TYR A 1 725 ? 9.024 24.843 16.576 1.00 33.90 725 TYR A C 1
ATOM 5725 O O . TYR A 1 725 ? 8.401 24.074 15.853 1.00 33.13 725 TYR A O 1
ATOM 5734 N N . LEU A 1 726 ? 8.971 24.779 17.900 1.00 20.39 726 LEU A N 1
ATOM 5735 C CA . LEU A 1 726 ? 8.246 23.707 18.563 1.00 18.44 726 LEU A CA 1
ATOM 5736 C C . LEU A 1 726 ? 7.055 24.244 19.346 1.00 17.63 726 LEU A C 1
ATOM 5737 O O . LEU A 1 726 ? 7.089 25.350 19.879 1.00 26.41 726 LEU A O 1
ATOM 5742 N N . LYS A 1 727 ? 5.996 23.452 19.402 1.00 21.16 727 LYS A N 1
ATOM 5743 C CA . LYS A 1 727 ? 4.819 23.806 20.179 1.00 27.07 727 LYS A CA 1
ATOM 5744 C C . LYS A 1 727 ? 5.111 23.722 21.673 1.00 44.49 727 LYS A C 1
ATOM 5745 O O . LYS A 1 727 ? 5.874 22.865 22.113 1.00 20.81 727 LYS A O 1
ATOM 5751 N N . PRO A 1 728 ? 4.519 24.633 22.457 1.00 26.52 728 PRO A N 1
ATOM 5752 C CA . PRO A 1 728 ? 4.748 24.683 23.904 1.00 17.16 728 PRO A CA 1
ATOM 5753 C C . PRO A 1 728 ? 4.500 23.346 24.579 1.00 21.09 728 PRO A C 1
ATOM 5754 O O . PRO A 1 728 ? 5.295 22.924 25.412 1.00 25.60 728 PRO A O 1
ATOM 5758 N N . GLU A 1 729 ? 3.417 22.674 24.206 1.00 16.49 729 GLU A N 1
ATOM 5759 C CA . GLU A 1 729 ? 3.044 21.456 24.899 1.00 16.29 729 GLU A CA 1
ATOM 5760 C C . GLU A 1 729 ? 4.031 20.312 24.630 1.00 19.68 729 GLU A C 1
ATOM 5761 O O . GLU A 1 729 ? 4.058 19.328 25.369 1.00 21.96 729 GLU A O 1
ATOM 5767 N N . GLN A 1 730 ? 4.857 20.424 23.595 1.00 16.55 730 GLN A N 1
ATOM 5768 C CA . GLN A 1 730 ? 5.782 19.317 23.333 1.00 17.17 730 GLN A CA 1
ATOM 5769 C C . GLN A 1 730 ? 7.202 19.566 23.819 1.00 16.03 730 GLN A C 1
ATOM 5770 O O . GLN A 1 730 ? 8.040 18.660 23.763 1.00 18.60 730 GLN A O 1
ATOM 5776 N N . LEU A 1 731 ? 7.471 20.776 24.310 1.00 18.40 731 LEU A N 1
ATOM 5777 C CA . LEU A 1 731 ? 8.832 21.166 24.689 1.00 14.93 731 LEU A CA 1
ATOM 5778 C C . LEU A 1 731 ? 9.255 20.729 26.099 1.00 24.45 731 LEU A C 1
ATOM 5779 O O . LEU A 1 731 ? 8.626 21.094 27.081 1.00 18.46 731 LEU A O 1
ATOM 5784 N N . TRP A 1 732 ? 10.336 19.960 26.187 1.00 15.63 732 TRP A N 1
ATOM 5785 C CA . TRP A 1 732 ? 10.987 19.682 27.471 1.00 15.72 732 TRP A CA 1
ATOM 5786 C C . TRP A 1 732 ? 12.187 20.594 27.660 1.00 18.20 732 TRP A C 1
ATOM 5787 O O . TRP A 1 732 ? 12.806 21.032 26.689 1.00 13.43 732 TRP A O 1
ATOM 5798 N N . ILE A 1 733 ? 12.533 20.853 28.917 1.00 15.39 733 ILE A N 1
ATOM 5799 C CA . ILE A 1 733 ? 13.665 21.718 29.224 1.00 18.35 733 ILE A CA 1
ATOM 5800 C C . ILE A 1 733 ? 14.759 20.885 29.881 1.00 17.62 733 ILE A C 1
ATOM 5801 O O . ILE A 1 733 ? 14.590 20.379 30.984 1.00 17.93 733 ILE A O 1
ATOM 5806 N N . ASN A 1 734 ? 15.880 20.723 29.189 1.00 15.30 734 ASN A N 1
ATOM 5807 C CA . ASN A 1 734 ? 16.967 19.884 29.694 1.00 12.59 734 ASN A CA 1
ATOM 5808 C C . ASN A 1 734 ? 18.314 20.314 29.107 1.00 17.72 734 ASN A C 1
ATOM 5809 O O . ASN A 1 734 ? 18.357 21.044 28.121 1.00 15.15 734 ASN A O 1
ATOM 5814 N N . PRO A 1 735 ? 19.417 19.880 29.727 1.00 15.79 735 PRO A N 1
ATOM 5815 C CA . PRO A 1 735 ? 20.742 20.188 29.185 1.00 16.23 735 PRO A CA 1
ATOM 5816 C C . PRO A 1 735 ? 21.026 19.425 27.895 1.00 18.04 735 PRO A C 1
ATOM 5817 O O . PRO A 1 735 ? 20.276 18.515 27.525 1.00 16.28 735 PRO A O 1
ATOM 5821 N N . ASP A 1 736 ? 22.119 19.794 27.235 1.00 17.65 736 ASP A N 1
ATOM 5822 C CA . ASP A 1 736 ? 22.579 19.135 26.018 1.00 16.27 736 ASP A CA 1
ATOM 5823 C C . ASP A 1 736 ? 22.922 17.670 26.216 1.00 21.96 736 ASP A C 1
ATOM 5824 O O . ASP A 1 736 ? 22.663 16.843 25.348 1.00 20.01 736 ASP A O 1
ATOM 5829 N N . CYS A 1 737 ? 23.543 17.366 27.351 1.00 17.42 737 CYS A N 1
ATOM 5830 C CA A CYS A 1 737 ? 24.104 16.053 27.589 0.50 14.59 737 CYS A CA 1
ATOM 5831 C CA B CYS A 1 737 ? 24.104 16.037 27.600 0.50 16.43 737 CYS A CA 1
ATOM 5832 C C . CYS A 1 737 ? 24.166 15.731 29.086 1.00 18.37 737 CYS A C 1
ATOM 5833 O O . CYS A 1 737 ? 23.777 16.551 29.910 1.00 18.64 737 CYS A O 1
ATOM 5838 N N . GLY A 1 738 ? 24.674 14.545 29.423 1.00 18.04 738 GLY A N 1
ATOM 5839 C CA . GLY A 1 738 ? 24.936 14.174 30.811 1.00 15.83 738 GLY A CA 1
ATOM 5840 C C . GLY A 1 738 ? 25.913 15.133 31.482 1.00 19.37 738 GLY A C 1
ATOM 5841 O O . GLY A 1 738 ? 26.581 15.907 30.804 1.00 17.31 738 GLY A O 1
ATOM 5842 N N . LEU A 1 739 ? 26.003 15.076 32.812 1.00 20.02 739 LEU A N 1
ATOM 5843 C CA . LEU A 1 739 ? 26.745 16.078 33.589 1.00 17.77 739 LEU A CA 1
ATOM 5844 C C . LEU A 1 739 ? 27.981 15.507 34.301 1.00 15.45 739 LEU A C 1
ATOM 5845 O O . LEU A 1 739 ? 28.569 16.161 35.161 1.00 19.24 739 LEU A O 1
ATOM 5850 N N . LYS A 1 740 ? 28.377 14.297 33.911 1.00 13.00 740 LYS A N 1
ATOM 5851 C CA . LYS A 1 740 ? 29.552 13.611 34.458 1.00 19.51 740 LYS A CA 1
ATOM 5852 C C . LYS A 1 740 ? 30.837 14.447 34.470 1.00 26.42 740 LYS A C 1
ATOM 5853 O O . LYS A 1 740 ? 31.639 14.339 35.393 1.00 21.41 740 LYS A O 1
ATOM 5859 N N . THR A 1 741 ? 31.041 15.264 33.441 1.00 18.29 741 THR A N 1
ATOM 5860 C CA . THR A 1 741 ? 32.290 16.005 33.314 1.00 23.68 741 THR A CA 1
ATOM 5861 C C . THR A 1 741 ? 32.230 17.381 33.970 1.00 26.94 741 THR A C 1
ATOM 5862 O O . THR A 1 741 ? 33.200 18.138 33.915 1.00 24.24 741 THR A O 1
ATOM 5866 N N . ARG A 1 742 ? 31.096 17.720 34.574 1.00 12.87 742 ARG A N 1
ATOM 5867 C CA . ARG A 1 742 ? 30.981 19.011 35.243 1.00 17.11 742 ARG A CA 1
ATOM 5868 C C . ARG A 1 742 ? 31.182 18.855 36.737 1.00 15.54 742 ARG A C 1
ATOM 5869 O O . ARG A 1 742 ? 31.200 17.743 37.254 1.00 19.12 742 ARG A O 1
ATOM 5877 N N . LYS A 1 743 ? 31.357 19.977 37.424 1.00 17.19 743 LYS A N 1
ATOM 5878 C CA . LYS A 1 743 ? 31.464 19.956 38.875 1.00 19.54 743 LYS A CA 1
ATOM 5879 C C . LYS A 1 743 ? 30.178 20.509 39.475 1.00 25.04 743 LYS A C 1
ATOM 5880 O O . LYS A 1 743 ? 29.459 21.270 38.827 1.00 25.13 743 LYS A O 1
ATOM 5886 N N . TRP A 1 744 ? 29.882 20.118 40.708 1.00 22.55 744 TRP A N 1
ATOM 5887 C CA . TRP A 1 744 ? 28.557 20.371 41.269 1.00 21.73 744 TRP A CA 1
ATOM 5888 C C . TRP A 1 744 ? 28.212 21.849 41.420 1.00 19.98 744 TRP A C 1
ATOM 5889 O O . TRP A 1 744 ? 27.037 22.207 41.369 1.00 22.13 744 TRP A O 1
ATOM 5900 N N . ASP A 1 745 ? 29.210 22.714 41.588 1.00 22.11 745 ASP A N 1
ATOM 5901 C CA . ASP A 1 745 ? 28.906 24.139 41.726 1.00 23.40 745 ASP A CA 1
ATOM 5902 C C . ASP A 1 745 ? 28.414 24.704 40.389 1.00 25.05 745 ASP A C 1
ATOM 5903 O O . ASP A 1 745 ? 27.463 25.483 40.345 1.00 23.36 745 ASP A O 1
ATOM 5908 N N . GLU A 1 746 ? 29.043 24.276 39.302 1.00 25.25 746 GLU A N 1
ATOM 5909 C CA . GLU A 1 746 ? 28.604 24.634 37.952 1.00 19.80 746 GLU A CA 1
ATOM 5910 C C . GLU A 1 746 ? 27.209 24.103 37.670 1.00 18.26 746 GLU A C 1
ATOM 5911 O O . GLU A 1 746 ? 26.370 24.792 37.079 1.00 19.67 746 GLU A O 1
ATOM 5917 N N . VAL A 1 747 ? 26.979 22.861 38.076 1.00 17.76 747 VAL A N 1
ATOM 5918 C CA . VAL A 1 747 ? 25.706 22.204 37.832 1.00 19.32 747 VAL A CA 1
ATOM 5919 C C . VAL A 1 747 ? 24.583 22.881 38.615 1.00 24.20 747 VAL A C 1
ATOM 5920 O O . VAL A 1 747 ? 23.547 23.194 38.046 1.00 15.96 747 VAL A O 1
ATOM 5924 N N . LYS A 1 748 ? 24.780 23.121 39.911 1.00 17.80 748 LYS A N 1
ATOM 5925 C CA . LYS A 1 748 ? 23.750 23.809 40.687 1.00 16.86 748 LYS A CA 1
ATOM 5926 C C . LYS A 1 748 ? 23.424 25.177 40.105 1.00 18.26 748 LYS A C 1
ATOM 5927 O O . LYS A 1 748 ? 22.261 25.553 40.008 1.00 19.91 748 LYS A O 1
ATOM 5933 N N . GLY A 1 749 ? 24.445 25.919 39.697 1.00 14.93 749 GLY A N 1
ATOM 5934 C CA . GLY A 1 749 ? 24.200 27.245 39.172 1.00 15.32 749 GLY A CA 1
ATOM 5935 C C . GLY A 1 749 ? 23.417 27.190 37.868 1.00 18.32 749 GLY A C 1
ATOM 5936 O O . GLY A 1 749 ? 22.432 27.911 37.672 1.00 16.20 749 GLY A O 1
ATOM 5937 N N . ALA A 1 750 ? 23.855 26.329 36.959 1.00 15.44 750 ALA A N 1
ATOM 5938 C CA . ALA A 1 750 ? 23.214 26.268 35.649 1.00 15.21 750 ALA A CA 1
ATOM 5939 C C . ALA A 1 750 ? 21.798 25.703 35.733 1.00 18.90 750 ALA A C 1
ATOM 5940 O O . ALA A 1 750 ? 20.878 26.252 35.146 1.00 17.26 750 ALA A O 1
ATOM 5942 N N . LEU A 1 751 ? 21.623 24.605 36.457 1.00 16.58 751 LEU A N 1
ATOM 5943 C CA . LEU A 1 751 ? 20.306 23.991 36.544 1.00 13.30 751 LEU A CA 1
ATOM 5944 C C . LEU A 1 751 ? 19.336 24.893 37.301 1.00 19.98 751 LEU A C 1
ATOM 5945 O O . LEU A 1 751 ? 18.136 24.856 37.051 1.00 19.08 751 LEU A O 1
ATOM 5950 N N . SER A 1 752 ? 19.846 25.693 38.236 1.00 19.82 752 SER A N 1
ATOM 5951 C CA . SER A 1 752 ? 18.993 26.650 38.942 1.00 20.06 752 SER A CA 1
ATOM 5952 C C . SER A 1 752 ? 18.440 27.685 37.953 1.00 19.18 752 SER A C 1
ATOM 5953 O O . SER A 1 752 ? 17.239 27.970 37.930 1.00 14.92 752 SER A O 1
ATOM 5956 N N . HIS A 1 753 ? 19.324 28.241 37.128 1.00 14.13 753 HIS A N 1
ATOM 5957 C CA . HIS A 1 753 ? 18.895 29.203 36.125 1.00 18.76 753 HIS A CA 1
ATOM 5958 C C . HIS A 1 753 ? 17.956 28.543 35.129 1.00 23.67 753 HIS A C 1
ATOM 5959 O O . HIS A 1 753 ? 17.009 29.168 34.649 1.00 18.99 753 HIS A O 1
ATOM 5966 N N . MET A 1 754 ? 18.215 27.271 34.840 1.00 19.31 754 MET A N 1
ATOM 5967 C CA . MET A 1 754 ? 17.407 26.532 33.877 1.00 18.04 754 MET A CA 1
ATOM 5968 C C . MET A 1 754 ? 15.963 26.389 34.335 1.00 25.80 754 MET A C 1
ATOM 5969 O O . MET A 1 754 ? 15.030 26.664 33.577 1.00 18.10 754 MET A O 1
ATOM 5974 N N . VAL A 1 755 ? 15.789 25.955 35.578 1.00 16.47 755 VAL A N 1
ATOM 5975 C CA . VAL A 1 755 ? 14.456 25.773 36.153 1.00 24.29 755 VAL A CA 1
ATOM 5976 C C . VAL A 1 755 ? 13.724 27.107 36.273 1.00 17.16 755 VAL A C 1
ATOM 5977 O O . VAL A 1 755 ? 12.537 27.201 35.966 1.00 21.02 755 VAL A O 1
ATOM 5981 N N . GLU A 1 756 ? 14.436 28.143 36.712 1.00 20.40 756 GLU A N 1
ATOM 5982 C CA . GLU A 1 756 ? 13.847 29.478 36.810 1.00 23.25 756 GLU A CA 1
ATOM 5983 C C . GLU A 1 756 ? 13.363 29.982 35.451 1.00 22.38 756 GLU A C 1
ATOM 5984 O O . GLU A 1 756 ? 12.293 30.579 35.343 1.00 19.74 756 GLU A O 1
ATOM 5990 N N . ALA A 1 757 ? 14.132 29.713 34.404 1.00 18.81 757 ALA A N 1
ATOM 5991 C CA . ALA A 1 757 ? 13.705 30.070 33.054 1.00 17.56 757 ALA A CA 1
ATOM 5992 C C . ALA A 1 757 ? 12.447 29.312 32.646 1.00 14.84 757 ALA A C 1
ATOM 5993 O O . ALA A 1 757 ? 11.545 29.882 32.016 1.00 22.53 757 ALA A O 1
ATOM 5995 N N . ALA A 1 758 ? 12.388 28.025 32.987 1.00 15.98 758 ALA A N 1
ATOM 5996 C CA . ALA A 1 758 ? 11.200 27.216 32.707 1.00 18.57 758 ALA A CA 1
ATOM 5997 C C . ALA A 1 758 ? 9.976 27.769 33.435 1.00 22.69 758 ALA A C 1
ATOM 5998 O O . ALA A 1 758 ? 8.903 27.909 32.859 1.00 18.27 758 ALA A O 1
ATOM 6000 N N . LYS A 1 759 ? 10.151 28.079 34.712 1.00 18.64 759 LYS A N 1
ATOM 6001 C CA . LYS A 1 759 ? 9.068 28.644 35.521 1.00 22.64 759 LYS A CA 1
ATOM 6002 C C . LYS A 1 759 ? 8.562 29.975 34.970 1.00 21.62 759 LYS A C 1
ATOM 6003 O O . LYS A 1 759 ? 7.358 30.233 34.964 1.00 24.79 759 LYS A O 1
ATOM 6009 N N . TYR A 1 760 ? 9.482 30.815 34.513 1.00 20.77 760 TYR A N 1
ATOM 6010 C CA . TYR A 1 760 ? 9.115 32.042 33.811 1.00 21.45 760 TYR A CA 1
ATOM 6011 C C . TYR A 1 760 ? 8.189 31.771 32.615 1.00 31.11 760 TYR A C 1
ATOM 6012 O O . TYR A 1 760 ? 7.159 32.425 32.464 1.00 23.79 760 TYR A O 1
ATOM 6021 N N . PHE A 1 761 ? 8.534 30.806 31.768 1.00 24.32 761 PHE A N 1
ATOM 6022 C CA . PHE A 1 761 ? 7.697 30.526 30.600 1.00 22.76 761 PHE A CA 1
ATOM 6023 C C . PHE A 1 761 ? 6.374 29.863 30.975 1.00 26.66 761 PHE A C 1
ATOM 6024 O O . PHE A 1 761 ? 5.367 30.014 30.273 1.00 29.30 761 PHE A O 1
ATOM 6032 N N . ARG A 1 762 ? 6.373 29.122 32.074 1.00 21.50 762 ARG A N 1
ATOM 6033 C CA . ARG A 1 762 ? 5.135 28.560 32.595 1.00 22.56 762 ARG A CA 1
ATOM 6034 C C . ARG A 1 762 ? 4.175 29.689 32.947 1.00 27.67 762 ARG A C 1
ATOM 6035 O O . ARG A 1 762 ? 2.977 29.593 32.691 1.00 28.99 762 ARG A O 1
ATOM 6043 N N . GLU A 1 763 ? 4.713 30.761 33.522 1.00 32.16 763 GLU A N 1
ATOM 6044 C CA . GLU A 1 763 ? 3.909 31.940 33.840 1.00 35.95 763 GLU A CA 1
ATOM 6045 C C . GLU A 1 763 ? 3.464 32.635 32.562 1.00 39.48 763 GLU A C 1
ATOM 6046 O O . GLU A 1 763 ? 2.291 32.966 32.394 1.00 44.67 763 GLU A O 1
ATOM 6052 N N . LYS A 1 764 ? 4.417 32.853 31.666 1.00 27.49 764 LYS A N 1
ATOM 6053 C CA . LYS A 1 764 ? 4.158 33.517 30.398 1.00 37.01 764 LYS A CA 1
ATOM 6054 C C . LYS A 1 764 ? 3.080 32.810 29.585 1.00 49.98 764 LYS A C 1
ATOM 6055 O O . LYS A 1 764 ? 2.253 33.457 28.944 1.00 38.68 764 LYS A O 1
ATOM 6061 N N . TYR A 1 765 ? 3.081 31.482 29.626 1.00 28.59 765 TYR A N 1
ATOM 6062 C CA . TYR A 1 765 ? 2.134 30.701 28.839 1.00 36.22 765 TYR A CA 1
ATOM 6063 C C . TYR A 1 765 ? 0.949 30.266 29.677 1.00 31.31 765 TYR A C 1
ATOM 6064 O O . TYR A 1 765 ? 0.171 29.414 29.260 1.00 47.03 765 TYR A O 1
ATOM 6073 N N . ALA A 1 766 ? 0.826 30.842 30.866 1.00 29.18 766 ALA A N 1
ATOM 6074 C CA . ALA A 1 766 ? -0.348 30.601 31.694 1.00 32.45 766 ALA A CA 1
ATOM 6075 C C . ALA A 1 766 ? -1.581 31.186 31.016 1.00 52.75 766 ALA A C 1
ATOM 6076 O O . ALA A 1 766 ? -1.484 32.170 30.279 1.00 43.31 766 ALA A O 1
ATOM 6078 N N . ASN A 1 767 ? -2.735 30.571 31.252 1.00 72.17 767 ASN A N 1
ATOM 6079 C CA . ASN A 1 767 ? -3.992 31.087 30.724 1.00 47.14 767 ASN A CA 1
ATOM 6080 C C . ASN A 1 767 ? -4.254 32.503 31.226 1.00 96.51 767 ASN A C 1
ATOM 6081 O O . ASN A 1 767 ? -3.961 32.825 32.378 1.00 37.82 767 ASN A O 1
ATOM 6086 N N . LYS A 1 768 ? -4.795 33.350 30.356 1.00 32.81 768 LYS A N 1
ATOM 6087 C CA . LYS A 1 768 ? -5.192 34.695 30.761 1.00 58.65 768 LYS A CA 1
ATOM 6088 C C . LYS A 1 768 ? -6.387 34.620 31.710 1.00 106.30 768 LYS A C 1
ATOM 6089 O O . LYS A 1 768 ? -6.970 33.548 31.895 1.00 45.25 768 LYS A O 1
ATOM 6095 N N . ALA A 1 769 ? -6.742 35.748 32.323 1.00 38.44 769 ALA A N 1
ATOM 6096 C CA . ALA A 1 769 ? -7.925 35.801 33.177 1.00 39.80 769 ALA A CA 1
ATOM 6097 C C . ALA A 1 769 ? -9.143 35.317 32.404 1.00 64.69 769 ALA A C 1
ATOM 6098 O O . ALA A 1 769 ? -9.942 34.512 32.888 1.00 40.19 769 ALA A O 1
#

CATH classification: 3.20.20.210 (+1 more: 3.20.20.210)

InterPro domains:
  IPR002629 Cobalamin-independent methionine synthase MetE, C-terminal/archaeal [PF01717] (436-759)
  IPR002629 Cobalamin-independent methionine synthase MetE, C-terminal/archaeal [cd03311] (437-759)
  IPR006276 Cobalamin-independent methionine synthase [MF_00172] (2-764)
  IPR006276 Cobalamin-independent methionine synthase [PIRSF000382] (1-767)
  IPR006276 Cobalamin-independent methionine synthase [TIGR01371] (7-764)
  IPR013215 Cobalamin-independent methionine synthase MetE, N-terminal [PF08267] (4-318)
  IPR038071 UROD/MetE-like superfamily [G3DSA:3.20.20.210] (6-529)
  IPR038071 UROD/MetE-like superfamily [G3DSA:3.20.20.210] (394-762)
  IPR038071 UROD/MetE-like superfamily [SSF51726] (4-399)
  IPR038071 UROD/MetE-like superfamily [SSF51726] (401-763)

Radius of gyration: 27.31 Å; Cα contacts (8 Å, |Δi|>4): 1491; chains: 1; bounding box: 75×65×70 Å

Organism: Neurospora crassa (NCBI:txid5141)

B-factor: mean 27.35, std 16.92, range [4.41, 144.76]

Nearest PDB structures (foldseek):
  4ztx-assembly1_A  TM=1.001E+00  e=0.000E+00  Neurospora crassa
  3ppg-assembly1_A  TM=9.760E-01  e=7.165E-100  Candida albicans
  3ppf-assembly1_A  TM=9.676E-01  e=3.975E-97  Candida albicans
  1u1j-assembly1_A  TM=9.558E-01  e=5.843E-84  Arabidopsis thaliana
  3t0c-assembly1_A  TM=9.400E-01  e=3.087E-73  Streptococcus mutans

Foldseek 3Di:
DAAAFFAAAALDQFRQLLVLLVCVVVVNDDPVVNVVSSLVRLQVVLCLLVVLPHDAAEDLRHDSFASLLLVCVQFVLQDPVLVVLVDDSVVSSVCQAAWDAGPRDTRGHADWDDDALALAIHGAREHAPPDATAGDPPRRQLVGCLSCVVVPDRHAYEEAALLQNQVRHAYHPVHHDNSLVCLVRRLVRVLVVQLSNVVSPRQEHEYEPACLQFPDDVSSLVSLQVSLVSNLVCPSSGHAYEYEYAPHANLVNLVSCVSCLSHQEYEAQCLNPVPCLPVVLVSHDLRHAYEYAQAELAFWFDGLLVVSLVSQLVSCVSRNLVRYYHYHRHHNLNWFNAPVQFDPWDPLCSLGTGTRSRRSSVSSLSNCCNPPVVVVVVVNVSSNVSVVSLVPDCQACPPVLVVVVVPDDPVLLAAPDALVVLVVLQCVVQVAFFQAEEAFEAAADDPVLVVLLVCVVVVNDDPVVSLVVLLVQQVVQQVLCVVLVHAEYESRPSNDDDQQVLVLVQKRQKDFGDRTWRHRRGSDIDGAIAGSGQIAGPDARQQVSQLSSLVPHPGAYEAEHEALQQNASSHRYDPPDDSLSNSLSRLQRLLVNQVSNLVRRHQEYEYEYASLVSNQSNYDDDVNVVSLVSSLSSLSSNHNNDHSNGFYEYEYEALAQVVHVVSVLSNSGQEYEAQPQPHQLCSLQVCVVVVRDHAYEYANAALVDLDADALVSSLVSVVSNVVRDPSRRYYYYHNHRNHNYDVVSVSRNSSSRVVSSVVVSVVPDDDD